Protein AF-0000000071812123 (afdb_homodimer)

Sequence (1528 aa):
AIIYAIEQINQDKQLLPNIKLGYDLRDTCDTANLASIQALHFITKSIEGDHQTSGYHRNKIVGIVGALRTKGSFAAATILSNFDLAQVSYGSSSRILDDKERFKTFFRTIPSDIYQARALVDIIKYFQWSYVGLLAIDDGYGEMLASTFTSIALQNSICIPVYRTFPLKWTKKHLREIIKQFVKLTEIKVILLFCTETDASAIFEEASRQNLKGKIFIGCDAWGYGRNIANKFPDVIEGALSVAFPFNPLLAFRRYLQRLNICEKENLNPWLFQFLLQQQNNITLGKELDCKLMQELYLQLLQQDSQDPLEYSDFAIDAVYAVAHALHQSLHCNHTACPLHNLDEFKSSDIVNALYNLTFKSVTSNYVYIDGNGPGHGEYTILNHQYDSKSNQFQFKPIGRWEYDLRHENISKLIINNSEVSWSRQQKLPFIPISQCSRDCQPGEYRQYFTDMNCCWNCLPCPINSISNITNAHMCYTCDVGLIPDPTQSQCILVNITYLTISHPLIITLIVIISIGIICVLAVWSVFIKHQQTAIVRASNNLFTNCLLAGILLTYTVPVIIILPISSLTCNLTYITFMTSFAYIMAVILAKTYLLIKIFFPQSRLDKIMRKILCSRSAPQSTIIVIIMTIVTLVQVVVLTADPLMPARYVSNNELVYAYCTANTMSGFGLTISILLALNTMCIIFAYKTRRLPQNFNEARYIYFVSITMCLVLCVIFPSYLVTRGPIQNAIAAFSIFAISTALLACLFVPKIYIIICYPELNTAIIYAIEQINQDKQLLPNIKLGYDLRDTCDTANLASIQALHFITKSIEGDHQTSGYHRNKIVGIVGALRTKGSFAAATILSNFDLAQVSYGSSSRILDDKERFKTFFRTIPSDIYQARALVDIIKYFQWSYVGLLAIDDGYGEMLASTFTSIALQNSICIPVYRTFPLKWTKKHLREIIKQFVKLTEIKVILLFCTETDASAIFEEASRQNLKGKIFIGCDAWGYGRNIANKFPDVIEGALSVAFPFNPLLAFRRYLQRLNICEKENLNPWLFQFLLQQQNNITLGKELDCKLMQELYLQLLQQDSQDPLEYSDFAIDAVYAVAHALHQSLHCNHTACPLHNLDEFKSSDIVNALYNLTFKSVTSNYVYIDGNGPGHGEYTILNHQYDSKSNQFQFKPIGRWEYDLRHENISKLIINNSEVSWSRQQKLPFIPISQCSRDCQPGEYRQYFTDMNCCWNCLPCPINSISNITNAHMCYTCDVGLIPDPTQSQCILVNITYLTISHPLIITLIVIISIGIICVLAVWSVFIKHQQTAIVRASNNLFTNCLLAGILLTYTVPVIIILPISSLTCNLTYITFMTSFAYIMAVILAKTYLLIKIFFPQSRLDKIMRKILCSRSAPQSTIIVIIMTIVTLVQVVVLTADPLMPARYVSNNELVYAYCTANTMSGFGLTISILLALNTMCIIFAYKTRRLPQNFNEARYIYFVSITMCLVLCVIFPSYLVTRGPIQNAIAAFSIFAISTALLACLFVPKIYIIICYPELNT

Secondary structure (DSSP, 8-state):
-HHHHHHHHHH-SSSSTT----------TT-HHHHHHHHHHHHHHHHHHHH--SSS-------EE--SSHHHHHHHHHHHGGGT--EEESS---GGGG-TTT-TTEEESSPPHHHHHHHHHHHHHHTT--EEEEEEESSTTHHHHHHHHHHHHHHTT-EEEEEEEE-TT--HHHHHHHHHHHHH-SS--EEEEES-HHHHHHHHHHHHHTT--S-EEEE-GGGSS-TTTTTT-HHHHTT-EEEE------HHHHHHHHH--TTSSS-S-TTHHHHHHHHSTT----S---HHHHHHHHHHHHHH--S---TTHHHHHHHHHHHHHHHHHHTT--SS---THHHHS--HHHHHHHHHEEEEE-TTSPEEEEETTS---EEEEEEEEEEETTTTEEEEEEEEEEEEETTTTTEEEEEE-GGG----TTTT--S-----SSPPPPTTEEEEEETTEEEEEEEEEPPTTEE--STTBSS-EEPPTTEEE-TTSSSEEE--EE---TTSHHHHHHHHHHHHHHHHHHHHHHHHHHTTTSHHHHHT-HHHHHHHHHHHHHHHHHHHHHHS---HHHHHHHHHHHHHHHHHHHHHHHHHHHHHHHHHSTT-HHHHHHHHHHT-SS--THHHHHHHHHHHHHHHHHHHHHS---EEEEEETTTEEEEEE----HHHHHHHHHHHHHHHHHHHHHHHHTTT--GGGTHHHHHHHHHHHHHHHHHHHHHHHHH--SHHHHHHHHHHHHHHHHHHHHHHHHHHHHHHHH-GGG--/-HHHHHHHHHH-SSSSTT----------TT-HHHHHHHHHHHHHHHHHHHH--SSS-------EE--SSHHHHHHHHHHHGGGT--EEESS---GGGG-TTT-TTEEESSPPHHHHHHHHHHHHHHTT--EEEEEEESSTTHHHHHHHHHHHHHHTT-EEEEEEEE-TT--HHHHHHHHHHHHH-SS--EEEEES-HHHHHHHHHHHHHTT--S-EEEE-GGGSS-TTTTTT-HHHHTT-EEEE------HHHHHHHHH--TTSSS---HHHHHHHHHHSTT----S---HHHHHHHHHHHHHH--S---TTHHHHHHHHHHHHHHHHHHTT--SS---THHHHS--HHHHHHHHHEEEEE-TTSSEEEEETTS---EEEEEEEEEEETTTTEEEEEEEEEEEEETTTTTEEEEEE-GGG----TTTT--S-----SSPPPPTTEEEEEETTEEEEEEEEEPPTTEE--STTBSS-EEPPTTEEE-TTSSSEEE--EE---TTSHHHHHHHHHHHHHHHHHHHHHHHHHHTTTSHHHHHT-HHHHHHHHHHHHHHHHHHHHHHS---HHHHHHHHHHHHHHHHHHHHHHHHHHHHHHHHHSTT-HHHHHHHHHHT-TT--THHHHHHHHHHHHHHHHHHHHHS---EEEEEETTTEEEEEE----HHHHHHHHHHHHHHHHHHHHHHHHTTT--GGGTHHHHHHHHHHHHHHHHHHHHHHHHH--SHHHHHHHHHHHHHHHHHHHHHHHHHHHHHHHH-GGG--

InterPro domains:
  IPR000337 GPCR, family 3 [PR00248] (10-29)
  IPR000337 GPCR, family 3 [PR00248] (64-90)
  IPR000337 GPCR, family 3 [PR00248] (97-116)
  IPR000337 GPCR, family 3 [PR00248] (116-132)
  IPR000337 GPCR, family 3 [PR00248] (132-149)
  IPR000337 GPCR, family 3 [PR00248] (534-556)
  IPR000337 GPCR, family 3 [PR00248] (579-600)
  IPR000337 GPCR, family 3 [PR00248] (621-644)
  IPR000337 GPCR, family 3 [PR00248] (675-698)
  IPR000337 GPCR, family 3 [PR00248] (698-719)
  IPR001828 Receptor, ligand binding region [PF01094] (1-386)
  IPR011500 GPCR, family 3, nine cysteines domain [PF07562] (432-482)
  IPR017978 GPCR family 3, C-terminal [PF00003] (500-752)
  IPR017978 GPCR family 3, C-terminal [PS50259] (506-764)
  IPR028082 Periplasmic binding protein-like I [SSF53822] (1-423)
  IPR038550 GPCR, family 3, nine cysteines domain superfamily [G3DSA:2.10.50.30] (431-508)
  IPR050726 Metabotropic Glutamate Receptor [PTHR24060] (1-764)

pLDDT: mean 81.43, std 11.75, range [45.0, 97.88]

Radius of gyration: 55.55 Å; Cα contacts (8 Å, |Δi|>4): 2554; chains: 2; bounding box: 75×164×115 Å

Nearest PDB structures (foldseek):
  9c1p-assembly1_B  TM=6.998E-01  e=9.544E-45  Homo sapiens
  8jd2-assembly1_3  TM=7.675E-01  e=6.238E-40  Homo sapiens
  5cnk-assembly2_B  TM=8.769E-01  e=2.624E-24  Homo sapiens
  4xaq-assembly1_A  TM=8.734E-01  e=3.428E-23  Homo sapiens
  5cnj-assembly1_B  TM=8.525E-01  e=1.323E-23  Homo sapiens

Organism: Trichoplax adhaerens (NCBI:txid10228)

Structure (mmCIF, N/CA/C/O backbone):
data_AF-0000000071812123-model_v1
#
loop_
_entity.id
_entity.type
_entity.pdbx_description
1 polymer 'G-protein coupled receptors family 3 profile domain-containing protein'
#
loop_
_atom_site.group_PDB
_atom_site.id
_atom_site.type_symbol
_atom_site.label_atom_id
_atom_site.label_alt_id
_atom_site.label_comp_id
_atom_site.label_asym_id
_atom_site.label_entity_id
_atom_site.label_seq_id
_atom_site.pdbx_PDB_ins_code
_atom_site.Cartn_x
_atom_site.Cartn_y
_atom_site.Cartn_z
_atom_site.occupancy
_atom_site.B_iso_or_equiv
_atom_site.auth_seq_id
_atom_site.auth_comp_id
_atom_site.auth_asym_id
_atom_site.auth_atom_id
_atom_site.pdbx_PDB_model_num
ATOM 1 N N . ALA A 1 1 ? -28.094 35.219 8.742 1 90.25 1 ALA A N 1
ATOM 2 C CA . ALA A 1 1 ? -28.438 34.094 9.609 1 90.25 1 ALA A CA 1
ATOM 3 C C . ALA A 1 1 ? -28.109 34.406 11.062 1 90.25 1 ALA A C 1
ATOM 5 O O . ALA A 1 1 ? -28.891 34.094 11.969 1 90.25 1 ALA A O 1
ATOM 6 N N . ILE A 1 2 ? -26.938 34.938 11.281 1 92.69 2 ILE A N 1
ATOM 7 C CA . ILE A 1 2 ? -26.5 35.281 12.633 1 92.69 2 ILE A CA 1
ATOM 8 C C . ILE A 1 2 ? -27.453 36.344 13.219 1 92.69 2 ILE A C 1
ATOM 10 O O . ILE A 1 2 ? -27.922 36.188 14.352 1 92.69 2 ILE A O 1
ATOM 14 N N . ILE A 1 3 ? -27.766 37.344 12.461 1 91.38 3 ILE A N 1
ATOM 15 C CA . ILE A 1 3 ? -28.672 38.406 12.922 1 91.38 3 ILE A CA 1
ATOM 16 C C . ILE A 1 3 ? -30.047 37.812 13.18 1 91.38 3 ILE A C 1
ATOM 18 O O . ILE A 1 3 ? -30.688 38.125 14.188 1 91.38 3 ILE A O 1
ATOM 22 N N . TYR A 1 4 ? -30.469 37 12.211 1 91.25 4 TYR A N 1
ATOM 23 C CA . TYR A 1 4 ? -31.766 36.344 12.375 1 91.25 4 TYR A CA 1
ATOM 24 C C . TYR A 1 4 ? -31.812 35.562 13.688 1 91.25 4 TYR A C 1
ATOM 26 O O . TYR A 1 4 ? -32.812 35.656 14.422 1 91.25 4 TYR A O 1
ATOM 34 N N . ALA A 1 5 ? -30.828 34.812 14.008 1 94.25 5 ALA A N 1
ATOM 35 C CA . ALA A 1 5 ? -30.781 34.031 15.227 1 94.25 5 ALA A CA 1
ATOM 36 C C . ALA A 1 5 ? -30.828 34.906 16.469 1 94.25 5 ALA A C 1
ATOM 38 O O . ALA A 1 5 ? -31.531 34.594 17.438 1 94.25 5 ALA A O 1
ATOM 39 N N . ILE A 1 6 ? -30.062 36 16.469 1 94.38 6 ILE A N 1
ATOM 40 C CA . ILE A 1 6 ? -30 36.906 17.609 1 94.38 6 ILE A CA 1
ATOM 41 C C . ILE A 1 6 ? -31.391 37.531 17.828 1 94.38 6 ILE A C 1
ATOM 43 O O . ILE A 1 6 ? -31.844 37.625 18.969 1 94.38 6 ILE A O 1
ATOM 47 N N . GLU A 1 7 ? -32.031 37.875 16.75 1 92.31 7 GLU A N 1
ATOM 48 C CA . GLU A 1 7 ? -33.375 38.469 16.859 1 92.31 7 GLU A CA 1
ATOM 49 C C . GLU A 1 7 ? -34.375 37.438 17.406 1 92.31 7 GLU A C 1
ATOM 51 O O . GLU A 1 7 ? -35.219 37.781 18.234 1 92.31 7 GLU A O 1
ATOM 56 N N . GLN A 1 8 ? -34.25 36.25 16.906 1 93 8 GLN A N 1
ATOM 57 C CA . GLN A 1 8 ? -35.125 35.188 17.406 1 93 8 GLN A CA 1
ATOM 58 C C . GLN A 1 8 ? -34.906 34.938 18.891 1 93 8 GLN A C 1
ATOM 60 O O . GLN A 1 8 ? -35.844 34.75 19.641 1 93 8 GLN A O 1
ATOM 65 N N . ILE A 1 9 ? -33.688 34.938 19.328 1 94.56 9 ILE A N 1
ATOM 66 C CA . ILE A 1 9 ? -33.344 34.719 20.719 1 94.56 9 ILE A CA 1
ATOM 67 C C . ILE A 1 9 ? -33.875 35.844 21.594 1 94.56 9 ILE A C 1
ATOM 69 O O . ILE A 1 9 ? -34.406 35.625 22.672 1 94.56 9 ILE A O 1
ATOM 73 N N . ASN A 1 10 ? -33.719 37.094 21.125 1 94.62 10 ASN A N 1
ATOM 74 C CA . ASN A 1 10 ? -34.156 38.25 21.859 1 94.62 10 ASN A CA 1
ATOM 75 C C . ASN A 1 10 ? -35.688 38.281 22.016 1 94.62 10 ASN A C 1
ATOM 77 O O . ASN A 1 10 ? -36.219 38.938 22.906 1 94.62 10 ASN A O 1
ATOM 81 N N . GLN A 1 11 ? -36.312 37.531 21.156 1 92.69 11 GLN A N 1
ATOM 82 C CA . GLN A 1 11 ? -37.781 37.438 21.219 1 92.69 11 GLN A CA 1
ATOM 83 C C . GLN A 1 11 ? -38.219 36.25 22.047 1 92.69 11 GLN A C 1
ATOM 85 O O . GLN A 1 11 ? -39.375 36.156 22.453 1 92.69 11 GLN A O 1
ATOM 90 N N . ASP A 1 12 ? -37.312 35.375 22.281 1 91 12 ASP A N 1
ATOM 91 C CA . ASP A 1 12 ? -37.625 34.188 23.047 1 91 12 ASP A CA 1
ATOM 92 C C . ASP A 1 12 ? -37.75 34.5 24.531 1 91 12 ASP A C 1
ATOM 94 O O . ASP A 1 12 ? -36.844 35.094 25.125 1 91 12 ASP A O 1
ATOM 98 N N . LYS A 1 13 ? -38.75 34.125 25.188 1 89.69 13 LYS A N 1
ATOM 99 C CA . LYS A 1 13 ? -39 34.438 26.594 1 89.69 13 LYS A CA 1
ATOM 100 C C . LYS A 1 13 ? -38.375 33.406 27.516 1 89.69 13 LYS A C 1
ATOM 102 O O . LYS A 1 13 ? -38.25 33.625 28.719 1 89.69 13 LYS A O 1
ATOM 107 N N . GLN A 1 14 ? -38.031 32.281 26.922 1 89.88 14 GLN A N 1
ATOM 108 C CA . GLN A 1 14 ? -37.5 31.203 27.734 1 89.88 14 GLN A CA 1
ATOM 109 C C . GLN A 1 14 ? -35.969 31.234 27.75 1 89.88 14 GLN A C 1
ATOM 111 O O . GLN A 1 14 ? -35.344 30.859 28.75 1 89.88 14 GLN A O 1
ATOM 116 N N . LEU A 1 15 ? -35.406 31.656 26.641 1 93.06 15 LEU A N 1
ATOM 117 C CA . LEU A 1 15 ? -33.938 31.719 26.547 1 93.06 15 LEU A CA 1
ATOM 118 C C . LEU A 1 15 ? -33.438 33.125 26.828 1 93.06 15 LEU A C 1
ATOM 120 O O . LEU A 1 15 ? -33.719 34.062 26.062 1 93.06 15 LEU A O 1
ATOM 124 N N . LEU A 1 16 ? -32.719 33.312 27.922 1 93 16 LEU A N 1
ATOM 125 C CA . LEU A 1 16 ? -32.125 34.562 28.359 1 93 16 LEU A CA 1
ATOM 126 C C . LEU A 1 16 ? -33.188 35.625 28.594 1 93 16 LEU A C 1
ATOM 128 O O . LEU A 1 16 ? -33.156 36.719 28 1 93 16 LEU A O 1
ATOM 132 N N . PRO A 1 17 ? -34.031 35.25 29.531 1 91 17 PRO A N 1
ATOM 133 C CA . PRO A 1 17 ? -35.125 36.219 29.797 1 91 17 PRO A CA 1
ATOM 134 C C . PRO A 1 17 ? -34.594 37.562 30.344 1 91 17 PRO A C 1
ATOM 136 O O . PRO A 1 17 ? -33.719 37.562 31.203 1 91 17 PRO A O 1
ATOM 139 N N . ASN A 1 18 ? -35.062 38.719 29.781 1 84.94 18 ASN A N 1
ATOM 140 C CA . ASN A 1 18 ? -34.75 40.062 30.203 1 84.94 18 ASN A CA 1
ATOM 141 C C . ASN A 1 18 ? -33.344 40.469 29.812 1 84.94 18 ASN A C 1
ATOM 143 O O . ASN A 1 18 ? -32.781 41.469 30.344 1 84.94 18 ASN A O 1
ATOM 147 N N . ILE A 1 19 ? -32.688 39.594 29.047 1 87.56 19 ILE A N 1
ATOM 148 C CA . ILE A 1 19 ? -31.359 39.938 28.531 1 87.56 19 ILE A CA 1
ATOM 149 C C . ILE A 1 19 ? -31.406 39.969 27 1 87.56 19 ILE A C 1
ATOM 151 O O . ILE A 1 19 ? -31.922 39.062 26.359 1 87.56 19 ILE A O 1
ATOM 155 N N . LYS A 1 20 ? -30.953 41.062 26.453 1 89.31 20 LYS A N 1
ATOM 156 C CA . LYS A 1 20 ? -30.891 41.219 25 1 89.31 20 LYS A CA 1
ATOM 157 C C . LYS A 1 20 ? -29.469 41.094 24.469 1 89.31 20 LYS A C 1
ATOM 159 O O . LYS A 1 20 ? -28.547 41.688 25.031 1 89.31 20 LYS A O 1
ATOM 164 N N . LEU A 1 21 ? -29.375 40.312 23.469 1 92.19 21 LEU A N 1
ATOM 165 C CA . LEU A 1 21 ? -28.062 40.125 22.844 1 92.19 21 LEU A CA 1
ATOM 166 C C . LEU A 1 21 ? -27.844 41.125 21.734 1 92.19 21 LEU A C 1
ATOM 168 O O . LEU A 1 21 ? -28.766 41.469 21 1 92.19 21 LEU A O 1
ATOM 172 N N . GLY A 1 22 ? -26.625 41.688 21.734 1 90.81 22 GLY A N 1
ATOM 173 C CA . GLY A 1 22 ? -26.172 42.531 20.625 1 90.81 22 GLY A CA 1
ATOM 174 C C . GLY A 1 22 ? -25.156 41.812 19.75 1 90.81 22 GLY A C 1
ATOM 175 O O . GLY A 1 22 ? -24.906 40.625 19.922 1 90.81 22 GLY A O 1
ATOM 176 N N . TYR A 1 23 ? -24.734 42.5 18.625 1 90.69 23 TYR A N 1
ATOM 177 C CA . TYR A 1 23 ? -23.766 41.844 17.75 1 90.69 23 TYR A CA 1
ATOM 178 C C . TYR A 1 23 ? -22.812 42.844 17.141 1 90.69 23 TYR A C 1
ATOM 180 O O . TYR A 1 23 ? -23.172 44.031 16.969 1 90.69 23 TYR A O 1
ATOM 188 N N . ASP A 1 24 ? -21.578 42.438 16.969 1 90.94 24 ASP A N 1
ATOM 189 C CA . ASP A 1 24 ? -20.547 43.094 16.141 1 90.94 24 ASP A CA 1
ATOM 190 C C . ASP A 1 24 ? -20.094 42.156 15.016 1 90.94 24 ASP A C 1
ATOM 192 O O . ASP A 1 24 ? -19.406 41.156 15.266 1 90.94 24 ASP A O 1
ATOM 196 N N . LEU A 1 25 ? -20.531 42.562 13.828 1 91.56 25 LEU A N 1
ATOM 197 C CA . LEU A 1 25 ? -20.281 41.688 12.688 1 91.56 25 LEU A CA 1
ATOM 198 C C . LEU A 1 25 ? -19.047 42.156 11.922 1 91.56 25 LEU A C 1
ATOM 200 O O . LEU A 1 25 ? -18.891 43.344 11.633 1 91.56 25 LEU A O 1
ATOM 204 N N . ARG A 1 26 ? -18.172 41.156 11.68 1 90.31 26 ARG A N 1
ATOM 205 C CA . ARG A 1 26 ? -16.953 41.438 10.93 1 90.31 26 ARG A CA 1
ATOM 206 C C . ARG A 1 26 ? -16.719 40.375 9.852 1 90.31 26 ARG A C 1
ATOM 208 O O . ARG A 1 26 ? -17.078 39.219 10.031 1 90.31 26 ARG A O 1
ATOM 215 N N . ASP A 1 27 ? -16.141 40.75 8.781 1 88.62 27 ASP A N 1
ATOM 216 C CA . ASP A 1 27 ? -15.898 39.875 7.645 1 88.62 27 ASP A CA 1
ATOM 217 C C . ASP A 1 27 ? -14.438 39.438 7.598 1 88.62 27 ASP A C 1
ATOM 219 O O . ASP A 1 27 ? -13.523 40.25 7.676 1 88.62 27 ASP A O 1
ATOM 223 N N . THR A 1 28 ? -14.242 38.125 7.5 1 88.19 28 THR A N 1
ATOM 224 C CA . THR A 1 28 ? -12.891 37.625 7.391 1 88.19 28 THR A CA 1
ATOM 225 C C . THR A 1 28 ? -12.398 37.688 5.949 1 88.19 28 THR A C 1
ATOM 227 O O . THR A 1 28 ? -11.203 37.531 5.684 1 88.19 28 THR A O 1
ATOM 230 N N . CYS A 1 29 ? -13.242 37.938 5 1 80.75 29 CYS A N 1
ATOM 231 C CA . CYS A 1 29 ? -12.945 37.969 3.574 1 80.75 29 CYS A CA 1
ATOM 232 C C . CYS A 1 29 ? -12.227 36.719 3.123 1 80.75 29 CYS A C 1
ATOM 234 O O . CYS A 1 29 ? -11.305 36.781 2.305 1 80.75 29 CYS A O 1
ATOM 236 N N . ASP A 1 30 ? -12.531 35.688 3.816 1 79.94 30 ASP A N 1
ATOM 237 C CA . ASP A 1 30 ? -12.023 34.344 3.504 1 79.94 30 ASP A CA 1
ATOM 238 C C . ASP A 1 30 ? -10.5 34.312 3.574 1 79.94 30 ASP A C 1
ATOM 240 O O . ASP A 1 30 ? -9.852 33.656 2.752 1 79.94 30 ASP A O 1
ATOM 244 N N . THR A 1 31 ? -9.938 35.094 4.449 1 78 31 THR A N 1
ATOM 245 C CA . THR A 1 31 ? -8.492 35.062 4.645 1 78 31 THR A CA 1
ATOM 246 C C . THR A 1 31 ? -8.156 34.844 6.117 1 78 31 THR A C 1
ATOM 248 O O . THR A 1 31 ? -8.859 35.344 7 1 78 31 THR A O 1
ATOM 251 N N . ALA A 1 32 ? -7.102 34.156 6.297 1 78.56 32 ALA A N 1
ATOM 252 C CA . ALA A 1 32 ? -6.625 33.906 7.656 1 78.56 32 ALA A CA 1
ATOM 253 C C . ALA A 1 32 ? -6.141 35.219 8.305 1 78.56 32 ALA A C 1
ATOM 255 O O . ALA A 1 32 ? -6.328 35.438 9.5 1 78.56 32 ALA A O 1
ATOM 256 N N . ASN A 1 33 ? -5.57 36.031 7.488 1 73.81 33 ASN A N 1
ATOM 257 C CA . ASN A 1 33 ? -5.02 37.312 7.984 1 73.81 33 ASN A CA 1
ATOM 258 C C . ASN A 1 33 ? -6.109 38.219 8.555 1 73.81 33 ASN A C 1
ATOM 260 O O . ASN A 1 33 ? -5.98 38.719 9.664 1 73.81 33 ASN A O 1
ATOM 264 N N . LEU A 1 34 ? -7.098 38.344 7.82 1 82.19 34 LEU A N 1
ATOM 265 C CA . LEU A 1 34 ? -8.164 39.219 8.281 1 82.19 34 LEU A CA 1
ATOM 266 C C . LEU A 1 34 ? -8.906 38.594 9.461 1 82.19 34 LEU A C 1
ATOM 268 O O . LEU A 1 34 ? -9.391 39.312 10.344 1 82.19 34 LEU A O 1
ATOM 272 N N . ALA A 1 35 ? -8.961 37.312 9.469 1 88.69 35 ALA A N 1
ATOM 273 C CA . ALA A 1 35 ? -9.562 36.625 10.617 1 88.69 35 ALA A CA 1
ATOM 274 C C . ALA A 1 35 ? -8.797 36.938 11.898 1 88.69 35 ALA A C 1
ATOM 276 O O . ALA A 1 35 ? -9.398 37.156 12.953 1 88.69 35 ALA A O 1
ATOM 277 N N . SER A 1 36 ? -7.523 36.938 11.859 1 82.94 36 SER A N 1
ATOM 278 C CA . SER A 1 36 ? -6.68 37.25 13.008 1 82.94 36 SER A CA 1
ATOM 279 C C . SER A 1 36 ? -6.887 38.719 13.469 1 82.94 36 SER A C 1
ATOM 281 O O . SER A 1 36 ? -6.973 38.969 14.664 1 82.94 36 SER A O 1
ATOM 283 N N . ILE A 1 37 ? -6.969 39.562 12.477 1 81.12 37 ILE A N 1
ATOM 284 C CA . ILE A 1 37 ? -7.148 41 12.789 1 81.12 37 ILE A CA 1
ATOM 285 C C . ILE A 1 37 ? -8.5 41.188 13.469 1 81.12 37 ILE A C 1
ATOM 287 O O . ILE A 1 37 ? -8.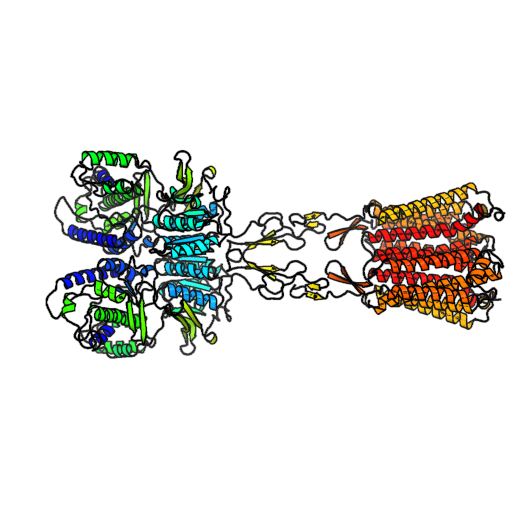594 41.938 14.453 1 81.12 37 ILE A O 1
ATOM 291 N N . GLN A 1 38 ? -9.445 40.562 12.898 1 89.56 38 GLN A N 1
ATOM 292 C CA . GLN A 1 38 ? -10.773 40.719 13.477 1 89.56 38 GLN A CA 1
ATOM 293 C C . GLN A 1 38 ? -10.828 40.125 14.883 1 89.56 38 GLN A C 1
ATOM 295 O O . GLN A 1 38 ? -11.523 40.625 15.758 1 89.56 38 GLN A O 1
ATOM 300 N N . ALA A 1 39 ? -10.125 39.031 15.102 1 90.06 39 ALA A N 1
ATOM 301 C CA . ALA A 1 39 ? -10.039 38.438 16.438 1 90.06 39 ALA A CA 1
ATOM 302 C C . ALA A 1 39 ? -9.406 39.406 17.438 1 90.06 39 ALA A C 1
ATOM 304 O O . ALA A 1 39 ? -9.859 39.5 18.578 1 90.06 39 ALA A O 1
ATOM 305 N N . LEU A 1 40 ? -8.445 40.125 17 1 82.56 40 LEU A N 1
ATOM 306 C CA . LEU A 1 40 ? -7.785 41.094 17.859 1 82.56 40 LEU A CA 1
ATOM 307 C C . LEU A 1 40 ? -8.734 42.25 18.203 1 82.56 40 LEU A C 1
ATOM 309 O O . LEU A 1 40 ? -8.703 42.75 19.328 1 82.56 40 LEU A O 1
ATOM 313 N N . HIS A 1 41 ? -9.5 42.594 17.234 1 85.44 41 HIS A N 1
ATOM 314 C CA . HIS A 1 41 ? -10.5 43.594 17.5 1 85.44 41 HIS A CA 1
ATOM 315 C C . HIS A 1 41 ? -11.484 43.156 18.578 1 85.44 41 HIS A C 1
ATOM 317 O O . HIS A 1 41 ? -11.852 43.969 19.453 1 85.44 41 HIS A O 1
ATOM 323 N N . PHE A 1 42 ? -11.906 41.969 18.5 1 91.19 42 PHE A N 1
ATOM 324 C CA . PHE A 1 42 ? -12.836 41.438 19.484 1 91.19 42 PHE A CA 1
ATOM 325 C C . PHE A 1 42 ? -12.188 41.375 20.875 1 91.19 42 PHE A C 1
ATOM 327 O O . PHE A 1 42 ? -12.852 41.625 21.875 1 91.19 42 PHE A O 1
ATOM 334 N N . ILE A 1 43 ? -10.938 41.094 20.953 1 85.94 43 ILE A N 1
ATOM 335 C CA . ILE A 1 43 ? -10.219 41.062 22.219 1 85.94 43 ILE A CA 1
ATOM 336 C C . ILE A 1 43 ? -10.164 42.438 22.828 1 85.94 43 ILE A C 1
ATOM 338 O O . ILE A 1 43 ? -10.414 42.625 24.016 1 85.94 43 ILE A O 1
ATOM 342 N N . THR A 1 44 ? -9.836 43.375 21.969 1 81.69 44 THR A N 1
ATOM 343 C CA . THR A 1 44 ? -9.758 44.75 22.438 1 81.69 44 THR A CA 1
ATOM 344 C C . THR A 1 44 ? -11.117 45.219 22.969 1 81.69 44 THR A C 1
ATOM 346 O O . THR A 1 44 ? -11.188 45.875 24.016 1 81.69 44 THR A O 1
ATOM 349 N N . LYS A 1 45 ? -12.055 44.844 22.234 1 83.31 45 LYS A N 1
ATOM 350 C CA . LYS A 1 45 ? -13.398 45.219 22.656 1 83.31 45 LYS A CA 1
ATOM 351 C C . LYS A 1 45 ? -13.766 44.531 23.969 1 83.31 45 LYS A C 1
ATOM 353 O O . LYS A 1 45 ? -14.453 45.125 24.812 1 83.31 45 LYS A O 1
ATOM 358 N N . SER A 1 46 ? -13.414 43.312 24.094 1 83.88 46 SER A N 1
ATOM 359 C CA . SER A 1 46 ? -13.695 42.562 25.328 1 83.88 46 SER A CA 1
ATOM 360 C C . SER A 1 46 ? -13 43.188 26.516 1 83.88 46 SER A C 1
ATOM 362 O O . SER A 1 46 ? -13.578 43.312 27.609 1 83.88 46 SER A O 1
ATOM 364 N N . ILE A 1 47 ? -11.844 43.656 26.344 1 77.88 47 ILE A N 1
ATOM 365 C CA . ILE A 1 47 ? -11.07 44.281 27.422 1 77.88 47 ILE A CA 1
ATOM 366 C C . ILE A 1 47 ? -11.695 45.594 27.812 1 77.88 47 ILE A C 1
ATOM 368 O O . ILE A 1 47 ? -11.797 45.938 28.984 1 77.88 47 ILE A O 1
ATOM 372 N N . GLU A 1 48 ? -12.148 46.312 26.828 1 74.44 48 GLU A N 1
ATOM 373 C CA . GLU A 1 48 ? -12.805 47.594 27.078 1 74.44 48 GLU A CA 1
ATOM 374 C C . GLU A 1 48 ? -14.133 47.406 27.797 1 74.44 48 GLU A C 1
ATOM 376 O O . GLU A 1 48 ? -14.492 48.188 28.672 1 74.44 48 GLU A O 1
ATOM 381 N N . GLY A 1 49 ? -14.812 46.375 27.344 1 71.75 49 GLY A N 1
ATOM 382 C CA . GLY A 1 49 ? -16.094 46.062 27.953 1 71.75 49 GLY A CA 1
ATOM 383 C C . GLY A 1 49 ? -15.984 45.656 29.406 1 71.75 49 GLY A C 1
ATOM 384 O O . GLY A 1 49 ? -16.891 45.938 30.203 1 71.75 49 GLY A O 1
ATOM 385 N N . ASP A 1 50 ? -14.906 45 29.781 1 67.56 50 ASP A N 1
ATOM 386 C CA . ASP A 1 50 ? -14.695 44.562 31.172 1 67.56 50 ASP A CA 1
ATOM 387 C C . ASP A 1 50 ? -14.523 45.781 32.094 1 67.56 50 ASP A C 1
ATOM 389 O O . ASP A 1 50 ? -14.828 45.688 33.281 1 67.56 50 ASP A O 1
ATOM 393 N N . HIS A 1 51 ? -14.094 46.844 31.438 1 62.47 51 HIS A N 1
ATOM 394 C CA . HIS A 1 51 ? -13.875 48.031 32.25 1 62.47 51 HIS A CA 1
ATOM 395 C C . HIS A 1 51 ? -15.148 48.844 32.375 1 62.47 51 HIS A C 1
ATOM 397 O O . HIS A 1 51 ? -15.234 49.75 33.219 1 62.47 51 HIS A O 1
ATOM 403 N N . GLN A 1 52 ? -16.078 48.531 31.5 1 57.5 52 GLN A N 1
ATOM 404 C CA . GLN A 1 52 ? -17.328 49.281 31.578 1 57.5 52 GLN A CA 1
ATOM 405 C C . GLN A 1 52 ? -18.266 48.688 32.625 1 57.5 52 GLN A C 1
ATOM 407 O O . GLN A 1 52 ? -18.859 47.625 32.406 1 57.5 52 GLN A O 1
ATOM 412 N N . THR A 1 53 ? -17.922 48.719 33.906 1 53.12 53 THR A N 1
ATOM 413 C CA . THR A 1 53 ? -18.594 48.125 35.062 1 53.12 53 THR A CA 1
ATOM 414 C C . THR A 1 53 ? -20.047 48.625 35.156 1 53.12 53 THR A C 1
ATOM 416 O O . THR A 1 53 ? -20.828 48.062 35.938 1 53.12 53 THR A O 1
ATOM 419 N N . SER A 1 54 ? -20.422 49.844 34.719 1 50.81 54 SER A N 1
ATOM 420 C CA . SER A 1 54 ? -21.656 50.438 35.188 1 50.81 54 SER A CA 1
ATOM 421 C C . SER A 1 54 ? -22.625 50.719 34.062 1 50.81 54 SER A C 1
ATOM 423 O O . SER A 1 54 ? -22.188 51 32.938 1 50.81 54 SER A O 1
ATOM 425 N N . GLY A 1 55 ? -24 50.094 33.906 1 51.47 55 GLY A N 1
ATOM 426 C CA . GLY A 1 55 ? -25.172 50.469 33.125 1 51.47 55 GLY A CA 1
ATOM 427 C C . GLY A 1 55 ? -25.828 49.281 32.438 1 51.47 55 GLY A C 1
ATOM 428 O O . GLY A 1 55 ? -25.312 48.156 32.469 1 51.47 55 GLY A O 1
ATOM 429 N N . TYR A 1 56 ? -27.109 49.438 31.922 1 51.75 56 TYR A N 1
ATOM 430 C CA . TYR A 1 56 ? -28.062 48.531 31.297 1 51.75 56 TYR A CA 1
ATOM 431 C C . TYR A 1 56 ? -27.484 48 29.984 1 51.75 56 TYR A C 1
ATOM 433 O O . TYR A 1 56 ? -27.844 46.906 29.562 1 51.75 56 TYR A O 1
ATOM 441 N N . HIS A 1 57 ? -26.469 48.781 29.406 1 53.72 57 HIS A N 1
ATOM 442 C CA . HIS A 1 57 ? -25.875 48.344 28.141 1 53.72 57 HIS A CA 1
ATOM 443 C C . HIS A 1 57 ? -24.391 48 28.328 1 53.72 57 HIS A C 1
ATOM 445 O O . HIS A 1 57 ? -23.578 48.875 28.609 1 53.72 57 HIS A O 1
ATOM 451 N N . ARG A 1 58 ? -24.094 46.625 28.609 1 60.5 58 ARG A N 1
ATOM 452 C CA . ARG A 1 58 ? -22.719 46.188 28.75 1 60.5 58 ARG A CA 1
ATOM 453 C C . ARG A 1 58 ? -22.156 45.688 27.422 1 60.5 58 ARG A C 1
ATOM 455 O O . ARG A 1 58 ? -22.797 44.938 26.703 1 60.5 58 ARG A O 1
ATOM 462 N N . ASN A 1 59 ? -21.219 46.406 26.891 1 69.31 59 ASN A N 1
ATOM 463 C CA . ASN A 1 59 ? -20.562 46.031 25.656 1 69.31 59 ASN A CA 1
ATOM 464 C C . ASN A 1 59 ? -19.531 44.938 25.859 1 69.31 59 ASN A C 1
ATOM 466 O O . ASN A 1 59 ? -18.359 45.094 25.5 1 69.31 59 ASN A O 1
ATOM 470 N N . LYS A 1 60 ? -20.047 43.844 26.531 1 79.5 60 LYS A N 1
ATOM 471 C CA . LYS A 1 60 ? -19.156 42.719 26.797 1 79.5 60 LYS A CA 1
ATOM 472 C C . LYS A 1 60 ? -19.312 41.625 25.734 1 79.5 60 LYS A C 1
ATOM 474 O O . LYS A 1 60 ? -20.438 41.281 25.328 1 79.5 60 LYS A O 1
ATOM 479 N N . ILE A 1 61 ? -18.25 41.156 25.266 1 88.94 61 ILE A N 1
ATOM 480 C CA . ILE A 1 61 ? -18.281 40.094 24.297 1 88.94 61 ILE A CA 1
ATOM 481 C C . ILE A 1 61 ? -18.469 38.75 25 1 88.94 61 ILE A C 1
ATOM 483 O O . ILE A 1 61 ? -17.656 38.375 25.844 1 88.94 61 ILE A O 1
ATOM 487 N N . VAL A 1 62 ? -19.5 38.062 24.797 1 89.75 62 VAL A N 1
ATOM 488 C CA . VAL A 1 62 ? -19.812 36.812 25.484 1 89.75 62 VAL A CA 1
ATOM 489 C C . VAL A 1 62 ? -19.375 35.625 24.641 1 89.75 62 VAL A C 1
ATOM 491 O O . VAL A 1 62 ? -19.203 34.5 25.141 1 89.75 62 VAL A O 1
ATOM 494 N N . GLY A 1 63 ? -19.328 35.844 23.391 1 93.75 63 GLY A N 1
ATOM 495 C CA . GLY A 1 63 ? -18.922 34.781 22.484 1 93.75 63 GLY A CA 1
ATOM 496 C C . GLY A 1 63 ? -18.641 35.25 21.078 1 93.75 63 GLY A C 1
ATOM 497 O O . GLY A 1 63 ? -19.156 36.281 20.656 1 93.75 63 GLY A O 1
ATOM 498 N N . ILE A 1 64 ? -17.797 34.5 20.438 1 96.5 64 ILE A N 1
ATOM 499 C CA . ILE A 1 64 ? -17.469 34.812 19.047 1 96.5 64 ILE A CA 1
ATOM 500 C C . ILE A 1 64 ? -17.938 33.688 18.141 1 96.5 64 ILE A C 1
ATOM 502 O O . ILE A 1 64 ? -17.625 32.531 18.375 1 96.5 64 ILE A O 1
ATOM 506 N N . VAL A 1 65 ? -18.719 34.062 17.172 1 96.88 65 VAL A N 1
ATOM 507 C CA . VAL A 1 65 ? -19.234 33.094 16.219 1 96.88 65 VAL A CA 1
ATOM 508 C C . VAL A 1 65 ? -18.484 33.188 14.898 1 96.88 65 VAL A C 1
ATOM 510 O O . VAL A 1 65 ? -18.344 34.281 14.336 1 96.88 65 VAL A O 1
ATOM 513 N N . GLY A 1 66 ? -17.969 32.062 14.398 1 94.06 66 GLY A N 1
ATOM 514 C CA . GLY A 1 66 ? -17.172 32 13.18 1 94.06 66 GLY A CA 1
ATOM 515 C C . GLY A 1 66 ? -15.797 31.422 13.398 1 94.06 66 GLY A C 1
ATOM 516 O O . GLY A 1 66 ? -15.492 30.922 14.477 1 94.06 66 GLY A O 1
ATOM 517 N N . ALA A 1 67 ? -15.062 31.344 12.484 1 92 67 ALA A N 1
ATOM 518 C CA . ALA A 1 67 ? -15.195 31.641 11.062 1 92 67 ALA A CA 1
ATOM 519 C C . ALA A 1 67 ? -15.781 30.469 10.297 1 92 67 ALA A C 1
ATOM 521 O O . ALA A 1 67 ? -16.156 29.453 10.898 1 92 67 ALA A O 1
ATOM 522 N N . LEU A 1 68 ? -15.969 30.656 8.992 1 90.75 68 LEU A N 1
ATOM 523 C CA . LEU A 1 68 ? -16.547 29.641 8.117 1 90.75 68 LEU A CA 1
ATOM 524 C C . LEU A 1 68 ? -15.477 28.625 7.715 1 90.75 68 LEU A C 1
ATOM 526 O O . LEU A 1 68 ? -15.703 27.406 7.809 1 90.75 68 LEU A O 1
ATOM 530 N N . ARG A 1 69 ? -14.352 29.125 7.371 1 88.19 69 ARG A N 1
ATOM 531 C CA . ARG A 1 69 ? -13.312 28.25 6.832 1 88.19 69 ARG A CA 1
ATOM 532 C C . ARG A 1 69 ? -12.266 27.922 7.891 1 88.19 69 ARG A C 1
ATOM 534 O O . ARG A 1 69 ? -12.008 28.734 8.781 1 88.19 69 ARG A O 1
ATOM 541 N N . THR A 1 70 ? -11.672 26.797 7.699 1 86.81 70 THR A N 1
ATOM 542 C CA . THR A 1 70 ? -10.688 26.297 8.648 1 86.81 70 THR A CA 1
ATOM 543 C C . THR A 1 70 ? -9.539 27.297 8.82 1 86.81 70 THR A C 1
ATOM 545 O O . THR A 1 70 ? -9.078 27.531 9.938 1 86.81 70 THR A O 1
ATOM 548 N N . LYS A 1 71 ? -9.094 27.844 7.746 1 79.62 71 LYS A N 1
ATOM 549 C CA . LYS A 1 71 ? -7.949 28.75 7.816 1 79.62 71 LYS A CA 1
ATOM 550 C C . LYS A 1 71 ? -8.25 29.953 8.703 1 79.62 71 LYS A C 1
ATOM 552 O O . LYS A 1 71 ? -7.402 30.375 9.492 1 79.62 71 LYS A O 1
ATOM 557 N N . GLY A 1 72 ? -9.438 30.484 8.594 1 85.75 72 GLY A N 1
ATOM 558 C CA . GLY A 1 72 ? -9.836 31.609 9.414 1 85.75 72 GLY A CA 1
ATOM 559 C C . GLY A 1 72 ? -10.031 31.25 10.875 1 85.75 72 GLY A C 1
ATOM 560 O O . GLY A 1 72 ? -9.602 31.984 11.766 1 85.75 72 GLY A O 1
ATOM 561 N N . SER A 1 73 ? -10.641 30.078 11.102 1 90.94 73 SER A N 1
ATOM 562 C CA . SER A 1 73 ? -10.883 29.625 12.469 1 90.94 73 SER A CA 1
ATOM 563 C C . SER A 1 73 ? -9.57 29.297 13.18 1 90.94 73 SER A C 1
ATOM 565 O O . SER A 1 73 ? -9.438 29.531 14.383 1 90.94 73 SER A O 1
ATOM 567 N N . PHE A 1 74 ? -8.75 28.766 12.438 1 82.56 74 PHE A N 1
ATOM 568 C CA . PHE A 1 74 ? -7.449 28.422 13 1 82.56 74 PHE A CA 1
ATOM 569 C C . PHE A 1 74 ? -6.703 29.672 13.461 1 82.56 74 PHE A C 1
ATOM 571 O O . PHE A 1 74 ? -6.164 29.703 14.57 1 82.56 74 PHE A O 1
ATOM 578 N N . ALA A 1 75 ? -6.672 30.641 12.633 1 81.38 75 ALA A N 1
ATOM 579 C CA . ALA A 1 75 ? -5.984 31.891 12.938 1 81.38 75 ALA A CA 1
ATOM 580 C C . ALA A 1 75 ? -6.621 32.594 14.133 1 81.38 75 ALA A C 1
ATOM 582 O O . ALA A 1 75 ? -5.918 33.062 15.031 1 81.38 75 ALA A O 1
ATOM 583 N N . ALA A 1 76 ? -7.891 32.625 14.148 1 89.69 76 ALA A N 1
ATOM 584 C CA . ALA A 1 76 ? -8.609 33.281 15.234 1 89.69 76 ALA A CA 1
ATOM 585 C C . ALA A 1 76 ? -8.453 32.5 16.547 1 89.69 76 ALA A C 1
ATOM 587 O O . ALA A 1 76 ? -8.219 33.094 17.594 1 89.69 76 ALA A O 1
ATOM 588 N N . ALA A 1 77 ? -8.586 31.219 16.469 1 89.81 77 ALA A N 1
ATOM 589 C CA . ALA A 1 77 ? -8.539 30.375 17.656 1 89.81 77 ALA A CA 1
ATOM 590 C C . ALA A 1 77 ? -7.172 30.438 18.312 1 89.81 77 ALA A C 1
ATOM 592 O O . ALA A 1 77 ? -7.066 30.375 19.547 1 89.81 77 ALA A O 1
ATOM 593 N N . THR A 1 78 ? -6.207 30.562 17.531 1 80.06 78 THR A N 1
ATOM 594 C CA . THR A 1 78 ? -4.844 30.641 18.047 1 80.06 78 THR A CA 1
ATOM 595 C C . THR A 1 78 ? -4.688 31.859 18.969 1 80.06 78 THR A C 1
ATOM 597 O O . THR A 1 78 ? -3.959 31.797 19.953 1 80.06 78 THR A O 1
ATOM 600 N N . ILE A 1 79 ? -5.41 32.906 18.641 1 81 79 ILE A N 1
ATOM 601 C CA . ILE A 1 79 ? -5.316 34.125 19.406 1 81 79 ILE A CA 1
ATOM 602 C C . ILE A 1 79 ? -6.32 34.094 20.562 1 81 79 ILE A C 1
ATOM 604 O O . ILE A 1 79 ? -5.965 34.406 21.703 1 81 79 ILE A O 1
ATOM 608 N N . LEU A 1 80 ? -7.441 33.656 20.312 1 89.06 80 LEU A N 1
ATOM 609 C CA . LEU A 1 80 ? -8.555 33.75 21.25 1 89.06 80 LEU A CA 1
ATOM 610 C C . LEU A 1 80 ? -8.359 32.812 22.438 1 89.06 80 LEU A C 1
ATOM 612 O O . LEU A 1 80 ? -8.828 33.094 23.531 1 89.06 80 LEU A O 1
ATOM 616 N N . SER A 1 81 ? -7.719 31.781 22.188 1 85.12 81 SER A N 1
ATOM 617 C CA . SER A 1 81 ? -7.496 30.781 23.234 1 85.12 81 SER A CA 1
ATOM 618 C C . SER A 1 81 ? -6.742 31.391 24.422 1 85.12 81 SER A C 1
ATOM 620 O O . SER A 1 81 ? -6.934 30.969 25.562 1 85.12 81 SER A O 1
ATOM 622 N N . ASN A 1 82 ? -6.016 32.406 24.203 1 78.62 82 ASN A N 1
ATOM 623 C CA . ASN A 1 82 ? -5.184 33 25.234 1 78.62 82 ASN A CA 1
ATOM 624 C C . ASN A 1 82 ? -5.988 33.969 26.109 1 78.62 82 ASN A C 1
ATOM 626 O O . ASN A 1 82 ? -5.547 34.344 27.188 1 78.62 82 ASN A O 1
ATOM 630 N N . PHE A 1 83 ? -7.098 34.281 25.672 1 82.94 83 PHE A N 1
ATOM 631 C CA . PHE A 1 83 ? -7.895 35.281 26.391 1 82.94 83 PHE A CA 1
ATOM 632 C C . PHE A 1 83 ? -9.188 34.656 26.922 1 82.94 83 PHE A C 1
ATOM 634 O O . PHE A 1 83 ? -10.094 35.375 27.344 1 82.94 83 PHE A O 1
ATOM 641 N N . ASP A 1 84 ? -9.289 33.312 26.766 1 88.31 84 ASP A N 1
ATOM 642 C CA . ASP A 1 84 ? -10.438 32.562 27.25 1 88.31 84 ASP A CA 1
ATOM 643 C C . ASP A 1 84 ? -11.727 33.031 26.594 1 88.31 84 ASP A C 1
ATOM 645 O O . ASP A 1 84 ? -12.758 33.156 27.25 1 88.31 84 ASP A O 1
ATOM 649 N N . LEU A 1 85 ? -11.625 33.5 25.406 1 92.44 85 LEU A N 1
ATOM 650 C CA . LEU A 1 85 ? -12.805 33.875 24.625 1 92.44 85 LEU A CA 1
ATOM 651 C C . LEU A 1 85 ? -13.289 32.719 23.781 1 92.44 85 LEU A C 1
ATOM 653 O O . LEU A 1 85 ? -12.523 32.156 23 1 92.44 85 LEU A O 1
ATOM 657 N N . ALA A 1 86 ? -14.547 32.406 23.906 1 94.81 86 ALA A N 1
ATOM 658 C CA . ALA A 1 86 ? -15.117 31.266 23.219 1 94.81 86 ALA A CA 1
ATOM 659 C C . ALA A 1 86 ? -15.344 31.578 21.734 1 94.81 86 ALA A C 1
ATOM 661 O O . ALA A 1 86 ? -15.852 32.656 21.391 1 94.81 86 ALA A O 1
ATOM 662 N N . GLN A 1 87 ? -14.891 30.688 20.938 1 96.19 87 GLN A N 1
ATOM 663 C CA . GLN A 1 87 ? -15.125 30.75 19.5 1 96.19 87 GLN A CA 1
ATOM 664 C C . GLN A 1 87 ? -15.93 29.547 19.016 1 96.19 87 GLN A C 1
ATOM 666 O O . GLN A 1 87 ? -15.555 28.391 19.266 1 96.19 87 GLN A O 1
ATOM 671 N N . VAL A 1 88 ? -17.078 29.797 18.406 1 95.56 88 VAL A N 1
ATOM 672 C CA . VAL A 1 88 ? -17.891 28.719 17.875 1 95.56 88 VAL A CA 1
ATOM 673 C C . VAL A 1 88 ? -17.984 28.844 16.344 1 95.56 88 VAL A C 1
ATOM 675 O O . VAL A 1 88 ? -18.672 29.734 15.836 1 95.56 88 VAL A O 1
ATOM 678 N N . SER A 1 89 ? -17.344 27.922 15.711 1 94.81 89 SER A N 1
ATOM 679 C CA . SER A 1 89 ? -17.359 27.938 14.25 1 94.81 89 SER A CA 1
ATOM 680 C C . SER A 1 89 ? -18.547 27.172 13.703 1 94.81 89 SER A C 1
ATOM 682 O O . SER A 1 89 ? -19.047 26.25 14.344 1 94.81 89 SER A O 1
ATOM 684 N N . TYR A 1 90 ? -19 27.578 12.5 1 92.44 90 TYR A N 1
ATOM 685 C CA . TYR A 1 90 ? -20.141 26.906 11.875 1 92.44 90 TYR A CA 1
ATOM 686 C C . TYR A 1 90 ? -19.734 26.281 10.547 1 92.44 90 TYR A C 1
ATOM 688 O O . TYR A 1 90 ? -20.578 25.797 9.797 1 92.44 90 TYR A O 1
ATOM 696 N N . GLY A 1 91 ? -18.422 26.234 10.312 1 91 91 GLY A N 1
ATOM 697 C CA . GLY A 1 91 ? -18.047 25.672 9.023 1 91 91 GLY A CA 1
ATOM 698 C C . GLY A 1 91 ? -16.672 25.062 9 1 91 91 GLY A C 1
ATOM 699 O O . GLY A 1 91 ? -16.281 24.422 8.031 1 91 91 GLY A O 1
ATOM 700 N N . SER A 1 92 ? -15.891 25.234 10.062 1 90.69 92 SER A N 1
ATOM 701 C CA . SER A 1 92 ? -14.523 24.719 10.094 1 90.69 92 SER A CA 1
ATOM 702 C C . SER A 1 92 ? -14.492 23.25 10.539 1 90.69 92 SER A C 1
ATOM 704 O O . SER A 1 92 ? -14.523 22.969 11.734 1 90.69 92 SER A O 1
ATOM 706 N N . SER A 1 93 ? -14.172 22.391 9.57 1 89.94 93 SER A N 1
ATOM 707 C CA . SER A 1 93 ? -14.352 20.969 9.844 1 89.94 93 SER A CA 1
ATOM 708 C C . SER A 1 93 ? -13.008 20.281 10.086 1 89.94 93 SER A C 1
ATOM 710 O O . SER A 1 93 ? -12.969 19.125 10.523 1 89.94 93 SER A O 1
ATOM 712 N N . SER A 1 94 ? -11.938 20.906 9.953 1 85.44 94 SER A N 1
ATOM 713 C CA . SER A 1 94 ? -10.633 20.266 9.992 1 85.44 94 SER A CA 1
ATOM 714 C C . SER A 1 94 ? -10.359 19.656 11.367 1 85.44 94 SER A C 1
ATOM 716 O O . SER A 1 94 ? -10.688 20.266 12.391 1 85.44 94 SER A O 1
ATOM 718 N N . ARG A 1 95 ? -9.664 18.562 11.359 1 82.5 95 ARG A N 1
ATOM 719 C CA . ARG A 1 95 ? -9.328 17.844 12.586 1 82.5 95 ARG A CA 1
ATOM 720 C C . ARG A 1 95 ? -8.273 18.594 13.391 1 82.5 95 ARG A C 1
ATOM 722 O O . ARG A 1 95 ? -8.148 18.375 14.602 1 82.5 95 ARG A O 1
ATOM 729 N N . ILE A 1 96 ? -7.578 19.422 12.727 1 76.62 96 ILE A N 1
ATOM 730 C CA . ILE A 1 96 ? -6.5 20.141 13.391 1 76.62 96 ILE A CA 1
ATOM 731 C C . ILE A 1 96 ? -7.062 20.953 14.547 1 76.62 96 ILE A C 1
ATOM 733 O O . ILE A 1 96 ? -6.391 21.156 15.562 1 76.62 96 ILE A O 1
ATOM 737 N N . LEU A 1 97 ? -8.305 21.375 14.469 1 83.38 97 LEU A N 1
ATOM 738 C CA . LEU A 1 97 ? -8.93 22.234 15.461 1 83.38 97 LEU A CA 1
ATOM 739 C C . LEU A 1 97 ? -9.477 21.422 16.625 1 83.38 97 LEU A C 1
ATOM 741 O O . LEU A 1 97 ? -9.953 21.984 17.625 1 83.38 97 LEU A O 1
ATOM 745 N N . ASP A 1 98 ? -9.312 20.109 16.562 1 80.62 98 ASP A N 1
ATOM 746 C CA . ASP A 1 98 ? -9.75 19.234 17.641 1 80.62 98 ASP A CA 1
ATOM 747 C C . ASP A 1 98 ? -8.758 19.234 18.797 1 80.62 98 ASP A C 1
ATOM 749 O O . ASP A 1 98 ? -9.07 18.781 19.891 1 80.62 98 ASP A O 1
ATOM 753 N N . ASP A 1 99 ? -7.637 19.812 18.578 1 76.44 99 ASP A N 1
ATOM 754 C CA . ASP A 1 99 ? -6.602 19.844 19.609 1 76.44 99 ASP A CA 1
ATOM 755 C C . ASP A 1 99 ? -6.977 20.812 20.734 1 76.44 99 ASP A C 1
ATOM 757 O O . ASP A 1 99 ? -6.754 22.016 20.625 1 76.44 99 ASP A O 1
ATOM 761 N N . LYS A 1 100 ? -7.391 20.344 21.875 1 77.94 100 LYS A N 1
ATOM 762 C CA . LYS A 1 100 ? -7.895 21.188 22.953 1 77.94 100 LYS A CA 1
ATOM 763 C C . LYS A 1 100 ? -6.754 21.719 23.812 1 77.94 100 LYS A C 1
ATOM 765 O O . LYS A 1 100 ? -6.953 22.609 24.641 1 77.94 100 LYS A O 1
ATOM 770 N N . GLU A 1 101 ? -5.684 21.203 23.609 1 69.94 101 GLU A N 1
ATOM 771 C CA . GLU A 1 101 ? -4.535 21.781 24.297 1 69.94 101 GLU A CA 1
ATOM 772 C C . GLU A 1 101 ? -4.133 23.109 23.672 1 69.94 101 GLU A C 1
ATOM 774 O O . GLU A 1 101 ? -3.746 24.047 24.391 1 69.94 101 GLU A O 1
ATOM 779 N N . ARG A 1 102 ? -4.316 23.078 22.406 1 73.12 102 ARG A N 1
ATOM 780 C CA . ARG A 1 102 ? -3.941 24.281 21.688 1 73.12 102 ARG A CA 1
ATOM 781 C C . ARG A 1 102 ? -5.125 25.234 21.547 1 73.12 102 ARG A C 1
ATOM 783 O O . ARG A 1 102 ? -4.965 26.453 21.641 1 73.12 102 ARG A O 1
ATOM 790 N N . PHE A 1 103 ? -6.223 24.594 21.266 1 83.62 103 PHE A N 1
ATOM 791 C CA . PHE A 1 103 ? -7.422 25.391 21 1 83.62 103 PHE A CA 1
ATOM 792 C C . PHE A 1 103 ? -8.508 25.094 22.016 1 83.62 103 PHE A C 1
ATOM 794 O O . PHE A 1 103 ? -9.602 24.641 21.672 1 83.62 103 PHE A O 1
ATOM 801 N N . LYS A 1 104 ? -8.289 25.5 23.219 1 83.5 104 LYS A N 1
ATOM 802 C CA . LYS A 1 104 ? -9.156 25.172 24.344 1 83.5 104 LYS A CA 1
ATOM 803 C C . LYS A 1 104 ? -10.5 25.891 24.219 1 83.5 104 LYS A C 1
ATOM 805 O O . LYS A 1 104 ? -11.516 25.406 24.734 1 83.5 104 LYS A O 1
ATOM 810 N N . THR A 1 105 ? -10.539 27.047 23.547 1 92.44 105 THR A N 1
ATOM 811 C CA . THR A 1 105 ? -11.758 27.859 23.531 1 92.44 105 THR A CA 1
ATOM 812 C C . THR A 1 105 ? -12.469 27.734 22.188 1 92.44 105 THR A C 1
ATOM 814 O O . THR A 1 105 ? -13.383 28.516 21.891 1 92.44 105 THR A O 1
ATOM 817 N N . PHE A 1 106 ? -11.992 26.797 21.375 1 93 106 PHE A N 1
ATOM 818 C CA . PHE A 1 106 ? -12.602 26.609 20.062 1 93 106 PHE A CA 1
ATOM 819 C C . PHE A 1 106 ? -13.695 25.547 20.125 1 93 106 PHE A C 1
ATOM 821 O O . PHE A 1 106 ? -13.484 24.453 20.672 1 93 106 PHE A O 1
ATOM 828 N N . PHE A 1 107 ? -14.836 25.859 19.547 1 93.19 107 PHE A N 1
ATOM 829 C CA . PHE A 1 107 ? -15.969 24.953 19.422 1 93.19 107 PHE A CA 1
ATOM 830 C C . PHE A 1 107 ? -16.578 25.047 18.031 1 93.19 107 PHE A C 1
ATOM 832 O O . PHE A 1 107 ? -16.312 25.984 17.281 1 93.19 107 PHE A O 1
ATOM 839 N N . ARG A 1 108 ? -17.328 24.031 17.688 1 91.12 108 ARG A N 1
ATOM 840 C CA . ARG A 1 108 ? -17.969 24.062 16.375 1 91.12 108 ARG A CA 1
ATOM 841 C C . ARG A 1 108 ? -19.312 23.344 16.406 1 91.12 108 ARG A C 1
ATOM 843 O O . ARG A 1 108 ? -19.562 22.516 17.281 1 91.12 108 ARG A O 1
ATOM 850 N N . THR A 1 109 ? -20.125 23.688 15.461 1 89.19 109 THR A N 1
ATOM 851 C CA . THR A 1 109 ? -21.438 23.078 15.359 1 89.19 109 THR A CA 1
ATOM 852 C C . THR A 1 109 ? -21.484 22.078 14.203 1 89.19 109 THR A C 1
ATOM 854 O O . THR A 1 109 ? -22.469 21.359 14.031 1 89.19 109 THR A O 1
ATOM 857 N N . ILE A 1 110 ? -20.406 22.016 13.422 1 87.69 110 ILE A N 1
ATOM 858 C CA . ILE A 1 110 ? -20.297 21.031 12.344 1 87.69 110 ILE A CA 1
ATOM 859 C C . ILE A 1 110 ? -19.422 19.875 12.805 1 87.69 110 ILE A C 1
ATOM 861 O O . ILE A 1 110 ? -18.609 20.016 13.727 1 87.69 110 ILE A O 1
ATOM 865 N N . PRO A 1 111 ? -19.609 18.75 12.156 1 86.69 111 PRO A N 1
ATOM 866 C CA . PRO A 1 111 ? -18.781 17.609 12.547 1 86.69 111 PRO A CA 1
ATOM 867 C C . PRO A 1 111 ? -17.312 17.781 12.148 1 86.69 111 PRO A C 1
ATOM 869 O O . PRO A 1 111 ? -17.016 18.453 11.156 1 86.69 111 PRO A O 1
ATOM 872 N N . SER A 1 112 ? -16.438 17.109 12.906 1 88.56 112 SER A N 1
ATOM 873 C CA . SER A 1 112 ? -15.016 17.062 12.594 1 88.56 112 SER A CA 1
ATOM 874 C C . SER A 1 112 ? -14.742 16.188 11.367 1 88.56 112 SER A C 1
ATOM 876 O O . SER A 1 112 ? -15.484 15.25 11.094 1 88.56 112 SER A O 1
ATOM 878 N N . ASP A 1 113 ? -13.688 16.484 10.711 1 91 113 ASP A N 1
ATOM 879 C CA . ASP A 1 113 ? -13.305 15.758 9.508 1 91 113 ASP A CA 1
ATOM 880 C C . ASP A 1 113 ? -12.945 14.305 9.836 1 91 113 ASP A C 1
ATOM 882 O O . ASP A 1 113 ? -12.844 13.469 8.93 1 91 113 ASP A O 1
ATOM 886 N N . ILE A 1 114 ? -12.789 13.992 11.055 1 88.44 114 ILE A N 1
ATOM 887 C CA . ILE A 1 114 ? -12.57 12.594 11.398 1 88.44 114 ILE A CA 1
ATOM 888 C C . ILE A 1 114 ? -13.773 11.766 10.953 1 88.44 114 ILE A C 1
ATOM 890 O O . ILE A 1 114 ? -13.617 10.625 10.5 1 88.44 114 ILE A O 1
ATOM 894 N N . TYR A 1 115 ? -14.93 12.383 11.078 1 91.25 115 TYR A N 1
ATOM 895 C CA . TYR A 1 115 ? -16.141 11.672 10.672 1 91.25 115 TYR A CA 1
ATOM 896 C C . TYR A 1 115 ? -16.281 11.68 9.156 1 91.25 115 TYR A C 1
ATOM 898 O O . TYR A 1 115 ? -16.812 10.719 8.578 1 91.25 115 TYR A O 1
ATOM 906 N N . GLN A 1 116 ? -15.852 12.75 8.625 1 94.12 116 GLN A N 1
ATOM 907 C CA . GLN A 1 116 ? -15.867 12.766 7.164 1 94.12 116 GLN A CA 1
ATOM 908 C C . GLN A 1 116 ? -15.008 11.648 6.586 1 94.12 116 GLN A C 1
ATOM 910 O O . GLN A 1 116 ? -15.406 10.969 5.641 1 94.12 116 GLN A O 1
ATOM 915 N N . ALA A 1 117 ? -13.836 11.5 7.145 1 94.06 117 ALA A N 1
ATOM 916 C CA . ALA A 1 117 ? -12.922 10.445 6.703 1 94.06 117 ALA A CA 1
ATOM 917 C C . ALA A 1 117 ? -13.555 9.07 6.883 1 94.06 117 ALA A C 1
ATOM 919 O O . ALA A 1 117 ? -13.438 8.203 6.008 1 94.06 117 ALA A O 1
ATOM 920 N N . ARG A 1 118 ? -14.211 8.859 7.965 1 93.25 118 ARG A N 1
ATOM 921 C CA . ARG A 1 118 ? -14.875 7.586 8.227 1 93.25 118 ARG A CA 1
ATOM 922 C C . ARG A 1 118 ? -16.016 7.348 7.234 1 93.25 118 ARG A C 1
ATOM 924 O O . ARG A 1 118 ? -16.219 6.219 6.781 1 93.25 118 ARG A O 1
ATOM 931 N N . ALA A 1 119 ? -16.75 8.398 6.996 1 95.81 119 ALA A N 1
ATOM 932 C CA . ALA A 1 119 ? -17.828 8.289 6.023 1 95.81 119 ALA A CA 1
ATOM 933 C C . ALA A 1 119 ? -17.297 7.895 4.648 1 95.81 119 ALA A C 1
ATOM 935 O O . ALA A 1 119 ? -17.875 7.043 3.971 1 95.81 119 ALA A O 1
ATOM 936 N N . LEU A 1 120 ? -16.234 8.508 4.266 1 97.44 120 LEU A N 1
ATOM 937 C CA . LEU A 1 120 ? -15.633 8.219 2.973 1 97.44 120 LEU A CA 1
ATOM 938 C C . LEU A 1 120 ? -15.148 6.77 2.916 1 97.44 120 LEU A C 1
ATOM 940 O O . LEU A 1 120 ? -15.336 6.09 1.902 1 97.44 120 LEU A O 1
ATOM 944 N N . VAL A 1 121 ? -14.5 6.285 3.951 1 96.44 121 VAL A N 1
ATOM 945 C CA . VAL A 1 121 ? -14.023 4.906 4.004 1 96.44 121 VAL A CA 1
ATOM 946 C C . VAL A 1 121 ? -15.203 3.943 3.904 1 96.44 121 VAL A C 1
ATOM 948 O O . VAL A 1 121 ? -15.125 2.934 3.201 1 96.44 121 VAL A O 1
ATOM 951 N N . ASP A 1 122 ? -16.312 4.266 4.59 1 95.88 122 ASP A N 1
ATOM 952 C CA . ASP A 1 122 ? -17.484 3.404 4.562 1 95.88 122 ASP A CA 1
ATOM 953 C C . ASP A 1 122 ? -18.094 3.35 3.16 1 95.88 122 ASP A C 1
ATOM 955 O O . ASP A 1 122 ? -18.594 2.309 2.736 1 95.88 122 ASP A O 1
ATOM 959 N N . ILE A 1 123 ? -18.094 4.445 2.494 1 96.5 123 ILE A N 1
ATOM 960 C CA . ILE A 1 123 ? -18.594 4.492 1.124 1 96.5 123 ILE A CA 1
ATOM 961 C C . ILE A 1 123 ? -17.734 3.604 0.228 1 96.5 123 ILE A C 1
ATOM 963 O O . ILE A 1 123 ? -18.266 2.844 -0.589 1 96.5 123 ILE A O 1
ATOM 967 N N . ILE A 1 124 ? -16.438 3.727 0.352 1 95.88 124 ILE A N 1
ATOM 968 C CA . ILE A 1 124 ? -15.5 2.951 -0.449 1 95.88 124 ILE A CA 1
ATOM 969 C C . ILE A 1 124 ? -15.688 1.462 -0.167 1 95.88 124 ILE A C 1
ATOM 971 O O . ILE A 1 124 ? -15.68 0.643 -1.089 1 95.88 124 ILE A O 1
ATOM 975 N N . LYS A 1 125 ? -15.891 1.116 1.08 1 92.69 125 LYS A N 1
ATOM 976 C CA . LYS A 1 125 ? -16.125 -0.274 1.455 1 92.69 125 LYS A CA 1
ATOM 977 C C . LYS A 1 125 ? -17.453 -0.776 0.888 1 92.69 125 LYS A C 1
ATOM 979 O O . LYS A 1 125 ? -17.547 -1.92 0.44 1 92.69 125 LYS A O 1
ATOM 984 N N . TYR A 1 126 ? -18.422 0.115 0.952 1 93.38 126 TYR A N 1
ATOM 985 C CA . TYR A 1 126 ? -19.75 -0.239 0.464 1 93.38 126 TYR A CA 1
ATOM 986 C C . TYR A 1 126 ? -19.703 -0.664 -0.998 1 93.38 126 TYR A C 1
ATOM 988 O O . TYR A 1 126 ? -20.328 -1.648 -1.388 1 93.38 126 TYR A O 1
ATOM 996 N N . PHE A 1 127 ? -18.969 0.036 -1.806 1 92.75 127 PHE A N 1
ATOM 997 C CA . PHE A 1 127 ? -18.891 -0.25 -3.232 1 92.75 127 PHE A CA 1
ATOM 998 C C . PHE A 1 127 ? -17.734 -1.211 -3.525 1 92.75 127 PHE A C 1
ATOM 1000 O O . PHE A 1 127 ? -17.438 -1.484 -4.688 1 92.75 127 PHE A O 1
ATOM 1007 N N . GLN A 1 128 ? -16.969 -1.591 -2.453 1 88.56 128 GLN A N 1
ATOM 1008 C CA . GLN A 1 128 ? -15.891 -2.578 -2.521 1 88.56 128 GLN A CA 1
ATOM 1009 C C . GLN A 1 128 ? -14.727 -2.066 -3.365 1 88.56 128 GLN A C 1
ATOM 1011 O O . GLN A 1 128 ? -14.211 -2.785 -4.227 1 88.56 128 GLN A O 1
ATOM 1016 N N . TRP A 1 129 ? -14.453 -0.794 -3.264 1 91.44 129 TRP A N 1
ATOM 1017 C CA . TRP A 1 129 ? -13.297 -0.176 -3.904 1 91.44 129 TRP A CA 1
ATOM 1018 C C . TRP A 1 129 ? -12.062 -0.269 -3.008 1 91.44 129 TRP A C 1
ATOM 1020 O O . TRP A 1 129 ? -11.789 0.641 -2.223 1 91.44 129 TRP A O 1
ATOM 1030 N N . SER A 1 130 ? -11.211 -1.255 -3.145 1 87.62 130 SER A N 1
ATOM 1031 C CA . SER A 1 130 ? -10.078 -1.475 -2.246 1 87.62 130 SER A CA 1
ATOM 1032 C C . SER A 1 130 ? -8.812 -0.821 -2.783 1 87.62 130 SER A C 1
ATOM 1034 O O . SER A 1 130 ? -7.758 -0.879 -2.145 1 87.62 130 SER A O 1
ATOM 1036 N N . TYR A 1 131 ? -8.891 -0.22 -3.951 1 89.12 131 TYR A N 1
ATOM 1037 C CA . TYR A 1 131 ? -7.754 0.399 -4.625 1 89.12 131 TYR A CA 1
ATOM 1038 C C . TYR A 1 131 ? -8.109 1.798 -5.117 1 89.12 131 TYR A C 1
ATOM 1040 O O . TYR A 1 131 ? -8.75 1.953 -6.156 1 89.12 131 TYR A O 1
ATOM 1048 N N . VAL A 1 132 ? -7.594 2.805 -4.383 1 93.12 132 VAL A N 1
ATOM 1049 C CA . VAL A 1 132 ? -8.062 4.148 -4.703 1 93.12 132 VAL A CA 1
ATOM 1050 C C . VAL A 1 132 ? -6.879 5.109 -4.762 1 93.12 132 VAL A C 1
ATOM 1052 O O . VAL A 1 132 ? -5.84 4.863 -4.145 1 93.12 132 VAL A O 1
ATOM 1055 N N . GLY A 1 133 ? -6.984 6.152 -5.613 1 93.25 133 GLY A N 1
ATOM 1056 C CA . GLY A 1 133 ? -6.027 7.246 -5.652 1 93.25 133 GLY A CA 1
ATOM 1057 C C . GLY A 1 133 ? -6.441 8.438 -4.809 1 93.25 133 GLY A C 1
ATOM 1058 O O . GLY A 1 133 ? -7.637 8.664 -4.59 1 93.25 133 GLY A O 1
ATOM 1059 N N . LEU A 1 134 ? -5.441 9.188 -4.297 1 95.25 134 LEU A N 1
ATOM 1060 C CA . LEU A 1 134 ? -5.707 10.32 -3.418 1 95.25 134 LEU A CA 1
ATOM 1061 C C . LEU A 1 134 ? -5.055 11.594 -3.957 1 95.25 134 LEU A C 1
ATOM 1063 O O . LEU A 1 134 ? -3.885 11.578 -4.34 1 95.25 134 LEU A O 1
ATOM 1067 N N . LEU A 1 135 ? -5.812 12.609 -4.113 1 95.56 135 LEU A N 1
ATOM 1068 C CA . LEU A 1 135 ? -5.371 13.938 -4.512 1 95.56 135 LEU A CA 1
ATOM 1069 C C . LEU A 1 135 ? -5.855 14.992 -3.518 1 95.56 135 LEU A C 1
ATOM 1071 O O . LEU A 1 135 ? -7.047 15.047 -3.199 1 95.56 135 LEU A O 1
ATOM 1075 N N . ALA A 1 136 ? -4.949 15.82 -2.959 1 94.06 136 ALA A N 1
ATOM 1076 C CA . ALA A 1 136 ? -5.332 16.781 -1.934 1 94.06 136 ALA A CA 1
ATOM 1077 C C . ALA A 1 136 ? -4.559 18.094 -2.096 1 94.06 136 ALA A C 1
ATOM 1079 O O . ALA A 1 136 ? -3.422 18.094 -2.576 1 94.06 136 ALA A O 1
ATOM 1080 N N . ILE A 1 137 ? -5.223 19.172 -1.738 1 89.12 137 ILE A N 1
ATOM 1081 C CA . ILE A 1 137 ? -4.551 20.469 -1.692 1 89.12 137 ILE A CA 1
ATOM 1082 C C . ILE A 1 137 ? -3.648 20.531 -0.461 1 89.12 137 ILE A C 1
ATOM 1084 O O . ILE A 1 137 ? -3.967 19.953 0.583 1 89.12 137 ILE A O 1
ATOM 1088 N N . ASP A 1 138 ? -2.551 21.219 -0.729 1 80.56 138 ASP A N 1
ATOM 1089 C CA . ASP A 1 138 ? -1.532 21.297 0.315 1 80.56 138 ASP A CA 1
ATOM 1090 C C . ASP A 1 138 ? -1.866 22.375 1.339 1 80.56 138 ASP A C 1
ATOM 1092 O O . ASP A 1 138 ? -1.194 23.406 1.4 1 80.56 138 ASP A O 1
ATOM 1096 N N . ASP A 1 139 ? -2.881 22.172 2.186 1 77.12 139 ASP A N 1
ATOM 1097 C CA . ASP A 1 139 ? -3.242 23.109 3.244 1 77.12 139 ASP A CA 1
ATOM 1098 C C . ASP A 1 139 ? -3.748 22.375 4.48 1 77.12 139 ASP A C 1
ATOM 1100 O O . ASP A 1 139 ? -3.609 21.156 4.586 1 77.12 139 ASP A O 1
ATOM 1104 N N . GLY A 1 140 ? -4.152 23.141 5.457 1 74.38 140 GLY A N 1
ATOM 1105 C CA . GLY A 1 140 ? -4.562 22.562 6.727 1 74.38 140 GLY A CA 1
ATOM 1106 C C . GLY A 1 140 ? -5.852 21.766 6.637 1 74.38 140 GLY A C 1
ATOM 1107 O O . GLY A 1 140 ? -6.176 20.984 7.531 1 74.38 140 GLY A O 1
ATOM 1108 N N . TYR A 1 141 ? -6.512 21.906 5.535 1 81.56 141 TYR A N 1
ATOM 1109 C CA . TYR A 1 141 ? -7.758 21.172 5.348 1 81.56 141 TYR A CA 1
ATOM 1110 C C . TYR A 1 141 ? -7.527 19.906 4.523 1 81.56 141 TYR A C 1
ATOM 1112 O O . TYR A 1 141 ? -7.75 18.797 5.008 1 81.56 141 TYR A O 1
ATOM 1120 N N . GLY A 1 142 ? -7.051 20.062 3.324 1 87.69 142 GLY A N 1
ATOM 1121 C CA . GLY A 1 142 ? -6.914 18.953 2.383 1 87.69 142 GLY A CA 1
ATOM 1122 C C . GLY A 1 142 ? -5.914 17.906 2.834 1 87.69 142 GLY A C 1
ATOM 1123 O O . GLY A 1 142 ? -6.223 16.719 2.842 1 87.69 142 GLY A O 1
ATOM 1124 N N . GLU A 1 143 ? -4.805 18.344 3.135 1 85 143 GLU A N 1
ATOM 1125 C CA . GLU A 1 143 ? -3.744 17.406 3.512 1 85 143 GLU A CA 1
ATOM 1126 C C . GLU A 1 143 ? -4.078 16.688 4.816 1 85 143 GLU A C 1
ATOM 1128 O O . GLU A 1 143 ? -3.723 15.531 5 1 85 143 GLU A O 1
ATOM 1133 N N . MET A 1 144 ? -4.703 17.453 5.746 1 85.12 144 MET A N 1
ATOM 1134 C CA . MET A 1 144 ? -5.082 16.828 7.008 1 85.12 144 MET A CA 1
ATOM 1135 C C . MET A 1 144 ? -6.18 15.781 6.789 1 85.12 144 MET A C 1
ATOM 1137 O O . MET A 1 144 ? -6.188 14.734 7.441 1 85.12 144 MET A O 1
ATOM 1141 N N . LEU A 1 145 ? -7.098 16.125 5.953 1 91.38 145 LEU A N 1
ATOM 1142 C CA . LEU A 1 145 ? -8.141 15.156 5.637 1 91.38 145 LEU A CA 1
ATOM 1143 C C . LEU A 1 145 ? -7.555 13.93 4.945 1 91.38 145 LEU A C 1
ATOM 1145 O O . LEU A 1 145 ? -7.961 12.797 5.227 1 91.38 145 LEU A O 1
ATOM 1149 N N . ALA A 1 146 ? -6.594 14.172 4.082 1 93.12 146 ALA A N 1
ATOM 1150 C CA . ALA A 1 146 ? -5.941 13.07 3.375 1 93.12 146 ALA A CA 1
ATOM 1151 C C . ALA A 1 146 ? -5.203 12.156 4.348 1 93.12 146 ALA A C 1
ATOM 1153 O O . ALA A 1 146 ? -5.246 10.93 4.211 1 93.12 146 ALA A O 1
ATOM 1154 N N . SER A 1 147 ? -4.531 12.75 5.258 1 88.88 147 SER A N 1
ATOM 1155 C CA . SER A 1 147 ? -3.789 11.977 6.246 1 88.88 147 SER A CA 1
ATOM 1156 C C . SER A 1 147 ? -4.73 11.148 7.117 1 88.88 147 SER A C 1
ATOM 1158 O O . SER A 1 147 ? -4.469 9.969 7.375 1 88.88 147 SER A O 1
ATOM 1160 N N . THR A 1 148 ? -5.805 11.805 7.586 1 89.06 148 THR A N 1
ATOM 1161 C CA . THR A 1 148 ? -6.785 11.109 8.414 1 89.06 148 THR A CA 1
ATOM 1162 C C . THR A 1 148 ? -7.438 9.969 7.633 1 89.06 148 THR A C 1
ATOM 1164 O O . THR A 1 148 ? -7.602 8.867 8.156 1 89.06 148 THR A O 1
ATOM 1167 N N . PHE A 1 149 ? -7.758 10.242 6.426 1 94.69 149 PHE A N 1
ATOM 1168 C CA . PHE A 1 149 ? -8.344 9.227 5.562 1 94.69 149 PHE A CA 1
ATOM 1169 C C . PHE A 1 149 ? -7.391 8.047 5.391 1 94.69 149 PHE A C 1
ATOM 1171 O O . PHE A 1 149 ? -7.801 6.891 5.477 1 94.69 149 PHE A O 1
ATOM 1178 N N . THR A 1 150 ? -6.148 8.359 5.074 1 92.88 150 THR A N 1
ATOM 1179 C CA . THR A 1 150 ? -5.152 7.324 4.824 1 92.88 150 THR A CA 1
ATOM 1180 C C . THR A 1 150 ? -5.008 6.41 6.039 1 92.88 150 THR A C 1
ATOM 1182 O O . THR A 1 150 ? -4.953 5.188 5.902 1 92.88 150 THR A O 1
ATOM 1185 N N . SER A 1 151 ? -4.93 6.961 7.168 1 88.62 151 SER A N 1
ATOM 1186 C CA . SER A 1 151 ? -4.785 6.18 8.391 1 88.62 151 SER A CA 1
ATOM 1187 C C . SER A 1 151 ? -5.961 5.227 8.586 1 88.62 151 SER A C 1
ATOM 1189 O O . SER A 1 151 ? -5.766 4.043 8.867 1 88.62 151 SER A O 1
ATOM 1191 N N . ILE A 1 152 ? -7.164 5.707 8.344 1 90.88 152 ILE A N 1
ATOM 1192 C CA . ILE A 1 152 ? -8.359 4.898 8.547 1 90.88 152 ILE A CA 1
ATOM 1193 C C . ILE A 1 152 ? -8.508 3.895 7.402 1 90.88 152 ILE A C 1
ATOM 1195 O O . ILE A 1 152 ? -8.898 2.746 7.621 1 90.88 152 ILE A O 1
ATOM 1199 N N . ALA A 1 153 ? -8.188 4.344 6.215 1 93.81 153 ALA A N 1
ATOM 1200 C CA . ALA A 1 153 ? -8.312 3.49 5.039 1 93.81 153 ALA A CA 1
ATOM 1201 C C . ALA A 1 153 ? -7.418 2.258 5.16 1 93.81 153 ALA A C 1
ATOM 1203 O O . ALA A 1 153 ? -7.855 1.138 4.887 1 93.81 153 ALA A O 1
ATOM 1204 N N . LEU A 1 154 ? -6.195 2.445 5.582 1 87.94 154 LEU A N 1
ATOM 1205 C CA . LEU A 1 154 ? -5.242 1.346 5.691 1 87.94 154 LEU A CA 1
ATOM 1206 C C . LEU A 1 154 ? -5.684 0.347 6.758 1 87.94 154 LEU A C 1
ATOM 1208 O O . LEU A 1 154 ? -5.449 -0.856 6.621 1 87.94 154 LEU A O 1
ATOM 1212 N N . GLN A 1 155 ? -6.359 0.841 7.73 1 86.56 155 GLN A N 1
ATOM 1213 C CA . GLN A 1 155 ? -6.875 -0.036 8.773 1 86.56 155 GLN A CA 1
ATOM 1214 C C . GLN A 1 155 ? -8.062 -0.852 8.273 1 86.56 155 GLN A C 1
ATOM 1216 O O . GLN A 1 155 ? -8.422 -1.869 8.867 1 86.56 155 GLN A O 1
ATOM 1221 N N . ASN A 1 156 ? -8.641 -0.394 7.191 1 89.44 156 ASN A N 1
ATOM 1222 C CA . ASN A 1 156 ? -9.805 -1.062 6.629 1 89.44 156 ASN A CA 1
ATOM 1223 C C . ASN A 1 156 ? -9.469 -1.777 5.324 1 89.44 156 ASN A C 1
ATOM 1225 O O . ASN A 1 156 ? -10.328 -1.945 4.461 1 89.44 156 ASN A O 1
ATOM 1229 N N . SER A 1 157 ? -8.227 -2.051 5.082 1 86.06 157 SER A N 1
ATOM 1230 C CA . SER A 1 157 ? -7.723 -2.85 3.971 1 86.06 157 SER A CA 1
ATOM 1231 C C . SER A 1 157 ? -7.961 -2.152 2.635 1 86.06 157 SER A C 1
ATOM 1233 O O . SER A 1 157 ? -8.383 -2.785 1.664 1 86.06 157 SER A O 1
ATOM 1235 N N . ILE A 1 158 ? -7.918 -0.899 2.637 1 90.56 158 ILE A N 1
ATOM 1236 C CA . ILE A 1 158 ? -7.941 -0.094 1.421 1 90.56 158 ILE A CA 1
ATOM 1237 C C . ILE A 1 158 ? -6.523 0.361 1.078 1 90.56 158 ILE A C 1
ATOM 1239 O O . ILE A 1 158 ? -5.812 0.891 1.934 1 90.56 158 ILE A O 1
ATOM 1243 N N . CYS A 1 159 ? -6.129 0.142 -0.099 1 87.31 159 CYS A N 1
ATOM 1244 C CA . CYS A 1 159 ? -4.785 0.509 -0.528 1 87.31 159 CYS A CA 1
ATOM 1245 C C . CYS A 1 159 ? -4.797 1.825 -1.297 1 87.31 159 CYS A C 1
ATOM 1247 O O . CYS A 1 159 ? -5.723 2.092 -2.062 1 87.31 159 CYS A O 1
ATOM 1249 N N . ILE A 1 160 ? -3.805 2.584 -1.019 1 89.94 160 ILE A N 1
ATOM 1250 C CA . ILE A 1 160 ? -3.627 3.867 -1.691 1 89.94 160 ILE A CA 1
ATOM 1251 C C . ILE A 1 160 ? -2.297 3.877 -2.439 1 89.94 160 ILE A C 1
ATOM 1253 O O . ILE A 1 160 ? -1.294 4.379 -1.927 1 89.94 160 ILE A O 1
ATOM 1257 N N . PRO A 1 161 ? -2.314 3.445 -3.629 1 86.06 161 PRO A N 1
ATOM 1258 C CA . PRO A 1 161 ? -1.059 3.324 -4.375 1 86.06 161 PRO A CA 1
ATOM 1259 C C . PRO A 1 161 ? -0.494 4.676 -4.801 1 86.06 161 PRO A C 1
ATOM 1261 O O . PRO A 1 161 ? 0.704 4.793 -5.07 1 86.06 161 PRO A O 1
ATOM 1264 N N . VAL A 1 162 ? -1.4 5.641 -4.934 1 89.25 162 VAL A N 1
ATOM 1265 C CA . VAL A 1 162 ? -0.951 6.961 -5.363 1 89.25 162 VAL A CA 1
ATOM 1266 C C . VAL A 1 162 ? -1.55 8.031 -4.453 1 89.25 162 VAL A C 1
ATOM 1268 O O . VAL A 1 162 ? -2.758 8.047 -4.211 1 89.25 162 VAL A O 1
ATOM 1271 N N . TYR A 1 163 ? -0.722 8.828 -3.914 1 92 163 TYR A N 1
ATOM 1272 C CA . TYR A 1 163 ? -1.095 10.016 -3.152 1 92 163 TYR A CA 1
ATOM 1273 C C . TYR A 1 163 ? -0.309 11.234 -3.621 1 92 163 TYR A C 1
ATOM 1275 O O . TYR A 1 163 ? 0.92 11.266 -3.525 1 92 163 TYR A O 1
ATOM 1283 N N . ARG A 1 164 ? -1.054 12.273 -4.156 1 91 164 ARG A N 1
ATOM 1284 C CA . ARG A 1 164 ? -0.422 13.492 -4.641 1 91 164 ARG A CA 1
ATOM 1285 C C . ARG A 1 164 ? -1.036 14.727 -3.986 1 91 164 ARG A C 1
ATOM 1287 O O . ARG A 1 164 ? -2.232 14.75 -3.689 1 91 164 ARG A O 1
ATOM 1294 N N . THR A 1 165 ? -0.218 15.672 -3.771 1 88.69 165 THR A N 1
ATOM 1295 C CA . THR A 1 165 ? -0.667 16.969 -3.275 1 88.69 165 THR A CA 1
ATOM 1296 C C . THR A 1 165 ? -0.332 18.078 -4.273 1 88.69 165 THR A C 1
ATOM 1298 O O . THR A 1 165 ? 0.573 17.922 -5.094 1 88.69 165 THR A O 1
ATOM 1301 N N . PHE A 1 166 ? -1.145 19.078 -4.32 1 87.12 166 PHE A N 1
ATOM 1302 C CA . PHE A 1 166 ? -0.832 20.266 -5.113 1 87.12 166 PHE A CA 1
ATOM 1303 C C . PHE A 1 166 ? -0.881 21.516 -4.25 1 87.12 166 PHE A C 1
ATOM 1305 O O . PHE A 1 166 ? -1.657 21.594 -3.295 1 87.12 166 PHE A O 1
ATOM 1312 N N . PRO A 1 167 ? -0.083 22.484 -4.586 1 79.62 167 PRO A N 1
ATOM 1313 C CA . PRO A 1 167 ? 0.061 23.656 -3.727 1 79.62 167 PRO A CA 1
ATOM 1314 C C . PRO A 1 167 ? -1.151 24.578 -3.787 1 79.62 167 PRO A C 1
ATOM 1316 O O . PRO A 1 167 ? -1.947 24.5 -4.727 1 79.62 167 PRO A O 1
ATOM 1319 N N . LEU A 1 168 ? -1.345 25.453 -2.783 1 75.62 168 LEU A N 1
ATOM 1320 C CA . LEU A 1 168 ? -2.42 26.438 -2.727 1 75.62 168 LEU A CA 1
ATOM 1321 C C . LEU A 1 168 ? -2.369 27.359 -3.934 1 75.62 168 LEU A C 1
ATOM 1323 O O . LEU A 1 168 ? -3.404 27.672 -4.527 1 75.62 168 LEU A O 1
ATOM 1327 N N . LYS A 1 169 ? -1.13 27.797 -4.164 1 75.81 169 LYS A N 1
ATOM 1328 C CA . LYS A 1 169 ? -0.924 28.578 -5.383 1 75.81 169 LYS A CA 1
ATOM 1329 C C . LYS A 1 169 ? -0.404 27.688 -6.516 1 75.81 169 LYS A C 1
ATOM 1331 O O . LYS A 1 169 ? 0.765 27.797 -6.895 1 75.81 169 LYS A O 1
ATOM 1336 N N . TRP A 1 170 ? -1.327 26.953 -7.02 1 84.25 170 TRP A N 1
ATOM 1337 C CA . TRP A 1 170 ? -0.949 26.031 -8.086 1 84.25 170 TRP A CA 1
ATOM 1338 C C . TRP A 1 170 ? -0.891 26.734 -9.43 1 84.25 170 TRP A C 1
ATOM 1340 O O . TRP A 1 170 ? -1.548 27.766 -9.625 1 84.25 170 TRP A O 1
ATOM 1350 N N . THR A 1 171 ? 0.001 26.219 -10.266 1 86.5 171 THR A N 1
ATOM 1351 C CA . THR A 1 171 ? 0.065 26.625 -11.664 1 86.5 171 THR A CA 1
ATOM 1352 C C . THR A 1 171 ? -0.549 25.562 -12.57 1 86.5 171 THR A C 1
ATOM 1354 O O . THR A 1 171 ? -0.747 24.422 -12.148 1 86.5 171 THR A O 1
ATOM 1357 N N . LYS A 1 172 ? -0.915 25.969 -13.711 1 91.06 172 LYS A N 1
ATOM 1358 C CA . LYS A 1 172 ? -1.471 25.016 -14.664 1 91.06 172 LYS A CA 1
ATOM 1359 C C . LYS A 1 172 ? -0.499 23.859 -14.93 1 91.06 172 LYS A C 1
ATOM 1361 O O . LYS A 1 172 ? -0.918 22.734 -15.172 1 91.06 172 LYS A O 1
ATOM 1366 N N . LYS A 1 173 ? 0.704 24.156 -14.828 1 90.25 173 LYS A N 1
ATOM 1367 C CA . LYS A 1 173 ? 1.722 23.125 -15.039 1 90.25 173 LYS A CA 1
ATOM 1368 C C . LYS A 1 173 ? 1.663 22.062 -13.953 1 90.25 173 LYS A C 1
ATOM 1370 O O . LYS A 1 173 ? 1.78 20.859 -14.242 1 90.25 173 LYS A O 1
ATOM 1375 N N . HIS A 1 174 ? 1.502 22.484 -12.781 1 89.5 174 HIS A N 1
ATOM 1376 C CA . HIS A 1 174 ? 1.369 21.547 -11.672 1 89.5 174 HIS A CA 1
ATOM 1377 C C . HIS A 1 174 ? 0.201 20.594 -11.898 1 89.5 174 HIS A C 1
ATOM 1379 O O . HIS A 1 174 ? 0.347 19.375 -11.734 1 89.5 174 HIS A O 1
ATOM 1385 N N . LEU A 1 175 ? -0.879 21.109 -12.297 1 95.06 175 LEU A N 1
ATOM 1386 C CA . LEU A 1 175 ? -2.098 20.312 -12.461 1 95.06 175 LEU A CA 1
ATOM 1387 C C . LEU A 1 175 ? -1.983 19.375 -13.656 1 95.06 175 LEU A C 1
ATOM 1389 O O . LEU A 1 175 ? -2.457 18.234 -13.602 1 95.06 175 LEU A O 1
ATOM 1393 N N . ARG A 1 176 ? -1.319 19.844 -14.672 1 94.5 176 ARG A N 1
ATOM 1394 C CA . ARG A 1 176 ? -1.121 19.016 -15.859 1 94.5 176 ARG A CA 1
ATOM 1395 C C . ARG A 1 176 ? -0.31 17.766 -15.531 1 94.5 176 ARG A C 1
ATOM 1397 O O . ARG A 1 176 ? -0.639 16.672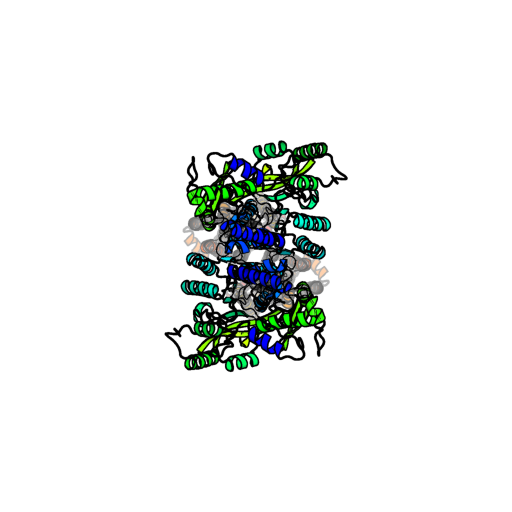 -15.984 1 94.5 176 ARG A O 1
ATOM 1404 N N . GLU A 1 177 ? 0.677 17.938 -14.781 1 92.56 177 GLU A N 1
ATOM 1405 C CA . GLU A 1 177 ? 1.545 16.812 -14.43 1 92.56 177 GLU A CA 1
ATOM 1406 C C . GLU A 1 177 ? 0.807 15.797 -13.57 1 92.56 177 GLU A C 1
ATOM 1408 O O . GLU A 1 177 ? 0.991 14.594 -13.734 1 92.56 177 GLU A O 1
ATOM 1413 N N . ILE A 1 178 ? 0.056 16.297 -12.703 1 93.12 178 ILE A N 1
ATOM 1414 C CA . ILE A 1 178 ? -0.677 15.422 -11.797 1 93.12 178 ILE A CA 1
ATOM 1415 C C . ILE A 1 178 ? -1.698 14.602 -12.586 1 93.12 178 ILE A C 1
ATOM 1417 O O . ILE A 1 178 ? -1.796 13.383 -12.406 1 93.12 178 ILE A O 1
ATOM 1421 N N . ILE A 1 179 ? -2.449 15.219 -13.477 1 95.12 179 ILE A N 1
ATOM 1422 C CA . ILE A 1 179 ? -3.5 14.531 -14.219 1 95.12 179 ILE A CA 1
ATOM 1423 C C . ILE A 1 179 ? -2.873 13.562 -15.219 1 95.12 179 ILE A C 1
ATOM 1425 O O . ILE A 1 179 ? -3.412 12.484 -15.461 1 95.12 179 ILE A O 1
ATOM 1429 N N . LYS A 1 180 ? -1.74 13.922 -15.758 1 93.5 180 LYS A N 1
ATOM 1430 C CA . LYS A 1 180 ? -1.027 13.031 -16.672 1 93.5 180 LYS A CA 1
ATOM 1431 C C . LYS A 1 180 ? -0.675 11.719 -15.977 1 93.5 180 LYS A C 1
ATOM 1433 O O . LYS A 1 180 ? -0.747 10.648 -16.594 1 93.5 180 LYS A O 1
ATOM 1438 N N . GLN A 1 181 ? -0.337 11.812 -14.789 1 89.44 181 GLN A N 1
ATOM 1439 C CA . GLN A 1 181 ? -0.008 10.617 -14.016 1 89.44 181 GLN A CA 1
ATOM 1440 C C . GLN A 1 181 ? -1.234 9.727 -13.836 1 89.44 181 GLN A C 1
ATOM 1442 O O . GLN A 1 181 ? -1.141 8.5 -13.945 1 89.44 181 GLN A O 1
ATOM 1447 N N . PHE A 1 182 ? -2.359 10.266 -13.555 1 90.62 182 PHE A N 1
ATOM 1448 C CA . PHE A 1 182 ? -3.572 9.5 -13.312 1 90.62 182 PHE A CA 1
ATOM 1449 C C . PHE A 1 182 ? -4.078 8.867 -14.609 1 90.62 182 PHE A C 1
ATOM 1451 O O . PHE A 1 182 ? -4.727 7.824 -14.586 1 90.62 182 PHE A O 1
ATOM 1458 N N . VAL A 1 183 ? -3.771 9.523 -15.727 1 89.56 183 VAL A N 1
ATOM 1459 C CA . VAL A 1 183 ? -4.152 8.969 -17.016 1 89.56 183 VAL A CA 1
ATOM 1460 C C . VAL A 1 183 ? -3.396 7.664 -17.266 1 89.56 183 VAL A C 1
ATOM 1462 O O . VAL A 1 183 ? -3.943 6.719 -17.844 1 89.56 183 VAL A O 1
ATOM 1465 N N . LYS A 1 184 ? -2.199 7.59 -16.734 1 85.62 184 LYS A N 1
ATOM 1466 C CA . LYS A 1 184 ? -1.343 6.43 -16.953 1 85.62 184 LYS A CA 1
ATOM 1467 C C . LYS A 1 184 ? -1.732 5.281 -16.031 1 85.62 184 LYS A C 1
ATOM 1469 O O . LYS A 1 184 ? -1.444 4.117 -16.312 1 85.62 184 LYS A O 1
ATOM 1474 N N . LEU A 1 185 ? -2.418 5.633 -14.984 1 84.25 185 LEU A N 1
ATOM 1475 C CA . LEU A 1 185 ? -2.812 4.629 -14.008 1 84.25 185 LEU A CA 1
ATOM 1476 C C . LEU A 1 185 ? -4.16 4.016 -14.367 1 84.25 185 LEU A C 1
ATOM 1478 O O . LEU A 1 185 ? -5.207 4.527 -13.969 1 84.25 185 LEU A O 1
ATOM 1482 N N . THR A 1 186 ? -4.199 2.914 -14.984 1 79 186 THR A N 1
ATOM 1483 C CA . THR A 1 186 ? -5.418 2.354 -15.547 1 79 186 THR A CA 1
ATOM 1484 C C . THR A 1 186 ? -6.172 1.529 -14.508 1 79 186 THR A C 1
ATOM 1486 O O . THR A 1 186 ? -7.387 1.338 -14.617 1 79 186 THR A O 1
ATOM 1489 N N . GLU A 1 187 ? -5.516 1.108 -13.469 1 79.31 187 GLU A N 1
ATOM 1490 C CA . GLU A 1 187 ? -6.176 0.237 -12.5 1 79.31 187 GLU A CA 1
ATOM 1491 C C . GLU A 1 187 ? -6.926 1.05 -11.445 1 79.31 187 GLU A C 1
ATOM 1493 O O . GLU A 1 187 ? -7.875 0.557 -10.836 1 79.31 187 GLU A O 1
ATOM 1498 N N . ILE A 1 188 ? -6.418 2.217 -11.25 1 87.38 188 ILE A N 1
ATOM 1499 C CA . ILE A 1 188 ? -7.109 3.096 -10.312 1 87.38 188 ILE A CA 1
ATOM 1500 C C . ILE A 1 188 ? -8.297 3.756 -11.008 1 87.38 188 ILE A C 1
ATOM 1502 O O . ILE A 1 188 ? -8.125 4.559 -11.922 1 87.38 188 ILE A O 1
ATOM 1506 N N . LYS A 1 189 ? -9.477 3.438 -10.602 1 90.88 189 LYS A N 1
ATOM 1507 C CA . LYS A 1 189 ? -10.672 3.994 -11.227 1 90.88 189 LYS A CA 1
ATOM 1508 C C . LYS A 1 189 ? -11.344 5.027 -10.328 1 90.88 189 LYS A C 1
ATOM 1510 O O . LYS A 1 189 ? -12.148 5.836 -10.789 1 90.88 189 LYS A O 1
ATOM 1515 N N . VAL A 1 190 ? -11.031 4.922 -9.07 1 94.31 190 VAL A N 1
ATOM 1516 C CA . VAL A 1 190 ? -11.633 5.848 -8.117 1 94.31 190 VAL A CA 1
ATOM 1517 C C . VAL A 1 190 ? -10.57 6.793 -7.566 1 94.31 190 VAL A C 1
ATOM 1519 O O . VAL A 1 190 ? -9.508 6.348 -7.109 1 94.31 190 VAL A O 1
ATOM 1522 N N . ILE A 1 191 ? -10.82 8.07 -7.672 1 96 191 ILE A N 1
ATOM 1523 C CA . ILE A 1 191 ? -9.898 9.086 -7.188 1 96 191 ILE A CA 1
ATOM 1524 C C . ILE A 1 191 ? -10.602 9.984 -6.168 1 96 191 ILE A C 1
ATOM 1526 O O . ILE A 1 191 ? -11.633 10.586 -6.469 1 96 191 ILE A O 1
ATOM 1530 N N . LEU A 1 192 ? -10.086 10.016 -4.945 1 97.88 192 LEU A N 1
ATOM 1531 C CA . LEU A 1 192 ? -10.586 10.961 -3.949 1 97.88 192 LEU A CA 1
ATOM 1532 C C . LEU A 1 192 ? -9.93 12.328 -4.121 1 97.88 192 LEU A C 1
ATOM 1534 O O . LEU A 1 192 ? -8.711 12.422 -4.285 1 97.88 192 LEU A O 1
ATOM 1538 N N . LEU A 1 193 ? -10.703 13.383 -4.137 1 97.62 193 LEU A N 1
ATOM 1539 C CA . LEU A 1 193 ? -10.227 14.75 -4.336 1 97.62 193 LEU A CA 1
ATOM 1540 C C . LEU A 1 193 ? -10.602 15.633 -3.152 1 97.62 193 LEU A C 1
ATOM 1542 O O . LEU A 1 193 ? -11.773 15.953 -2.959 1 97.62 193 LEU A O 1
ATOM 1546 N N . PHE A 1 194 ? -9.586 16.078 -2.35 1 96.12 194 PHE A N 1
ATOM 1547 C CA . PHE A 1 194 ? -9.797 16.891 -1.162 1 96.12 194 PHE A CA 1
ATOM 1548 C C . PHE A 1 194 ? -9.289 18.312 -1.388 1 96.12 194 PHE A C 1
ATOM 1550 O O . PHE A 1 194 ? -8.117 18.609 -1.166 1 96.12 194 PHE A O 1
ATOM 1557 N N . CYS A 1 195 ? -10.172 19.188 -1.759 1 93.5 195 CYS A N 1
ATOM 1558 C CA . CYS A 1 195 ? -9.875 20.578 -2.027 1 93.5 195 CYS A CA 1
ATOM 1559 C C . CYS A 1 195 ? -11.148 21.422 -2.037 1 93.5 195 CYS A C 1
ATOM 1561 O O . CYS A 1 195 ? -12.234 20.906 -1.768 1 93.5 195 CYS A O 1
ATOM 1563 N N . THR A 1 196 ? -11.016 22.719 -2.219 1 89.94 196 THR A N 1
ATOM 1564 C CA . THR A 1 196 ? -12.172 23.594 -2.312 1 89.94 196 THR A CA 1
ATOM 1565 C C . THR A 1 196 ? -12.852 23.453 -3.67 1 89.94 196 THR A C 1
ATOM 1567 O O . THR A 1 196 ? -12.297 22.844 -4.586 1 89.94 196 THR A O 1
ATOM 1570 N N . GLU A 1 197 ? -14.023 23.984 -3.783 1 91.06 197 GLU A N 1
ATOM 1571 C CA . GLU A 1 197 ? -14.781 23.906 -5.027 1 91.06 197 GLU A CA 1
ATOM 1572 C C . GLU A 1 197 ? -14.039 24.578 -6.176 1 91.06 197 GLU A C 1
ATOM 1574 O O . GLU A 1 197 ? -14.047 24.094 -7.305 1 91.06 197 GLU A O 1
ATOM 1579 N N . THR A 1 198 ? -13.422 25.703 -5.848 1 89.31 198 THR A N 1
ATOM 1580 C CA . THR A 1 198 ? -12.672 26.438 -6.863 1 89.31 198 THR A CA 1
ATOM 1581 C C . THR A 1 198 ? -11.5 25.609 -7.379 1 89.31 198 THR A C 1
ATOM 1583 O O . THR A 1 198 ? -11.25 25.547 -8.586 1 89.31 198 THR A O 1
ATOM 1586 N N . ASP A 1 199 ? -10.82 24.953 -6.492 1 92.31 199 ASP A N 1
ATOM 1587 C CA . ASP A 1 199 ? -9.68 24.125 -6.875 1 92.31 199 ASP A CA 1
ATOM 1588 C C . ASP A 1 199 ? -10.141 22.875 -7.621 1 92.31 199 ASP A C 1
ATOM 1590 O O . ASP A 1 199 ? -9.461 22.406 -8.539 1 92.31 199 ASP A O 1
ATOM 1594 N N . ALA A 1 200 ? -11.266 22.375 -7.199 1 95.5 200 ALA A N 1
ATOM 1595 C CA . ALA A 1 200 ? -11.812 21.203 -7.883 1 95.5 200 ALA A CA 1
ATOM 1596 C C . ALA A 1 200 ? -12.164 21.531 -9.336 1 95.5 200 ALA A C 1
ATOM 1598 O O . ALA A 1 200 ? -11.93 20.719 -10.234 1 95.5 200 ALA A O 1
ATOM 1599 N N . SER A 1 201 ? -12.727 22.688 -9.508 1 94.75 201 SER A N 1
ATOM 1600 C CA . SER A 1 201 ? -13.062 23.125 -10.859 1 94.75 201 SER A CA 1
ATOM 1601 C C . SER A 1 201 ? -11.836 23.141 -11.766 1 94.75 201 SER A C 1
ATOM 1603 O O . SER A 1 201 ? -11.898 22.719 -12.914 1 94.75 201 SER A O 1
ATOM 1605 N N . ALA A 1 202 ? -10.734 23.594 -11.227 1 95.06 202 ALA A N 1
ATOM 1606 C CA . ALA A 1 202 ? -9.492 23.656 -11.992 1 95.06 202 ALA A CA 1
ATOM 1607 C C . ALA A 1 202 ? -8.992 22.25 -12.32 1 95.06 202 ALA A C 1
ATOM 1609 O O . ALA A 1 202 ? -8.484 22.016 -13.422 1 95.06 202 ALA A O 1
ATOM 1610 N N . ILE A 1 203 ? -9.125 21.375 -11.414 1 96.25 203 ILE A N 1
ATOM 1611 C CA . ILE A 1 203 ? -8.695 19.984 -11.609 1 96.25 203 ILE A CA 1
ATOM 1612 C C . ILE A 1 203 ? -9.547 19.328 -12.695 1 96.25 203 ILE A C 1
ATOM 1614 O O . ILE A 1 203 ? -9.023 18.656 -13.578 1 96.25 203 ILE A O 1
ATOM 1618 N N . PHE A 1 204 ? -10.859 19.547 -12.656 1 96 204 PHE A N 1
ATOM 1619 C CA . PHE A 1 204 ? -11.773 18.953 -13.625 1 96 204 PHE A CA 1
ATOM 1620 C C . PHE A 1 204 ? -11.539 19.531 -15.016 1 96 204 PHE A C 1
ATOM 1622 O O . PHE A 1 204 ? -11.648 18.828 -16.016 1 96 204 PHE A O 1
ATOM 1629 N N . GLU A 1 205 ? -11.266 20.812 -14.984 1 95.5 205 GLU A N 1
ATOM 1630 C CA . GLU A 1 205 ? -10.945 21.438 -16.266 1 95.5 205 GLU A CA 1
ATOM 1631 C C . GLU A 1 205 ? -9.734 20.781 -16.922 1 95.5 205 GLU A C 1
ATOM 1633 O O . GLU A 1 205 ? -9.766 20.453 -18.109 1 95.5 205 GLU A O 1
ATOM 1638 N N . GLU A 1 206 ? -8.703 20.609 -16.141 1 96.19 206 GLU A N 1
ATOM 1639 C CA . GLU A 1 206 ? -7.492 19.969 -16.656 1 96.19 206 GLU A CA 1
ATOM 1640 C C . GLU A 1 206 ? -7.746 18.516 -17.016 1 96.19 206 GLU A C 1
ATOM 1642 O O . GLU A 1 206 ? -7.203 18.016 -18.016 1 96.19 206 GLU A O 1
ATOM 1647 N N . ALA A 1 207 ? -8.508 17.828 -16.25 1 95.69 207 ALA A N 1
ATOM 1648 C CA . ALA A 1 207 ? -8.859 16.438 -16.531 1 95.69 207 ALA A CA 1
ATOM 1649 C C . ALA A 1 207 ? -9.625 16.312 -17.844 1 95.69 207 ALA A C 1
ATOM 1651 O O . ALA A 1 207 ? -9.414 15.367 -18.609 1 95.69 207 ALA A O 1
ATOM 1652 N N . SER A 1 208 ? -10.57 17.219 -18.031 1 94.12 208 SER A N 1
ATOM 1653 C CA . SER A 1 208 ? -11.328 17.234 -19.281 1 94.12 208 SER A CA 1
ATOM 1654 C C . SER A 1 208 ? -10.422 17.5 -20.469 1 94.12 208 SER A C 1
ATOM 1656 O O . SER A 1 208 ? -10.562 16.859 -21.516 1 94.12 208 SER A O 1
ATOM 1658 N N . ARG A 1 209 ? -9.523 18.391 -20.266 1 95 209 ARG A N 1
ATOM 1659 C CA . ARG A 1 209 ? -8.594 18.766 -21.328 1 95 209 ARG A CA 1
ATOM 1660 C C . ARG A 1 209 ? -7.734 17.562 -21.734 1 95 209 ARG A C 1
ATOM 1662 O O . ARG A 1 209 ? -7.449 17.375 -22.922 1 95 209 ARG A O 1
ATOM 1669 N N . GLN A 1 210 ? -7.363 16.75 -20.781 1 94.88 210 GLN A N 1
ATOM 1670 C CA . GLN A 1 210 ? -6.512 15.602 -21.047 1 94.88 210 GLN A CA 1
ATOM 1671 C C . GLN A 1 210 ? -7.34 14.344 -21.297 1 94.88 210 GLN A C 1
ATOM 1673 O O . GLN A 1 210 ? -6.793 13.25 -21.422 1 94.88 210 GLN A O 1
ATOM 1678 N N . ASN A 1 211 ? -8.578 14.445 -21.312 1 90.31 211 ASN A N 1
ATOM 1679 C CA . ASN A 1 211 ? -9.516 13.375 -21.625 1 90.31 211 ASN A CA 1
ATOM 1680 C C . ASN A 1 211 ? -9.391 12.219 -20.641 1 90.31 211 ASN A C 1
ATOM 1682 O O . ASN A 1 211 ? -9.227 11.062 -21.047 1 90.31 211 ASN A O 1
ATOM 1686 N N . LEU A 1 212 ? -9.336 12.586 -19.375 1 90.56 212 LEU A N 1
ATOM 1687 C CA . LEU A 1 212 ? -9.328 11.555 -18.344 1 90.56 212 LEU A CA 1
ATOM 1688 C C . LEU A 1 212 ? -10.648 10.781 -18.328 1 90.56 212 LEU A C 1
ATOM 1690 O O . LEU A 1 212 ? -11.695 11.344 -18 1 90.56 212 LEU A O 1
ATOM 1694 N N . LYS A 1 213 ? -10.578 9.531 -18.781 1 82.31 213 LYS A N 1
ATOM 1695 C CA . LYS A 1 213 ? -11.781 8.719 -18.891 1 82.31 213 LYS A CA 1
ATOM 1696 C C . LYS A 1 213 ? -11.711 7.508 -17.953 1 82.31 213 LYS A C 1
ATOM 1698 O O . LYS A 1 213 ? -10.625 7.098 -17.547 1 82.31 213 LYS A O 1
ATOM 1703 N N . GLY A 1 214 ? -12.844 7.098 -17.562 1 83.25 214 GLY A N 1
ATOM 1704 C CA . GLY A 1 214 ? -12.938 5.855 -16.812 1 83.25 214 GLY A CA 1
ATOM 1705 C C . GLY A 1 214 ? -12.648 6.031 -15.336 1 83.25 214 GLY A C 1
ATOM 1706 O O . GLY A 1 214 ? -12.25 5.078 -14.664 1 83.25 214 GLY A O 1
ATOM 1707 N N . LYS A 1 215 ? -12.672 7.211 -14.922 1 90.88 215 LYS A N 1
ATOM 1708 C CA . LYS A 1 215 ? -12.406 7.457 -13.508 1 90.88 215 LYS A CA 1
ATOM 1709 C C . LYS A 1 215 ? -13.625 8.047 -12.812 1 90.88 215 LYS A C 1
ATOM 1711 O O . LYS A 1 215 ? -14.422 8.75 -13.43 1 90.88 215 LYS A O 1
ATOM 1716 N N . ILE A 1 216 ? -13.812 7.699 -11.602 1 93 216 ILE A N 1
ATOM 1717 C CA . ILE A 1 216 ? -14.852 8.266 -10.75 1 93 216 ILE A CA 1
ATOM 1718 C C . ILE A 1 216 ? -14.211 9.07 -9.617 1 93 216 ILE A C 1
ATOM 1720 O O . ILE A 1 216 ? -13.328 8.57 -8.914 1 93 216 ILE A O 1
ATOM 1724 N N . PHE A 1 217 ? -14.695 10.273 -9.477 1 95.38 217 PHE A N 1
ATOM 1725 C CA . PHE A 1 217 ? -14.188 11.117 -8.406 1 95.38 217 PHE A CA 1
ATOM 1726 C C . PHE A 1 217 ? -15.094 11.039 -7.18 1 95.38 217 PHE A C 1
ATOM 1728 O O . PHE A 1 217 ? -16.312 10.93 -7.316 1 95.38 217 PHE A O 1
ATOM 1735 N N . ILE A 1 218 ? -14.477 11.016 -6.016 1 97 218 ILE A N 1
ATOM 1736 C CA . ILE A 1 218 ? -15.203 11.164 -4.762 1 97 218 ILE A CA 1
ATOM 1737 C C . ILE A 1 218 ? -14.797 12.469 -4.078 1 97 218 ILE A C 1
ATOM 1739 O O . ILE A 1 218 ? -13.609 12.703 -3.83 1 97 218 ILE A O 1
ATOM 1743 N N . GLY A 1 219 ? -15.711 13.25 -3.797 1 95.88 219 GLY A N 1
ATOM 1744 C CA . GLY A 1 219 ? -15.453 14.578 -3.268 1 95.88 219 GLY A CA 1
ATOM 1745 C C . GLY A 1 219 ? -15.688 14.68 -1.771 1 95.88 219 GLY A C 1
ATOM 1746 O O . GLY A 1 219 ? -16.25 13.766 -1.162 1 95.88 219 GLY A O 1
ATOM 1747 N N . CYS A 1 220 ? -15.227 15.766 -1.185 1 95 220 CYS A N 1
ATOM 1748 C CA . CYS A 1 220 ? -15.375 16.109 0.227 1 95 220 CYS A CA 1
ATOM 1749 C C . CYS A 1 220 ? -16.469 17.156 0.425 1 95 220 CYS A C 1
ATOM 1751 O O . CYS A 1 220 ? -17.141 17.547 -0.53 1 95 220 CYS A O 1
ATOM 1753 N N . ASP A 1 221 ? -16.672 17.547 1.611 1 92.25 221 ASP A N 1
ATOM 1754 C CA . ASP A 1 221 ? -17.766 18.469 1.951 1 92.25 221 ASP A CA 1
ATOM 1755 C C . ASP A 1 221 ? -17.531 19.844 1.312 1 92.25 221 ASP A C 1
ATOM 1757 O O . ASP A 1 221 ? -18.5 20.562 1.043 1 92.25 221 ASP A O 1
ATOM 1761 N N . ALA A 1 222 ? -16.297 20.188 0.969 1 89.75 222 ALA A N 1
ATOM 1762 C CA . ALA A 1 222 ? -15.961 21.516 0.451 1 89.75 222 ALA A CA 1
ATOM 1763 C C . ALA A 1 222 ? -16.562 21.734 -0.932 1 89.75 222 ALA A C 1
ATOM 1765 O O . ALA A 1 222 ? -16.797 22.875 -1.348 1 89.75 222 ALA A O 1
ATOM 1766 N N . TRP A 1 223 ? -16.812 20.688 -1.626 1 89 223 TRP A N 1
ATOM 1767 C CA . TRP A 1 223 ? -17.5 20.828 -2.906 1 89 223 TRP A CA 1
ATOM 1768 C C . TRP A 1 223 ? -18.578 19.781 -3.059 1 89 223 TRP A C 1
ATOM 1770 O O . TRP A 1 223 ? -18.859 19.312 -4.172 1 89 223 TRP A O 1
ATOM 1780 N N . GLY A 1 224 ? -19.141 19.406 -1.987 1 84.5 224 GLY A N 1
ATOM 1781 C CA . GLY A 1 224 ? -20.125 18.344 -1.956 1 84.5 224 GLY A CA 1
ATOM 1782 C C . GLY A 1 224 ? -21.344 18.641 -2.801 1 84.5 224 GLY A C 1
ATOM 1783 O O . GLY A 1 224 ? -21.766 17.797 -3.6 1 84.5 224 GLY A O 1
ATOM 1784 N N . TYR A 1 225 ? -21.812 19.812 -2.68 1 83.19 225 TYR A N 1
ATOM 1785 C CA . TYR A 1 225 ? -22.984 20.172 -3.451 1 83.19 225 TYR A CA 1
ATOM 1786 C C . TYR A 1 225 ? -22.609 20.719 -4.82 1 83.19 225 TYR A C 1
ATOM 1788 O O . TYR A 1 225 ? -23.438 20.766 -5.734 1 83.19 225 TYR A O 1
ATOM 1796 N N . GLY A 1 226 ? -21.344 21.016 -4.988 1 79.75 226 GLY A N 1
ATOM 1797 C CA . GLY A 1 226 ? -20.734 21.391 -6.246 1 79.75 226 GLY A CA 1
ATOM 1798 C C . GLY A 1 226 ? -21.625 22.266 -7.117 1 79.75 226 GLY A C 1
ATOM 1799 O O . GLY A 1 226 ? -21.797 21.984 -8.312 1 79.75 226 GLY A O 1
ATOM 1800 N N . ARG A 1 227 ? -22.219 23.25 -6.656 1 75.81 227 ARG A N 1
ATOM 1801 C CA . ARG A 1 227 ? -23.203 24.016 -7.395 1 75.81 227 ARG A CA 1
ATOM 1802 C C . ARG A 1 227 ? -22.562 24.781 -8.547 1 75.81 227 ARG A C 1
ATOM 1804 O O . ARG A 1 227 ? -23.156 24.953 -9.609 1 75.81 227 ARG A O 1
ATOM 1811 N N . ASN A 1 228 ? -21.344 25.141 -8.328 1 80.06 228 ASN A N 1
ATOM 1812 C CA . ASN A 1 228 ? -20.656 25.953 -9.336 1 80.06 228 ASN A CA 1
ATOM 1813 C C . ASN A 1 228 ? -19.891 25.094 -10.328 1 80.06 228 ASN A C 1
ATOM 1815 O O . ASN A 1 228 ? -19.406 25.578 -11.344 1 80.06 228 ASN A O 1
ATOM 1819 N N . ILE A 1 229 ? -19.859 23.797 -10.047 1 88.31 229 ILE A N 1
ATOM 1820 C CA . ILE A 1 229 ? -19.016 22.969 -10.898 1 88.31 229 ILE A CA 1
ATOM 1821 C C . ILE A 1 229 ? -19.844 21.891 -11.578 1 88.31 229 ILE A C 1
ATOM 1823 O O . ILE A 1 229 ? -19.406 21.281 -12.555 1 88.31 229 ILE A O 1
ATOM 1827 N N . ALA A 1 230 ? -21.031 21.703 -11.203 1 86.06 230 ALA A N 1
ATOM 1828 C CA . ALA A 1 230 ? -21.828 20.547 -11.617 1 86.06 230 ALA A CA 1
ATOM 1829 C C . ALA A 1 230 ? -22.047 20.547 -13.133 1 86.06 230 ALA A C 1
ATOM 1831 O O . ALA A 1 230 ? -22.016 19.5 -13.766 1 86.06 230 ALA A O 1
ATOM 1832 N N . ASN A 1 231 ? -22.125 21.75 -13.711 1 88.5 231 ASN A N 1
ATOM 1833 C CA . ASN A 1 231 ? -22.469 21.812 -15.125 1 88.5 231 ASN A CA 1
ATOM 1834 C C . ASN A 1 231 ? -21.25 22.141 -15.992 1 88.5 231 ASN A C 1
ATOM 1836 O O . ASN A 1 231 ? -21.359 22.172 -17.219 1 88.5 231 ASN A O 1
ATOM 1840 N N . LYS A 1 232 ? -20.25 22.359 -15.461 1 89 232 LYS A N 1
ATOM 1841 C CA . LYS A 1 232 ? -19.109 22.859 -16.219 1 89 232 LYS A CA 1
ATOM 1842 C C . LYS A 1 232 ? -18.375 21.719 -16.922 1 89 232 LYS A C 1
ATOM 1844 O O . LYS A 1 232 ? -18.016 21.844 -18.094 1 89 232 LYS A O 1
ATOM 1849 N N . PHE A 1 233 ? -18.188 20.609 -16.281 1 89.69 233 PHE A N 1
ATOM 1850 C CA . PHE A 1 233 ? -17.406 19.516 -16.875 1 89.69 233 PHE A CA 1
ATOM 1851 C C . PHE A 1 233 ? -18.078 18.172 -16.625 1 89.69 233 PHE A C 1
ATOM 1853 O O . PHE A 1 233 ? -17.484 17.266 -16.062 1 89.69 233 PHE A O 1
ATOM 1860 N N . PRO A 1 234 ? -19.172 17.984 -17.203 1 89.19 234 PRO A N 1
ATOM 1861 C CA . PRO A 1 234 ? -19.906 16.734 -16.938 1 89.19 234 PRO A CA 1
ATOM 1862 C C . PRO A 1 234 ? -19.203 15.508 -17.484 1 89.19 234 PRO A C 1
ATOM 1864 O O . PRO A 1 234 ? -19.406 14.398 -16.969 1 89.19 234 PRO A O 1
ATOM 1867 N N . ASP A 1 235 ? -18.359 15.633 -18.406 1 88.38 235 ASP A N 1
ATOM 1868 C CA . ASP A 1 235 ? -17.641 14.508 -18.984 1 88.38 235 ASP A CA 1
ATOM 1869 C C . ASP A 1 235 ? -16.703 13.859 -17.969 1 88.38 235 ASP A C 1
ATOM 1871 O O . ASP A 1 235 ? -16.406 12.664 -18.047 1 88.38 235 ASP A O 1
ATOM 1875 N N . VAL A 1 236 ? -16.281 14.672 -17.047 1 91.62 236 VAL A N 1
ATOM 1876 C CA . VAL A 1 236 ? -15.32 14.172 -16.062 1 91.62 236 VAL A CA 1
ATOM 1877 C C . VAL A 1 236 ? -16.031 13.922 -14.734 1 91.62 236 VAL A C 1
ATOM 1879 O O . VAL A 1 236 ? -15.711 12.969 -14.023 1 91.62 236 VAL A O 1
ATOM 1882 N N . ILE A 1 237 ? -17.078 14.711 -14.422 1 93.31 237 ILE A N 1
ATOM 1883 C CA . ILE A 1 237 ? -17.656 14.742 -13.078 1 93.31 237 ILE A CA 1
ATOM 1884 C C . ILE A 1 237 ? -18.797 13.734 -12.984 1 93.31 237 ILE A C 1
ATOM 1886 O O . ILE A 1 237 ? -19.141 13.281 -11.891 1 93.31 237 ILE A O 1
ATOM 1890 N N . GLU A 1 238 ? -19.375 13.422 -14.094 1 91.69 238 GLU A N 1
ATOM 1891 C CA . GLU A 1 238 ? -20.547 12.547 -14.062 1 91.69 238 GLU A CA 1
ATOM 1892 C C . GLU A 1 238 ? -20.234 11.25 -13.328 1 91.69 238 GLU A C 1
ATOM 1894 O O . GLU A 1 238 ? -19.219 10.602 -13.594 1 91.69 238 GLU A O 1
ATOM 1899 N N . GLY A 1 239 ? -21.109 10.891 -12.391 1 92.19 239 GLY A N 1
ATOM 1900 C CA . GLY A 1 239 ? -20.953 9.672 -11.617 1 92.19 239 GLY A CA 1
ATOM 1901 C C . GLY A 1 239 ? -20.188 9.891 -10.32 1 92.19 239 GLY A C 1
ATOM 1902 O O . GLY A 1 239 ? -20.125 9 -9.477 1 92.19 239 GLY A O 1
ATOM 1903 N N . ALA A 1 240 ? -19.656 11.094 -10.164 1 94.44 240 ALA A N 1
ATOM 1904 C CA . ALA A 1 240 ? -18.891 11.414 -8.961 1 94.44 240 ALA A CA 1
ATOM 1905 C C . ALA A 1 240 ? -19.766 11.328 -7.715 1 94.44 240 ALA A C 1
ATOM 1907 O O . ALA A 1 240 ? -20.984 11.539 -7.781 1 94.44 240 ALA A O 1
ATOM 1908 N N . LEU A 1 241 ? -19.188 10.891 -6.68 1 96.06 241 LEU A N 1
ATOM 1909 C CA . LEU A 1 241 ? -19.828 10.891 -5.367 1 96.06 241 LEU A CA 1
ATOM 1910 C C . LEU A 1 241 ? -19.25 11.984 -4.48 1 96.06 241 LEU A C 1
ATOM 1912 O O . LEU A 1 241 ? -18.109 12.43 -4.695 1 96.06 241 LEU A O 1
ATOM 1916 N N . SER A 1 242 ? -19.984 12.492 -3.59 1 96.44 242 SER A N 1
ATOM 1917 C CA . SER A 1 242 ? -19.5 13.477 -2.629 1 96.44 242 SER A CA 1
ATOM 1918 C C . SER A 1 242 ? -20.266 13.391 -1.315 1 96.44 242 SER A C 1
ATOM 1920 O O . SER A 1 242 ? -21.312 12.742 -1.242 1 96.44 242 SER A O 1
ATOM 1922 N N . VAL A 1 243 ? -19.641 13.906 -0.332 1 95.88 243 VAL A N 1
ATOM 1923 C CA . VAL A 1 243 ? -20.297 14 0.966 1 95.88 243 VAL A CA 1
ATOM 1924 C C . VAL A 1 243 ? -20.547 15.461 1.318 1 95.88 243 VAL A C 1
ATOM 1926 O O . VAL A 1 243 ? -19.75 16.344 0.965 1 95.88 243 VAL A O 1
ATOM 1929 N N . ALA A 1 244 ? -21.656 15.719 1.896 1 92.75 244 ALA A N 1
ATOM 1930 C CA . ALA A 1 244 ? -22.016 17.062 2.322 1 92.75 244 ALA A CA 1
ATOM 1931 C C . ALA A 1 244 ? -22.812 17.031 3.623 1 92.75 244 ALA A C 1
ATOM 1933 O O . ALA A 1 244 ? -23.344 15.992 4.004 1 92.75 244 ALA A O 1
ATOM 1934 N N . PHE A 1 245 ? -22.812 18.141 4.246 1 88.75 245 PHE A N 1
ATOM 1935 C CA . PHE A 1 245 ? -23.641 18.266 5.438 1 88.75 245 PHE A CA 1
ATOM 1936 C C . PHE A 1 245 ? -25.125 18.25 5.066 1 88.75 245 PHE A C 1
ATOM 1938 O O . PHE A 1 245 ? -25.5 18.75 4.008 1 88.75 245 PHE A O 1
ATOM 1945 N N . PRO A 1 246 ? -25.906 17.578 5.934 1 83.38 246 PRO A N 1
ATOM 1946 C CA . PRO A 1 246 ? -27.328 17.562 5.629 1 83.38 246 PRO A CA 1
ATOM 1947 C C . PRO A 1 246 ? -27.922 18.969 5.523 1 83.38 246 PRO A C 1
ATOM 1949 O O . PRO A 1 246 ? -27.562 19.859 6.301 1 83.38 246 PRO A O 1
ATOM 1952 N N . PHE A 1 247 ? -28.703 19.078 4.48 1 74.19 247 PHE A N 1
ATOM 1953 C CA . PHE A 1 247 ? -29.359 20.359 4.246 1 74.19 247 PHE A CA 1
ATOM 1954 C C . PHE A 1 247 ? -30.812 20.312 4.695 1 74.19 247 PHE A C 1
ATOM 1956 O O . PHE A 1 247 ? -31.578 19.469 4.234 1 74.19 247 PHE A O 1
ATOM 1963 N N . ASN A 1 248 ? -31.094 21.047 5.672 1 71.25 248 ASN A N 1
ATOM 1964 C CA . ASN A 1 248 ? -32.5 21.203 6.09 1 71.25 248 ASN A CA 1
ATOM 1965 C C . ASN A 1 248 ? -33.031 22.578 5.715 1 71.25 248 ASN A C 1
ATOM 1967 O O . ASN A 1 248 ? -32.406 23.594 5.996 1 71.25 248 ASN A O 1
ATOM 1971 N N . PRO A 1 249 ? -34.156 22.547 4.957 1 74.31 249 PRO A N 1
ATOM 1972 C CA . PRO A 1 249 ? -34.75 23.844 4.609 1 74.31 249 PRO A CA 1
ATOM 1973 C C . PRO A 1 249 ? -35.156 24.656 5.836 1 74.31 249 PRO A C 1
ATOM 1975 O O . PRO A 1 249 ? -35.75 24.125 6.766 1 74.31 249 PRO A O 1
ATOM 1978 N N . LEU A 1 250 ? -34.688 25.844 5.836 1 82.31 250 LEU A N 1
ATOM 1979 C CA . LEU A 1 250 ? -35.031 26.766 6.906 1 82.31 250 LEU A CA 1
ATOM 1980 C C . LEU A 1 250 ? -36.156 27.719 6.477 1 82.31 250 LEU A C 1
ATOM 1982 O O . LEU A 1 250 ? -35.906 28.875 6.133 1 82.31 250 LEU A O 1
ATOM 1986 N N . LEU A 1 251 ? -37.375 27.25 6.617 1 81.19 251 LEU A N 1
ATOM 1987 C CA . LEU A 1 251 ? -38.531 28 6.121 1 81.19 251 LEU A CA 1
ATOM 1988 C C . LEU A 1 251 ? -38.688 29.312 6.863 1 81.19 251 LEU A C 1
ATOM 1990 O O . LEU A 1 251 ? -38.969 30.344 6.246 1 81.19 251 LEU A O 1
ATOM 1994 N N . ALA A 1 252 ? -38.531 29.234 8.18 1 84.81 252 ALA A N 1
ATOM 1995 C CA . ALA A 1 252 ? -38.688 30.438 8.977 1 84.81 252 ALA A CA 1
ATOM 1996 C C . ALA A 1 252 ? -37.625 31.484 8.594 1 84.81 252 ALA A C 1
ATOM 1998 O O . ALA A 1 252 ? -37.906 32.688 8.57 1 84.81 252 ALA A O 1
ATOM 1999 N N . PHE A 1 253 ? -36.469 31.062 8.305 1 88.75 253 PHE A N 1
ATOM 2000 C CA . PHE A 1 253 ? -35.406 31.953 7.906 1 88.75 253 PHE A CA 1
ATOM 2001 C C . PHE A 1 253 ? -35.688 32.562 6.535 1 88.75 253 PHE A C 1
ATOM 2003 O O . PHE A 1 253 ? -35.469 33.75 6.312 1 88.75 253 PHE A O 1
ATOM 2010 N N . ARG A 1 254 ? -36.219 31.75 5.676 1 84.25 254 ARG A N 1
ATOM 2011 C CA . ARG A 1 254 ? -36.562 32.25 4.348 1 84.25 254 ARG A CA 1
ATOM 2012 C C . ARG A 1 254 ? -37.625 33.312 4.422 1 84.25 254 ARG A C 1
ATOM 2014 O O . ARG A 1 254 ? -37.594 34.281 3.688 1 84.25 254 ARG A O 1
ATOM 2021 N N . ARG A 1 255 ? -38.562 33.062 5.25 1 86 255 ARG A N 1
ATOM 2022 C CA . ARG A 1 255 ? -39.656 34.031 5.43 1 86 255 ARG A CA 1
ATOM 2023 C C . ARG A 1 255 ? -39.094 35.344 6.004 1 86 255 ARG A C 1
ATOM 2025 O O . ARG A 1 255 ? -39.531 36.406 5.625 1 86 255 ARG A O 1
ATOM 2032 N N . TYR A 1 256 ? -38.219 35.094 6.867 1 88.31 256 TYR A N 1
ATOM 2033 C CA . TYR A 1 256 ? -37.594 36.281 7.445 1 88.31 256 TYR A CA 1
ATOM 2034 C C . TYR A 1 256 ? -36.875 37.094 6.371 1 88.31 256 TYR A C 1
ATOM 2036 O O . TYR A 1 256 ? -36.969 38.312 6.344 1 88.31 256 TYR A O 1
ATOM 2044 N N . LEU A 1 257 ? -36.188 36.438 5.492 1 85.69 257 LEU A N 1
ATOM 2045 C CA . LEU A 1 257 ? -35.438 37.125 4.426 1 85.69 257 LEU A CA 1
ATOM 2046 C C . LEU A 1 257 ? -36.406 37.812 3.465 1 85.69 257 LEU A C 1
ATOM 2048 O O . LEU A 1 257 ? -36.125 38.875 2.934 1 85.69 257 LEU A O 1
ATOM 2052 N N . GLN A 1 258 ? -37.562 37.188 3.303 1 84.31 258 GLN A N 1
ATOM 2053 C CA . GLN A 1 258 ? -38.562 37.719 2.381 1 84.31 258 GLN A CA 1
ATOM 2054 C C . GLN A 1 258 ? -39.188 39 2.957 1 84.31 258 GLN A C 1
ATOM 2056 O O . GLN A 1 258 ? -39.625 39.875 2.211 1 84.31 258 GLN A O 1
ATOM 2061 N N . ARG A 1 259 ? -39.156 39.094 4.223 1 84.38 259 ARG A N 1
ATOM 2062 C CA . ARG A 1 259 ? -39.844 40.219 4.883 1 84.38 259 ARG A CA 1
ATOM 2063 C C . ARG A 1 259 ? -38.875 41.375 5.133 1 84.38 259 ARG A C 1
ATOM 2065 O O . ARG A 1 259 ? -39.281 42.469 5.457 1 84.38 259 ARG A O 1
ATOM 2072 N N . LEU A 1 260 ? -37.625 41.094 4.941 1 84.06 260 LEU A N 1
ATOM 2073 C CA . LEU A 1 260 ? -36.625 42.094 5.219 1 84.06 260 LEU A CA 1
ATOM 2074 C C . LEU A 1 260 ? -36.688 43.219 4.191 1 84.06 260 LEU A C 1
ATOM 2076 O O . LEU A 1 260 ? -36.812 42.969 2.992 1 84.06 260 LEU A O 1
ATOM 2080 N N . ASN A 1 261 ? -36.781 44.438 4.707 1 79.25 261 ASN A N 1
ATOM 2081 C CA . ASN A 1 261 ? -36.656 45.594 3.852 1 79.25 261 ASN A CA 1
ATOM 2082 C C . ASN A 1 261 ? -35.219 46.094 3.732 1 79.25 261 ASN A C 1
ATOM 2084 O O . ASN A 1 261 ? -34.656 46.656 4.68 1 79.25 261 ASN A O 1
ATOM 2088 N N . ILE A 1 262 ? -34.656 45.938 2.635 1 76.38 262 ILE A N 1
ATOM 2089 C CA . ILE A 1 262 ? -33.219 46.188 2.473 1 76.38 262 ILE A CA 1
ATOM 2090 C C . ILE A 1 262 ? -32.969 47.688 2.34 1 76.38 262 ILE A C 1
ATOM 2092 O O . ILE A 1 262 ? -31.828 48.156 2.463 1 76.38 262 ILE A O 1
ATOM 2096 N N . CYS A 1 263 ? -33.969 48.438 1.973 1 69.06 263 CYS A N 1
ATOM 2097 C CA . CYS A 1 263 ? -33.812 49.875 1.799 1 69.06 263 CYS A CA 1
ATOM 2098 C C . CYS A 1 263 ? -33.875 50.594 3.141 1 69.06 263 CYS A C 1
ATOM 2100 O O . CYS A 1 263 ? -33.5 51.75 3.24 1 69.06 263 CYS A O 1
ATOM 2102 N N . GLU A 1 264 ? -34.438 50.031 4.09 1 64.75 264 GLU A N 1
ATOM 2103 C CA . GLU A 1 264 ? -34.531 50.719 5.375 1 64.75 264 GLU A CA 1
ATOM 2104 C C . GLU A 1 264 ? -33.156 50.875 6.02 1 64.75 264 GLU A C 1
ATOM 2106 O O . GLU A 1 264 ? -32.312 49.969 5.91 1 64.75 264 GLU A O 1
ATOM 2111 N N . LYS A 1 265 ? -32.625 52.156 6.16 1 56.34 265 LYS A N 1
ATOM 2112 C CA . LYS A 1 265 ? -31.359 52.656 6.672 1 56.34 265 LYS A CA 1
ATOM 2113 C C . LYS A 1 265 ? -30.812 51.75 7.773 1 56.34 265 LYS A C 1
ATOM 2115 O O . LYS A 1 265 ? -29.594 51.594 7.898 1 56.34 265 LYS A O 1
ATOM 2120 N N . GLU A 1 266 ? -31.672 51.469 8.625 1 53.31 266 GLU A N 1
ATOM 2121 C CA . GLU A 1 266 ? -31.125 50.719 9.758 1 53.31 266 GLU A CA 1
ATOM 2122 C C . GLU A 1 266 ? -30.641 49.344 9.328 1 53.31 266 GLU A C 1
ATOM 2124 O O . GLU A 1 266 ? -31.188 48.312 9.766 1 53.31 266 GLU A O 1
ATOM 2129 N N . ASN A 1 267 ? -30.453 49.281 8.047 1 54.81 267 ASN A N 1
ATOM 2130 C CA . ASN A 1 267 ? -30.219 48.031 7.316 1 54.81 267 ASN A CA 1
ATOM 2131 C C . ASN A 1 267 ? -29.062 47.25 7.906 1 54.81 267 ASN A C 1
ATOM 2133 O O . ASN A 1 267 ? -27.922 47.75 7.945 1 54.81 267 ASN A O 1
ATOM 2137 N N . LEU A 1 268 ? -29.359 46.156 8.5 1 60.03 268 LEU A N 1
ATOM 2138 C CA . LEU A 1 268 ? -28.75 45.219 9.438 1 60.03 268 LEU A CA 1
ATOM 2139 C C . LEU A 1 268 ? -27.609 44.438 8.781 1 60.03 268 LEU A C 1
ATOM 2141 O O . LEU A 1 268 ? -26.547 44.25 9.398 1 60.03 268 LEU A O 1
ATOM 2145 N N . ASN A 1 269 ? -27.828 44.031 7.469 1 70.38 269 ASN A N 1
ATOM 2146 C CA . ASN A 1 269 ? -26.719 43.281 6.891 1 70.38 269 ASN A CA 1
ATOM 2147 C C . ASN A 1 269 ? -26.266 43.875 5.562 1 70.38 269 ASN A C 1
ATOM 2149 O O . ASN A 1 269 ? -26.922 43.688 4.535 1 70.38 269 ASN A O 1
ATOM 2153 N N . PRO A 1 270 ? -25.188 44.781 5.531 1 70.62 270 PRO A N 1
ATOM 2154 C CA . PRO A 1 270 ? -24.734 45.438 4.309 1 70.62 270 PRO A CA 1
ATOM 2155 C C . PRO A 1 270 ? -24.25 44.469 3.246 1 70.62 270 PRO A C 1
ATOM 2157 O O . PRO A 1 270 ? -24.125 44.812 2.074 1 70.62 270 PRO A O 1
ATOM 2160 N N . TRP A 1 271 ? -24.109 43.25 3.553 1 78.12 271 TRP A N 1
ATOM 2161 C CA . TRP A 1 271 ? -23.469 42.312 2.643 1 78.12 271 TRP A CA 1
ATOM 2162 C C . TRP A 1 271 ? -24.516 41.469 1.926 1 78.12 271 TRP A C 1
ATOM 2164 O O . TRP A 1 271 ? -24.219 40.844 0.894 1 78.12 271 TRP A O 1
ATOM 2174 N N . LEU A 1 272 ? -25.688 41.438 2.387 1 76.75 272 LEU A N 1
ATOM 2175 C CA . LEU A 1 272 ? -26.688 40.5 1.896 1 76.75 272 LEU A CA 1
ATOM 2176 C C . LEU A 1 272 ? -27.016 40.75 0.431 1 76.75 272 LEU A C 1
ATOM 2178 O O . LEU A 1 272 ? -27.047 39.812 -0.377 1 76.75 272 LEU A O 1
ATOM 2182 N N . PHE A 1 273 ? -27.219 42.031 0.173 1 73.94 273 PHE A N 1
ATOM 2183 C CA . PHE A 1 273 ? -27.594 42.375 -1.196 1 73.94 273 PHE A CA 1
ATOM 2184 C C . PHE A 1 273 ? -26.438 42.062 -2.152 1 73.94 273 PHE A C 1
ATOM 2186 O O . PHE A 1 273 ? -26.656 41.531 -3.244 1 73.94 273 PHE A O 1
ATOM 2193 N N . GLN A 1 274 ? -25.312 42.438 -1.721 1 73.5 274 GLN A N 1
ATOM 2194 C CA . GLN A 1 274 ? -24.125 42.188 -2.543 1 73.5 274 GLN A CA 1
ATOM 2195 C C . GLN A 1 274 ? -23.922 40.688 -2.764 1 73.5 274 GLN A C 1
ATOM 2197 O O . GLN A 1 274 ? -23.5 40.281 -3.848 1 73.5 274 GLN A O 1
ATOM 2202 N N . PHE A 1 275 ? -24.156 39.969 -1.818 1 75.81 275 PHE A N 1
ATOM 2203 C CA . PHE A 1 275 ? -24.016 38.531 -1.904 1 75.81 275 PHE A CA 1
ATOM 2204 C C . PHE A 1 275 ? -24.984 37.938 -2.934 1 75.81 275 PHE A C 1
ATOM 2206 O O . PHE A 1 275 ? -24.578 37.125 -3.762 1 75.81 275 PHE A O 1
ATOM 2213 N N . LEU A 1 276 ? -26.156 38.344 -2.93 1 73.06 276 LEU A N 1
ATOM 2214 C CA . LEU A 1 276 ? -27.172 37.844 -3.846 1 73.06 276 LEU A CA 1
ATOM 2215 C C . LEU A 1 276 ? -26.859 38.25 -5.281 1 73.06 276 LEU A C 1
ATOM 2217 O O . LEU A 1 276 ? -27.109 37.5 -6.219 1 73.06 276 LEU A O 1
ATOM 2221 N N . LEU A 1 277 ? -26.25 39.375 -5.324 1 71.75 277 LEU A N 1
ATOM 2222 C CA . LEU A 1 277 ? -25.859 39.844 -6.648 1 71.75 277 LEU A CA 1
ATOM 2223 C C . LEU A 1 277 ? -24.734 39 -7.223 1 71.75 277 LEU A C 1
ATOM 2225 O O . LEU A 1 277 ? -24.719 38.719 -8.422 1 71.75 277 LEU A O 1
ATOM 2229 N N . GLN A 1 278 ? -23.844 38.656 -6.359 1 69.88 278 GLN A N 1
ATOM 2230 C CA . GLN A 1 278 ? -22.672 37.906 -6.805 1 69.88 278 GLN A CA 1
ATOM 2231 C C . GLN A 1 278 ? -23.062 36.5 -7.223 1 69.88 278 GLN A C 1
ATOM 2233 O O . GLN A 1 278 ? -22.406 35.906 -8.086 1 69.88 278 GLN A O 1
ATOM 2238 N N . GLN A 1 279 ? -24 36 -6.629 1 64.25 279 GLN A N 1
ATOM 2239 C CA . GLN A 1 279 ? -24.422 34.656 -6.973 1 64.25 279 GLN A CA 1
ATOM 2240 C C . GLN A 1 279 ? -25.031 34.625 -8.375 1 64.25 279 GLN A C 1
ATOM 2242 O O . GLN A 1 279 ? -24.969 33.594 -9.047 1 64.25 279 GLN A O 1
ATOM 2247 N N . GLN A 1 280 ? -25.516 35.812 -8.734 1 60.16 280 GLN A N 1
ATOM 2248 C CA . GLN A 1 280 ? -26.094 35.875 -10.078 1 60.16 280 GLN A CA 1
ATOM 2249 C C . GLN A 1 280 ? -25.141 36.562 -11.062 1 60.16 280 GLN A C 1
ATOM 2251 O O . GLN A 1 280 ? -24.734 37.688 -10.852 1 60.16 280 GLN A O 1
ATOM 2256 N N . ASN A 1 281 ? -24.094 35.844 -11.648 1 57 281 ASN A N 1
ATOM 2257 C CA . ASN A 1 281 ? -23.016 36.281 -12.523 1 57 281 ASN A CA 1
ATOM 2258 C C . ASN A 1 281 ? -23.453 37.469 -13.391 1 57 281 ASN A C 1
ATOM 2260 O O . ASN A 1 281 ? -22.625 38.219 -13.875 1 57 281 ASN A O 1
ATOM 2264 N N . ASN A 1 282 ? -24.688 37.656 -13.633 1 54.34 282 ASN A N 1
ATOM 2265 C CA . ASN A 1 282 ? -25.031 38.469 -14.789 1 54.34 282 ASN A CA 1
ATOM 2266 C C . ASN A 1 282 ? -25.547 39.844 -14.375 1 54.34 282 ASN A C 1
ATOM 2268 O O . ASN A 1 282 ? -26.047 40.594 -15.211 1 54.34 282 ASN A O 1
ATOM 2272 N N . ILE A 1 283 ? -25.547 40.062 -13.148 1 54 283 ILE A N 1
ATOM 2273 C CA . ILE A 1 283 ? -26.25 41.312 -12.93 1 54 283 ILE A CA 1
ATOM 2274 C C . ILE A 1 283 ? -25.25 42.406 -12.523 1 54 283 ILE A C 1
ATOM 2276 O O . ILE A 1 283 ? -24.578 42.281 -11.492 1 54 283 ILE A O 1
ATOM 2280 N N . THR A 1 284 ? -24.641 43.094 -13.414 1 52.78 284 THR A N 1
ATOM 2281 C CA . THR A 1 284 ? -23.859 44.281 -13.141 1 52.78 284 THR A CA 1
ATOM 2282 C C . THR A 1 284 ? -24.781 45.438 -12.672 1 52.78 284 THR A C 1
ATOM 2284 O O . THR A 1 284 ? -25.734 45.781 -13.359 1 52.78 284 THR A O 1
ATOM 2287 N N . LEU A 1 285 ? -24.781 45.656 -11.414 1 54 285 LEU A N 1
ATOM 2288 C CA . LEU A 1 285 ? -25.594 46.75 -10.914 1 54 285 LEU A CA 1
ATOM 2289 C C . LEU A 1 285 ? -25.078 48.094 -11.445 1 54 285 LEU A C 1
ATOM 2291 O O . LEU A 1 285 ? -23.906 48.406 -11.273 1 54 285 LEU A O 1
ATOM 2295 N N . GLY A 1 286 ? -25.469 48.531 -12.461 1 45.5 286 GLY A N 1
ATOM 2296 C CA . GLY A 1 286 ? -25.156 49.906 -12.828 1 45.5 286 GLY A CA 1
ATOM 2297 C C . GLY A 1 286 ? -25.344 50.875 -11.68 1 45.5 286 GLY A C 1
ATOM 2298 O O . GLY A 1 286 ? -25.625 50.469 -10.555 1 45.5 286 GLY A O 1
ATOM 2299 N N . LYS A 1 287 ? -25.703 52.25 -12.016 1 51.59 287 LYS A N 1
ATOM 2300 C CA . LYS A 1 287 ? -25.859 53.469 -11.266 1 51.59 287 LYS A CA 1
ATOM 2301 C C . LYS A 1 287 ? -26.797 53.281 -10.062 1 51.59 287 LYS A C 1
ATOM 2303 O O . LYS A 1 287 ? -27.453 52.25 -9.953 1 51.59 287 LYS A O 1
ATOM 2308 N N . GLU A 1 288 ? -27.266 54.312 -9.438 1 53.59 288 GLU A N 1
ATOM 2309 C CA . GLU A 1 288 ? -28.109 54.688 -8.305 1 53.59 288 GLU A CA 1
ATOM 2310 C C . GLU A 1 288 ? -29.438 53.938 -8.352 1 53.59 288 GLU A C 1
ATOM 2312 O O . GLU A 1 288 ? -30.312 54.25 -9.172 1 53.59 288 GLU A O 1
ATOM 2317 N N . LEU A 1 289 ? -29.422 52.719 -8.047 1 59 289 LEU A N 1
ATOM 2318 C CA . LEU A 1 289 ? -30.703 52.031 -8.062 1 59 289 LEU A CA 1
ATOM 2319 C C . LEU A 1 289 ? -31.625 52.562 -6.973 1 59 289 LEU A C 1
ATOM 2321 O O . LEU A 1 289 ? -31.203 52.75 -5.828 1 59 289 LEU A O 1
ATOM 2325 N N . ASP A 1 290 ? -32.719 53.156 -7.297 1 69.31 290 ASP A N 1
ATOM 2326 C CA . ASP A 1 290 ? -33.781 53.562 -6.383 1 69.31 290 ASP A CA 1
ATOM 2327 C C . ASP A 1 290 ? -34.156 52.438 -5.438 1 69.31 290 ASP A C 1
ATOM 2329 O O . ASP A 1 290 ? -34 51.25 -5.777 1 69.31 290 ASP A O 1
ATOM 2333 N N . CYS A 1 291 ? -34.344 52.625 -4.176 1 74 291 CYS A N 1
ATOM 2334 C CA . CYS A 1 291 ? -34.656 51.688 -3.104 1 74 291 CYS A CA 1
ATOM 2335 C C . CYS A 1 291 ? -35.75 50.688 -3.521 1 74 291 CYS A C 1
ATOM 2337 O O . CYS A 1 291 ? -35.656 49.5 -3.197 1 74 291 CYS A O 1
ATOM 2339 N N . LYS A 1 292 ? -36.656 51.188 -4.203 1 77.44 292 LYS A N 1
ATOM 2340 C CA . LYS A 1 292 ? -37.781 50.344 -4.602 1 77.44 292 LYS A CA 1
ATOM 2341 C C . LYS A 1 292 ? -37.312 49.25 -5.582 1 77.44 292 LYS A C 1
ATOM 2343 O O . LYS A 1 292 ? -37.719 48.094 -5.469 1 77.44 292 LYS A O 1
ATOM 2348 N N . LEU A 1 293 ? -36.562 49.625 -6.43 1 76.69 293 LEU A N 1
ATOM 2349 C CA . LEU A 1 293 ? -36.062 48.688 -7.434 1 76.69 293 LEU A CA 1
ATOM 2350 C C . LEU A 1 293 ? -35.125 47.688 -6.805 1 76.69 293 LEU A C 1
ATOM 2352 O O . LEU A 1 293 ? -35.125 46.5 -7.191 1 76.69 293 LEU A O 1
ATOM 2356 N N . MET A 1 294 ? -34.438 48.188 -5.895 1 76.88 294 MET A N 1
ATOM 2357 C CA . MET A 1 294 ? -33.531 47.281 -5.199 1 76.88 294 MET A CA 1
ATOM 2358 C C . MET A 1 294 ? -34.281 46.219 -4.449 1 76.88 294 MET A C 1
ATOM 2360 O O . MET A 1 294 ? -33.875 45.062 -4.426 1 76.88 294 MET A O 1
ATOM 2364 N N . GLN A 1 295 ? -35.344 46.625 -3.865 1 82.06 295 GLN A N 1
ATOM 2365 C CA . GLN A 1 295 ? -36.156 45.688 -3.113 1 82.06 295 GLN A CA 1
ATOM 2366 C C . GLN A 1 295 ? -36.781 44.625 -4.039 1 82.06 295 GLN A C 1
ATOM 2368 O O . GLN A 1 295 ? -36.875 43.469 -3.691 1 82.06 295 GLN A O 1
ATOM 2373 N N . GLU A 1 296 ? -37.219 45.094 -5.121 1 80.81 296 GLU A N 1
ATOM 2374 C CA . GLU A 1 296 ? -37.812 44.156 -6.082 1 80.81 296 GLU A CA 1
ATOM 2375 C C . GLU A 1 296 ? -36.781 43.156 -6.602 1 80.81 296 GLU A C 1
ATOM 2377 O O . GLU A 1 296 ? -37.062 41.969 -6.762 1 80.81 296 GLU A O 1
ATOM 2382 N N . LEU A 1 297 ? -35.656 43.688 -6.852 1 77.38 297 LEU A N 1
ATOM 2383 C CA . LEU A 1 297 ? -34.594 42.844 -7.32 1 77.38 297 LEU A CA 1
ATOM 2384 C C . LEU A 1 297 ? -34.188 41.812 -6.246 1 77.38 297 LEU A C 1
ATOM 2386 O O . LEU A 1 297 ? -33.938 40.656 -6.551 1 77.38 297 LEU A O 1
ATOM 2390 N N . TYR A 1 298 ? -34.125 42.312 -5.07 1 79.12 298 TYR A N 1
ATOM 2391 C CA . TYR A 1 298 ? -33.812 41.438 -3.934 1 79.12 298 TYR A CA 1
ATOM 2392 C C . TYR A 1 298 ? -34.812 40.281 -3.84 1 79.12 298 TYR A C 1
ATOM 2394 O O . TYR A 1 298 ? -34.406 39.125 -3.711 1 79.12 298 TYR A O 1
ATOM 2402 N N . LEU A 1 299 ? -36 40.594 -3.963 1 80.81 299 LEU A N 1
ATOM 2403 C CA . LEU A 1 299 ? -37.031 39.562 -3.848 1 80.81 299 LEU A CA 1
ATOM 2404 C C . LEU A 1 299 ? -37 38.625 -5.035 1 80.81 299 LEU A C 1
ATOM 2406 O O . LEU A 1 299 ? -37.25 37.406 -4.887 1 80.81 299 LEU A O 1
ATOM 2410 N N . GLN A 1 300 ? -36.625 39.094 -6.129 1 78.25 300 GLN A N 1
ATOM 2411 C CA . GLN A 1 300 ? -36.469 38.25 -7.312 1 78.25 300 GLN A CA 1
ATOM 2412 C C . GLN A 1 300 ? -35.312 37.25 -7.16 1 78.25 300 GLN A C 1
ATOM 2414 O O . GLN A 1 300 ? -35.438 36.094 -7.531 1 78.25 300 GLN A O 1
ATOM 2419 N N . LEU A 1 301 ? -34.281 37.812 -6.633 1 75.06 301 LEU A N 1
ATOM 2420 C CA . LEU A 1 301 ? -33.094 36.969 -6.445 1 75.06 301 LEU A CA 1
ATOM 2421 C C . LEU A 1 301 ? -33.375 35.875 -5.418 1 75.06 301 LEU A C 1
ATOM 2423 O O . LEU A 1 301 ? -32.875 34.75 -5.555 1 75.06 301 LEU A O 1
ATOM 2427 N N . LEU A 1 302 ? -34.125 36.219 -4.438 1 76.5 302 LEU A N 1
ATOM 2428 C CA . LEU A 1 302 ? -34.469 35.281 -3.395 1 76.5 302 LEU A CA 1
ATOM 2429 C C . LEU A 1 302 ? -35.375 34.156 -3.939 1 76.5 302 LEU A C 1
ATOM 2431 O O . LEU A 1 302 ? -35.281 33.031 -3.484 1 76.5 302 LEU A O 1
ATOM 2435 N N . GLN A 1 303 ? -36.156 34.562 -4.836 1 72.44 303 GLN A N 1
ATOM 2436 C CA . GLN A 1 303 ? -37.094 33.594 -5.406 1 72.44 303 GLN A CA 1
ATOM 2437 C C . GLN A 1 303 ? -36.406 32.625 -6.371 1 72.44 303 GLN A C 1
ATOM 2439 O O . GLN A 1 303 ? -36.781 31.469 -6.488 1 72.44 303 GLN A O 1
ATOM 2444 N N . GLN A 1 304 ? -35.531 33.156 -7.125 1 62.41 304 GLN A N 1
ATOM 2445 C CA . GLN A 1 304 ? -34.812 32.312 -8.094 1 62.41 304 GLN A CA 1
ATOM 2446 C C . GLN A 1 304 ? -33.938 31.297 -7.398 1 62.41 304 GLN A C 1
ATOM 2448 O O . GLN A 1 304 ? -33.656 30.219 -7.949 1 62.41 304 GLN A O 1
ATOM 2453 N N . ASP A 1 305 ? -33.438 31.766 -6.426 1 55.31 305 ASP A N 1
ATOM 2454 C CA . ASP A 1 305 ? -32.531 30.859 -5.723 1 55.31 305 ASP A CA 1
ATOM 2455 C C . ASP A 1 305 ? -33.312 29.719 -5.051 1 55.31 305 ASP A C 1
ATOM 2457 O O . ASP A 1 305 ? -33.656 29.828 -3.879 1 55.31 305 ASP A O 1
ATOM 2461 N N . SER A 1 306 ? -34.188 29.156 -5.777 1 52 306 SER A N 1
ATOM 2462 C CA . SER A 1 306 ? -34.938 28.016 -5.293 1 52 306 SER A CA 1
ATOM 2463 C C . SER A 1 306 ? -34.094 27.141 -4.367 1 52 306 SER A C 1
ATOM 2465 O O . SER A 1 306 ? -34.625 26.453 -3.496 1 52 306 SER A O 1
ATOM 2467 N N . GLN A 1 307 ? -32.969 26.828 -4.809 1 49.56 307 GLN A N 1
ATOM 2468 C CA . GLN A 1 307 ? -32.125 25.906 -4.031 1 49.56 307 GLN A CA 1
ATOM 2469 C C . GLN A 1 307 ? -31.453 26.641 -2.879 1 49.56 307 GLN A C 1
ATOM 2471 O O . GLN A 1 307 ? -31.078 27.812 -3.012 1 49.56 307 GLN A O 1
ATOM 2476 N N . ASP A 1 308 ? -32 26.438 -1.766 1 50.84 308 ASP A N 1
ATOM 2477 C CA . ASP A 1 308 ? -31.625 27.016 -0.479 1 50.84 308 ASP A CA 1
ATOM 2478 C C . ASP A 1 308 ? -30.172 27.469 -0.48 1 50.84 308 ASP A C 1
ATOM 2480 O O . ASP A 1 308 ? -29.266 26.641 -0.44 1 50.84 308 ASP A O 1
ATOM 2484 N N . PRO A 1 309 ? -29.859 28.625 -1.17 1 52.06 309 PRO A N 1
ATOM 2485 C CA . PRO A 1 309 ? -28.578 29.312 -1.286 1 52.06 309 PRO A CA 1
ATOM 2486 C C . PRO A 1 309 ? -27.797 29.328 0.025 1 52.06 309 PRO A C 1
ATOM 2488 O O . PRO A 1 309 ? -26.641 29.766 0.056 1 52.06 309 PRO A O 1
ATOM 2491 N N . LEU A 1 310 ? -28.297 28.922 1.05 1 66.19 310 LEU A N 1
ATOM 2492 C CA . LEU A 1 310 ? -27.547 29.438 2.189 1 66.19 310 LEU A CA 1
ATOM 2493 C C . LEU A 1 310 ? -26.828 28.297 2.922 1 66.19 310 LEU A C 1
ATOM 2495 O O . LEU A 1 310 ? -27.266 27.891 4.008 1 66.19 310 LEU A O 1
ATOM 2499 N N . GLU A 1 311 ? -25.938 27.859 2.09 1 73.62 311 GLU A N 1
ATOM 2500 C CA . GLU A 1 311 ? -25.078 26.828 2.668 1 73.62 311 GLU A CA 1
ATOM 2501 C C . GLU A 1 311 ? -24.562 27.234 4.035 1 73.62 311 GLU A C 1
ATOM 2503 O O . GLU A 1 311 ? -24.266 28.422 4.262 1 73.62 311 GLU A O 1
ATOM 2508 N N . TYR A 1 312 ? -24.766 26.547 5.086 1 84.44 312 TYR A N 1
ATOM 2509 C CA . TYR A 1 312 ? -24.188 26.656 6.422 1 84.44 312 TYR A CA 1
ATOM 2510 C C . TYR A 1 312 ? -25.031 27.531 7.324 1 84.44 312 TYR A C 1
ATOM 2512 O O . TYR A 1 312 ? -24.703 27.75 8.492 1 84.44 312 TYR A O 1
ATOM 2520 N N . SER A 1 313 ? -26.172 28.125 6.746 1 87.44 313 SER A N 1
ATOM 2521 C CA . SER A 1 313 ? -27 29.031 7.547 1 87.44 313 SER A CA 1
ATOM 2522 C C . SER A 1 313 ? -27.547 28.328 8.781 1 87.44 313 SER A C 1
ATOM 2524 O O . SER A 1 313 ? -27.656 28.938 9.852 1 87.44 313 SER A O 1
ATOM 2526 N N . ASP A 1 314 ? -27.891 27.109 8.617 1 87.81 314 ASP A N 1
ATOM 2527 C CA . ASP A 1 314 ? -28.406 26.359 9.766 1 87.81 314 ASP A CA 1
ATOM 2528 C C . ASP A 1 314 ? -27.344 26.219 10.852 1 87.81 314 ASP A C 1
ATOM 2530 O O . ASP A 1 314 ? -27.641 26.391 12.039 1 87.81 314 ASP A O 1
ATOM 2534 N N . PHE A 1 315 ? -26.156 26 10.414 1 89.69 315 PHE A N 1
ATOM 2535 C CA . PHE A 1 315 ? -25.062 25.828 11.375 1 89.69 315 PHE A CA 1
ATOM 2536 C C . PHE A 1 315 ? -24.703 27.156 12.016 1 89.69 315 PHE A C 1
ATOM 2538 O O . PHE A 1 315 ? -24.312 27.203 13.18 1 89.69 315 PHE A O 1
ATOM 2545 N N . ALA A 1 316 ? -24.828 28.203 11.219 1 92.31 316 ALA A N 1
ATOM 2546 C CA . ALA A 1 316 ? -24.562 29.531 11.766 1 92.31 316 ALA A CA 1
ATOM 2547 C C . ALA A 1 316 ? -25.594 29.891 12.836 1 92.31 316 ALA A C 1
ATOM 2549 O O . ALA A 1 316 ? -25.25 30.453 13.883 1 92.31 316 ALA A O 1
ATOM 2550 N N . ILE A 1 317 ? -26.812 29.594 12.531 1 92.69 317 ILE A N 1
ATOM 2551 C CA . ILE A 1 317 ? -27.891 29.828 13.5 1 92.69 317 ILE A CA 1
ATOM 2552 C C . ILE A 1 317 ? -27.625 29.016 14.758 1 92.69 317 ILE A C 1
ATOM 2554 O O . ILE A 1 317 ? -27.734 29.531 15.875 1 92.69 317 ILE A O 1
ATOM 2558 N N . ASP A 1 318 ? -27.266 27.797 14.57 1 92.44 318 ASP A N 1
ATOM 2559 C CA . ASP A 1 318 ? -26.984 26.922 15.695 1 92.44 318 ASP A CA 1
ATOM 2560 C C . ASP A 1 318 ? -25.812 27.438 16.531 1 92.44 318 ASP A C 1
ATOM 2562 O O . ASP A 1 318 ? -25.781 27.281 17.75 1 92.44 318 ASP A O 1
ATOM 2566 N N . ALA A 1 319 ? -24.859 27.984 15.844 1 94.69 319 ALA A N 1
ATOM 2567 C CA . ALA A 1 319 ? -23.688 28.516 16.547 1 94.69 319 ALA A CA 1
ATOM 2568 C C . ALA A 1 319 ? -24.094 29.656 17.484 1 94.69 319 ALA A C 1
ATOM 2570 O O . ALA A 1 319 ? -23.578 29.766 18.609 1 94.69 319 ALA A O 1
ATOM 2571 N N . VAL A 1 320 ? -24.969 30.531 17.078 1 96.19 320 VAL A N 1
ATOM 2572 C CA . VAL A 1 320 ? -25.438 31.625 17.922 1 96.19 320 VAL A CA 1
ATOM 2573 C C . VAL A 1 320 ? -26.234 31.062 19.094 1 96.19 320 VAL A C 1
ATOM 2575 O O . VAL A 1 320 ? -26.062 31.516 20.234 1 96.19 320 VAL A O 1
ATOM 2578 N N . TYR A 1 321 ? -27.047 30.125 18.781 1 95.31 321 TYR A N 1
ATOM 2579 C CA . TYR A 1 321 ? -27.828 29.484 19.844 1 95.31 321 TYR A CA 1
ATOM 2580 C C . TYR A 1 321 ? -26.922 28.797 20.844 1 95.31 321 TYR A C 1
ATOM 2582 O O . TYR A 1 321 ? -27.234 28.75 22.047 1 95.31 321 TYR A O 1
ATOM 2590 N N . ALA A 1 322 ? -25.844 28.203 20.359 1 94.75 322 ALA A N 1
ATOM 2591 C CA . ALA A 1 322 ? -24.891 27.578 21.281 1 94.75 322 ALA A CA 1
ATOM 2592 C C . ALA A 1 322 ? -24.359 28.578 22.281 1 94.75 322 ALA A C 1
ATOM 2594 O O . ALA A 1 322 ? -24.281 28.297 23.484 1 94.75 322 ALA A O 1
ATOM 2595 N N . VAL A 1 323 ? -24 29.719 21.812 1 96 323 VAL A N 1
ATOM 2596 C CA . VAL A 1 323 ? -23.484 30.766 22.688 1 96 323 VAL A CA 1
ATOM 2597 C C . VAL A 1 323 ? -24.578 31.219 23.656 1 96 323 VAL A C 1
ATOM 2599 O O . VAL A 1 323 ? -24.328 31.422 24.844 1 96 323 VAL A O 1
ATOM 2602 N N . ALA A 1 324 ? -25.781 31.359 23.172 1 95.44 324 ALA A N 1
ATOM 2603 C CA . ALA A 1 324 ? -26.906 31.812 24 1 95.44 324 ALA A CA 1
ATOM 2604 C C . ALA A 1 324 ? -27.219 30.797 25.094 1 95.44 324 ALA A C 1
ATOM 2606 O O . ALA A 1 324 ? -27.453 31.188 26.25 1 95.44 324 ALA A O 1
ATOM 2607 N N . HIS A 1 325 ? -27.297 29.547 24.734 1 94.81 325 HIS A N 1
ATOM 2608 C CA . HIS A 1 325 ? -27.562 28.516 25.734 1 94.81 325 HIS A CA 1
ATOM 2609 C C . HIS A 1 325 ? -26.438 28.438 26.75 1 94.81 325 HIS A C 1
ATOM 2611 O O . HIS A 1 325 ? -26.703 28.188 27.938 1 94.81 325 HIS A O 1
ATOM 2617 N N . ALA A 1 326 ? -25.203 28.562 26.297 1 94.75 326 ALA A N 1
ATOM 2618 C CA . ALA A 1 326 ? -24.062 28.578 27.219 1 94.75 326 ALA A CA 1
ATOM 2619 C C . ALA A 1 326 ? -24.156 29.75 28.188 1 94.75 326 ALA A C 1
ATOM 2621 O O . ALA A 1 326 ? -23.859 29.609 29.375 1 94.75 326 ALA A O 1
ATOM 2622 N N . LEU A 1 327 ? -24.547 30.906 27.656 1 93.75 327 LEU A N 1
ATOM 2623 C CA . LEU A 1 327 ? -24.719 32.094 28.5 1 93.75 327 LEU A CA 1
ATOM 2624 C C . LEU A 1 327 ? -25.859 31.875 29.5 1 93.75 327 LEU A C 1
ATOM 2626 O O . LEU A 1 327 ? -25.734 32.25 30.672 1 93.75 327 LEU A O 1
ATOM 2630 N N . HIS A 1 328 ? -26.891 31.312 29 1 93.94 328 HIS A N 1
ATOM 2631 C CA . HIS A 1 328 ? -28.031 31 29.859 1 93.94 328 HIS A CA 1
ATOM 2632 C C . HIS A 1 328 ? -27.625 30.109 31.031 1 93.94 328 HIS A C 1
ATOM 2634 O O . HIS A 1 328 ? -28.047 30.344 32.156 1 93.94 328 HIS A O 1
ATOM 2640 N N . GLN A 1 329 ? -26.828 29.172 30.734 1 92.44 329 GLN A N 1
ATOM 2641 C CA . GLN A 1 329 ? -26.344 28.25 31.75 1 92.44 329 GLN A CA 1
ATOM 2642 C C . GLN A 1 329 ? -25.344 28.922 32.688 1 92.44 329 GLN A C 1
ATOM 2644 O O . GLN A 1 329 ? -25.375 28.719 33.906 1 92.44 329 GLN A O 1
ATOM 2649 N N . SER A 1 330 ? -24.438 29.703 32.125 1 91.62 330 SER A N 1
ATOM 2650 C CA . SER A 1 330 ? -23.391 30.344 32.906 1 91.62 330 SER A CA 1
ATOM 2651 C C . SER A 1 330 ? -23.953 31.375 33.875 1 91.62 330 SER A C 1
ATOM 2653 O O . SER A 1 330 ? -23.406 31.594 34.969 1 91.62 330 SER A O 1
ATOM 2655 N N . LEU A 1 331 ? -25.078 31.969 33.531 1 90.94 331 LEU A N 1
ATOM 2656 C CA . LEU A 1 331 ? -25.703 32.969 34.375 1 90.94 331 LEU A CA 1
ATOM 2657 C C . LEU A 1 331 ? -26.719 32.344 35.312 1 90.94 331 LEU A C 1
ATOM 2659 O O . LEU A 1 331 ? -27.344 33.031 36.125 1 90.94 331 LEU A O 1
ATOM 2663 N N . HIS A 1 332 ? -26.906 31.031 35.25 1 90.25 332 HIS A N 1
ATOM 2664 C CA . HIS A 1 332 ? -27.859 30.281 36.062 1 90.25 332 HIS A CA 1
ATOM 2665 C C . HIS A 1 332 ? -29.266 30.859 35.906 1 90.25 332 HIS A C 1
ATOM 2667 O O . HIS A 1 332 ? -29.938 31.141 36.875 1 90.25 332 HIS A O 1
ATOM 2673 N N . CYS A 1 333 ? -29.531 31.031 34.625 1 91.19 333 CYS A N 1
ATOM 2674 C CA . CYS A 1 333 ? -30.859 31.547 34.312 1 91.19 333 CYS A CA 1
ATOM 2675 C C . CYS A 1 333 ? -31.922 30.469 34.5 1 91.19 333 CYS A C 1
ATOM 2677 O O . CYS A 1 333 ? -31.625 29.281 34.344 1 91.19 333 CYS A O 1
ATOM 2679 N N . ASN A 1 334 ? -33.094 30.875 34.938 1 86.44 334 ASN A N 1
ATOM 2680 C CA . ASN A 1 334 ? -34.25 30.016 34.906 1 86.44 334 ASN A CA 1
ATOM 2681 C C . ASN A 1 334 ? -35.188 30.375 33.75 1 86.44 334 ASN A C 1
ATOM 2683 O O . ASN A 1 334 ? -34.844 31.203 32.906 1 86.44 334 ASN A O 1
ATOM 2687 N N . HIS A 1 335 ? -36.312 29.781 33.625 1 83.06 335 HIS A N 1
ATOM 2688 C CA . HIS A 1 335 ? -37.188 29.984 32.469 1 83.06 335 HIS A CA 1
ATOM 2689 C C . HIS A 1 335 ? -37.906 31.328 32.594 1 83.06 335 HIS A C 1
ATOM 2691 O O . HIS A 1 335 ? -38.5 31.812 31.594 1 83.06 335 HIS A O 1
ATOM 2697 N N . THR A 1 336 ? -37.625 32.062 33.75 1 81.81 336 THR A N 1
ATOM 2698 C CA . THR A 1 336 ? -38.406 33.281 33.906 1 81.81 336 THR A CA 1
ATOM 2699 C C . THR A 1 336 ? -37.469 34.469 34.062 1 81.81 336 THR A C 1
ATOM 2701 O O . THR A 1 336 ? -37.844 35.594 33.688 1 81.81 336 THR A O 1
ATOM 2704 N N . ALA A 1 337 ? -36.312 34.25 34.688 1 85.25 337 ALA A N 1
ATOM 2705 C CA . ALA A 1 337 ? -35.438 35.406 34.906 1 85.25 337 ALA A CA 1
ATOM 2706 C C . ALA A 1 337 ? -33.969 34.969 34.969 1 85.25 337 ALA A C 1
ATOM 2708 O O . ALA A 1 337 ? -33.688 33.812 35.344 1 85.25 337 ALA A O 1
ATOM 2709 N N . CYS A 1 338 ? -33.125 35.875 34.469 1 87.25 338 CYS A N 1
ATOM 2710 C CA . CYS A 1 338 ? -31.703 35.719 34.656 1 87.25 338 CYS A CA 1
ATOM 2711 C C . CYS A 1 338 ? -31.203 36.656 35.75 1 87.25 338 CYS A C 1
ATOM 2713 O O . CYS A 1 338 ? -31.484 37.844 35.75 1 87.25 338 CYS A O 1
ATOM 2715 N N . PRO A 1 339 ? -30.656 36.062 36.781 1 82.25 339 PRO A N 1
ATOM 2716 C CA . PRO A 1 339 ? -30.141 36.969 37.844 1 82.25 339 PRO A CA 1
ATOM 2717 C C . PRO A 1 339 ? -29.109 37.938 37.312 1 82.25 339 PRO A C 1
ATOM 2719 O O . PRO A 1 339 ? -28.016 37.562 36.906 1 82.25 339 PRO A O 1
ATOM 2722 N N . LEU A 1 340 ? -29.422 39.188 37.344 1 74 340 LEU A N 1
ATOM 2723 C CA . LEU A 1 340 ? -28.609 40.25 36.75 1 74 340 LEU A CA 1
ATOM 2724 C C . LEU A 1 340 ? -27.297 40.406 37.5 1 74 340 LEU A C 1
ATOM 2726 O O . LEU A 1 340 ? -26.297 40.875 36.906 1 74 340 LEU A O 1
ATOM 2730 N N . HIS A 1 341 ? -27.312 40.031 38.781 1 72.44 341 HIS A N 1
ATOM 2731 C CA . HIS A 1 341 ? -26.094 40.156 39.562 1 72.44 341 HIS A CA 1
ATOM 2732 C C . HIS A 1 341 ? -25 39.25 39 1 72.44 341 HIS A C 1
ATOM 2734 O O . HIS A 1 341 ? -23.812 39.531 39.125 1 72.44 341 HIS A O 1
ATOM 2740 N N . ASN A 1 342 ? -25.422 38.281 38.281 1 74.06 342 ASN A N 1
ATOM 2741 C CA . ASN A 1 342 ? -24.453 37.344 37.75 1 74.06 342 ASN A CA 1
ATOM 2742 C C . ASN A 1 342 ? -23.766 37.906 36.5 1 74.06 342 ASN A C 1
ATOM 2744 O O . ASN A 1 342 ? -22.672 37.438 36.125 1 74.06 342 ASN A O 1
ATOM 2748 N N . LEU A 1 343 ? -24.328 38.875 35.969 1 76.25 343 LEU A N 1
ATOM 2749 C CA . LEU A 1 343 ? -23.734 39.5 34.781 1 76.25 343 LEU A CA 1
ATOM 2750 C C . LEU A 1 343 ? -22.484 40.312 35.156 1 76.25 343 LEU A C 1
ATOM 2752 O O . LEU A 1 343 ? -21.547 40.406 34.375 1 76.25 343 LEU A O 1
ATOM 2756 N N . ASP A 1 344 ? -22.516 40.781 36.438 1 73.12 344 ASP A N 1
ATOM 2757 C CA . ASP A 1 344 ? -21.375 41.562 36.906 1 73.12 344 ASP A CA 1
ATOM 2758 C C . ASP A 1 344 ? -20.188 40.656 37.219 1 73.12 344 ASP A C 1
ATOM 2760 O O . ASP A 1 344 ? -19.031 41.062 37 1 73.12 344 ASP A O 1
ATOM 2764 N N . GLU A 1 345 ? -20.453 39.469 37.562 1 76.94 345 GLU A N 1
ATOM 2765 C CA . GLU A 1 345 ? -19.391 38.562 37.938 1 76.94 345 GLU A CA 1
ATOM 2766 C C . GLU A 1 345 ? -19.031 37.656 36.781 1 76.94 345 GLU A C 1
ATOM 2768 O O . GLU A 1 345 ? -18.125 36.812 36.875 1 76.94 345 GLU A O 1
ATOM 2773 N N . PHE A 1 346 ? -19.641 37.938 35.719 1 83 346 PHE A N 1
ATOM 2774 C CA . PHE A 1 346 ? -19.516 37.062 34.531 1 83 346 PHE A CA 1
ATOM 2775 C C . PHE A 1 346 ? -18.109 37.156 33.938 1 83 346 PHE A C 1
ATOM 2777 O O . PHE A 1 346 ? -17.609 38.281 33.75 1 83 346 PHE A O 1
ATOM 2784 N N . LYS A 1 347 ? -17.484 35.938 33.844 1 86.06 347 LYS A N 1
ATOM 2785 C CA . LYS A 1 347 ? -16.188 35.875 33.156 1 86.06 347 LYS A CA 1
ATOM 2786 C C . LYS A 1 347 ? -16.297 35.062 31.859 1 86.06 347 LYS A C 1
ATOM 2788 O O . LYS A 1 347 ? -17.156 34.188 31.719 1 86.06 347 LYS A O 1
ATOM 2793 N N . SER A 1 348 ? -15.461 35.438 30.938 1 87.19 348 SER A N 1
ATOM 2794 C CA . SER A 1 348 ? -15.445 34.781 29.641 1 87.19 348 SER A CA 1
ATOM 2795 C C . SER A 1 348 ? -15.18 33.281 29.797 1 87.19 348 SER A C 1
ATOM 2797 O O . SER A 1 348 ? -15.664 32.469 29 1 87.19 348 SER A O 1
ATOM 2799 N N . SER A 1 349 ? -14.484 32.875 30.828 1 89.88 349 SER A N 1
ATOM 2800 C CA . SER A 1 349 ? -14.156 31.484 31.062 1 89.88 349 SER A CA 1
ATOM 2801 C C . SER A 1 349 ? -15.398 30.672 31.422 1 89.88 349 SER A C 1
ATOM 2803 O O . SER A 1 349 ? -15.445 29.453 31.188 1 89.88 349 SER A O 1
ATOM 2805 N N . ASP A 1 350 ? -16.391 31.375 31.891 1 91.56 350 ASP A N 1
ATOM 2806 C CA . ASP A 1 350 ? -17.609 30.688 32.281 1 91.56 350 ASP A CA 1
ATOM 2807 C C . ASP A 1 350 ? -18.344 30.156 31.047 1 91.56 350 ASP A C 1
ATOM 2809 O O . ASP A 1 350 ? -18.922 29.062 31.078 1 91.56 350 ASP A O 1
ATOM 2813 N N . ILE A 1 351 ? -18.312 30.922 30.047 1 92.81 351 ILE A N 1
ATOM 2814 C CA . ILE A 1 351 ? -18.953 30.516 28.812 1 92.81 351 ILE A CA 1
ATOM 2815 C C . ILE A 1 351 ? -18.203 29.328 28.203 1 92.81 351 ILE A C 1
ATOM 2817 O O . ILE A 1 351 ? -18.812 28.406 27.672 1 92.81 351 ILE A O 1
ATOM 2821 N N . VAL A 1 352 ? -16.875 29.391 28.25 1 93.5 352 VAL A N 1
ATOM 2822 C CA . VAL A 1 352 ? -16.031 28.312 27.719 1 93.5 352 VAL A CA 1
ATOM 2823 C C . VAL A 1 352 ? -16.359 27 28.438 1 93.5 352 VAL A C 1
ATOM 2825 O O . VAL A 1 352 ? -16.547 25.969 27.797 1 93.5 352 VAL A O 1
ATOM 2828 N N . ASN A 1 353 ? -16.5 27.047 29.719 1 91.94 353 ASN A N 1
ATOM 2829 C CA . ASN A 1 353 ? -16.812 25.859 30.516 1 91.94 353 ASN A CA 1
ATOM 2830 C C . ASN A 1 353 ? -18.188 25.312 30.188 1 91.94 353 ASN A C 1
ATOM 2832 O O . ASN A 1 353 ? -18.391 24.094 30.141 1 91.94 353 ASN A O 1
ATOM 2836 N N . ALA A 1 354 ? -19.094 26.219 29.984 1 93.06 354 ALA A N 1
ATOM 2837 C CA . ALA A 1 354 ? -20.438 25.797 29.656 1 93.06 354 ALA A CA 1
ATOM 2838 C C . ALA A 1 354 ? -20.5 25.141 28.281 1 93.06 354 ALA A C 1
ATOM 2840 O O . ALA A 1 354 ? -21.281 24.219 28.062 1 93.06 354 ALA A O 1
ATOM 2841 N N . LEU A 1 355 ? -19.672 25.547 27.359 1 93.5 355 LEU A N 1
ATOM 2842 C CA . LEU A 1 355 ? -19.672 25.047 26 1 93.5 355 LEU A CA 1
ATOM 2843 C C . LEU A 1 355 ? -19.062 23.641 25.922 1 93.5 355 LEU A C 1
ATOM 2845 O O . LEU A 1 355 ? -19.312 22.891 24.984 1 93.5 355 LEU A O 1
ATOM 2849 N N . TYR A 1 356 ? -18.25 23.25 26.859 1 90.25 356 TYR A N 1
ATOM 2850 C CA . TYR A 1 356 ? -17.609 21.938 26.859 1 90.25 356 TYR A CA 1
ATOM 2851 C C . TYR A 1 356 ? -18.641 20.828 27 1 90.25 356 TYR A C 1
ATOM 2853 O O . TYR A 1 356 ? -18.422 19.703 26.531 1 90.25 356 TYR A O 1
ATOM 2861 N N . ASN A 1 357 ? -19.734 21.172 27.609 1 86.5 357 ASN A N 1
ATOM 2862 C CA . ASN A 1 357 ? -20.828 20.203 27.766 1 86.5 357 ASN A CA 1
ATOM 2863 C C . ASN A 1 357 ? -22.188 20.844 27.484 1 86.5 357 ASN A C 1
ATOM 2865 O O . ASN A 1 357 ? -22.938 21.141 28.406 1 86.5 357 ASN A O 1
ATOM 2869 N N . LEU A 1 358 ? -22.422 21 26.219 1 90.44 358 LEU A N 1
ATOM 2870 C CA . LEU A 1 358 ? -23.656 21.672 25.859 1 90.44 358 LEU A CA 1
ATOM 2871 C C . LEU A 1 358 ? -24.453 20.859 24.859 1 90.44 358 LEU A C 1
ATOM 2873 O O . LEU A 1 358 ? -23.891 20.328 23.906 1 90.44 358 LEU A O 1
ATOM 2877 N N . THR A 1 359 ? -25.672 20.609 25.172 1 88.5 359 THR A N 1
ATOM 2878 C CA . THR A 1 359 ? -26.625 19.984 24.25 1 88.5 359 THR A CA 1
ATOM 2879 C C . THR A 1 359 ? -27.906 20.797 24.156 1 88.5 359 THR A C 1
ATOM 2881 O O . THR A 1 359 ? -28.438 21.25 25.172 1 88.5 359 THR A O 1
ATOM 2884 N N . PHE A 1 360 ? -28.266 21.078 22.984 1 89.5 360 PHE A N 1
ATOM 2885 C CA . PHE A 1 360 ? -29.516 21.812 22.797 1 89.5 360 PHE A CA 1
ATOM 2886 C C . PHE A 1 360 ? -30.203 21.406 21.5 1 89.5 360 PHE A C 1
ATOM 2888 O O . PHE A 1 360 ? -29.625 20.703 20.672 1 89.5 360 PHE A O 1
ATOM 2895 N N . LYS A 1 361 ? -31.391 21.734 21.359 1 85.56 361 LYS A N 1
ATOM 2896 C CA . LYS A 1 361 ? -32.156 21.422 20.172 1 85.56 361 LYS A CA 1
ATOM 2897 C C . LYS A 1 361 ? -32 22.5 19.094 1 85.56 361 LYS A C 1
ATOM 2899 O O . LYS A 1 361 ? -32.188 23.672 19.359 1 85.56 361 LYS A O 1
ATOM 2904 N N . SER A 1 362 ? -31.594 22.094 17.969 1 80.62 362 SER A N 1
ATOM 2905 C CA . SER A 1 362 ? -31.375 23 16.844 1 80.62 362 SER A CA 1
ATOM 2906 C C . SER A 1 362 ? -32.688 23.516 16.281 1 80.62 362 SER A C 1
ATOM 2908 O O . SER A 1 362 ? -33.75 22.984 16.594 1 80.62 362 SER A O 1
ATOM 2910 N N . VAL A 1 363 ? -32.562 24.531 15.547 1 72.94 363 VAL A N 1
ATOM 2911 C CA . VAL A 1 363 ? -33.719 25.094 14.867 1 72.94 363 VAL A CA 1
ATOM 2912 C C . VAL A 1 363 ? -34.219 24.094 13.82 1 72.94 363 VAL A C 1
ATOM 2914 O O . VAL A 1 363 ? -35.406 24.125 13.445 1 72.94 363 VAL A O 1
ATOM 2917 N N . THR A 1 364 ? -33.312 23.203 13.367 1 66.62 364 THR A N 1
ATOM 2918 C CA . THR A 1 364 ? -33.719 22.203 12.383 1 66.62 364 THR A CA 1
ATOM 2919 C C . THR A 1 364 ? -34.219 20.938 13.078 1 66.62 364 THR A C 1
ATOM 2921 O O . THR A 1 364 ? -34.406 19.906 12.43 1 66.62 364 THR A O 1
ATOM 2924 N N . SER A 1 365 ? -34.406 21 14.305 1 60.81 365 SER A N 1
ATOM 2925 C CA . SER A 1 365 ? -35 19.953 15.133 1 60.81 365 SER A CA 1
ATOM 2926 C C . SER A 1 365 ? -33.969 18.891 15.5 1 60.81 365 SER A C 1
ATOM 2928 O O . SER A 1 365 ? -34.25 17.984 16.297 1 60.81 365 SER A O 1
ATOM 2930 N N . ASN A 1 366 ? -32.875 19 14.984 1 72.5 366 ASN A N 1
ATOM 2931 C CA . ASN A 1 366 ? -31.859 18.047 15.406 1 72.5 366 ASN A CA 1
ATOM 2932 C C . ASN A 1 366 ? -31.094 18.547 16.641 1 72.5 366 ASN A C 1
ATOM 2934 O O . ASN A 1 366 ? -31.109 19.75 16.938 1 72.5 366 ASN A O 1
ATOM 2938 N N . TYR A 1 367 ? -30.672 17.609 17.375 1 79.12 367 TYR A N 1
ATOM 2939 C CA . TYR A 1 367 ? -29.891 18 18.562 1 79.12 367 TYR A CA 1
ATOM 2940 C C . TYR A 1 367 ? -28.453 18.312 18.188 1 79.12 367 TYR A C 1
ATOM 2942 O O . TYR A 1 367 ? -27.859 17.625 17.344 1 79.12 367 TYR A O 1
ATOM 2950 N N . VAL A 1 368 ? -28.047 19.438 18.719 1 84.56 368 VAL A N 1
ATOM 2951 C CA . VAL A 1 368 ? -26.641 19.812 18.562 1 84.56 368 VAL A CA 1
ATOM 2952 C C . VAL A 1 368 ? -25.859 19.453 19.828 1 84.56 368 VAL A C 1
ATOM 2954 O O . VAL A 1 368 ? -26.281 19.797 20.938 1 84.56 368 VAL A O 1
ATOM 2957 N N . TYR A 1 369 ? -24.922 18.609 19.672 1 80.44 369 TYR A N 1
ATOM 2958 C CA . TYR A 1 369 ? -24.078 18.188 20.781 1 80.44 369 TYR A CA 1
ATOM 2959 C C . TYR A 1 369 ? -22.672 18.766 20.656 1 80.44 369 TYR A C 1
ATOM 2961 O O . TYR A 1 369 ? -21.938 18.422 19.734 1 80.44 369 TYR A O 1
ATOM 2969 N N . ILE A 1 370 ? -22.297 19.641 21.562 1 82.38 370 ILE A N 1
ATOM 2970 C CA . ILE A 1 370 ? -20.922 20.141 21.594 1 82.38 370 ILE A CA 1
ATOM 2971 C C . ILE A 1 370 ? -20.125 19.375 22.641 1 82.38 370 ILE A C 1
ATOM 2973 O O . ILE A 1 370 ? -20.5 19.312 23.812 1 82.38 370 ILE A O 1
ATOM 2977 N N . ASP A 1 371 ? -19.25 18.5 22.188 1 68.88 371 ASP A N 1
ATOM 2978 C CA . ASP A 1 371 ? -18.359 17.781 23.078 1 68.88 371 ASP A CA 1
ATOM 2979 C C . ASP A 1 371 ? -16.953 18.391 23.062 1 68.88 371 ASP A C 1
ATOM 2981 O O . ASP A 1 371 ? -16.266 18.328 22.047 1 68.88 371 ASP A O 1
ATOM 2985 N N . GLY A 1 372 ? -16.672 19.094 24.156 1 62.84 372 GLY A N 1
ATOM 2986 C CA . GLY A 1 372 ? -15.383 19.766 24.234 1 62.84 372 GLY A CA 1
ATOM 2987 C C . GLY A 1 372 ? -14.203 18.812 24.125 1 62.84 372 GLY A C 1
ATOM 2988 O O . GLY A 1 372 ? -13.086 19.234 23.797 1 62.84 372 GLY A O 1
ATOM 2989 N N . ASN A 1 373 ? -14.367 17.484 24.406 1 58.06 373 ASN A N 1
ATOM 2990 C CA . ASN A 1 373 ? -13.211 16.594 24.422 1 58.06 373 ASN A CA 1
ATOM 2991 C C . ASN A 1 373 ? -13.109 15.773 23.141 1 58.06 373 ASN A C 1
ATOM 2993 O O . ASN A 1 373 ? -12.133 15.062 22.922 1 58.06 373 ASN A O 1
ATOM 2997 N N . GLY A 1 374 ? -14.289 15.922 22.391 1 60.47 374 GLY A N 1
ATOM 2998 C CA . GLY A 1 374 ? -14.281 15.047 21.219 1 60.47 374 GLY A CA 1
ATOM 2999 C C . GLY A 1 374 ? -15.023 15.633 20.031 1 60.47 374 GLY A C 1
ATOM 3000 O O . GLY A 1 374 ? -15.445 16.797 20.062 1 60.47 374 GLY A O 1
ATOM 3001 N N . PRO A 1 375 ? -14.938 14.859 18.922 1 59.28 375 PRO A N 1
ATOM 3002 C CA . PRO A 1 375 ? -15.516 15.359 17.672 1 59.28 375 PRO A CA 1
ATOM 3003 C C . PRO A 1 375 ? -17.047 15.367 17.703 1 59.28 375 PRO A C 1
ATOM 3005 O O . PRO A 1 375 ? -17.672 16.047 16.875 1 59.28 375 PRO A O 1
ATOM 3008 N N . GLY A 1 376 ? -17.734 14.891 18.672 1 64.06 376 GLY A N 1
ATOM 3009 C CA . GLY A 1 376 ? -19.188 14.938 18.75 1 64.06 376 GLY A CA 1
ATOM 3010 C C . GLY A 1 376 ? -19.859 13.984 17.781 1 64.06 376 GLY A C 1
ATOM 3011 O O . GLY A 1 376 ? -19.438 12.836 17.641 1 64.06 376 GLY A O 1
ATOM 3012 N N . HIS A 1 377 ? -21.062 14.367 17.266 1 73.38 377 HIS A N 1
ATOM 3013 C CA . HIS A 1 377 ? -21.891 13.633 16.312 1 73.38 377 HIS A CA 1
ATOM 3014 C C . HIS A 1 377 ? -21.594 14.039 14.883 1 73.38 377 HIS A C 1
ATOM 3016 O O . HIS A 1 377 ? -21.234 15.188 14.617 1 73.38 377 HIS A O 1
ATOM 3022 N N . GLY A 1 378 ? -21.438 12.961 14.086 1 83.69 378 GLY A N 1
ATOM 3023 C CA . GLY A 1 378 ? -21.203 13.266 12.68 1 83.69 378 GLY A CA 1
ATOM 3024 C C . GLY A 1 378 ? -22.281 12.719 11.766 1 83.69 378 GLY A C 1
ATOM 3025 O O . GLY A 1 378 ? -22.688 11.562 11.906 1 83.69 378 GLY A O 1
ATOM 3026 N N . GLU A 1 379 ? -22.875 13.641 10.938 1 87.81 379 GLU A N 1
ATOM 3027 C CA . GLU A 1 379 ? -23.828 13.25 9.914 1 87.81 379 GLU A CA 1
ATOM 3028 C C . GLU A 1 379 ? -23.484 13.852 8.562 1 87.81 379 GLU A C 1
ATOM 3030 O O . GLU A 1 379 ? -23.078 15.016 8.477 1 87.81 379 GLU A O 1
ATOM 3035 N N . TYR A 1 380 ? -23.609 12.969 7.562 1 93.06 380 TYR A N 1
ATOM 3036 C CA . TYR A 1 380 ? -23.344 13.438 6.207 1 93.06 380 TYR A CA 1
ATOM 3037 C C . TYR A 1 380 ? -24.375 12.922 5.227 1 93.06 380 TYR A C 1
ATOM 3039 O O . TYR A 1 380 ? -24.953 11.844 5.418 1 93.06 380 TYR A O 1
ATOM 3047 N N . THR A 1 381 ? -24.641 13.742 4.266 1 93.69 381 THR A N 1
ATOM 3048 C CA . THR A 1 381 ? -25.422 13.328 3.104 1 93.69 381 THR A CA 1
ATOM 3049 C C . THR A 1 381 ? -24.516 12.891 1.962 1 93.69 381 THR A C 1
ATOM 3051 O O . THR A 1 381 ? -23.484 13.523 1.71 1 93.69 381 THR A O 1
ATOM 3054 N N . ILE A 1 382 ? -24.875 11.781 1.401 1 96.81 382 ILE A N 1
ATOM 3055 C CA . ILE A 1 382 ? -24.109 11.289 0.262 1 96.81 382 ILE A CA 1
ATOM 3056 C C . ILE A 1 382 ? -24.766 11.742 -1.038 1 96.81 382 ILE A C 1
ATOM 3058 O O . ILE A 1 382 ? -25.969 11.523 -1.241 1 96.81 382 ILE A O 1
ATOM 3062 N N . LEU A 1 383 ? -23.969 12.375 -1.909 1 96.19 383 LEU A N 1
ATOM 3063 C CA . LEU A 1 383 ? -24.5 12.914 -3.156 1 96.19 383 LEU A CA 1
ATOM 3064 C C . LEU A 1 383 ? -23.859 12.234 -4.359 1 96.19 383 LEU A C 1
ATOM 3066 O O . LEU A 1 383 ? -22.75 11.703 -4.262 1 96.19 383 LEU A O 1
ATOM 3070 N N . ASN A 1 384 ? -24.594 12.188 -5.445 1 95.56 384 ASN A N 1
ATOM 3071 C CA . ASN A 1 384 ? -24.141 11.648 -6.719 1 95.56 384 ASN A CA 1
ATOM 3072 C C . ASN A 1 384 ? -24.375 12.625 -7.863 1 95.56 384 ASN A C 1
ATOM 3074 O O . ASN A 1 384 ? -25.453 13.211 -7.973 1 95.56 384 ASN A O 1
ATOM 3078 N N . HIS A 1 385 ? -23.328 12.875 -8.578 1 94.75 385 HIS A N 1
ATOM 3079 C CA . HIS A 1 385 ? -23.469 13.758 -9.734 1 94.75 385 HIS A CA 1
ATOM 3080 C C . HIS A 1 385 ? -24.156 13.055 -10.898 1 94.75 385 HIS A C 1
ATOM 3082 O O . HIS A 1 385 ? -23.641 12.055 -11.414 1 94.75 385 HIS A O 1
ATOM 3088 N N . GLN A 1 386 ? -25.312 13.57 -11.273 1 92.25 386 GLN A N 1
ATOM 3089 C CA . GLN A 1 386 ? -26.094 12.922 -12.32 1 92.25 386 GLN A CA 1
ATOM 3090 C C . GLN A 1 386 ? -26.953 13.938 -13.07 1 92.25 386 GLN A C 1
ATOM 3092 O O . GLN A 1 386 ? -27.141 15.07 -12.609 1 92.25 386 GLN A O 1
ATOM 3097 N N . TYR A 1 387 ? -27.328 13.477 -14.203 1 89.69 387 TYR A N 1
ATOM 3098 C CA . TYR A 1 387 ? -28.188 14.312 -15.031 1 89.69 387 TYR A CA 1
ATOM 3099 C C . TYR A 1 387 ? -29.625 14.25 -14.547 1 89.69 387 TYR A C 1
ATOM 3101 O O . TYR A 1 387 ? -30.172 13.172 -14.312 1 89.69 387 TYR A O 1
ATOM 3109 N N . ASP A 1 388 ? -30.141 15.406 -14.25 1 86.88 388 ASP A N 1
ATOM 3110 C CA . ASP A 1 388 ? -31.547 15.5 -13.859 1 86.88 388 ASP A CA 1
ATOM 3111 C C . ASP A 1 388 ? -32.438 15.859 -15.047 1 86.88 388 ASP A C 1
ATOM 3113 O O . ASP A 1 388 ? -32.344 16.953 -15.594 1 86.88 388 ASP A O 1
ATOM 3117 N N . SER A 1 389 ? -33.312 14.977 -15.375 1 83.38 389 SER A N 1
ATOM 3118 C CA . SER A 1 389 ? -34.188 15.164 -16.531 1 83.38 389 SER A CA 1
ATOM 3119 C C . SER A 1 389 ? -35.188 16.281 -16.297 1 83.38 389 SER A C 1
ATOM 3121 O O . SER A 1 389 ? -35.625 16.938 -17.25 1 83.38 389 SER A O 1
ATOM 3123 N N . LYS A 1 390 ? -35.562 16.547 -15.188 1 83.19 390 LYS A N 1
ATOM 3124 C CA . LYS A 1 390 ? -36.562 17.578 -14.875 1 83.19 390 LYS A CA 1
ATOM 3125 C C . LYS A 1 390 ? -35.969 18.969 -15.07 1 83.19 390 LYS A C 1
ATOM 3127 O O . LYS A 1 390 ? -36.594 19.844 -15.672 1 83.19 390 LYS A O 1
ATOM 3132 N N . SER A 1 391 ? -34.719 19.156 -14.602 1 80.44 391 SER A N 1
ATOM 3133 C CA . SER A 1 391 ? -34.094 20.469 -14.695 1 80.44 391 SER A CA 1
ATOM 3134 C C . SER A 1 391 ? -33.188 20.562 -15.922 1 80.44 391 SER A C 1
ATOM 3136 O O . SER A 1 391 ? -32.75 21.656 -16.297 1 80.44 391 SER A O 1
ATOM 3138 N N . ASN A 1 392 ? -33 19.547 -16.641 1 84.94 392 ASN A N 1
ATOM 3139 C CA . ASN A 1 392 ? -32.125 19.453 -17.797 1 84.94 392 ASN A CA 1
ATOM 3140 C C . ASN A 1 392 ? -30.719 19.938 -17.484 1 84.94 392 ASN A C 1
ATOM 3142 O O . ASN A 1 392 ? -30.109 20.656 -18.281 1 84.94 392 ASN A O 1
ATOM 3146 N N . GLN A 1 393 ? -30.344 19.75 -16.219 1 88.94 393 GLN A N 1
ATOM 3147 C CA . GLN A 1 393 ? -29 20.125 -15.781 1 88.94 393 GLN A CA 1
ATOM 3148 C C . GLN A 1 393 ? -28.375 19.016 -14.945 1 88.94 393 GLN A C 1
ATOM 3150 O O . GLN A 1 393 ? -29.062 18.141 -14.43 1 88.94 393 GLN A O 1
ATOM 3155 N N . PHE A 1 394 ? -27.094 19.031 -14.992 1 90.69 394 PHE A N 1
ATOM 3156 C CA . PHE A 1 394 ? -26.375 18.141 -14.094 1 90.69 394 PHE A CA 1
ATOM 3157 C C . PHE A 1 394 ? -26.375 18.688 -12.672 1 90.69 394 PHE A C 1
ATOM 3159 O O . PHE A 1 394 ? -26.25 19.891 -12.469 1 90.69 394 PHE A O 1
ATOM 3166 N N . GLN A 1 395 ? -26.625 17.828 -11.703 1 90.38 395 GLN A N 1
ATOM 3167 C CA . GLN A 1 395 ? -26.609 18.25 -10.305 1 90.38 395 GLN A CA 1
ATOM 3168 C C . GLN A 1 395 ? -26.156 17.109 -9.398 1 90.38 395 GLN A C 1
ATOM 3170 O O . GLN A 1 395 ? -26.109 15.953 -9.82 1 90.38 395 GLN A O 1
ATOM 3175 N N . PHE A 1 396 ? -25.75 17.484 -8.25 1 92.25 396 PHE A N 1
ATOM 3176 C CA . PHE A 1 396 ? -25.484 16.5 -7.211 1 92.25 396 PHE A CA 1
ATOM 3177 C C . PHE A 1 396 ? -26.766 16.156 -6.449 1 92.25 396 PHE A C 1
ATOM 3179 O O . PHE A 1 396 ? -27.297 16.984 -5.719 1 92.25 396 PHE A O 1
ATOM 3186 N N . LYS A 1 397 ? -27.188 14.984 -6.594 1 91.94 397 LYS A N 1
ATOM 3187 C CA . LYS A 1 397 ? -28.438 14.539 -5.984 1 91.94 397 LYS A CA 1
ATOM 3188 C C . LYS A 1 397 ? -28.172 13.68 -4.75 1 91.94 397 LYS A C 1
ATOM 3190 O O . LYS A 1 397 ? -27.281 12.82 -4.766 1 91.94 397 LYS A O 1
ATOM 3195 N N . PRO A 1 398 ? -28.938 13.945 -3.652 1 93.06 398 PRO A N 1
ATOM 3196 C CA . PRO A 1 398 ? -28.781 13.086 -2.475 1 93.06 398 PRO A CA 1
ATOM 3197 C C . PRO A 1 398 ? -29.219 11.648 -2.727 1 93.06 398 PRO A C 1
ATOM 3199 O O . PRO A 1 398 ? -30.328 11.414 -3.236 1 93.06 398 PRO A O 1
ATOM 3202 N N . ILE A 1 399 ? -28.375 10.672 -2.453 1 95.31 399 ILE A N 1
ATOM 3203 C CA . ILE A 1 399 ? -28.688 9.273 -2.717 1 95.31 399 ILE A CA 1
ATOM 3204 C C . ILE A 1 399 ? -28.578 8.469 -1.424 1 95.31 399 ILE A C 1
ATOM 3206 O O . ILE A 1 399 ? -28.891 7.273 -1.402 1 95.31 399 ILE A O 1
ATOM 3210 N N . GLY A 1 400 ? -28.078 9.07 -0.388 1 95.31 400 GLY A N 1
ATOM 3211 C CA . GLY A 1 400 ? -27.906 8.336 0.854 1 95.31 400 GLY A CA 1
ATOM 3212 C C . GLY A 1 400 ? -27.547 9.227 2.029 1 95.31 400 GLY A C 1
ATOM 3213 O O . GLY A 1 400 ? -27.531 10.453 1.903 1 95.31 400 GLY A O 1
ATOM 3214 N N . ARG A 1 401 ? -27.312 8.539 3.223 1 94.56 401 ARG A N 1
ATOM 3215 C CA . ARG A 1 401 ? -26.984 9.234 4.461 1 94.56 401 ARG A CA 1
ATOM 3216 C C . ARG A 1 401 ? -26.016 8.414 5.309 1 94.56 401 ARG A C 1
ATOM 3218 O O . ARG A 1 401 ? -26 7.18 5.23 1 94.56 401 ARG A O 1
ATOM 3225 N N . TRP A 1 402 ? -25.125 9.102 5.93 1 94.5 402 TRP A N 1
ATOM 3226 C CA . TRP A 1 402 ? -24.172 8.508 6.867 1 94.5 402 TRP A CA 1
ATOM 3227 C C . TRP A 1 402 ? -24.297 9.141 8.25 1 94.5 402 TRP A C 1
ATOM 3229 O O . TRP A 1 402 ? -24.422 10.359 8.375 1 94.5 402 TRP A O 1
ATOM 3239 N N . GLU A 1 403 ? -24.359 8.273 9.32 1 89.62 403 GLU A N 1
ATOM 3240 C CA . GLU A 1 403 ? -24.484 8.773 10.688 1 89.62 403 GLU A CA 1
ATOM 3241 C C . GLU A 1 403 ? -23.562 8.016 11.641 1 89.62 403 GLU A C 1
ATOM 3243 O O . GLU A 1 403 ? -23.391 6.805 11.516 1 89.62 403 GLU A O 1
ATOM 3248 N N . TYR A 1 404 ? -22.781 8.836 12.359 1 84.38 404 TYR A N 1
ATOM 3249 C CA . TYR A 1 404 ? -21.969 8.273 13.43 1 84.38 404 TYR A CA 1
ATOM 3250 C C . TYR A 1 404 ? -22.453 8.734 14.797 1 84.38 404 TYR A C 1
ATOM 3252 O O . TYR A 1 404 ? -22.531 9.938 15.062 1 84.38 404 TYR A O 1
ATOM 3260 N N . ASP A 1 405 ? -22.906 7.742 15.641 1 66.69 405 ASP A N 1
ATOM 3261 C CA . ASP A 1 405 ? -23.359 8.117 16.969 1 66.69 405 ASP A CA 1
ATOM 3262 C C . ASP A 1 405 ? -22.422 7.582 18.047 1 66.69 405 ASP A C 1
ATOM 3264 O O . ASP A 1 405 ? -22.297 6.367 18.234 1 66.69 405 ASP A O 1
ATOM 3268 N N . LEU A 1 406 ? -21.578 8.477 18.547 1 59.75 406 LEU A N 1
ATOM 3269 C CA . LEU A 1 406 ? -20.641 8.094 19.609 1 59.75 406 LEU A CA 1
ATOM 3270 C C . LEU A 1 406 ? -21.391 7.5 20.797 1 59.75 406 LEU A C 1
ATOM 3272 O O . LEU A 1 406 ? -20.812 6.738 21.578 1 59.75 406 LEU A O 1
ATOM 3276 N N . ARG A 1 407 ? -22.547 8.133 21.188 1 55.66 407 ARG A N 1
ATOM 3277 C CA . ARG A 1 407 ? -23.297 7.699 22.359 1 55.66 407 ARG A CA 1
ATOM 3278 C C . ARG A 1 407 ? -23.75 6.25 22.219 1 55.66 407 ARG A C 1
ATOM 3280 O O . ARG A 1 407 ? -23.875 5.535 23.219 1 55.66 407 ARG A O 1
ATOM 3287 N N . HIS A 1 408 ? -24.031 5.969 20.906 1 51.25 408 HIS A N 1
ATOM 3288 C CA . HIS A 1 408 ? -24.547 4.617 20.703 1 51.25 408 HIS A CA 1
ATOM 3289 C C . HIS A 1 408 ? -23.5 3.736 20 1 51.25 408 HIS A C 1
ATOM 3291 O O . HIS A 1 408 ? -23.453 3.674 18.781 1 51.25 408 HIS A O 1
ATOM 3297 N N . GLU A 1 409 ? -22.688 3.025 20.625 1 55.53 409 GLU A N 1
ATOM 3298 C CA . GLU A 1 409 ? -21.812 1.872 20.438 1 55.53 409 GLU A CA 1
ATOM 3299 C C . GLU A 1 409 ? -20.781 2.139 19.359 1 55.53 409 GLU A C 1
ATOM 3301 O O . GLU A 1 409 ? -20.266 1.205 18.734 1 55.53 409 GLU A O 1
ATOM 3306 N N . ASN A 1 410 ? -20.359 3.422 18.984 1 63.47 410 ASN A N 1
ATOM 3307 C CA . ASN A 1 410 ? -19.266 3.645 18.031 1 63.47 410 ASN A CA 1
ATOM 3308 C C . ASN A 1 410 ? -19.516 2.932 16.703 1 63.47 410 ASN A C 1
ATOM 3310 O O . ASN A 1 410 ? -18.625 2.268 16.188 1 63.47 410 ASN A O 1
ATOM 3314 N N . ILE A 1 411 ? -20.891 2.893 16.375 1 72.25 411 ILE A N 1
ATOM 3315 C CA . ILE A 1 411 ? -21.203 2.199 15.133 1 72.25 411 ILE A CA 1
ATOM 3316 C C . ILE A 1 411 ? -21.625 3.213 14.07 1 72.25 411 ILE A C 1
ATOM 3318 O O . ILE A 1 411 ? -22.406 4.129 14.359 1 72.25 411 ILE A O 1
ATOM 3322 N N . SER A 1 412 ? -20.984 3.146 12.961 1 85.69 412 SER A N 1
ATOM 3323 C CA . SER A 1 412 ? -21.375 3.961 11.812 1 85.69 412 SER A CA 1
ATOM 3324 C C . SER A 1 412 ? -22.438 3.27 10.977 1 85.69 412 SER A C 1
ATOM 3326 O O . SER A 1 412 ? -22.453 2.041 10.867 1 85.69 412 SER A O 1
ATOM 3328 N N . LYS A 1 413 ? -23.5 4.051 10.609 1 88.75 413 LYS A N 1
ATOM 3329 C CA . LYS A 1 413 ? -24.562 3.549 9.742 1 88.75 413 LYS A CA 1
ATOM 3330 C C . LYS A 1 413 ? -24.547 4.258 8.391 1 88.75 413 LYS A C 1
ATOM 3332 O O . LYS A 1 413 ? -24.609 5.488 8.328 1 88.75 413 LYS A O 1
ATOM 3337 N N . LEU A 1 414 ? -24.359 3.557 7.379 1 94.38 414 LEU A N 1
ATOM 3338 C CA . LEU A 1 414 ? -24.406 4.062 6.012 1 94.38 414 LEU A CA 1
ATOM 3339 C C . LEU A 1 414 ? -25.594 3.49 5.254 1 94.38 414 LEU A C 1
ATOM 3341 O O . LEU A 1 414 ? -25.781 2.273 5.203 1 94.38 414 LEU A O 1
ATOM 3345 N N . ILE A 1 415 ? -26.453 4.359 4.738 1 94.69 415 ILE A N 1
ATOM 3346 C CA . ILE A 1 415 ? -27.594 3.959 3.918 1 94.69 415 ILE A CA 1
ATOM 3347 C C . ILE A 1 415 ? -27.469 4.59 2.533 1 94.69 415 ILE A C 1
ATOM 3349 O O . ILE A 1 415 ? -27.406 5.816 2.406 1 94.69 415 ILE A O 1
ATOM 3353 N N . ILE A 1 416 ? -27.375 3.793 1.555 1 94.88 416 ILE A N 1
ATOM 3354 C CA . ILE A 1 416 ? -27.328 4.273 0.177 1 94.88 416 ILE A CA 1
ATOM 3355 C C . ILE A 1 416 ? -28.453 3.623 -0.633 1 94.88 416 ILE A C 1
ATOM 3357 O O . ILE A 1 416 ? -28.688 2.42 -0.516 1 94.88 416 ILE A O 1
ATOM 3361 N N . ASN A 1 417 ? -29.141 4.422 -1.355 1 94.06 417 ASN A N 1
ATOM 3362 C CA . ASN A 1 417 ? -30.125 3.914 -2.305 1 94.06 417 ASN A CA 1
ATOM 3363 C C . ASN A 1 417 ? -29.484 3.582 -3.65 1 94.06 417 ASN A C 1
ATOM 3365 O O . ASN A 1 417 ? -29.391 4.445 -4.527 1 94.06 417 ASN A O 1
ATOM 3369 N N . ASN A 1 418 ? -29.281 2.357 -3.934 1 89.94 418 ASN A N 1
ATOM 3370 C CA . ASN A 1 418 ? -28.531 1.911 -5.102 1 89.94 418 ASN A CA 1
ATOM 3371 C C . ASN A 1 418 ? -29.266 2.219 -6.398 1 89.94 418 ASN A C 1
ATOM 3373 O O . ASN A 1 418 ? -28.656 2.441 -7.438 1 89.94 418 ASN A O 1
ATOM 3377 N N . SER A 1 419 ? -30.562 2.281 -6.336 1 88.25 419 SER A N 1
ATOM 3378 C CA . SER A 1 419 ? -31.359 2.51 -7.543 1 88.25 419 SER A CA 1
ATOM 3379 C C . SER A 1 419 ? -31.219 3.949 -8.031 1 88.25 419 SER A C 1
ATOM 3381 O O . SER A 1 419 ? -31.438 4.234 -9.211 1 88.25 419 SER A O 1
ATOM 3383 N N . GLU A 1 420 ? -30.797 4.777 -7.117 1 91.06 420 GLU A N 1
ATOM 3384 C CA . GLU A 1 420 ? -30.703 6.188 -7.477 1 91.06 420 GLU A CA 1
ATOM 3385 C C . GLU A 1 420 ? -29.297 6.555 -7.91 1 91.06 420 GLU A C 1
ATOM 3387 O O . GLU A 1 420 ? -29.047 7.664 -8.391 1 91.06 420 GLU A O 1
ATOM 3392 N N . VAL A 1 421 ? -28.406 5.621 -7.758 1 91.75 421 VAL A N 1
ATOM 3393 C CA . VAL A 1 421 ? -27.031 5.906 -8.125 1 91.75 421 VAL A CA 1
ATOM 3394 C C . VAL A 1 421 ? -26.875 5.836 -9.641 1 91.75 421 VAL A C 1
ATOM 3396 O O . VAL A 1 421 ? -27.406 4.926 -10.289 1 91.75 421 VAL A O 1
ATOM 3399 N N . SER A 1 422 ? -26.281 6.863 -10.219 1 89.44 422 SER A N 1
ATOM 3400 C CA . SER A 1 422 ? -26 6.891 -11.648 1 89.44 422 SER A CA 1
ATOM 3401 C C . SER A 1 422 ? -24.5 7 -11.906 1 89.44 422 SER A C 1
ATOM 3403 O O . SER A 1 422 ? -23.812 7.848 -11.312 1 89.44 422 SER A O 1
ATOM 3405 N N . TRP A 1 423 ? -24.109 6.105 -12.695 1 88.31 423 TRP A N 1
ATOM 3406 C CA . TRP A 1 423 ? -22.688 6.137 -13.055 1 88.31 423 TRP A CA 1
ATOM 3407 C C . TRP A 1 423 ? -22.5 6.746 -14.438 1 88.31 423 TRP A C 1
ATOM 3409 O O . TRP A 1 423 ? -23.453 6.914 -15.195 1 88.31 423 TRP A O 1
ATOM 3419 N N . SER A 1 424 ? -21.344 7.176 -14.75 1 77.75 424 SER A N 1
ATOM 3420 C CA . SER A 1 424 ? -21.047 7.949 -15.953 1 77.75 424 SER A CA 1
ATOM 3421 C C . SER A 1 424 ? -21.312 7.133 -17.219 1 77.75 424 SER A C 1
ATOM 3423 O O . SER A 1 424 ? -20.719 6.066 -17.406 1 77.75 424 SER A O 1
ATOM 3425 N N . ARG A 1 425 ? -22.422 7.445 -17.984 1 65.81 425 ARG A N 1
ATOM 3426 C CA . ARG A 1 425 ? -22.719 6.836 -19.281 1 65.81 425 ARG A CA 1
ATOM 3427 C C . ARG A 1 425 ? -21.641 7.16 -20.312 1 65.81 425 ARG A C 1
ATOM 3429 O O . ARG A 1 425 ? -21.297 6.324 -21.141 1 65.81 425 ARG A O 1
ATOM 3436 N N . GLN A 1 426 ? -21.188 8.375 -20.078 1 62.16 426 GLN A N 1
ATOM 3437 C CA . GLN A 1 426 ? -20.188 8.844 -21.031 1 62.16 426 GLN A CA 1
ATOM 3438 C C . GLN A 1 426 ? -18.859 8.125 -20.844 1 62.16 426 GLN A C 1
ATOM 3440 O O . GLN A 1 426 ? -18.141 7.887 -21.797 1 62.16 426 GLN A O 1
ATOM 3445 N N . GLN A 1 427 ? -18.672 7.852 -19.578 1 58.81 427 GLN A N 1
ATOM 3446 C CA . GLN A 1 427 ? -17.391 7.238 -19.297 1 58.81 427 GLN A CA 1
ATOM 3447 C C . GLN A 1 427 ? -17.453 5.723 -19.438 1 58.81 427 GLN A C 1
ATOM 3449 O O . GLN A 1 427 ? -16.484 5.02 -19.125 1 58.81 427 GLN A O 1
ATOM 3454 N N . LYS A 1 428 ? -18.531 5.242 -20 1 55.91 428 LYS A N 1
ATOM 3455 C CA . LYS A 1 428 ? -18.703 3.824 -20.297 1 55.91 428 LYS A CA 1
ATOM 3456 C C . LYS A 1 428 ? -18.672 2.984 -19.016 1 55.91 428 LYS A C 1
ATOM 3458 O O . LYS A 1 428 ? -18.078 1.908 -18.984 1 55.91 428 LYS A O 1
ATOM 3463 N N . LEU A 1 429 ? -19.094 3.68 -18 1 59.5 429 LEU A N 1
ATOM 3464 C CA . LEU A 1 429 ? -19.156 2.941 -16.734 1 59.5 429 LEU A CA 1
ATOM 3465 C C . LEU A 1 429 ? -20.609 2.641 -16.359 1 59.5 429 LEU A C 1
ATOM 3467 O O . LEU A 1 429 ? -21.125 3.229 -15.406 1 59.5 429 LEU A O 1
ATOM 3471 N N . PRO A 1 430 ? -21.312 1.799 -17.062 1 57.28 430 PRO A N 1
ATOM 3472 C CA . PRO A 1 430 ? -22.719 1.595 -16.734 1 57.28 430 PRO A CA 1
ATOM 3473 C C . PRO A 1 430 ? -22.906 0.781 -15.453 1 57.28 430 PRO A C 1
ATOM 3475 O O . PRO A 1 430 ? -23.984 0.791 -14.859 1 57.28 430 PRO A O 1
ATOM 3478 N N . PHE A 1 431 ? -21.812 0.193 -15.039 1 72.06 431 PHE A N 1
ATOM 3479 C CA . PHE A 1 431 ? -21.844 -0.625 -13.836 1 72.06 431 PHE A CA 1
ATOM 3480 C C . PHE A 1 431 ? -20.875 -0.084 -12.789 1 72.06 431 PHE A C 1
ATOM 3482 O O . PHE A 1 431 ? -20.109 0.839 -13.062 1 72.06 431 PHE A O 1
ATOM 3489 N N . ILE A 1 432 ? -21.109 -0.48 -11.633 1 78.69 432 ILE A N 1
ATOM 3490 C CA . ILE A 1 432 ? -20.188 -0.114 -10.555 1 78.69 432 ILE A CA 1
ATOM 3491 C C . ILE A 1 432 ? -18.75 -0.346 -11 1 78.69 432 ILE A C 1
ATOM 3493 O O . ILE A 1 432 ? -18.375 -1.461 -11.383 1 78.69 432 ILE A O 1
ATOM 3497 N N . PRO A 1 433 ? -18.062 0.754 -11.164 1 80.81 433 PRO A N 1
ATOM 3498 C CA . PRO A 1 433 ? -16.656 0.566 -11.539 1 80.81 433 PRO A CA 1
ATOM 3499 C C . PRO A 1 433 ? -15.898 -0.323 -10.562 1 80.81 433 PRO A C 1
ATOM 3501 O O . PRO A 1 433 ? -16.141 -0.264 -9.352 1 80.81 433 PRO A O 1
ATOM 3504 N N . ILE A 1 434 ? -15.078 -1.123 -11.094 1 79.69 434 ILE A N 1
ATOM 3505 C CA . ILE A 1 434 ? -14.266 -2.006 -10.266 1 79.69 434 ILE A CA 1
ATOM 3506 C C . ILE A 1 434 ? -12.898 -1.37 -10.016 1 79.69 434 ILE A C 1
ATOM 3508 O O . ILE A 1 434 ? -12.133 -1.15 -10.961 1 79.69 434 ILE A O 1
ATOM 3512 N N . SER A 1 435 ? -12.695 -0.938 -8.852 1 82.75 435 SER A N 1
ATOM 3513 C CA . SER A 1 435 ? -11.406 -0.4 -8.438 1 82.75 435 SER A CA 1
ATOM 3514 C C . SER A 1 435 ? -10.789 -1.241 -7.328 1 82.75 435 SER A C 1
ATOM 3516 O O . SER A 1 435 ? -10.828 -0.858 -6.156 1 82.75 435 SER A O 1
ATOM 3518 N N . GLN A 1 436 ? -10.312 -2.32 -7.703 1 80.62 436 GLN A N 1
ATOM 3519 C CA . GLN A 1 436 ? -9.734 -3.293 -6.785 1 80.62 436 GLN A CA 1
ATOM 3520 C C . GLN A 1 436 ? -8.312 -3.656 -7.191 1 80.62 436 GLN A C 1
ATOM 3522 O O . GLN A 1 436 ? -7.965 -3.6 -8.375 1 80.62 436 GLN A O 1
ATOM 3527 N N . CYS A 1 437 ? -7.609 -3.922 -6.195 1 73.94 437 CYS A N 1
ATOM 3528 C CA . CYS A 1 437 ? -6.211 -4.254 -6.445 1 73.94 437 CYS A CA 1
ATOM 3529 C C . CYS A 1 437 ? -6.086 -5.625 -7.098 1 73.94 437 CYS A C 1
ATOM 3531 O O . CYS A 1 437 ? -5.168 -5.859 -7.883 1 73.94 437 CYS A O 1
ATOM 3533 N N . SER A 1 438 ? -6.949 -6.469 -6.586 1 76.12 438 SER A N 1
ATOM 3534 C CA . SER A 1 438 ? -6.879 -7.844 -7.066 1 76.12 438 SER A CA 1
ATOM 3535 C C . SER A 1 438 ? -8.242 -8.336 -7.539 1 76.12 438 SER A C 1
ATOM 3537 O O . SER A 1 438 ? -9.273 -7.887 -7.043 1 76.12 438 SER A O 1
ATOM 3539 N N . ARG A 1 439 ? -8.203 -9.164 -8.57 1 76.75 439 ARG A N 1
ATOM 3540 C CA . ARG A 1 439 ? -9.438 -9.789 -9.039 1 76.75 439 ARG A CA 1
ATOM 3541 C C . ARG A 1 439 ? -9.859 -10.93 -8.117 1 76.75 439 ARG A C 1
ATOM 3543 O O . ARG A 1 439 ? -9.047 -11.438 -7.34 1 76.75 439 ARG A O 1
ATOM 3550 N N . ASP A 1 440 ? -11.18 -11.234 -8.18 1 80.88 440 ASP A N 1
ATOM 3551 C CA . ASP A 1 440 ? -11.641 -12.422 -7.469 1 80.88 440 ASP A CA 1
ATOM 3552 C C . ASP A 1 440 ? -11.047 -13.688 -8.086 1 80.88 440 ASP A C 1
ATOM 3554 O O . ASP A 1 440 ? -11.008 -13.836 -9.312 1 80.88 440 ASP A O 1
ATOM 3558 N N . CYS A 1 441 ? -10.492 -14.438 -7.227 1 86.31 441 CYS A N 1
ATOM 3559 C CA . CYS A 1 441 ? -9.945 -15.703 -7.715 1 86.31 441 CYS A CA 1
ATOM 3560 C C . CYS A 1 441 ? -11.055 -16.672 -8.102 1 86.31 441 CYS A C 1
ATOM 3562 O O . CYS A 1 441 ? -12.008 -16.859 -7.348 1 86.31 441 CYS A O 1
ATOM 3564 N N . GLN A 1 442 ? -11.023 -17.234 -9.312 1 87.62 442 GLN A N 1
ATOM 3565 C CA . GLN A 1 442 ? -12.008 -18.188 -9.812 1 87.62 442 GLN A CA 1
ATOM 3566 C C . GLN A 1 442 ? -11.719 -19.594 -9.305 1 87.62 442 GLN A C 1
ATOM 3568 O O . GLN A 1 442 ? -10.617 -19.875 -8.82 1 87.62 442 GLN A O 1
ATOM 3573 N N . PRO A 1 443 ? -12.781 -20.375 -9.422 1 88.62 443 PRO A N 1
ATOM 3574 C CA . PRO A 1 443 ? -12.5 -21.766 -9.062 1 88.62 443 PRO A CA 1
ATOM 3575 C C . PRO A 1 443 ? -11.32 -22.344 -9.836 1 88.62 443 PRO A C 1
ATOM 3577 O O . PRO A 1 443 ? -11.18 -22.094 -11.039 1 88.62 443 PRO A O 1
ATOM 3580 N N . GLY A 1 444 ? -10.5 -23.062 -9.188 1 89.5 444 GLY A N 1
ATOM 3581 C CA . GLY A 1 444 ? -9.258 -23.562 -9.75 1 89.5 444 GLY A CA 1
ATOM 3582 C C . GLY A 1 444 ? -8.039 -22.781 -9.32 1 89.5 444 GLY A C 1
ATOM 3583 O O . GLY A 1 444 ? -6.902 -23.203 -9.539 1 89.5 444 GLY A O 1
ATOM 3584 N N . GLU A 1 445 ? -8.367 -21.625 -8.828 1 87.31 445 GLU A N 1
ATOM 3585 C CA . GLU A 1 445 ? -7.32 -20.75 -8.305 1 87.31 445 GLU A CA 1
ATOM 3586 C C . GLU A 1 445 ? -7.465 -20.547 -6.805 1 87.31 445 GLU A C 1
ATOM 3588 O O . GLU A 1 445 ? -8.531 -20.797 -6.234 1 87.31 445 GLU A O 1
ATOM 3593 N N . TYR A 1 446 ? -6.398 -20.188 -6.145 1 85.75 446 TYR A N 1
ATOM 3594 C CA . TYR A 1 446 ? -6.473 -19.828 -4.73 1 85.75 446 TYR A CA 1
ATOM 3595 C C . TYR A 1 446 ? -5.781 -18.5 -4.469 1 85.75 446 TYR A C 1
ATOM 3597 O O . TYR A 1 446 ? -4.855 -18.109 -5.188 1 85.75 446 TYR A O 1
ATOM 3605 N N . ARG A 1 447 ? -6.344 -17.859 -3.377 1 79.88 447 ARG A N 1
ATOM 3606 C CA . ARG A 1 447 ? -5.871 -16.516 -3.021 1 79.88 447 ARG A CA 1
ATOM 3607 C C . ARG A 1 447 ? -4.59 -16.594 -2.197 1 79.88 447 ARG A C 1
ATOM 3609 O O . ARG A 1 447 ? -4.531 -17.312 -1.192 1 79.88 447 ARG A O 1
ATOM 3616 N N . GLN A 1 448 ? -3.596 -15.883 -2.701 1 75 448 GLN A N 1
ATOM 3617 C CA . GLN A 1 448 ? -2.379 -15.703 -1.916 1 75 448 GLN A CA 1
ATOM 3618 C C . GLN A 1 448 ? -2.166 -14.234 -1.556 1 75 448 GLN A C 1
ATOM 3620 O O . GLN A 1 448 ? -1.993 -13.398 -2.439 1 75 448 GLN A O 1
ATOM 3625 N N . TYR A 1 449 ? -2.307 -13.938 -0.236 1 69.56 449 TYR A N 1
ATOM 3626 C CA . TYR A 1 449 ? -2.152 -12.562 0.233 1 69.56 449 TYR A CA 1
ATOM 3627 C C . TYR A 1 449 ? -0.681 -12.219 0.421 1 69.56 449 TYR A C 1
ATOM 3629 O O . TYR A 1 449 ? 0.151 -13.102 0.643 1 69.56 449 TYR A O 1
ATOM 3637 N N . PHE A 1 450 ? -0.465 -10.906 0.204 1 64.81 450 PHE A N 1
ATOM 3638 C CA . PHE A 1 450 ? 0.82 -10.398 0.665 1 64.81 450 PHE A CA 1
ATOM 3639 C C . PHE A 1 450 ? 0.819 -10.211 2.178 1 64.81 450 PHE A C 1
ATOM 3641 O O . PHE A 1 450 ? -0.217 -9.906 2.77 1 64.81 450 PHE A O 1
ATOM 3648 N N . THR A 1 451 ? 1.81 -10.609 2.744 1 61.06 451 THR A N 1
ATOM 3649 C CA . THR A 1 451 ? 1.868 -10.523 4.199 1 61.06 451 THR A CA 1
ATOM 3650 C C . THR A 1 451 ? 1.622 -9.086 4.664 1 61.06 451 THR A C 1
ATOM 3652 O O . THR A 1 451 ? 2.234 -8.148 4.152 1 61.06 451 THR A O 1
ATOM 3655 N N . ASP A 1 452 ? 0.774 -8.797 5.492 1 62.31 452 ASP A N 1
ATOM 3656 C CA . ASP A 1 452 ? 0.452 -7.594 6.258 1 62.31 452 ASP A CA 1
ATOM 3657 C C . ASP A 1 452 ? -0.338 -6.598 5.414 1 62.31 452 ASP A C 1
ATOM 3659 O O . ASP A 1 452 ? -0.777 -5.562 5.914 1 62.31 452 ASP A O 1
ATOM 3663 N N . MET A 1 453 ? -0.31 -6.781 4.039 1 66.69 453 MET A N 1
ATOM 3664 C CA . MET A 1 453 ? -1.188 -5.965 3.205 1 66.69 453 MET A CA 1
ATOM 3665 C C . MET A 1 453 ? -2.43 -6.746 2.793 1 66.69 453 MET A C 1
ATOM 3667 O O . MET A 1 453 ? -2.338 -7.699 2.014 1 66.69 453 MET A O 1
ATOM 3671 N N . ASN A 1 454 ? -3.506 -6.488 3.359 1 67.69 454 ASN A N 1
ATOM 3672 C CA . ASN A 1 454 ? -4.711 -7.266 3.088 1 67.69 454 ASN A CA 1
ATOM 3673 C C . ASN A 1 454 ? -5.551 -6.629 1.985 1 67.69 454 ASN A C 1
ATOM 3675 O O . ASN A 1 454 ? -6.688 -7.047 1.742 1 67.69 454 ASN A O 1
ATOM 3679 N N . CYS A 1 455 ? -4.973 -5.703 1.394 1 75.38 455 CYS A N 1
ATOM 3680 C CA . CYS A 1 455 ? -5.781 -5.043 0.379 1 75.38 455 CYS A CA 1
ATOM 3681 C C . CYS A 1 455 ? -5.594 -5.699 -0.984 1 75.38 455 CYS A C 1
ATOM 3683 O O . CYS A 1 455 ? -6.434 -5.543 -1.874 1 75.38 455 CYS A O 1
ATOM 3685 N N . CYS A 1 456 ? -4.473 -6.391 -1.166 1 75.44 456 CYS A N 1
ATOM 3686 C CA . CYS A 1 456 ? -4.191 -6.988 -2.467 1 75.44 456 CYS A CA 1
ATOM 3687 C C . CYS A 1 456 ? -3.789 -8.453 -2.318 1 75.44 456 CYS A C 1
ATOM 3689 O O . CYS A 1 456 ? -3.215 -8.844 -1.301 1 75.44 456 CYS A O 1
ATOM 3691 N N . TRP A 1 457 ? -4.223 -9.297 -3.238 1 76.69 457 TRP A N 1
ATOM 3692 C CA . TRP A 1 457 ? -3.863 -10.711 -3.268 1 76.69 457 TRP A CA 1
ATOM 3693 C C . TRP A 1 457 ? -3.617 -11.18 -4.695 1 76.69 457 TRP A C 1
ATOM 3695 O O . TRP A 1 457 ? -3.922 -10.469 -5.652 1 76.69 457 TRP A O 1
ATOM 3705 N N . ASN A 1 458 ? -2.916 -12.305 -4.871 1 74.94 458 ASN A N 1
ATOM 3706 C CA . ASN A 1 458 ? -2.727 -12.961 -6.16 1 74.94 458 ASN A CA 1
ATOM 3707 C C . ASN A 1 458 ? -3.553 -14.242 -6.262 1 74.94 458 ASN A C 1
ATOM 3709 O O . ASN A 1 458 ? -3.742 -14.945 -5.27 1 74.94 458 ASN A O 1
ATOM 3713 N N . CYS A 1 459 ? -4.109 -14.359 -7.5 1 79.56 459 CYS A N 1
ATOM 3714 C CA . CYS A 1 459 ? -4.793 -15.617 -7.785 1 79.56 459 CYS A CA 1
ATOM 3715 C C . CYS A 1 459 ? -3.857 -16.609 -8.461 1 79.56 459 CYS A C 1
ATOM 3717 O O . CYS A 1 459 ? -3.479 -16.422 -9.617 1 79.56 459 CYS A O 1
ATOM 3719 N N . LEU A 1 460 ? -3.416 -17.594 -7.738 1 78.06 460 LEU A N 1
ATOM 3720 C CA . LEU A 1 460 ? -2.525 -18.625 -8.273 1 78.06 460 LEU A CA 1
ATOM 3721 C C . LEU A 1 460 ? -3.301 -19.891 -8.633 1 78.06 460 LEU A C 1
ATOM 3723 O O . LEU A 1 460 ? -4.234 -20.266 -7.922 1 78.06 460 LEU A O 1
ATOM 3727 N N . PRO A 1 461 ? -2.902 -20.438 -9.805 1 83.31 461 PRO A N 1
ATOM 3728 C CA . PRO A 1 461 ? -3.539 -21.719 -10.117 1 83.31 461 PRO A CA 1
ATOM 3729 C C . PRO A 1 461 ? -3.182 -22.812 -9.109 1 83.31 461 PRO A C 1
ATOM 3731 O O . PRO A 1 461 ? -2.055 -22.859 -8.609 1 83.31 461 PRO A O 1
ATOM 3734 N N . CYS A 1 462 ? -4.184 -23.594 -8.93 1 84.25 462 CYS A N 1
ATOM 3735 C CA . CYS A 1 462 ? -3.938 -24.703 -8.016 1 84.25 462 CYS A CA 1
ATOM 3736 C C . CYS A 1 462 ? -2.814 -25.594 -8.531 1 84.25 462 CYS A C 1
ATOM 3738 O O . CYS A 1 462 ? -2.639 -25.734 -9.75 1 84.25 462 CYS A O 1
ATOM 3740 N N . PRO A 1 463 ? -1.988 -26.078 -7.52 1 75.44 463 PRO A N 1
ATOM 3741 C CA . PRO A 1 463 ? -0.958 -27.031 -7.934 1 75.44 463 PRO A CA 1
ATOM 3742 C C . PRO A 1 463 ? -1.529 -28.219 -8.703 1 75.44 463 PRO A C 1
ATOM 3744 O O . PRO A 1 463 ? -2.748 -28.422 -8.727 1 75.44 463 PRO A O 1
ATOM 3747 N N . ILE A 1 464 ? -0.585 -28.859 -9.289 1 74.12 464 ILE A N 1
ATOM 3748 C CA . ILE A 1 464 ? -0.981 -30.016 -10.094 1 74.12 464 ILE A CA 1
ATOM 3749 C C . ILE A 1 464 ? -1.768 -31 -9.234 1 74.12 464 ILE A C 1
ATOM 3751 O O . ILE A 1 464 ? -1.407 -31.25 -8.086 1 74.12 464 ILE A O 1
ATOM 3755 N N . ASN A 1 465 ? -2.926 -31.484 -9.711 1 76.69 465 ASN A N 1
ATOM 3756 C CA . ASN A 1 465 ? -3.793 -32.469 -9.102 1 76.69 465 ASN A CA 1
ATOM 3757 C C . ASN A 1 465 ? -4.629 -31.891 -7.973 1 76.69 465 ASN A C 1
ATOM 3759 O O . ASN A 1 465 ? -5.121 -32.625 -7.109 1 76.69 465 ASN A O 1
ATOM 3763 N N . SER A 1 466 ? -4.613 -30.656 -7.938 1 85.5 466 SER A N 1
ATOM 3764 C CA . SER A 1 466 ? -5.414 -30 -6.91 1 85.5 466 SER A CA 1
ATOM 3765 C C . SER A 1 466 ? -6.461 -29.078 -7.531 1 85.5 466 SER A C 1
ATOM 3767 O O . SER A 1 466 ? -6.355 -28.719 -8.703 1 85.5 466 SER A O 1
ATOM 3769 N N . ILE A 1 467 ? -7.586 -28.984 -6.773 1 89.56 467 ILE A N 1
ATOM 3770 C CA . ILE A 1 467 ? -8.672 -28.141 -7.273 1 89.56 467 ILE A CA 1
ATOM 3771 C C . ILE A 1 467 ? -9.102 -27.156 -6.191 1 89.56 467 ILE A C 1
ATOM 3773 O O . ILE A 1 467 ? -8.766 -27.328 -5.02 1 89.56 467 ILE A O 1
ATOM 3777 N N . SER A 1 468 ? -9.734 -26.047 -6.543 1 91.06 468 SER A N 1
ATOM 3778 C CA . SER A 1 468 ? -10.508 -25.125 -5.703 1 91.06 468 SER A CA 1
ATOM 3779 C C . SER A 1 468 ? -11.891 -24.875 -6.293 1 91.06 468 SER A C 1
ATOM 3781 O O . SER A 1 468 ? -12.016 -24.516 -7.465 1 91.06 468 SER A O 1
ATOM 3783 N N . ASN A 1 469 ? -12.984 -25.109 -5.449 1 86.69 469 ASN A N 1
ATOM 3784 C CA . ASN A 1 469 ? -14.328 -25.062 -6 1 86.69 469 ASN A CA 1
ATOM 3785 C C . ASN A 1 469 ? -15.055 -23.781 -5.629 1 86.69 469 ASN A C 1
ATOM 3787 O O . ASN A 1 469 ? -16.203 -23.562 -6.031 1 86.69 469 ASN A O 1
ATOM 3791 N N . ILE A 1 470 ? -14.414 -23 -4.855 1 86.69 470 ILE A N 1
ATOM 3792 C CA . ILE A 1 470 ? -15.094 -21.797 -4.418 1 86.69 470 ILE A CA 1
ATOM 3793 C C . ILE A 1 470 ? -14.336 -20.562 -4.938 1 86.69 470 ILE A C 1
ATOM 3795 O O . ILE A 1 470 ? -13.133 -20.625 -5.195 1 86.69 470 ILE A O 1
ATOM 3799 N N . THR A 1 471 ? -15.203 -19.531 -5.184 1 86.94 471 THR A N 1
ATOM 3800 C CA . THR A 1 471 ? -14.594 -18.25 -5.539 1 86.94 471 THR A CA 1
ATOM 3801 C C . THR A 1 471 ? -13.82 -17.688 -4.355 1 86.94 471 THR A C 1
ATOM 3803 O O . THR A 1 471 ? -14.305 -17.688 -3.223 1 86.94 471 THR A O 1
ATOM 3806 N N . ASN A 1 472 ? -12.586 -17.25 -4.59 1 82.88 472 ASN A N 1
ATOM 3807 C CA . ASN A 1 472 ? -11.703 -16.672 -3.588 1 82.88 472 ASN A CA 1
ATOM 3808 C C . ASN A 1 472 ? -11.305 -17.703 -2.531 1 82.88 472 ASN A C 1
ATOM 3810 O O . ASN A 1 472 ? -11.312 -17.391 -1.336 1 82.88 472 ASN A O 1
ATOM 3814 N N . ALA A 1 473 ? -10.977 -18.906 -3.082 1 86.06 473 ALA A N 1
ATOM 3815 C CA . ALA A 1 473 ? -10.516 -19.953 -2.182 1 86.06 473 ALA A CA 1
ATOM 3816 C C . ALA A 1 473 ? -9.164 -19.594 -1.565 1 86.06 473 ALA A C 1
ATOM 3818 O O . ALA A 1 473 ? -8.336 -18.953 -2.209 1 86.06 473 ALA A O 1
ATOM 3819 N N . HIS A 1 474 ? -8.914 -20 -0.352 1 83.06 474 HIS A N 1
ATOM 3820 C CA . HIS A 1 474 ? -7.66 -19.703 0.333 1 83.06 474 HIS A CA 1
ATOM 3821 C C . HIS A 1 474 ? -6.656 -20.828 0.166 1 83.06 474 HIS A C 1
ATOM 3823 O O . HIS A 1 474 ? -5.457 -20.641 0.378 1 83.06 474 HIS A O 1
ATOM 3829 N N . MET A 1 475 ? -7.168 -22.016 -0.193 1 82.81 475 MET A N 1
ATOM 3830 C CA . MET A 1 475 ? -6.316 -23.172 -0.4 1 82.81 475 MET A CA 1
ATOM 3831 C C . MET A 1 475 ? -6.93 -24.125 -1.425 1 82.81 475 MET A C 1
ATOM 3833 O O . MET A 1 475 ? -8.125 -24.047 -1.704 1 82.81 475 MET A O 1
ATOM 3837 N N . CYS A 1 476 ? -6.012 -24.875 -2.023 1 87.81 476 CYS A N 1
ATOM 3838 C CA . CYS A 1 476 ? -6.457 -25.922 -2.945 1 87.81 476 CYS A CA 1
ATOM 3839 C C . CYS A 1 476 ? -6.461 -27.281 -2.266 1 87.81 476 CYS A C 1
ATOM 3841 O O . CYS A 1 476 ? -5.734 -27.5 -1.296 1 87.81 476 CYS A O 1
ATOM 3843 N N . TYR A 1 477 ? -7.371 -28.109 -2.752 1 86.81 477 TYR A N 1
ATOM 3844 C CA . TYR A 1 477 ? -7.434 -29.469 -2.227 1 86.81 477 TYR A CA 1
ATOM 3845 C C . TYR A 1 477 ? -7.094 -30.484 -3.311 1 86.81 477 TYR A C 1
ATOM 3847 O O . TYR A 1 477 ? -7.469 -30.312 -4.473 1 86.81 477 TYR A O 1
ATOM 3855 N N . THR A 1 478 ? -6.316 -31.469 -2.955 1 85.75 478 THR A N 1
ATOM 3856 C CA . THR A 1 478 ? -5.902 -32.5 -3.885 1 85.75 478 THR A CA 1
ATOM 3857 C C . THR A 1 478 ? -7.051 -33.469 -4.152 1 85.75 478 THR A C 1
ATOM 3859 O O . THR A 1 478 ? -7.789 -33.844 -3.232 1 85.75 478 THR A O 1
ATOM 3862 N N . CYS A 1 479 ? -7.156 -33.812 -5.445 1 82.94 479 CYS A N 1
ATOM 3863 C CA . CYS A 1 479 ? -8.188 -34.781 -5.816 1 82.94 479 CYS A CA 1
ATOM 3864 C C . CYS A 1 479 ? -7.852 -36.156 -5.281 1 82.94 479 CYS A C 1
ATOM 3866 O O . CYS A 1 479 ? -6.68 -36.531 -5.203 1 82.94 479 CYS A O 1
ATOM 3868 N N . ASP A 1 480 ? -8.93 -36.844 -4.871 1 76.38 480 ASP A N 1
ATOM 3869 C CA . ASP A 1 480 ? -8.758 -38.219 -4.398 1 76.38 480 ASP A CA 1
ATOM 3870 C C . ASP A 1 480 ? -8.234 -39.125 -5.512 1 76.38 480 ASP A C 1
ATOM 3872 O O . ASP A 1 480 ? -8.289 -38.75 -6.688 1 76.38 480 ASP A O 1
ATOM 3876 N N . VAL A 1 481 ? -7.727 -40.188 -5.078 1 66.81 481 VAL A N 1
ATOM 3877 C CA . VAL A 1 481 ? -7.188 -41.156 -6.023 1 66.81 481 VAL A CA 1
ATOM 3878 C C . VAL A 1 481 ? -8.266 -41.531 -7.023 1 66.81 481 VAL A C 1
ATOM 3880 O O . VAL A 1 481 ? -9.391 -41.875 -6.637 1 66.81 481 VAL A O 1
ATOM 3883 N N . GLY A 1 482 ? -8.047 -41.469 -8.242 1 62.78 482 GLY A N 1
ATOM 3884 C CA . GLY A 1 482 ? -9.008 -41.812 -9.281 1 62.78 482 GLY A CA 1
ATOM 3885 C C . GLY A 1 482 ? -9.672 -40.594 -9.898 1 62.78 482 GLY A C 1
ATOM 3886 O O . GLY A 1 482 ? -10.375 -40.719 -10.906 1 62.78 482 GLY A O 1
ATOM 3887 N N . LEU A 1 483 ? -9.492 -39.625 -9.164 1 77.56 483 LEU A N 1
ATOM 3888 C CA . LEU A 1 483 ? -10.07 -38.375 -9.672 1 77.56 483 LEU A CA 1
ATOM 3889 C C . LEU A 1 483 ? -8.984 -37.438 -10.164 1 77.56 483 LEU A C 1
ATOM 3891 O O . LEU A 1 483 ? -7.875 -37.406 -9.625 1 77.56 483 LEU A O 1
ATOM 3895 N N . ILE A 1 484 ? -9.281 -36.906 -11.289 1 77.19 484 ILE A N 1
ATOM 3896 C CA . ILE A 1 484 ? -8.375 -35.875 -11.797 1 77.19 484 ILE A CA 1
ATOM 3897 C C . ILE A 1 484 ? -9.109 -34.531 -11.891 1 77.19 484 ILE A C 1
ATOM 3899 O O . ILE A 1 484 ? -10.328 -34.5 -12.078 1 77.19 484 ILE A O 1
ATOM 3903 N N . PRO A 1 485 ? -8.328 -33.469 -11.766 1 83.56 485 PRO A N 1
ATOM 3904 C CA . PRO A 1 485 ? -8.977 -32.156 -11.898 1 83.56 485 PRO A CA 1
ATOM 3905 C C . PRO A 1 485 ? -9.422 -31.859 -13.328 1 83.56 485 PRO A C 1
ATOM 3907 O O . PRO A 1 485 ? -8.781 -32.281 -14.281 1 83.56 485 PRO A O 1
ATOM 3910 N N . ASP A 1 486 ? -10.531 -31.25 -13.422 1 82.38 486 ASP A N 1
ATOM 3911 C CA . ASP A 1 486 ? -10.945 -30.766 -14.727 1 82.38 486 ASP A CA 1
ATOM 3912 C C . ASP A 1 486 ? -9.953 -29.75 -15.281 1 82.38 486 ASP A C 1
ATOM 3914 O O . ASP A 1 486 ? -9.109 -29.234 -14.539 1 82.38 486 ASP A O 1
ATOM 3918 N N . PRO A 1 487 ? -9.969 -29.609 -16.547 1 80.12 487 PRO A N 1
ATOM 3919 C CA . PRO A 1 487 ? -9.008 -28.672 -17.141 1 80.12 487 PRO A CA 1
ATOM 3920 C C . PRO A 1 487 ? -9.008 -27.312 -16.438 1 80.12 487 PRO A C 1
ATOM 3922 O O . PRO A 1 487 ? -7.977 -26.641 -16.391 1 80.12 487 PRO A O 1
ATOM 3925 N N . THR A 1 488 ? -10.086 -26.922 -15.797 1 85.31 488 THR A N 1
ATOM 3926 C CA . THR A 1 488 ? -10.164 -25.656 -15.094 1 85.31 488 THR A CA 1
ATOM 3927 C C . THR A 1 488 ? -9.812 -25.812 -13.617 1 85.31 488 THR A C 1
ATOM 3929 O O . THR A 1 488 ? -9.688 -24.828 -12.891 1 85.31 488 THR A O 1
ATOM 3932 N N . GLN A 1 489 ? -9.586 -27.062 -13.25 1 87.81 489 GLN A N 1
ATOM 3933 C CA . GLN A 1 489 ? -9.25 -27.406 -11.875 1 87.81 489 GLN A CA 1
ATOM 3934 C C . GLN A 1 489 ? -10.328 -26.938 -10.906 1 87.81 489 GLN A C 1
ATOM 3936 O O . GLN A 1 489 ? -10.023 -26.484 -9.797 1 87.81 489 GLN A O 1
ATOM 3941 N N . SER A 1 490 ? -11.578 -26.891 -11.297 1 88.44 490 SER A N 1
ATOM 3942 C CA . SER A 1 490 ? -12.695 -26.469 -10.461 1 88.44 490 SER A CA 1
ATOM 3943 C C . SER A 1 490 ? -13.359 -27.656 -9.781 1 88.44 490 SER A C 1
ATOM 3945 O O . SER A 1 490 ? -13.984 -27.516 -8.734 1 88.44 490 SER A O 1
ATOM 3947 N N . GLN A 1 491 ? -13.312 -28.781 -10.445 1 88.12 491 GLN A N 1
ATOM 3948 C CA . GLN A 1 491 ? -13.922 -29.984 -9.898 1 88.12 491 GLN A CA 1
ATOM 3949 C C . GLN A 1 491 ? -13.094 -31.219 -10.234 1 88.12 491 GLN A C 1
ATOM 3951 O O . GLN A 1 491 ? -12.359 -31.234 -11.219 1 88.12 491 GLN A O 1
ATOM 3956 N N . CYS A 1 492 ? -13.102 -32.094 -9.32 1 86 492 CYS A N 1
ATOM 3957 C CA . CYS A 1 492 ? -12.508 -33.375 -9.594 1 86 492 CYS A CA 1
ATOM 3958 C C . CYS A 1 492 ? -13.445 -34.25 -10.43 1 86 492 CYS A C 1
ATOM 3960 O O . CYS A 1 492 ? -14.617 -34.406 -10.094 1 86 492 CYS A O 1
ATOM 3962 N N . ILE A 1 493 ? -12.992 -34.625 -11.57 1 83.25 493 ILE A N 1
ATOM 3963 C CA . ILE A 1 493 ? -13.812 -35.438 -12.438 1 83.25 493 ILE A CA 1
ATOM 3964 C C . ILE A 1 493 ? -13.227 -36.844 -12.492 1 83.25 493 ILE A C 1
ATOM 3966 O O . ILE A 1 493 ? -12.023 -37.031 -12.273 1 83.25 493 ILE A O 1
ATOM 3970 N N . LEU A 1 494 ? -14.141 -37.719 -12.734 1 72.56 494 LEU A N 1
ATOM 3971 C CA . LEU A 1 494 ? -13.727 -39.094 -12.883 1 72.56 494 LEU A CA 1
ATOM 3972 C C . LEU A 1 494 ? -12.953 -39.312 -14.18 1 72.56 494 LEU A C 1
ATOM 3974 O O . LEU A 1 494 ? -13.344 -38.781 -15.227 1 72.56 494 LEU A O 1
ATOM 3978 N N . VAL A 1 495 ? -11.742 -39.625 -14.055 1 64.5 495 VAL A N 1
ATOM 3979 C CA . VAL A 1 495 ? -10.922 -39.906 -15.234 1 64.5 495 VAL A CA 1
ATOM 3980 C C . VAL A 1 495 ? -11.641 -40.906 -16.141 1 64.5 495 VAL A C 1
ATOM 3982 O O . VAL A 1 495 ? -12.211 -41.875 -15.664 1 64.5 495 VAL A O 1
ATOM 3985 N N . ASN A 1 496 ? -11.914 -40.375 -17.453 1 59.22 496 ASN A N 1
ATOM 3986 C CA . ASN A 1 496 ? -12.492 -41.312 -18.422 1 59.22 496 ASN A CA 1
ATOM 3987 C C . ASN A 1 496 ? -11.578 -42.5 -18.656 1 59.22 496 ASN A C 1
ATOM 3989 O O . ASN A 1 496 ? -10.391 -42.344 -18.938 1 59.22 496 ASN A O 1
ATOM 3993 N N . ILE A 1 497 ? -11.938 -43.531 -18.266 1 58.34 497 ILE A N 1
ATOM 3994 C CA . ILE A 1 497 ? -11.25 -44.781 -18.516 1 58.34 497 ILE A CA 1
ATOM 3995 C C . ILE A 1 497 ? -11.148 -45.031 -20.016 1 58.34 497 ILE A C 1
ATOM 3997 O O . ILE A 1 497 ? -12.156 -45 -20.719 1 58.34 497 ILE A O 1
ATOM 4001 N N . THR A 1 498 ? -10.039 -44.625 -20.516 1 56 498 THR A N 1
ATOM 4002 C CA . THR A 1 498 ? -9.898 -44.906 -21.938 1 56 498 THR A CA 1
ATOM 4003 C C . THR A 1 498 ? -9.898 -46.438 -22.188 1 56 498 THR A C 1
ATOM 4005 O O . THR A 1 498 ? -9.141 -47.156 -21.562 1 56 498 THR A O 1
ATOM 4008 N N . TYR A 1 499 ? -11.102 -46.875 -22.656 1 52.97 499 TYR A N 1
ATOM 4009 C CA . TYR A 1 499 ? -11.211 -48.25 -23.156 1 52.97 499 TYR A CA 1
ATOM 4010 C C . TYR A 1 499 ? -10.789 -48.312 -24.625 1 52.97 499 TYR A C 1
ATOM 4012 O O . TYR A 1 499 ? -10.82 -47.312 -25.344 1 52.97 499 TYR A O 1
ATOM 4020 N N . LEU A 1 500 ? -9.969 -49.125 -24.922 1 52.31 500 LEU A N 1
ATOM 4021 C CA . LEU A 1 500 ? -9.844 -49.344 -26.359 1 52.31 500 LEU A CA 1
ATOM 4022 C C . LEU A 1 500 ? -11.211 -49.469 -27 1 52.31 500 LEU A C 1
ATOM 4024 O O . LEU A 1 500 ? -11.969 -50.406 -26.703 1 52.31 500 LEU A O 1
ATOM 4028 N N . THR A 1 501 ? -11.688 -48.344 -27.453 1 59 501 THR A N 1
ATOM 4029 C CA . THR A 1 501 ? -13 -48.344 -28.094 1 59 501 THR A CA 1
ATOM 4030 C C . THR A 1 501 ? -12.984 -49.219 -29.344 1 59 501 THR A C 1
ATOM 4032 O O . THR A 1 501 ? -11.922 -49.5 -29.906 1 59 501 THR A O 1
ATOM 4035 N N . ILE A 1 502 ? -14.125 -49.938 -29.703 1 62.03 502 ILE A N 1
ATOM 4036 C CA . ILE A 1 502 ? -14.359 -50.781 -30.859 1 62.03 502 ILE A CA 1
ATOM 4037 C C . ILE A 1 502 ? -13.953 -50.062 -32.156 1 62.03 502 ILE A C 1
ATOM 4039 O O . ILE A 1 502 ? -13.562 -50.688 -33.125 1 62.03 502 ILE A O 1
ATOM 4043 N N . SER A 1 503 ? -13.734 -48.719 -31.953 1 65 503 SER A N 1
ATOM 4044 C CA . SER A 1 503 ? -13.445 -47.969 -33.156 1 65 503 SER A CA 1
ATOM 4045 C C . SER A 1 503 ? -11.938 -47.844 -33.406 1 65 503 SER A C 1
ATOM 4047 O O . SER A 1 503 ? -11.5 -47.375 -34.438 1 65 503 SER A O 1
ATOM 4049 N N . HIS A 1 504 ? -11.281 -48.375 -32.5 1 67.81 504 HIS A N 1
ATOM 4050 C CA . HIS A 1 504 ? -9.836 -48.344 -32.719 1 67.81 504 HIS A CA 1
ATOM 4051 C C . HIS A 1 504 ? -9.398 -49.281 -33.812 1 67.81 504 HIS A C 1
ATOM 4053 O O . HIS A 1 504 ? -9.867 -50.406 -33.906 1 67.81 504 HIS A O 1
ATOM 4059 N N . PRO A 1 505 ? -8.703 -48.75 -34.719 1 64.94 505 PRO A N 1
ATOM 4060 C CA . PRO A 1 505 ? -8.305 -49.562 -35.875 1 64.94 505 PRO A CA 1
ATOM 4061 C C . PRO A 1 505 ? -7.688 -50.906 -35.469 1 64.94 505 PRO A C 1
ATOM 4063 O O . PRO A 1 505 ? -7.887 -51.906 -36.156 1 64.94 505 PRO A O 1
ATOM 4066 N N . LEU A 1 506 ? -7.113 -50.906 -34.375 1 67.12 506 LEU A N 1
ATOM 4067 C CA . LEU A 1 506 ? -6.527 -52.188 -33.906 1 67.12 506 LEU A CA 1
ATOM 4068 C C . LEU A 1 506 ? -7.613 -53.188 -33.531 1 67.12 506 LEU A C 1
ATOM 4070 O O . LEU A 1 506 ? -7.484 -54.375 -33.781 1 67.12 506 LEU A O 1
ATOM 4074 N N . ILE A 1 507 ? -8.609 -52.688 -33 1 70.69 507 ILE A N 1
ATOM 4075 C CA . ILE A 1 507 ? -9.703 -53.562 -32.562 1 70.69 507 ILE A CA 1
ATOM 4076 C C . ILE A 1 507 ? -10.508 -54.031 -33.781 1 70.69 507 ILE A C 1
ATOM 4078 O O . ILE A 1 507 ? -10.906 -55.188 -33.875 1 70.69 507 ILE A O 1
ATOM 4082 N N . ILE A 1 508 ? -10.578 -53.188 -34.75 1 75.06 508 ILE A N 1
ATOM 4083 C CA . ILE A 1 508 ? -11.305 -53.531 -35.969 1 75.06 508 ILE A CA 1
ATOM 4084 C C . ILE A 1 508 ? -10.539 -54.594 -36.75 1 75.06 508 ILE A C 1
ATOM 4086 O O . ILE A 1 508 ? -11.125 -55.562 -37.219 1 75.06 508 ILE A O 1
ATOM 4090 N N . THR A 1 509 ? -9.289 -54.438 -36.844 1 74.25 509 THR A N 1
ATOM 4091 C CA . THR A 1 509 ? -8.477 -55.406 -37.531 1 74.25 509 THR A CA 1
ATOM 4092 C C . THR A 1 509 ? -8.531 -56.781 -36.844 1 74.25 509 THR A C 1
ATOM 4094 O O . THR A 1 509 ? -8.609 -57.812 -37.469 1 74.25 509 THR A O 1
ATOM 4097 N N . LEU A 1 510 ? -8.633 -56.688 -35.562 1 75 510 LEU A N 1
ATOM 4098 C CA . LEU A 1 510 ? -8.68 -57.906 -34.812 1 75 510 LEU A CA 1
ATOM 4099 C C . LEU A 1 510 ? -10.031 -58.625 -34.969 1 75 510 LEU A C 1
ATOM 4101 O O . LEU A 1 510 ? -10.094 -59.844 -35.094 1 75 510 LEU A O 1
ATOM 4105 N N . ILE A 1 511 ? -11.016 -57.875 -35.094 1 81.06 511 ILE A N 1
ATOM 4106 C CA . ILE A 1 511 ? -12.359 -58.438 -35.25 1 81.06 511 ILE A CA 1
ATOM 4107 C C . ILE A 1 511 ? -12.484 -59.062 -36.625 1 81.06 511 ILE A C 1
ATOM 4109 O O . ILE A 1 511 ? -13.039 -60.156 -36.781 1 81.06 511 ILE A O 1
ATOM 4113 N N . VAL A 1 512 ? -11.867 -58.531 -37.594 1 82.62 512 VAL A N 1
ATOM 4114 C CA . VAL A 1 512 ? -11.953 -59.031 -38.969 1 82.62 512 VAL A CA 1
ATOM 4115 C C . VAL A 1 512 ? -11.148 -60.312 -39.094 1 82.62 512 VAL A C 1
ATOM 4117 O O . VAL A 1 512 ? -11.633 -61.312 -39.625 1 82.62 512 VAL A O 1
ATOM 4120 N N . ILE A 1 513 ? -10.023 -60.312 -38.5 1 82 513 ILE A N 1
ATOM 4121 C CA . ILE A 1 513 ? -9.156 -61.5 -38.656 1 82 513 ILE A CA 1
ATOM 4122 C C . ILE A 1 513 ? -9.734 -62.656 -37.844 1 82 513 ILE A C 1
ATOM 4124 O O . ILE A 1 513 ? -9.711 -63.812 -38.312 1 82 513 ILE A O 1
ATOM 4128 N N . ILE A 1 514 ? -10.375 -62.375 -36.75 1 86.06 514 ILE A N 1
ATOM 4129 C CA . ILE A 1 514 ? -10.953 -63.438 -35.938 1 86.06 514 ILE A CA 1
ATOM 4130 C C . ILE A 1 514 ? -12.203 -64 -36.625 1 86.06 514 ILE A C 1
ATOM 4132 O O . ILE A 1 514 ? -12.422 -65.188 -36.625 1 86.06 514 ILE A O 1
ATOM 4136 N N . SER A 1 515 ? -12.898 -63.156 -37.312 1 89.19 515 SER A N 1
ATOM 4137 C CA . SER A 1 515 ? -14.078 -63.594 -38 1 89.19 515 SER A CA 1
ATOM 4138 C C . SER A 1 515 ? -13.703 -64.5 -39.188 1 89.19 515 SER A C 1
ATOM 4140 O O . SER A 1 515 ? -14.359 -65.5 -39.469 1 89.19 515 SER A O 1
ATOM 4142 N N . ILE A 1 516 ? -12.664 -64.188 -39.812 1 87.56 516 ILE A N 1
ATOM 4143 C CA . ILE A 1 516 ? -12.188 -65 -40.906 1 87.56 516 ILE A CA 1
ATOM 4144 C C . ILE A 1 516 ? -11.719 -66.312 -40.375 1 87.56 516 ILE A C 1
ATOM 4146 O O . ILE A 1 516 ? -11.977 -67.375 -41 1 87.56 516 ILE A O 1
ATOM 4150 N N . GLY A 1 517 ? -11.156 -66.25 -39.219 1 88.38 517 GLY A N 1
ATOM 4151 C CA . GLY A 1 517 ? -10.727 -67.5 -38.594 1 88.38 517 GLY A CA 1
ATOM 4152 C C . GLY A 1 517 ? -11.883 -68.375 -38.219 1 88.38 517 GLY A C 1
ATOM 4153 O O . GLY A 1 517 ? -11.844 -69.625 -38.469 1 88.38 517 GLY A O 1
ATOM 4154 N N . ILE A 1 518 ? -12.883 -67.875 -37.75 1 91.44 518 ILE A N 1
ATOM 4155 C CA . ILE A 1 518 ? -14.055 -68.625 -37.344 1 91.44 518 ILE A CA 1
ATOM 4156 C C . ILE A 1 518 ? -14.742 -69.188 -38.562 1 91.44 518 ILE A C 1
ATOM 4158 O O . ILE A 1 518 ? -15.133 -70.375 -38.594 1 91.44 518 ILE A O 1
ATOM 4162 N N . ILE A 1 519 ? -14.695 -68.562 -39.688 1 92.75 519 ILE A N 1
ATOM 4163 C CA . ILE A 1 519 ? -15.312 -69 -40.906 1 92.75 519 ILE A CA 1
ATOM 4164 C C . ILE A 1 519 ? -14.484 -70.125 -41.5 1 92.75 519 ILE A C 1
ATOM 4166 O O . ILE A 1 519 ? -15.031 -71.125 -42 1 92.75 519 ILE A O 1
ATOM 4170 N N . CYS A 1 520 ? -13.258 -70.062 -41.344 1 91.56 520 CYS A N 1
ATOM 4171 C CA . CYS A 1 520 ? -12.383 -71.062 -41.844 1 91.56 520 CYS A CA 1
ATOM 4172 C C . CYS A 1 520 ? -12.57 -72.375 -41.094 1 91.56 520 CYS A C 1
ATOM 4174 O O . CYS A 1 520 ? -12.602 -73.438 -41.688 1 91.56 520 CYS A O 1
ATOM 4176 N N . VAL A 1 521 ? -12.812 -72.25 -39.812 1 93.56 521 VAL A N 1
ATOM 4177 C CA . VAL A 1 521 ? -13 -73.5 -39.031 1 93.56 521 VAL A CA 1
ATOM 4178 C C . VAL A 1 521 ? -14.344 -74.125 -39.344 1 93.56 521 VAL A C 1
ATOM 4180 O O . VAL A 1 521 ? -14.438 -75.312 -39.5 1 93.56 521 VAL A O 1
ATOM 4183 N N . LEU A 1 522 ? -15.25 -73.312 -39.594 1 93.94 522 LEU A N 1
ATOM 4184 C CA . LEU A 1 522 ? -16.578 -73.812 -39.938 1 93.94 522 LEU A CA 1
ATOM 4185 C C . LEU A 1 522 ? -16.578 -74.438 -41.344 1 93.94 522 LEU A C 1
ATOM 4187 O O . LEU A 1 522 ? -17.234 -75.438 -41.562 1 93.94 522 LEU A O 1
ATOM 4191 N N . ALA A 1 523 ? -15.789 -73.938 -42.188 1 93.31 523 ALA A N 1
ATOM 4192 C CA . ALA A 1 523 ? -15.664 -74.5 -43.531 1 93.31 523 ALA A CA 1
ATOM 4193 C C . ALA A 1 523 ? -14.969 -75.812 -43.5 1 93.31 523 ALA A C 1
ATOM 4195 O O . ALA A 1 523 ? -15.414 -76.812 -44.156 1 93.31 523 ALA A O 1
ATOM 4196 N N . VAL A 1 524 ? -14 -75.875 -42.688 1 92.56 524 VAL A N 1
ATOM 4197 C CA . VAL A 1 524 ? -13.281 -77.125 -42.562 1 92.56 524 VAL A CA 1
ATOM 4198 C C . VAL A 1 524 ? -14.18 -78.188 -41.906 1 92.56 524 VAL A C 1
ATOM 4200 O O . VAL A 1 524 ? -14.219 -79.312 -42.344 1 92.56 524 VAL A O 1
ATOM 4203 N N . TRP A 1 525 ? -14.906 -77.75 -40.969 1 92.44 525 TRP A N 1
ATOM 4204 C CA . TRP A 1 525 ? -15.812 -78.688 -40.25 1 92.44 525 TRP A CA 1
ATOM 4205 C C . TRP A 1 525 ? -16.891 -79.188 -41.188 1 92.44 525 TRP A C 1
ATOM 4207 O O . TRP A 1 525 ? -17.203 -80.375 -41.188 1 92.44 525 TRP A O 1
ATOM 4217 N N . SER A 1 526 ? -17.297 -78.438 -42.156 1 93.12 526 SER A N 1
ATOM 4218 C CA . SER A 1 526 ? -18.328 -78.812 -43.125 1 93.12 526 SER A CA 1
ATOM 4219 C C . SER A 1 526 ? -17.766 -79.812 -44.125 1 93.12 526 SER A C 1
ATOM 4221 O O . SER A 1 526 ? -18.453 -80.75 -44.5 1 93.12 526 SER A O 1
ATOM 4223 N N . VAL A 1 527 ? -16.594 -79.688 -44.469 1 91.38 527 VAL A N 1
ATOM 4224 C CA . VAL A 1 527 ? -15.953 -80.562 -45.438 1 91.38 527 VAL A CA 1
ATOM 4225 C C . VAL A 1 527 ? -15.773 -81.938 -44.781 1 91.38 527 VAL A C 1
ATOM 4227 O O . VAL A 1 527 ? -16.016 -83 -45.406 1 91.38 527 VAL A O 1
ATOM 4230 N N . PHE A 1 528 ? -15.461 -81.938 -43.531 1 90.19 528 PHE A N 1
ATOM 4231 C CA . PHE A 1 528 ? -15.234 -83.25 -42.844 1 90.19 528 PHE A CA 1
ATOM 4232 C C . PHE A 1 528 ? -16.547 -83.938 -42.594 1 90.19 528 PHE A C 1
ATOM 4234 O O . PHE A 1 528 ? -16.594 -85.188 -42.594 1 90.19 528 PHE A O 1
ATOM 4241 N N . ILE A 1 529 ? -17.625 -83.188 -42.406 1 88.75 529 ILE A N 1
ATOM 4242 C CA . ILE A 1 529 ? -18.938 -83.812 -42.219 1 88.75 529 ILE A CA 1
ATOM 4243 C C . ILE A 1 529 ? -19.469 -84.375 -43.531 1 88.75 529 ILE A C 1
ATOM 4245 O O . ILE A 1 529 ? -20.031 -85.438 -43.562 1 88.75 529 ILE A O 1
ATOM 4249 N N . LYS A 1 530 ? -19.172 -83.75 -44.656 1 88.94 530 LYS A N 1
ATOM 4250 C CA . LYS A 1 530 ? -19.656 -84.125 -45.938 1 88.94 530 LYS A CA 1
ATOM 4251 C C . LYS A 1 530 ? -18.891 -85.375 -46.469 1 88.94 530 LYS A C 1
ATOM 4253 O O . LYS A 1 530 ? -19.469 -86.25 -47.125 1 88.94 530 LYS A O 1
ATOM 4258 N N . HIS A 1 531 ? -17.672 -85.562 -46.094 1 87.62 531 HIS A N 1
ATOM 4259 C CA . HIS A 1 531 ? -16.844 -86.625 -46.594 1 87.62 531 HIS A CA 1
ATOM 4260 C C . HIS A 1 531 ? -16.516 -87.625 -45.469 1 87.62 531 HIS A C 1
ATOM 4262 O O . HIS A 1 531 ? -15.398 -88.125 -45.438 1 87.62 531 HIS A O 1
ATOM 4268 N N . GLN A 1 532 ? -17.406 -87.875 -44.594 1 83.44 532 GLN A N 1
ATOM 4269 C CA . GLN A 1 532 ? -17.188 -88.688 -43.438 1 83.44 532 GLN A CA 1
ATOM 4270 C C . GLN A 1 532 ? -16.938 -90.125 -43.844 1 83.44 532 GLN A C 1
ATOM 4272 O O . GLN A 1 532 ? -16.25 -90.875 -43.125 1 83.44 532 GLN A O 1
ATOM 4277 N N . GLN A 1 533 ? -17.281 -90.5 -45 1 79.62 533 GLN A N 1
ATOM 4278 C CA . GLN A 1 533 ? -17.188 -91.938 -45.406 1 79.62 533 GLN A CA 1
ATOM 4279 C C . GLN A 1 533 ? -15.875 -92.188 -46.125 1 79.62 533 GLN A C 1
ATOM 4281 O O . GLN A 1 533 ? -15.57 -93.375 -46.438 1 79.62 533 GLN A O 1
ATOM 4286 N N . THR A 1 534 ? -15.039 -91.25 -46.25 1 81.12 534 THR A N 1
ATOM 4287 C CA . THR A 1 534 ? -13.758 -91.438 -46.938 1 81.12 534 THR A CA 1
ATOM 4288 C C . THR A 1 534 ? -12.734 -92.062 -45.969 1 81.12 534 THR A C 1
ATOM 4290 O O . THR A 1 534 ? -12.844 -91.875 -44.75 1 81.12 534 THR A O 1
ATOM 4293 N N . ALA A 1 535 ? -11.805 -92.812 -46.438 1 79.69 535 ALA A N 1
ATOM 4294 C CA . ALA A 1 535 ? -10.836 -93.625 -45.656 1 79.69 535 ALA A CA 1
ATOM 4295 C C . ALA A 1 535 ? -9.984 -92.688 -44.781 1 79.69 535 ALA A C 1
ATOM 4297 O O . ALA A 1 535 ? -9.703 -93 -43.625 1 79.69 535 ALA A O 1
ATOM 4298 N N . ILE A 1 536 ? -9.734 -91.562 -45.188 1 78.81 536 ILE A N 1
ATOM 4299 C CA . ILE A 1 536 ? -8.844 -90.625 -44.469 1 78.81 536 ILE A CA 1
ATOM 4300 C C . ILE A 1 536 ? -9.57 -90.062 -43.25 1 78.81 536 ILE A C 1
ATOM 4302 O O . ILE A 1 536 ? -8.977 -89.938 -42.156 1 78.81 536 ILE A O 1
ATOM 4306 N N . VAL A 1 537 ? -10.828 -89.812 -43.375 1 80.38 537 VAL A N 1
ATOM 4307 C CA . VAL A 1 537 ? -11.609 -89.25 -42.281 1 80.38 537 VAL A CA 1
ATOM 4308 C C . VAL A 1 537 ? -11.914 -90.312 -41.25 1 80.38 537 VAL A C 1
ATOM 4310 O O . VAL A 1 537 ? -11.875 -90.125 -40.062 1 80.38 537 VAL A O 1
ATOM 4313 N N . ARG A 1 538 ? -12.078 -91.5 -41.75 1 78.56 538 ARG A N 1
ATOM 4314 C CA . ARG A 1 538 ? -12.359 -92.625 -40.875 1 78.56 538 ARG A CA 1
ATOM 4315 C C . ARG A 1 538 ? -11.117 -93.062 -40.094 1 78.56 538 ARG A C 1
ATOM 4317 O O . ARG A 1 538 ? -11.203 -93.5 -38.938 1 78.56 538 ARG A O 1
ATOM 4324 N N . ALA A 1 539 ? -9.992 -92.938 -40.844 1 76.06 539 ALA A N 1
ATOM 4325 C CA . ALA A 1 539 ? -8.734 -93.312 -40.188 1 76.06 539 ALA A CA 1
ATOM 4326 C C . ALA A 1 539 ? -8.422 -92.312 -39.031 1 76.06 539 ALA A C 1
ATOM 4328 O O . ALA A 1 539 ? -7.73 -92.688 -38.094 1 76.06 539 ALA A O 1
ATOM 4329 N N . SER A 1 540 ? -8.93 -91.125 -39.094 1 78.31 540 SER A N 1
ATOM 4330 C CA . SER A 1 540 ? -8.672 -90.125 -38.062 1 78.31 540 SER A CA 1
ATOM 4331 C C . SER A 1 540 ? -9.711 -90.188 -36.938 1 78.31 540 SER A C 1
ATOM 4333 O O . SER A 1 540 ? -9.633 -89.438 -35.969 1 78.31 540 SER A O 1
ATOM 4335 N N . ASN A 1 541 ? -10.383 -91.125 -36.75 1 80.88 541 ASN A N 1
ATOM 4336 C CA . ASN A 1 541 ? -11.43 -91.25 -35.75 1 80.88 541 ASN A CA 1
ATOM 4337 C C . ASN A 1 541 ? -12.352 -90.062 -35.719 1 80.88 541 ASN A C 1
ATOM 4339 O O . ASN A 1 541 ? -11.938 -88.938 -35.344 1 80.88 541 ASN A O 1
ATOM 4343 N N . ASN A 1 542 ? -13.578 -90.125 -36.125 1 83.81 542 ASN A N 1
ATOM 4344 C CA . ASN A 1 542 ? -14.555 -89.062 -36.25 1 83.81 542 ASN A CA 1
ATOM 4345 C C . ASN A 1 542 ? -14.805 -88.375 -34.938 1 83.81 542 ASN A C 1
ATOM 4347 O O . ASN A 1 542 ? -14.977 -87.125 -34.906 1 83.81 542 ASN A O 1
ATOM 4351 N N . LEU A 1 543 ? -14.734 -89.062 -33.875 1 84.19 543 LEU A N 1
ATOM 4352 C CA . LEU A 1 543 ? -15 -88.5 -32.562 1 84.19 543 LEU A CA 1
ATOM 4353 C C . LEU A 1 543 ? -13.906 -87.5 -32.188 1 84.19 543 LEU A C 1
ATOM 4355 O O . LEU A 1 543 ? -14.203 -86.375 -31.797 1 84.19 543 LEU A O 1
ATOM 4359 N N . PHE A 1 544 ? -12.664 -87.812 -32.375 1 88 544 PHE A N 1
ATOM 4360 C CA . PHE A 1 544 ? -11.555 -87 -31.969 1 88 544 PHE A CA 1
ATOM 4361 C C . PHE A 1 544 ? -11.422 -85.812 -32.938 1 88 544 PHE A C 1
ATOM 4363 O O . PHE A 1 544 ? -11.047 -84.688 -32.5 1 88 544 PHE A O 1
ATOM 4370 N N . THR A 1 545 ? -11.773 -85.938 -34.188 1 88.56 545 THR A N 1
ATOM 4371 C CA . THR A 1 545 ? -11.711 -84.875 -35.125 1 88.56 545 THR A CA 1
ATOM 4372 C C . THR A 1 545 ? -12.766 -83.812 -34.812 1 88.56 545 THR A C 1
ATOM 4374 O O . THR A 1 545 ? -12.484 -82.625 -34.875 1 88.56 545 THR A O 1
ATOM 4377 N N . ASN A 1 546 ? -13.914 -84.25 -34.438 1 90.06 546 ASN A N 1
ATOM 4378 C CA . ASN A 1 546 ? -14.953 -83.312 -34.062 1 90.06 546 ASN A CA 1
ATOM 4379 C C . ASN A 1 546 ? -14.617 -82.562 -32.75 1 90.06 546 ASN A C 1
ATOM 4381 O O . ASN A 1 546 ? -14.875 -81.375 -32.625 1 90.06 546 ASN A O 1
ATOM 4385 N N . CYS A 1 547 ? -13.977 -83.312 -31.859 1 91.12 547 CYS A N 1
ATOM 4386 C CA . CYS A 1 547 ? -13.586 -82.688 -30.594 1 91.12 547 CYS A CA 1
ATOM 4387 C C . CYS A 1 547 ? -12.484 -81.625 -30.812 1 91.12 547 CYS A C 1
ATOM 4389 O O . CYS A 1 547 ? -12.484 -80.562 -30.188 1 91.12 547 CYS A O 1
ATOM 4391 N N . LEU A 1 548 ? -11.617 -81.938 -31.688 1 91.62 548 LEU A N 1
ATOM 4392 C CA . LEU A 1 548 ? -10.523 -81 -31.969 1 91.62 548 LEU A CA 1
ATOM 4393 C C . LEU A 1 548 ? -11.031 -79.75 -32.656 1 91.62 548 LEU A C 1
ATOM 4395 O O . LEU A 1 548 ? -10.602 -78.625 -32.344 1 91.62 548 LEU A O 1
ATOM 4399 N N . LEU A 1 549 ? -11.922 -79.938 -33.625 1 93.31 549 LEU A N 1
ATOM 4400 C CA . LEU A 1 549 ? -12.469 -78.75 -34.344 1 93.31 549 LEU A CA 1
ATOM 4401 C C . LEU A 1 549 ? -13.32 -77.938 -33.406 1 93.31 549 LEU A C 1
ATOM 4403 O O . LEU A 1 549 ? -13.312 -76.688 -33.5 1 93.31 549 LEU A O 1
ATOM 4407 N N . ALA A 1 550 ? -13.984 -78.562 -32.469 1 92.81 550 ALA A N 1
ATOM 4408 C CA . ALA A 1 550 ? -14.734 -77.812 -31.469 1 92.81 550 ALA A CA 1
ATOM 4409 C C . ALA A 1 550 ? -13.805 -77.062 -30.547 1 92.81 550 ALA A C 1
ATOM 4411 O O . ALA A 1 550 ? -14.102 -75.938 -30.172 1 92.81 550 ALA A O 1
ATOM 4412 N N . GLY A 1 551 ? -12.703 -77.625 -30.188 1 92.5 551 GLY A N 1
ATOM 4413 C CA . GLY A 1 551 ? -11.711 -76.938 -29.375 1 92.5 551 GLY A CA 1
ATOM 4414 C C . GLY A 1 551 ? -11.086 -75.75 -30.078 1 92.5 551 GLY A C 1
ATOM 4415 O O . GLY A 1 551 ? -10.914 -74.688 -29.469 1 92.5 551 GLY A O 1
ATOM 4416 N N . ILE A 1 552 ? -10.75 -75.938 -31.328 1 92.81 552 ILE A N 1
ATOM 4417 C CA . ILE A 1 552 ? -10.164 -74.812 -32.094 1 92.81 552 ILE A CA 1
ATOM 4418 C C . ILE A 1 552 ? -11.172 -73.688 -32.25 1 92.81 552 ILE A C 1
ATOM 4420 O O . ILE A 1 552 ? -10.805 -72.5 -32.156 1 92.81 552 ILE A O 1
ATOM 4424 N N . LEU A 1 553 ? -12.438 -74.062 -32.406 1 93.69 553 LEU A N 1
ATOM 4425 C CA . LEU A 1 553 ? -13.477 -73 -32.469 1 93.69 553 LEU A CA 1
ATOM 4426 C C . LEU A 1 553 ? -13.562 -72.25 -31.172 1 93.69 553 LEU A C 1
ATOM 4428 O O . LEU A 1 553 ? -13.711 -71 -31.172 1 93.69 553 LEU A O 1
ATOM 4432 N N . LEU A 1 554 ? -13.344 -72.938 -30.094 1 92.12 554 LEU A N 1
ATOM 4433 C CA . LEU A 1 554 ? -13.391 -72.312 -28.781 1 92.12 554 LEU A CA 1
ATOM 4434 C C . LEU A 1 554 ? -12.203 -71.312 -28.594 1 92.12 554 LEU A C 1
ATOM 4436 O O . LEU A 1 554 ? -12.336 -70.312 -27.969 1 92.12 554 LEU A O 1
ATOM 4440 N N . THR A 1 555 ? -11.078 -71.625 -29.078 1 91.38 555 THR A N 1
ATOM 4441 C CA . THR A 1 555 ? -9.906 -70.75 -28.938 1 91.38 555 THR A CA 1
ATOM 4442 C C . THR A 1 555 ? -10.078 -69.5 -29.75 1 91.38 555 THR A C 1
ATOM 4444 O O . THR A 1 555 ? -9.539 -68.438 -29.375 1 91.38 555 THR A O 1
ATOM 4447 N N . TYR A 1 556 ? -10.852 -69.625 -30.875 1 91.12 556 TYR A N 1
ATOM 4448 C CA . TYR A 1 556 ? -11.086 -68.375 -31.672 1 91.12 556 TYR A CA 1
ATOM 4449 C C . TYR A 1 556 ? -12.07 -67.438 -30.984 1 91.12 556 TYR A C 1
ATOM 4451 O O . TYR A 1 556 ? -12.133 -66.25 -31.297 1 91.12 556 TYR A O 1
ATOM 4459 N N . THR A 1 557 ? -12.742 -67.875 -29.938 1 88.69 557 THR A N 1
ATOM 4460 C CA . THR A 1 557 ? -13.711 -67.062 -29.234 1 88.69 557 THR A CA 1
ATOM 4461 C C . THR A 1 557 ? -13.039 -66.312 -28.094 1 88.69 557 THR A C 1
ATOM 4463 O O . THR A 1 557 ? -13.555 -65.25 -27.641 1 88.69 557 THR A O 1
ATOM 4466 N N . VAL A 1 558 ? -11.906 -66.75 -27.703 1 89.94 558 VAL A N 1
ATOM 4467 C CA . VAL A 1 558 ? -11.234 -66.125 -26.562 1 89.94 558 VAL A CA 1
ATOM 4468 C C . VAL A 1 558 ? -10.852 -64.688 -26.906 1 89.94 558 VAL A C 1
ATOM 4470 O O . VAL A 1 558 ? -11.148 -63.75 -26.156 1 89.94 558 VAL A O 1
ATOM 4473 N N . PRO A 1 559 ? -10.266 -64.438 -28.125 1 87.12 559 PRO A N 1
ATOM 4474 C CA . PRO A 1 559 ? -9.898 -63.062 -28.453 1 87.12 559 PRO A CA 1
ATOM 4475 C C . PRO A 1 559 ? -11.117 -62.156 -28.562 1 87.12 559 PRO A C 1
ATOM 4477 O O . PRO A 1 559 ? -11.008 -60.938 -28.328 1 87.12 559 PRO A O 1
ATOM 4480 N N . VAL A 1 560 ? -12.289 -62.656 -28.828 1 86 560 VAL A N 1
ATOM 4481 C CA . VAL A 1 560 ? -13.5 -61.875 -28.922 1 86 560 VAL A CA 1
ATOM 4482 C C . VAL A 1 560 ? -13.891 -61.344 -27.547 1 86 560 VAL A C 1
ATOM 4484 O O . VAL A 1 560 ? -14.32 -60.219 -27.391 1 86 560 VAL A O 1
ATOM 4487 N N . ILE A 1 561 ? -13.594 -62.156 -26.594 1 86.38 561 ILE A N 1
ATOM 4488 C CA . ILE A 1 561 ? -13.945 -61.781 -25.219 1 86.38 561 ILE A CA 1
ATOM 4489 C C . ILE A 1 561 ? -12.938 -60.781 -24.703 1 86.38 561 ILE A C 1
ATOM 4491 O O . ILE A 1 561 ? -13.305 -59.844 -23.953 1 86.38 561 ILE A O 1
ATOM 4495 N N . ILE A 1 562 ? -11.734 -60.844 -25.094 1 81.5 562 ILE A N 1
ATOM 4496 C CA . ILE A 1 562 ? -10.672 -59.969 -24.625 1 81.5 562 ILE A CA 1
ATOM 4497 C C . ILE A 1 562 ? -10.898 -58.531 -25.141 1 81.5 562 ILE A C 1
ATOM 4499 O O . ILE A 1 562 ? -10.586 -57.562 -24.453 1 81.5 562 ILE A O 1
ATOM 4503 N N . ILE A 1 563 ? -11.461 -58.438 -26.312 1 78.12 563 ILE A N 1
ATOM 4504 C CA . ILE A 1 563 ? -11.617 -57.125 -26.953 1 78.12 563 ILE A CA 1
ATOM 4505 C C . ILE A 1 563 ? -12.852 -56.438 -26.391 1 78.12 563 ILE A C 1
ATOM 4507 O O . ILE A 1 563 ? -12.977 -55.188 -26.484 1 78.12 563 ILE A O 1
ATOM 4511 N N . LEU A 1 564 ? -13.625 -57.125 -25.672 1 78.94 564 LEU A N 1
ATOM 4512 C CA . LEU A 1 564 ? -14.82 -56.531 -25.094 1 78.94 564 LEU A CA 1
ATOM 4513 C C . LEU A 1 564 ? -14.453 -55.562 -23.969 1 78.94 564 LEU A C 1
ATOM 4515 O O . LEU A 1 564 ? -13.359 -55.656 -23.406 1 78.94 564 LEU A O 1
ATOM 4519 N N . PRO A 1 565 ? -15.305 -54.562 -23.703 1 77.62 565 PRO A N 1
ATOM 4520 C CA . PRO A 1 565 ? -15.031 -53.594 -22.641 1 77.62 565 PRO A CA 1
ATOM 4521 C C . PRO A 1 565 ? -14.812 -54.281 -21.281 1 77.62 565 PRO A C 1
ATOM 4523 O O . PRO A 1 565 ? -15.477 -55.281 -20.969 1 77.62 565 PRO A O 1
ATOM 4526 N N . ILE A 1 566 ? -13.891 -53.781 -20.625 1 77.56 566 ILE A N 1
ATOM 4527 C CA . ILE A 1 566 ? -13.438 -54.375 -19.375 1 77.56 566 ILE A CA 1
ATOM 4528 C C . ILE A 1 566 ? -14.523 -54.25 -18.312 1 77.56 566 ILE A C 1
ATOM 4530 O O . ILE A 1 566 ? -15.039 -53.156 -18.078 1 77.56 566 ILE A O 1
ATOM 4534 N N . SER A 1 567 ? -15.164 -55.25 -17.891 1 81.94 567 SER A N 1
ATOM 4535 C CA . SER A 1 567 ? -16.109 -55.375 -16.781 1 81.94 567 SER A CA 1
ATOM 4536 C C . SER A 1 567 ? -15.742 -56.562 -15.883 1 81.94 567 SER A C 1
ATOM 4538 O O . SER A 1 567 ? -14.828 -57.344 -16.188 1 81.94 567 SER A O 1
ATOM 4540 N N . SER A 1 568 ? -16.312 -56.656 -14.695 1 85.19 568 SER A N 1
ATOM 4541 C CA . SER A 1 568 ? -16.062 -57.812 -13.82 1 85.19 568 SER A CA 1
ATOM 4542 C C . SER A 1 568 ? -16.375 -59.125 -14.531 1 85.19 568 SER A C 1
ATOM 4544 O O . SER A 1 568 ? -15.641 -60.094 -14.383 1 85.19 568 SER A O 1
ATOM 4546 N N . LEU A 1 569 ? -17.359 -59.125 -15.367 1 86.69 569 LEU A N 1
ATOM 4547 C CA . LEU A 1 569 ? -17.75 -60.312 -16.109 1 86.69 569 LEU A CA 1
ATOM 4548 C C . LEU A 1 569 ? -16.734 -60.656 -17.203 1 86.69 569 LEU A C 1
ATOM 4550 O O . LEU A 1 569 ? -16.344 -61.812 -17.359 1 86.69 569 LEU A O 1
ATOM 4554 N N . THR A 1 570 ? -16.297 -59.656 -17.891 1 86.06 570 THR A N 1
ATOM 4555 C CA . THR A 1 570 ? -15.375 -59.906 -19 1 86.06 570 THR A CA 1
ATOM 4556 C C . THR A 1 570 ? -14.008 -60.344 -18.5 1 86.06 570 THR A C 1
ATOM 4558 O O . THR A 1 570 ? -13.336 -61.156 -19.109 1 86.06 570 THR A O 1
ATOM 4561 N N . CYS A 1 571 ? -13.641 -59.844 -17.375 1 82.38 571 CYS A N 1
ATOM 4562 C CA . CYS A 1 571 ? -12.352 -60.25 -16.812 1 82.38 571 CYS A CA 1
ATOM 4563 C C . CYS A 1 571 ? -12.359 -61.719 -16.391 1 82.38 571 CYS A C 1
ATOM 4565 O O . CYS A 1 571 ? -11.414 -62.438 -16.672 1 82.38 571 CYS A O 1
ATOM 4567 N N . ASN A 1 572 ? -13.398 -62.156 -15.773 1 87.38 572 ASN A N 1
ATOM 4568 C CA . ASN A 1 572 ? -13.492 -63.531 -15.328 1 87.38 572 ASN A CA 1
ATOM 4569 C C . ASN A 1 572 ? -13.719 -64.5 -16.5 1 87.38 572 ASN A C 1
ATOM 4571 O O . ASN A 1 572 ? -13.172 -65.562 -16.531 1 87.38 572 ASN A O 1
ATOM 4575 N N . LEU A 1 573 ? -14.516 -64 -17.469 1 87.44 573 LEU A N 1
ATOM 4576 C CA . LEU A 1 573 ? -14.773 -64.875 -18.625 1 87.44 573 LEU A CA 1
ATOM 4577 C C . LEU A 1 573 ? -13.5 -65.062 -19.453 1 87.44 573 LEU A C 1
ATOM 4579 O O . LEU A 1 573 ? -13.289 -66.125 -20.047 1 87.44 573 LEU A O 1
ATOM 4583 N N . THR A 1 574 ? -12.727 -64 -19.531 1 84.94 574 THR A N 1
ATOM 4584 C CA . THR A 1 574 ? -11.469 -64.125 -20.25 1 84.94 574 THR A CA 1
ATOM 4585 C C . THR A 1 574 ? -10.57 -65.188 -19.625 1 84.94 574 THR A C 1
ATOM 4587 O O . THR A 1 574 ? -9.977 -66 -20.328 1 84.94 574 THR A O 1
ATOM 4590 N N . TYR A 1 575 ? -10.555 -65.188 -18.344 1 84.56 575 TYR A N 1
ATOM 4591 C CA . TYR A 1 575 ? -9.758 -66.188 -17.625 1 84.56 575 TYR A CA 1
ATOM 4592 C C . TYR A 1 575 ? -10.312 -67.562 -17.828 1 84.56 575 TYR A C 1
ATOM 4594 O O . TYR A 1 575 ? -9.562 -68.5 -18.141 1 84.56 575 TYR A O 1
ATOM 4602 N N . ILE A 1 576 ? -11.594 -67.75 -17.797 1 88.19 576 ILE A N 1
ATOM 4603 C CA . ILE A 1 576 ? -12.242 -69.062 -17.891 1 88.19 576 ILE A CA 1
ATOM 4604 C C . ILE A 1 576 ? -12.109 -69.625 -19.312 1 88.19 576 ILE A C 1
ATOM 4606 O O . ILE A 1 576 ? -11.727 -70.75 -19.516 1 88.19 576 ILE A O 1
ATOM 4610 N N . THR A 1 577 ? -12.352 -68.812 -20.234 1 89.38 577 THR A N 1
ATOM 4611 C CA . THR A 1 577 ? -12.352 -69.25 -21.609 1 89.38 577 THR A CA 1
ATOM 4612 C C . THR A 1 577 ? -10.922 -69.562 -22.078 1 89.38 577 THR A C 1
ATOM 4614 O O . THR A 1 577 ? -10.695 -70.5 -22.828 1 89.38 577 THR A O 1
ATOM 4617 N N . PHE A 1 578 ? -10.008 -68.812 -21.656 1 86 578 PHE A N 1
ATOM 4618 C CA . PHE A 1 578 ? -8.617 -69 -22.031 1 86 578 PHE A CA 1
ATOM 4619 C C . PHE A 1 578 ? -8.133 -70.375 -21.484 1 86 578 PHE A C 1
ATOM 4621 O O . PHE A 1 578 ? -7.605 -71.188 -22.25 1 86 578 PHE A O 1
ATOM 4628 N N . MET A 1 579 ? -8.375 -70.625 -20.266 1 87.75 579 MET A N 1
ATOM 4629 C CA . MET A 1 579 ? -7.91 -71.875 -19.641 1 87.75 579 MET A CA 1
ATOM 4630 C C . MET A 1 579 ? -8.672 -73.062 -20.188 1 87.75 579 MET A C 1
ATOM 4632 O O . MET A 1 579 ? -8.07 -74.125 -20.5 1 87.75 579 MET A O 1
ATOM 4636 N N . THR A 1 580 ? -9.898 -72.938 -20.344 1 91.81 580 THR A N 1
ATOM 4637 C CA . THR A 1 580 ? -10.719 -74.062 -20.797 1 91.81 580 THR A CA 1
ATOM 4638 C C . THR A 1 580 ? -10.414 -74.375 -22.25 1 91.81 580 THR A C 1
ATOM 4640 O O . THR A 1 580 ? -10.32 -75.562 -22.609 1 91.81 580 THR A O 1
ATOM 4643 N N . SER A 1 581 ? -10.25 -73.438 -23.047 1 91.5 581 SER A N 1
ATOM 4644 C CA . SER A 1 581 ? -10.039 -73.688 -24.469 1 91.5 581 SER A CA 1
ATOM 4645 C C . SER A 1 581 ? -8.703 -74.375 -24.703 1 91.5 581 SER A C 1
ATOM 4647 O O . SER A 1 581 ? -8.648 -75.375 -25.375 1 91.5 581 SER A O 1
ATOM 4649 N N . PHE A 1 582 ? -7.68 -73.938 -24.109 1 88.81 582 PHE A N 1
ATOM 4650 C CA . PHE A 1 582 ? -6.363 -74.562 -24.328 1 88.81 582 PHE A CA 1
ATOM 4651 C C . PHE A 1 582 ? -6.25 -75.875 -23.625 1 88.81 582 PHE A C 1
ATOM 4653 O O . PHE A 1 582 ? -5.68 -76.812 -24.172 1 88.81 582 PHE A O 1
ATOM 4660 N N . ALA A 1 583 ? -6.832 -75.938 -22.484 1 92.25 583 ALA A N 1
ATOM 4661 C CA . ALA A 1 583 ? -6.82 -77.25 -21.781 1 92.25 583 ALA A CA 1
ATOM 4662 C C . ALA A 1 583 ? -7.613 -78.312 -22.562 1 92.25 583 ALA A C 1
ATOM 4664 O O . ALA A 1 583 ? -7.215 -79.438 -22.625 1 92.25 583 ALA A O 1
ATOM 4665 N N . TYR A 1 584 ? -8.703 -77.812 -23.109 1 93.56 584 TYR A N 1
ATOM 4666 C CA . TYR A 1 584 ? -9.531 -78.75 -23.891 1 93.56 584 TYR A CA 1
ATOM 4667 C C . TYR A 1 584 ? -8.781 -79.25 -25.094 1 93.56 584 TYR A C 1
ATOM 4669 O O . TYR A 1 584 ? -8.781 -80.5 -25.359 1 93.56 584 TYR A O 1
ATOM 4677 N N . ILE A 1 585 ? -8.133 -78.5 -25.797 1 91.94 585 ILE A N 1
ATOM 4678 C CA . ILE A 1 585 ? -7.391 -78.875 -26.984 1 91.94 585 ILE A CA 1
ATOM 4679 C C . ILE A 1 585 ? -6.25 -79.812 -26.562 1 91.94 585 ILE A C 1
ATOM 4681 O O . ILE A 1 585 ? -6.035 -80.875 -27.188 1 91.94 585 ILE A O 1
ATOM 4685 N N . MET A 1 586 ? -5.617 -79.562 -25.531 1 91.88 586 MET A N 1
ATOM 4686 C CA . MET A 1 586 ? -4.512 -80.375 -25.062 1 91.88 586 MET A CA 1
ATOM 4687 C C . MET A 1 586 ? -5.012 -81.75 -24.547 1 91.88 586 MET A C 1
ATOM 4689 O O . MET A 1 586 ? -4.355 -82.75 -24.75 1 91.88 586 MET A O 1
ATOM 4693 N N . ALA A 1 587 ? -6.164 -81.688 -23.953 1 92.94 587 ALA A N 1
ATOM 4694 C CA . ALA A 1 587 ? -6.758 -82.938 -23.484 1 92.94 587 ALA A CA 1
ATOM 4695 C C . ALA A 1 587 ? -7.137 -83.812 -24.656 1 92.94 587 ALA A C 1
ATOM 4697 O O . ALA A 1 587 ? -6.91 -85.062 -24.609 1 92.94 587 ALA A O 1
ATOM 4698 N N . VAL A 1 588 ? -7.656 -83.188 -25.688 1 92.5 588 VAL A N 1
ATOM 4699 C CA . VAL A 1 588 ? -8.055 -84 -26.859 1 92.5 588 VAL A CA 1
ATOM 4700 C C . VAL A 1 588 ? -6.812 -84.562 -27.562 1 92.5 588 VAL A C 1
ATOM 4702 O O . VAL A 1 588 ? -6.781 -85.688 -27.969 1 92.5 588 VAL A O 1
ATOM 4705 N N . ILE A 1 589 ? -5.844 -83.75 -27.625 1 89.75 589 ILE A N 1
ATOM 4706 C CA . ILE A 1 589 ? -4.598 -84.188 -28.25 1 89.75 589 ILE A CA 1
ATOM 4707 C C . ILE A 1 589 ? -3.984 -85.312 -27.422 1 89.75 589 ILE A C 1
ATOM 4709 O O . ILE A 1 589 ? -3.516 -86.312 -27.984 1 89.75 589 ILE A O 1
ATOM 4713 N N . LEU A 1 590 ? -4.051 -85.25 -26.172 1 89.69 590 LEU A N 1
ATOM 4714 C CA . LEU A 1 590 ? -3.514 -86.25 -25.297 1 89.69 590 LEU A CA 1
ATOM 4715 C C . LEU A 1 590 ? -4.297 -87.562 -25.438 1 89.69 590 LEU A C 1
ATOM 4717 O O . LEU A 1 590 ? -3.707 -88.625 -25.5 1 89.69 590 LEU A O 1
ATOM 4721 N N . ALA A 1 591 ? -5.574 -87.438 -25.547 1 89.56 591 ALA A N 1
ATOM 4722 C CA . ALA A 1 591 ? -6.418 -88.625 -25.703 1 89.56 591 ALA A CA 1
ATOM 4723 C C . ALA A 1 591 ? -6.172 -89.312 -27.047 1 89.56 591 ALA A C 1
ATOM 4725 O O . ALA A 1 591 ? -6.074 -90.562 -27.125 1 89.56 591 ALA A O 1
ATOM 4726 N N . LYS A 1 592 ? -6.043 -88.5 -28 1 87.62 592 LYS A N 1
ATOM 4727 C CA . LYS A 1 592 ? -5.816 -89.062 -29.328 1 87.62 592 LYS A CA 1
ATOM 4728 C C . LYS A 1 592 ? -4.449 -89.688 -29.422 1 87.62 592 LYS A C 1
ATOM 4730 O O . LYS A 1 592 ? -4.32 -90.812 -30 1 87.62 592 LYS A O 1
ATOM 4735 N N . THR A 1 593 ? -3.477 -89.125 -28.906 1 87.06 593 THR A N 1
ATOM 4736 C CA . THR A 1 593 ? -2.137 -89.688 -28.969 1 87.06 593 THR A CA 1
ATOM 4737 C C . THR A 1 593 ? -2.045 -90.938 -28.062 1 87.06 593 THR A C 1
ATOM 4739 O O . THR A 1 593 ? -1.337 -91.875 -28.391 1 87.06 593 THR A O 1
ATOM 4742 N N . TYR A 1 594 ? -2.801 -90.938 -27.047 1 87.75 594 TYR A N 1
ATOM 4743 C CA . TYR A 1 594 ? -2.83 -92.125 -26.203 1 87.75 594 TYR A CA 1
ATOM 4744 C C . TYR A 1 594 ? -3.496 -93.25 -26.922 1 87.75 594 TYR A C 1
ATOM 4746 O O . TYR A 1 594 ? -3.068 -94.438 -26.781 1 87.75 594 TYR A O 1
ATOM 4754 N N . LEU A 1 595 ? -4.539 -92.938 -27.641 1 85.38 595 LEU A N 1
ATOM 4755 C CA . LEU A 1 595 ? -5.172 -94 -28.438 1 85.38 595 LEU A CA 1
ATOM 4756 C C . LEU A 1 595 ? -4.172 -94.625 -29.406 1 85.38 595 LEU A C 1
ATOM 4758 O O . LEU A 1 595 ? -4.141 -95.812 -29.578 1 85.38 595 LEU A O 1
ATOM 4762 N N . LEU A 1 596 ? -3.35 -93.812 -29.953 1 83.38 596 LEU A N 1
ATOM 4763 C CA . LEU A 1 596 ? -2.346 -94.312 -30.891 1 83.38 596 LEU A CA 1
ATOM 4764 C C . LEU A 1 596 ? -1.291 -95.125 -30.156 1 83.38 596 LEU A C 1
ATOM 4766 O O . LEU A 1 596 ? -0.822 -96.188 -30.688 1 83.38 596 LEU A O 1
ATOM 4770 N N . ILE A 1 597 ? -1.038 -94.812 -28.984 1 84.75 597 ILE A N 1
ATOM 4771 C CA . ILE A 1 597 ? -0.062 -95.562 -28.203 1 84.75 597 ILE A CA 1
ATOM 4772 C C . ILE A 1 597 ? -0.653 -96.938 -27.781 1 84.75 597 ILE A C 1
ATOM 4774 O O . ILE A 1 597 ? 0.034 -97.938 -27.812 1 84.75 597 ILE A O 1
ATOM 4778 N N . LYS A 1 598 ? -1.887 -96.938 -27.531 1 83 598 LYS A N 1
ATOM 4779 C CA . LYS A 1 598 ? -2.564 -98.188 -27.109 1 83 598 LYS A CA 1
ATOM 4780 C C . LYS A 1 598 ? -2.66 -99.125 -28.266 1 83 598 LYS A C 1
ATOM 4782 O O . LYS A 1 598 ? -2.523 -100.375 -28.078 1 83 598 LYS A O 1
ATOM 4787 N N . ILE A 1 599 ? -2.781 -98.562 -29.484 1 81.81 599 ILE A N 1
ATOM 4788 C CA . ILE A 1 599 ? -2.965 -99.438 -30.656 1 81.81 599 ILE A CA 1
ATOM 4789 C C . ILE A 1 599 ? -1.606 -99.938 -31.172 1 81.81 599 ILE A C 1
ATOM 4791 O O . ILE A 1 599 ? -1.423 -101.125 -31.438 1 81.81 599 ILE A O 1
ATOM 4795 N N . PHE A 1 600 ? -0.655 -99.125 -31.25 1 81.94 600 PHE A N 1
ATOM 4796 C CA . PHE A 1 600 ? 0.575 -99.438 -31.953 1 81.94 600 PHE A CA 1
ATOM 4797 C C . PHE A 1 600 ? 1.668 -99.812 -30.969 1 81.94 600 PHE A C 1
ATOM 4799 O O . PHE A 1 600 ? 2.596 -100.562 -31.328 1 81.94 600 PHE A O 1
ATOM 4806 N N . PHE A 1 601 ? 1.509 -99.375 -29.75 1 82.94 601 PHE A N 1
ATOM 4807 C CA . PHE A 1 601 ? 2.51 -99.75 -28.75 1 82.94 601 PHE A CA 1
ATOM 4808 C C . PHE A 1 601 ? 1.846 -100.25 -27.484 1 82.94 601 PHE A C 1
ATOM 4810 O O . PHE A 1 601 ? 1.993 -99.688 -26.422 1 82.94 601 PHE A O 1
ATOM 4817 N N . PRO A 1 602 ? 1.271 -101.5 -27.75 1 77.62 602 PRO A N 1
ATOM 4818 C CA . PRO A 1 602 ? 0.584 -102 -26.578 1 77.62 602 PRO A CA 1
ATOM 4819 C C . PRO A 1 602 ? 1.55 -102.5 -25.5 1 77.62 602 PRO A C 1
ATOM 4821 O O . PRO A 1 602 ? 2.617 -103 -25.797 1 77.62 602 PRO A O 1
ATOM 4824 N N . GLN A 1 603 ? 1.457 -102.125 -24.203 1 79.06 603 GLN A N 1
ATOM 4825 C CA . GLN A 1 603 ? 2.209 -102.562 -23.031 1 79.06 603 GLN A CA 1
ATOM 4826 C C . GLN A 1 603 ? 3.486 -101.75 -22.859 1 79.06 603 GLN A C 1
ATOM 4828 O O . GLN A 1 603 ? 4.422 -102.188 -22.188 1 79.06 603 GLN A O 1
ATOM 4833 N N . SER A 1 604 ? 3.588 -100.625 -23.547 1 81.44 604 SER A N 1
ATOM 4834 C CA . SER A 1 604 ? 4.703 -99.688 -23.312 1 81.44 604 SER A CA 1
ATOM 4835 C C . SER A 1 604 ? 4.648 -99.062 -21.922 1 81.44 604 SER A C 1
ATOM 4837 O O . SER A 1 604 ? 3.631 -99.188 -21.234 1 81.44 604 SER A O 1
ATOM 4839 N N . ARG A 1 605 ? 5.773 -98.5 -21.359 1 81.69 605 ARG A N 1
ATOM 4840 C CA . ARG A 1 605 ? 5.82 -97.875 -20.031 1 81.69 605 ARG A CA 1
ATOM 4841 C C . ARG A 1 605 ? 4.73 -96.812 -19.891 1 81.69 605 ARG A C 1
ATOM 4843 O O . ARG A 1 605 ? 4.078 -96.75 -18.844 1 81.69 605 ARG A O 1
ATOM 4850 N N . LEU A 1 606 ? 4.391 -96.125 -20.953 1 80.25 606 LEU A N 1
ATOM 4851 C CA . LEU A 1 606 ? 3.387 -95.062 -20.906 1 80.25 606 LEU A CA 1
ATOM 4852 C C . LEU A 1 606 ? 1.98 -95.625 -20.844 1 80.25 606 LEU A C 1
ATOM 4854 O O . LEU A 1 606 ? 1.107 -95.062 -20.156 1 80.25 606 LEU A O 1
ATOM 4858 N N . ASP A 1 607 ? 1.816 -96.625 -21.578 1 83.62 607 ASP A N 1
ATOM 4859 C CA . ASP A 1 607 ? 0.522 -97.312 -21.562 1 83.62 607 ASP A CA 1
ATOM 4860 C C . ASP A 1 607 ? 0.241 -97.875 -20.172 1 83.62 607 ASP A C 1
ATOM 4862 O O . ASP A 1 607 ? -0.885 -97.812 -19.672 1 83.62 607 ASP A O 1
ATOM 4866 N N . LYS A 1 608 ? 1.37 -98.438 -19.531 1 82.94 608 LYS A N 1
ATOM 4867 C CA . LYS A 1 608 ? 1.209 -99 -18.188 1 82.94 608 LYS A CA 1
ATOM 4868 C C . LYS A 1 608 ? 0.835 -97.938 -17.188 1 82.94 608 LYS A C 1
ATOM 4870 O O . LYS A 1 608 ? -0.05 -98.125 -16.344 1 82.94 608 LYS A O 1
ATOM 4875 N N . ILE A 1 609 ? 1.447 -96.812 -17.312 1 82.5 609 ILE A N 1
ATOM 4876 C CA . ILE A 1 609 ? 1.197 -95.688 -16.406 1 82.5 609 ILE A CA 1
ATOM 4877 C C . ILE A 1 609 ? -0.219 -95.125 -16.609 1 82.5 609 ILE A C 1
ATOM 4879 O O . ILE A 1 609 ? -0.942 -94.875 -15.648 1 82.5 609 ILE A O 1
ATOM 4883 N N . MET A 1 610 ? -0.647 -95 -17.875 1 82.19 610 MET A N 1
ATOM 4884 C CA . MET A 1 610 ? -1.964 -94.438 -18.172 1 82.19 610 MET A CA 1
ATOM 4885 C C . MET A 1 610 ? -3.068 -95.438 -17.781 1 82.19 610 MET A C 1
ATOM 4887 O O . MET A 1 610 ? -4.141 -95 -17.344 1 82.19 610 MET A O 1
ATOM 4891 N N . ARG A 1 611 ? -2.748 -96.75 -17.844 1 81.5 611 ARG A N 1
ATOM 4892 C CA . ARG A 1 611 ? -3.717 -97.75 -17.422 1 81.5 611 ARG A CA 1
ATOM 4893 C C . ARG A 1 611 ? -3.922 -97.688 -15.906 1 81.5 611 ARG A C 1
ATOM 4895 O O . ARG A 1 611 ? -5.039 -97.875 -15.422 1 81.5 611 ARG A O 1
ATOM 4902 N N . LYS A 1 612 ? -2.779 -97.438 -15.227 1 79.06 612 LYS A N 1
ATOM 4903 C CA . LYS A 1 612 ? -2.885 -97.312 -13.781 1 79.06 612 LYS A CA 1
ATOM 4904 C C . LYS A 1 612 ? -3.693 -96.062 -13.375 1 79.06 612 LYS A C 1
ATOM 4906 O O . LYS A 1 612 ? -4.492 -96.125 -12.438 1 79.06 612 LYS A O 1
ATOM 4911 N N . ILE A 1 613 ? -3.574 -94.938 -14.188 1 77.31 613 ILE A N 1
ATOM 4912 C CA . ILE A 1 613 ? -4.258 -93.688 -13.898 1 77.31 613 ILE A CA 1
ATOM 4913 C C . ILE A 1 613 ? -5.738 -93.812 -14.242 1 77.31 613 ILE A C 1
ATOM 4915 O O . ILE A 1 613 ? -6.598 -93.312 -13.508 1 77.31 613 ILE A O 1
ATOM 4919 N N . LEU A 1 614 ? -6.062 -94.562 -15.367 1 78.5 614 LEU A N 1
ATOM 4920 C CA . LEU A 1 614 ? -7.441 -94.688 -15.836 1 78.5 614 LEU A CA 1
ATOM 4921 C C . LEU A 1 614 ? -8.125 -95.875 -15.164 1 78.5 614 LEU A C 1
ATOM 4923 O O . LEU A 1 614 ? -9.328 -96.062 -15.328 1 78.5 614 LEU A O 1
ATOM 4927 N N . CYS A 1 615 ? -7.516 -96.625 -14.133 1 64.94 615 CYS A N 1
ATOM 4928 C CA . CYS A 1 615 ? -7.969 -97.75 -13.32 1 64.94 615 CYS A CA 1
ATOM 4929 C C . CYS A 1 615 ? -8.734 -98.75 -14.172 1 64.94 615 CYS A C 1
ATOM 4931 O O . CYS A 1 615 ? -9.641 -99.438 -13.672 1 64.94 615 CYS A O 1
ATOM 4933 N N . SER A 1 616 ? -8.883 -98.688 -15.508 1 65.44 616 SER A N 1
ATOM 4934 C CA . SER A 1 616 ? -9.609 -99.688 -16.281 1 65.44 616 SER A CA 1
ATOM 4935 C C . SER A 1 616 ? -8.898 -100 -17.594 1 65.44 616 SER A C 1
ATOM 4937 O O . SER A 1 616 ? -8.352 -99.125 -18.234 1 65.44 616 SER A O 1
ATOM 4939 N N . ARG A 1 617 ? -8.656 -101.25 -17.938 1 61.78 617 ARG A N 1
ATOM 4940 C CA . ARG A 1 617 ? -8.055 -101.75 -19.172 1 61.78 617 ARG A CA 1
ATOM 4941 C C . ARG A 1 617 ? -8.922 -101.438 -20.391 1 61.78 617 ARG A C 1
ATOM 4943 O O . ARG A 1 617 ? -8.414 -101.25 -21.5 1 61.78 617 ARG A O 1
ATOM 4950 N N . SER A 1 618 ? -10.258 -101.25 -20.172 1 62.16 618 SER A N 1
ATOM 4951 C CA . SER A 1 618 ? -11.195 -101.062 -21.281 1 62.16 618 SER A CA 1
ATOM 4952 C C . SER A 1 618 ? -11.734 -99.688 -21.344 1 62.16 618 SER A C 1
ATOM 4954 O O . SER A 1 618 ? -12.68 -99.375 -22.094 1 62.16 618 SER A O 1
ATOM 4956 N N . ALA A 1 619 ? -11.18 -98.75 -20.672 1 68.06 619 ALA A N 1
ATOM 4957 C CA . ALA A 1 619 ? -11.766 -97.438 -20.641 1 68.06 619 ALA A CA 1
ATOM 4958 C C . ALA A 1 619 ? -11.57 -96.688 -21.969 1 68.06 619 ALA A C 1
ATOM 4960 O O . ALA A 1 619 ? -10.484 -96.75 -22.547 1 68.06 619 ALA A O 1
ATOM 4961 N N . PRO A 1 620 ? -12.766 -96.062 -22.391 1 74.5 620 PRO A N 1
ATOM 4962 C CA . PRO A 1 620 ? -12.625 -95.312 -23.641 1 74.5 620 PRO A CA 1
ATOM 4963 C C . PRO A 1 620 ? -11.688 -94.125 -23.531 1 74.5 620 PRO A C 1
ATOM 4965 O O . PRO A 1 620 ? -11.578 -93.562 -22.453 1 74.5 620 PRO A O 1
ATOM 4968 N N . GLN A 1 621 ? -10.797 -93.875 -24.359 1 79.19 621 GLN A N 1
ATOM 4969 C CA . GLN A 1 621 ? -9.797 -92.812 -24.406 1 79.19 621 GLN A CA 1
ATOM 4970 C C . GLN A 1 621 ? -10.438 -91.5 -24.203 1 79.19 621 GLN A C 1
ATOM 4972 O O . GLN A 1 621 ? -9.766 -90.5 -23.781 1 79.19 621 GLN A O 1
ATOM 4977 N N . SER A 1 622 ? -11.75 -91.438 -24.312 1 83.5 622 SER A N 1
ATOM 4978 C CA . SER A 1 622 ? -12.484 -90.188 -24.094 1 83.5 622 SER A CA 1
ATOM 4979 C C . SER A 1 622 ? -12.578 -89.875 -22.609 1 83.5 622 SER A C 1
ATOM 4981 O O . SER A 1 622 ? -12.844 -88.75 -22.25 1 83.5 622 SER A O 1
ATOM 4983 N N . THR A 1 623 ? -12.211 -90.812 -21.75 1 86.94 623 THR A N 1
ATOM 4984 C CA . THR A 1 623 ? -12.242 -90.625 -20.312 1 86.94 623 THR A CA 1
ATOM 4985 C C . THR A 1 623 ? -11.117 -89.625 -19.891 1 86.94 623 THR A C 1
ATOM 4987 O O . THR A 1 623 ? -11.25 -88.938 -18.906 1 86.94 623 THR A O 1
ATOM 4990 N N . ILE A 1 624 ? -10.062 -89.562 -20.672 1 89.19 624 ILE A N 1
ATOM 4991 C CA . ILE A 1 624 ? -8.945 -88.688 -20.391 1 89.19 624 ILE A CA 1
ATOM 4992 C C . ILE A 1 624 ? -9.398 -87.25 -20.531 1 89.19 624 ILE A C 1
ATOM 4994 O O . ILE A 1 624 ? -9.039 -86.375 -19.703 1 89.19 624 ILE A O 1
ATOM 4998 N N . ILE A 1 625 ? -10.234 -86.938 -21.453 1 91.56 625 ILE A N 1
ATOM 4999 C CA . ILE A 1 625 ? -10.734 -85.562 -21.703 1 91.56 625 ILE A CA 1
ATOM 5000 C C . ILE A 1 625 ? -11.602 -85.125 -20.516 1 91.56 625 ILE A C 1
ATOM 5002 O O . ILE A 1 625 ? -11.445 -84 -20.016 1 91.56 625 ILE A O 1
ATOM 5006 N N . VAL A 1 626 ? -12.383 -86.062 -20.062 1 90.19 626 VAL A N 1
ATOM 5007 C CA . VAL A 1 626 ? -13.305 -85.75 -18.984 1 90.19 626 VAL A CA 1
ATOM 5008 C C . VAL A 1 626 ? -12.531 -85.5 -17.688 1 90.19 626 VAL A C 1
ATOM 5010 O O . VAL A 1 626 ? -12.82 -84.562 -16.938 1 90.19 626 VAL A O 1
ATOM 5013 N N . ILE A 1 627 ? -11.5 -86.312 -17.453 1 90 627 ILE A N 1
ATOM 5014 C CA . ILE A 1 627 ? -10.719 -86.188 -16.234 1 90 627 ILE A CA 1
ATOM 5015 C C . ILE A 1 627 ? -9.953 -84.875 -16.234 1 90 627 ILE A C 1
ATOM 5017 O O . ILE A 1 627 ? -9.984 -84.125 -15.25 1 90 627 ILE A O 1
ATOM 5021 N N . ILE A 1 628 ? -9.336 -84.5 -17.328 1 92.56 628 ILE A N 1
ATOM 5022 C CA . ILE A 1 628 ? -8.531 -83.312 -17.406 1 92.56 628 ILE A CA 1
ATOM 5023 C C . ILE A 1 628 ? -9.445 -82.062 -17.312 1 92.56 628 ILE A C 1
ATOM 5025 O O . ILE A 1 628 ? -9.133 -81.125 -16.594 1 92.56 628 ILE A O 1
ATOM 5029 N N . MET A 1 629 ? -10.555 -82.062 -17.984 1 93.31 629 MET A N 1
ATOM 5030 C CA . MET A 1 629 ? -11.453 -80.938 -17.969 1 93.31 629 MET A CA 1
ATOM 5031 C C . MET A 1 629 ? -12.078 -80.75 -16.578 1 93.31 629 MET A C 1
ATOM 5033 O O . MET A 1 629 ? -12.336 -79.625 -16.156 1 93.31 629 MET A O 1
ATOM 5037 N N . THR A 1 630 ? -12.258 -81.938 -15.891 1 92.44 630 THR A N 1
ATOM 5038 C CA . THR A 1 630 ? -12.773 -81.812 -14.531 1 92.44 630 THR A CA 1
ATOM 5039 C C . THR A 1 630 ? -11.742 -81.188 -13.594 1 92.44 630 THR A C 1
ATOM 5041 O O . THR A 1 630 ? -12.07 -80.375 -12.766 1 92.44 630 THR A O 1
ATOM 5044 N N . ILE A 1 631 ? -10.5 -81.562 -13.773 1 90.38 631 ILE A N 1
ATOM 5045 C CA . ILE A 1 631 ? -9.43 -81 -12.961 1 90.38 631 ILE A CA 1
ATOM 5046 C C . ILE A 1 631 ? -9.289 -79.5 -13.25 1 90.38 631 ILE A C 1
ATOM 5048 O O . ILE A 1 631 ? -9.164 -78.688 -12.328 1 90.38 631 ILE A O 1
ATOM 5052 N N . VAL A 1 632 ? -9.352 -79.125 -14.516 1 92.12 632 VAL A N 1
ATOM 5053 C CA . VAL A 1 632 ? -9.195 -77.688 -14.906 1 92.12 632 VAL A CA 1
ATOM 5054 C C . VAL A 1 632 ? -10.367 -76.875 -14.383 1 92.12 632 VAL A C 1
ATOM 5056 O O . VAL A 1 632 ? -10.18 -75.75 -13.898 1 92.12 632 VAL A O 1
ATOM 5059 N N . THR A 1 633 ? -11.562 -77.438 -14.461 1 91.75 633 THR A N 1
ATOM 5060 C CA . THR A 1 633 ? -12.734 -76.688 -13.953 1 91.75 633 THR A CA 1
ATOM 5061 C C . THR A 1 633 ? -12.648 -76.5 -12.438 1 91.75 633 THR A C 1
ATOM 5063 O O . THR A 1 633 ? -13.008 -75.5 -11.906 1 91.75 633 THR A O 1
ATOM 5066 N N . LEU A 1 634 ? -12.141 -77.562 -11.742 1 90.44 634 LEU A N 1
ATOM 5067 C CA . LEU A 1 634 ? -11.977 -77.438 -10.297 1 90.44 634 LEU A CA 1
ATOM 5068 C C . LEU A 1 634 ? -10.953 -76.375 -9.93 1 90.44 634 LEU A C 1
ATOM 5070 O O . LEU A 1 634 ? -11.164 -75.625 -8.984 1 90.44 634 LEU A O 1
ATOM 5074 N N . VAL A 1 635 ? -9.922 -76.375 -10.672 1 88.25 635 VAL A N 1
ATOM 5075 C CA . VAL A 1 635 ? -8.891 -75.375 -10.422 1 88.25 635 VAL A CA 1
ATOM 5076 C C . VAL A 1 635 ? -9.438 -73.938 -10.688 1 88.25 635 VAL A C 1
ATOM 5078 O O . VAL A 1 635 ? -9.164 -73 -9.93 1 88.25 635 VAL A O 1
ATOM 5081 N N . GLN A 1 636 ? -10.172 -73.75 -11.742 1 88.69 636 GLN A N 1
ATOM 5082 C CA . GLN A 1 636 ? -10.75 -72.5 -12.07 1 88.69 636 GLN A CA 1
ATOM 5083 C C . GLN A 1 636 ? -11.719 -72 -10.984 1 88.69 636 GLN A C 1
ATOM 5085 O O . GLN A 1 636 ? -11.727 -70.812 -10.617 1 88.69 636 GLN A O 1
ATOM 5090 N N . VAL A 1 637 ? -12.461 -72.938 -10.484 1 88 637 VAL A N 1
ATOM 5091 C CA . VAL A 1 637 ? -13.422 -72.562 -9.445 1 88 637 VAL A CA 1
ATOM 5092 C C . VAL A 1 637 ? -12.688 -72.125 -8.18 1 88 637 VAL A C 1
ATOM 5094 O O . VAL A 1 637 ? -13.062 -71.188 -7.531 1 88 637 VAL A O 1
ATOM 5097 N N . VAL A 1 638 ? -11.609 -72.812 -7.875 1 86.5 638 VAL A N 1
ATOM 5098 C CA . VAL A 1 638 ? -10.836 -72.5 -6.676 1 86.5 638 VAL A CA 1
ATOM 5099 C C . VAL A 1 638 ? -10.172 -71.125 -6.836 1 86.5 638 VAL A C 1
ATOM 5101 O O . VAL A 1 638 ? -10.195 -70.312 -5.918 1 86.5 638 VAL A O 1
ATOM 5104 N N . VAL A 1 639 ? -9.648 -70.875 -7.996 1 83.31 639 VAL A N 1
ATOM 5105 C CA . VAL A 1 639 ? -8.914 -69.625 -8.227 1 83.31 639 VAL A CA 1
ATOM 5106 C C . VAL A 1 639 ? -9.891 -68.438 -8.258 1 83.31 639 VAL A C 1
ATOM 5108 O O . VAL A 1 639 ? -9.617 -67.375 -7.68 1 83.31 639 VAL A O 1
ATOM 5111 N N . LEU A 1 640 ? -11.023 -68.562 -8.891 1 85.12 640 LEU A N 1
ATOM 5112 C CA . LEU A 1 640 ? -11.961 -67.438 -9.055 1 85.12 640 LEU A CA 1
ATOM 5113 C C . LEU A 1 640 ? -12.711 -67.188 -7.754 1 85.12 640 LEU A C 1
ATOM 5115 O O . LEU A 1 640 ? -13.148 -66.062 -7.508 1 85.12 640 LEU A O 1
ATOM 5119 N N . THR A 1 641 ? -12.883 -68.188 -6.938 1 85 641 THR A N 1
ATOM 5120 C CA . THR A 1 641 ? -13.531 -68 -5.648 1 85 641 THR A CA 1
ATOM 5121 C C . THR A 1 641 ? -12.555 -67.375 -4.66 1 85 641 THR A C 1
ATOM 5123 O O . THR A 1 641 ? -12.961 -66.562 -3.814 1 85 641 THR A O 1
ATOM 5126 N N . ALA A 1 642 ? -11.328 -67.688 -4.738 1 80.81 642 ALA A N 1
ATOM 5127 C CA . ALA A 1 642 ? -10.328 -67.125 -3.844 1 80.81 642 ALA A CA 1
ATOM 5128 C C . ALA A 1 642 ? -10.039 -65.688 -4.207 1 80.81 642 ALA A C 1
ATOM 5130 O O . ALA A 1 642 ? -9.938 -64.812 -3.324 1 80.81 642 ALA A O 1
ATOM 5131 N N . ASP A 1 643 ? -9.883 -65.438 -5.457 1 77.25 643 ASP A N 1
ATOM 5132 C CA . ASP A 1 643 ? -9.516 -64.062 -5.883 1 77.25 643 ASP A CA 1
ATOM 5133 C C . ASP A 1 643 ? -10.164 -63.719 -7.219 1 77.25 643 ASP A C 1
ATOM 5135 O O . ASP A 1 643 ? -9.547 -63.875 -8.273 1 77.25 643 ASP A O 1
ATOM 5139 N N . PRO A 1 644 ? -11.359 -63.188 -7.137 1 78.62 644 PRO A N 1
ATOM 5140 C CA . PRO A 1 644 ? -11.984 -62.812 -8.406 1 78.62 644 PRO A CA 1
ATOM 5141 C C . PRO A 1 644 ? -11.297 -61.594 -9.055 1 78.62 644 PRO A C 1
ATOM 5143 O O . PRO A 1 644 ? -10.789 -60.719 -8.352 1 78.62 644 PRO A O 1
ATOM 5146 N N . LEU A 1 645 ? -11.172 -61.75 -10.422 1 77.69 645 LEU A N 1
ATOM 5147 C CA . LEU A 1 645 ? -10.555 -60.656 -11.164 1 77.69 645 LEU A CA 1
ATOM 5148 C C . LEU A 1 645 ? -11.484 -59.438 -11.25 1 77.69 645 LEU A C 1
ATOM 5150 O O . LEU A 1 645 ? -12.672 -59.594 -11.57 1 77.69 645 LEU A O 1
ATOM 5154 N N . MET A 1 646 ? -11.016 -58.312 -10.703 1 79.5 646 MET A N 1
ATOM 5155 C CA . MET A 1 646 ? -11.789 -57.094 -10.727 1 79.5 646 MET A CA 1
ATOM 5156 C C . MET A 1 646 ? -11.117 -56.031 -11.633 1 79.5 646 MET A C 1
ATOM 5158 O O . MET A 1 646 ? -9.898 -56.062 -11.812 1 79.5 646 MET A O 1
ATOM 5162 N N . PRO A 1 647 ? -12.016 -55.344 -12.312 1 76.75 647 PRO A N 1
ATOM 5163 C CA . PRO A 1 647 ? -11.438 -54.281 -13.102 1 76.75 647 PRO A CA 1
ATOM 5164 C C . PRO A 1 647 ? -10.773 -53.188 -12.242 1 76.75 647 PRO A C 1
ATOM 5166 O O . PRO A 1 647 ? -11.266 -52.875 -11.156 1 76.75 647 PRO A O 1
ATOM 5169 N N . ALA A 1 648 ? -9.562 -52.875 -12.562 1 71.94 648 ALA A N 1
ATOM 5170 C CA . ALA A 1 648 ? -8.828 -51.812 -11.883 1 71.94 648 ALA A CA 1
ATOM 5171 C C . ALA A 1 648 ? -8.43 -50.719 -12.859 1 71.94 648 ALA A C 1
ATOM 5173 O O . ALA A 1 648 ? -8.531 -50.906 -14.078 1 71.94 648 ALA A O 1
ATOM 5174 N N . ARG A 1 649 ? -8.312 -49.562 -12.258 1 68.06 649 ARG A N 1
ATOM 5175 C CA . ARG A 1 649 ? -7.953 -48.406 -13.07 1 68.06 649 ARG A CA 1
ATOM 5176 C C . ARG A 1 649 ? -6.504 -48 -12.828 1 68.06 649 ARG A C 1
ATOM 5178 O O . ARG A 1 649 ? -6.008 -48.094 -11.703 1 68.06 649 ARG A O 1
ATOM 5185 N N . TYR A 1 650 ? -5.75 -48.094 -13.922 1 59.97 650 TYR A N 1
ATOM 5186 C CA . TYR A 1 650 ? -4.379 -47.594 -13.852 1 59.97 650 TYR A CA 1
ATOM 5187 C C . TYR A 1 650 ? -4.262 -46.219 -14.469 1 59.97 650 TYR A C 1
ATOM 5189 O O . TYR A 1 650 ? -4.793 -45.969 -15.555 1 59.97 650 TYR A O 1
ATOM 5197 N N . VAL A 1 651 ? -3.936 -45.312 -13.625 1 54.84 651 VAL A N 1
ATOM 5198 C CA . VAL A 1 651 ? -3.76 -43.938 -14.086 1 54.84 651 VAL A CA 1
ATOM 5199 C C . VAL A 1 651 ? -2.352 -43.75 -14.648 1 54.84 651 VAL A C 1
ATOM 5201 O O . VAL A 1 651 ? -1.362 -43.938 -13.945 1 54.84 651 VAL A O 1
ATOM 5204 N N . SER A 1 652 ? -2.283 -44 -15.93 1 49.44 652 SER A N 1
ATOM 5205 C CA . SER A 1 652 ? -1.019 -43.594 -16.547 1 49.44 652 SER A CA 1
ATOM 5206 C C . SER A 1 652 ? -0.935 -42.094 -16.719 1 49.44 652 SER A C 1
ATOM 5208 O O . SER A 1 652 ? -1.881 -41.469 -17.203 1 49.44 652 SER A O 1
ATOM 5210 N N . ASN A 1 653 ? 0.321 -41.5 -16.5 1 48.84 653 ASN A N 1
ATOM 5211 C CA . ASN A 1 653 ? 0.758 -40.125 -16.625 1 48.84 653 ASN A CA 1
ATOM 5212 C C . ASN A 1 653 ? -0.426 -39.156 -16.609 1 48.84 653 ASN A C 1
ATOM 5214 O O . ASN A 1 653 ? -0.723 -38.531 -17.625 1 48.84 653 ASN A O 1
ATOM 5218 N N . ASN A 1 654 ? -1.28 -39.156 -15.555 1 51.41 654 ASN A N 1
ATOM 5219 C CA . ASN A 1 654 ? -2.26 -38.219 -15.055 1 51.41 654 ASN A CA 1
ATOM 5220 C C . ASN A 1 654 ? -3.385 -37.969 -16.062 1 51.41 654 ASN A C 1
ATOM 5222 O O . ASN A 1 654 ? -4.336 -37.25 -15.773 1 51.41 654 ASN A O 1
ATOM 5226 N N . GLU A 1 655 ? -3.18 -38.5 -17.359 1 55.59 655 GLU A N 1
ATOM 5227 C CA . GLU A 1 655 ? -4.277 -38.125 -18.234 1 55.59 655 GLU A CA 1
ATOM 5228 C C . GLU A 1 655 ? -5.105 -39.312 -18.656 1 55.59 655 GLU A C 1
ATOM 5230 O O . GLU A 1 655 ? -6.309 -39.219 -18.906 1 55.59 655 GLU A O 1
ATOM 5235 N N . LEU A 1 656 ? -4.336 -40.406 -18.797 1 54.78 656 LEU A N 1
ATOM 5236 C CA . LEU A 1 656 ? -5.105 -41.5 -19.344 1 54.78 656 LEU A CA 1
ATOM 5237 C C . LEU A 1 656 ? -5.27 -42.625 -18.312 1 54.78 656 LEU A C 1
ATOM 5239 O O . LEU A 1 656 ? -4.312 -42.969 -17.609 1 54.78 656 LEU A O 1
ATOM 5243 N N . VAL A 1 657 ? -6.543 -42.844 -17.969 1 62.06 657 VAL A N 1
ATOM 5244 C CA . VAL A 1 657 ? -6.852 -43.938 -17.062 1 62.06 657 VAL A CA 1
ATOM 5245 C C . VAL A 1 657 ? -7.199 -45.188 -17.875 1 62.06 657 VAL A C 1
ATOM 5247 O O . VAL A 1 657 ? -8.047 -45.156 -18.766 1 62.06 657 VAL A O 1
ATOM 5250 N N . TYR A 1 658 ? -6.324 -46.094 -17.781 1 62.66 658 TYR A N 1
ATOM 5251 C CA . TYR A 1 658 ? -6.59 -47.375 -18.453 1 62.66 658 TYR A CA 1
ATOM 5252 C C . TYR A 1 658 ? -7.18 -48.375 -17.484 1 62.66 658 TYR A C 1
ATOM 5254 O O . TYR A 1 658 ? -6.766 -48.438 -16.328 1 62.66 658 TYR A O 1
ATOM 5262 N N . ALA A 1 659 ? -8.359 -48.906 -18.016 1 67.62 659 ALA A N 1
ATOM 5263 C CA . ALA A 1 659 ? -8.93 -49.969 -17.219 1 67.62 659 ALA A CA 1
ATOM 5264 C C . ALA A 1 659 ? -8.203 -51.281 -17.484 1 67.62 659 ALA A C 1
ATOM 5266 O O . ALA A 1 659 ? -7.816 -51.562 -18.625 1 67.62 659 ALA A O 1
ATOM 5267 N N . TYR A 1 660 ? -7.727 -51.969 -16.578 1 68.81 660 TYR A N 1
ATOM 5268 C CA . TYR A 1 660 ? -7.105 -53.281 -16.734 1 68.81 660 TYR A CA 1
ATOM 5269 C C . TYR A 1 660 ? -7.648 -54.25 -15.711 1 68.81 660 TYR A C 1
ATOM 5271 O O . TYR A 1 660 ? -8.258 -53.844 -14.719 1 68.81 660 TYR A O 1
ATOM 5279 N N . CYS A 1 661 ? -7.648 -55.438 -16.078 1 67.56 661 CYS A N 1
ATOM 5280 C CA . CYS A 1 661 ? -8.07 -56.469 -15.148 1 67.56 661 CYS A CA 1
ATOM 5281 C C . CYS A 1 661 ? -6.98 -56.781 -14.125 1 67.56 661 CYS A C 1
ATOM 5283 O O . CYS A 1 661 ? -5.805 -56.906 -14.484 1 67.56 661 CYS A O 1
ATOM 5285 N N . THR A 1 662 ? -7.227 -56.344 -12.812 1 63.5 662 THR A N 1
ATOM 5286 C CA . THR A 1 662 ? -6.258 -56.562 -11.742 1 63.5 662 THR A CA 1
ATOM 5287 C C . THR A 1 662 ? -5.793 -58.031 -11.703 1 63.5 662 THR A C 1
ATOM 5289 O O . THR A 1 662 ? -6.566 -58.938 -12 1 63.5 662 THR A O 1
ATOM 5292 N N . ALA A 1 663 ? -4.621 -58.219 -12.234 1 54.44 663 ALA A N 1
ATOM 5293 C CA . ALA A 1 663 ? -4.109 -59.562 -11.945 1 54.44 663 ALA A CA 1
ATOM 5294 C C . ALA A 1 663 ? -3.736 -59.688 -10.469 1 54.44 663 ALA A C 1
ATOM 5296 O O . ALA A 1 663 ? -2.637 -59.312 -10.062 1 54.44 663 ALA A O 1
ATOM 5297 N N . ASN A 1 664 ? -4.562 -59.219 -9.531 1 48.41 664 ASN A N 1
ATOM 5298 C CA . ASN A 1 664 ? -4.027 -59.219 -8.172 1 48.41 664 ASN A CA 1
ATOM 5299 C C . ASN A 1 664 ? -2.945 -60.281 -8 1 48.41 664 ASN A C 1
ATOM 5301 O O . ASN A 1 664 ? -1.881 -60 -7.445 1 48.41 664 ASN A O 1
ATOM 5305 N N . THR A 1 665 ? -3.307 -61.656 -7.695 1 47.34 665 THR A N 1
ATOM 5306 C CA . THR A 1 665 ? -2.301 -62.594 -7.191 1 47.34 665 THR A CA 1
ATOM 5307 C C . THR A 1 665 ? -1.585 -63.312 -8.344 1 47.34 665 THR A C 1
ATOM 5309 O O . THR A 1 665 ? -2.229 -63.875 -9.211 1 47.34 665 THR A O 1
ATOM 5312 N N . MET A 1 666 ? -0.462 -62.781 -8.844 1 52.19 666 MET A N 1
ATOM 5313 C CA . MET A 1 666 ? 0.562 -63.562 -9.562 1 52.19 666 MET A CA 1
ATOM 5314 C C . MET A 1 666 ? 0.324 -65.062 -9.43 1 52.19 666 MET A C 1
ATOM 5316 O O . MET A 1 666 ? 0.637 -65.812 -10.344 1 52.19 666 MET A O 1
ATOM 5320 N N . SER A 1 667 ? -0.325 -65.375 -8.352 1 58.38 667 SER A N 1
ATOM 5321 C CA . SER A 1 667 ? -0.344 -66.75 -8.008 1 58.38 667 SER A CA 1
ATOM 5322 C C . SER A 1 667 ? -1.34 -67.562 -8.867 1 58.38 667 SER A C 1
ATOM 5324 O O . SER A 1 667 ? -1.037 -68.625 -9.359 1 58.38 667 SER A O 1
ATOM 5326 N N . GLY A 1 668 ? -2.582 -66.938 -9.086 1 61.66 668 GLY A N 1
ATOM 5327 C CA . GLY A 1 668 ? -3.539 -67.688 -9.852 1 61.66 668 GLY A CA 1
ATOM 5328 C C . GLY A 1 668 ? -3.182 -67.812 -11.32 1 61.66 668 GLY A C 1
ATOM 5329 O O . GLY A 1 668 ? -3.262 -68.875 -11.914 1 61.66 668 GLY A O 1
ATOM 5330 N N . PHE A 1 669 ? -2.711 -66.75 -11.898 1 66.75 669 PHE A N 1
ATOM 5331 C CA . PHE A 1 669 ? -2.326 -66.75 -13.305 1 66.75 669 PHE A CA 1
ATOM 5332 C C . PHE A 1 669 ? -1.073 -67.562 -13.516 1 66.75 669 PHE A C 1
ATOM 5334 O O . PHE A 1 669 ? -0.969 -68.312 -14.5 1 66.75 669 PHE A O 1
ATOM 5341 N N . GLY A 1 670 ? -0.36 -67.438 -12.523 1 70.44 670 GLY A N 1
ATOM 5342 C CA . GLY A 1 670 ? 0.825 -68.25 -12.594 1 70.44 670 GLY A CA 1
ATOM 5343 C C . GLY A 1 670 ? 0.512 -69.75 -12.516 1 70.44 670 GLY A C 1
ATOM 5344 O O . GLY A 1 670 ? 1.099 -70.562 -13.242 1 70.44 670 GLY A O 1
ATOM 5345 N N . LEU A 1 671 ? -0.412 -70.125 -11.711 1 75.56 671 LEU A N 1
ATOM 5346 C CA . LEU A 1 671 ? -0.809 -71.5 -11.586 1 75.56 671 LEU A CA 1
ATOM 5347 C C . LEU A 1 671 ? -1.472 -72 -12.867 1 75.56 671 LEU A C 1
ATOM 5349 O O . LEU A 1 671 ? -1.226 -73.125 -13.305 1 75.56 671 LEU A O 1
ATOM 5353 N N . THR A 1 672 ? -2.254 -71.25 -13.453 1 76.25 672 THR A N 1
ATOM 5354 C CA . THR A 1 672 ? -2.938 -71.625 -14.688 1 76.25 672 THR A CA 1
ATOM 5355 C C . THR A 1 672 ? -1.936 -71.812 -15.812 1 76.25 672 THR A C 1
ATOM 5357 O O . THR A 1 672 ? -2.016 -72.812 -16.547 1 76.25 672 THR A O 1
ATOM 5360 N N . ILE A 1 673 ? -1.049 -71 -15.859 1 75.19 673 ILE A N 1
ATOM 5361 C CA . ILE A 1 673 ? -0.057 -71.125 -16.922 1 75.19 673 ILE A CA 1
ATOM 5362 C C . ILE A 1 673 ? 0.822 -72.312 -16.672 1 75.19 673 ILE A C 1
ATOM 5364 O O . ILE A 1 673 ? 1.193 -73.062 -17.609 1 75.19 673 ILE A O 1
ATOM 5368 N N . SER A 1 674 ? 1.037 -72.562 -15.414 1 79.19 674 SER A N 1
ATOM 5369 C CA . SER A 1 674 ? 1.849 -73.75 -15.078 1 79.19 674 SER A CA 1
ATOM 5370 C C . SER A 1 674 ? 1.132 -75 -15.438 1 79.19 674 SER A C 1
ATOM 5372 O O . SER A 1 674 ? 1.753 -75.938 -15.93 1 79.19 674 SER A O 1
ATOM 5374 N N . ILE A 1 675 ? -0.098 -75.125 -15.227 1 85.12 675 ILE A N 1
ATOM 5375 C CA . ILE A 1 675 ? -0.875 -76.312 -15.562 1 85.12 675 ILE A CA 1
ATOM 5376 C C . ILE A 1 675 ? -0.937 -76.438 -17.078 1 85.12 675 ILE A C 1
ATOM 5378 O O . ILE A 1 675 ? -0.778 -77.562 -17.594 1 85.12 675 ILE A O 1
ATOM 5382 N N . LEU A 1 676 ? -1.095 -75.375 -17.766 1 85.69 676 LEU A N 1
ATOM 5383 C CA . LEU A 1 676 ? -1.144 -75.438 -19.219 1 85.69 676 LEU A CA 1
ATOM 5384 C C . LEU A 1 676 ? 0.206 -75.875 -19.797 1 85.69 676 LEU A C 1
ATOM 5386 O O . LEU A 1 676 ? 0.266 -76.625 -20.734 1 85.69 676 LEU A O 1
ATOM 5390 N N . LEU A 1 677 ? 1.234 -75.438 -19.156 1 82.44 677 LEU A N 1
ATOM 5391 C CA . LEU A 1 677 ? 2.57 -75.812 -19.609 1 82.44 677 LEU A CA 1
ATOM 5392 C C . LEU A 1 677 ? 2.852 -77.25 -19.297 1 82.44 677 LEU A C 1
ATOM 5394 O O . LEU A 1 677 ? 3.48 -77.938 -20.094 1 82.44 677 LEU A O 1
ATOM 5398 N N . ALA A 1 678 ? 2.385 -77.688 -18.219 1 86.31 678 ALA A N 1
ATOM 5399 C CA . ALA A 1 678 ? 2.553 -79.125 -17.859 1 86.31 678 ALA A CA 1
ATOM 5400 C C . ALA A 1 678 ? 1.777 -80 -18.812 1 86.31 678 ALA A C 1
ATOM 5402 O O . ALA A 1 678 ? 2.297 -81.062 -19.266 1 86.31 678 ALA A O 1
ATOM 5403 N N . LEU A 1 679 ? 0.559 -79.625 -19.047 1 88.81 679 LEU A N 1
ATOM 5404 C CA . LEU A 1 679 ? -0.249 -80.375 -19.984 1 88.81 679 LEU A CA 1
ATOM 5405 C C . LEU A 1 679 ? 0.379 -80.375 -21.375 1 88.81 679 LEU A C 1
ATOM 5407 O O . LEU A 1 679 ? 0.408 -81.438 -22.047 1 88.81 679 LEU A O 1
ATOM 5411 N N . ASN A 1 680 ? 0.884 -79.25 -21.75 1 88.5 680 ASN A N 1
ATOM 5412 C CA . ASN A 1 680 ? 1.515 -79.188 -23.062 1 88.5 680 ASN A CA 1
ATOM 5413 C C . ASN A 1 680 ? 2.789 -80 -23.141 1 88.5 680 ASN A C 1
ATOM 5415 O O . ASN A 1 680 ? 3.086 -80.625 -24.172 1 88.5 680 ASN A O 1
ATOM 5419 N N . THR A 1 681 ? 3.494 -80.062 -22.094 1 85.62 681 THR A N 1
ATOM 5420 C CA . THR A 1 681 ? 4.695 -80.875 -22.047 1 85.62 681 THR A CA 1
ATOM 5421 C C . THR A 1 681 ? 4.34 -82.375 -22.156 1 85.62 681 THR A C 1
ATOM 5423 O O . THR A 1 681 ? 5.035 -83.125 -22.844 1 85.62 681 THR A O 1
ATOM 5426 N N . MET A 1 682 ? 3.297 -82.75 -21.578 1 86.81 682 MET A N 1
ATOM 5427 C CA . MET A 1 682 ? 2.832 -84.125 -21.703 1 86.81 682 MET A CA 1
ATOM 5428 C C . MET A 1 682 ? 2.412 -84.438 -23.125 1 86.81 682 MET A C 1
ATOM 5430 O O . MET A 1 682 ? 2.682 -85.562 -23.641 1 86.81 682 MET A O 1
ATOM 5434 N N . CYS A 1 683 ? 1.76 -83.438 -23.719 1 87.5 683 CYS A N 1
ATOM 5435 C CA . CYS A 1 683 ? 1.369 -83.625 -25.125 1 87.5 683 CYS A CA 1
ATOM 5436 C C . CYS A 1 683 ? 2.594 -83.812 -26 1 87.5 683 CYS A C 1
ATOM 5438 O O . CYS A 1 683 ? 2.59 -84.625 -26.922 1 87.5 683 CYS A O 1
ATOM 5440 N N . ILE A 1 684 ? 3.621 -83.125 -25.688 1 82.81 684 ILE A N 1
ATOM 5441 C CA . ILE A 1 684 ? 4.848 -83.188 -26.469 1 82.81 684 ILE A CA 1
ATOM 5442 C C . ILE A 1 684 ? 5.473 -84.562 -26.266 1 82.81 684 ILE A C 1
ATOM 5444 O O . ILE A 1 684 ? 5.898 -85.25 -27.234 1 82.81 684 ILE A O 1
ATOM 5448 N N . ILE A 1 685 ? 5.414 -85.125 -25.156 1 84.38 685 ILE A N 1
ATOM 5449 C CA . ILE A 1 685 ? 6.016 -86.438 -24.844 1 84.38 685 ILE A CA 1
ATOM 5450 C C . ILE A 1 685 ? 5.238 -87.5 -25.531 1 84.38 685 ILE A C 1
ATOM 5452 O O . ILE A 1 685 ? 5.832 -88.438 -26.156 1 84.38 685 ILE A O 1
ATOM 5456 N N . PHE A 1 686 ? 3.918 -87.5 -25.453 1 85.75 686 PHE A N 1
ATOM 5457 C CA . PHE A 1 686 ? 3.096 -88.5 -26.078 1 85.75 686 PHE A CA 1
ATOM 5458 C C . PHE A 1 686 ? 3.229 -88.438 -27.594 1 85.75 686 PHE A C 1
ATOM 5460 O O . PHE A 1 686 ? 3.34 -89.5 -28.234 1 85.75 686 PHE A O 1
ATOM 5467 N N . ALA A 1 687 ? 3.234 -87.188 -28.062 1 82.5 687 ALA A N 1
ATOM 5468 C CA . ALA A 1 687 ? 3.33 -87.062 -29.5 1 82.5 687 ALA A CA 1
ATOM 5469 C C . ALA A 1 687 ? 4.699 -87.5 -30.016 1 82.5 687 ALA A C 1
ATOM 5471 O O . ALA A 1 687 ? 4.816 -88.062 -31.109 1 82.5 687 ALA A O 1
ATOM 5472 N N . TYR A 1 688 ? 5.684 -87.312 -29.203 1 76.88 688 TYR A N 1
ATOM 5473 C CA . TYR A 1 688 ? 7.027 -87.75 -29.578 1 76.88 688 TYR A CA 1
ATOM 5474 C C . TYR A 1 688 ? 7.129 -89.25 -29.656 1 76.88 688 TYR A C 1
ATOM 5476 O O . TYR A 1 688 ? 7.766 -89.812 -30.562 1 76.88 688 TYR A O 1
ATOM 5484 N N . LYS A 1 689 ? 6.457 -89.938 -28.859 1 77.81 689 LYS A N 1
ATOM 5485 C CA . LYS A 1 689 ? 6.5 -91.438 -28.812 1 77.81 689 LYS A CA 1
ATOM 5486 C C . LYS A 1 689 ? 5.754 -92.062 -30 1 77.81 689 LYS A C 1
ATOM 5488 O O . LYS A 1 689 ? 6.109 -93.125 -30.469 1 77.81 689 LYS A O 1
ATOM 5493 N N . THR A 1 690 ? 4.785 -91.312 -30.5 1 77.31 690 THR A N 1
ATOM 5494 C CA . THR A 1 690 ? 3.977 -91.875 -31.594 1 77.31 690 THR A CA 1
ATOM 5495 C C . THR A 1 690 ? 4.477 -91.375 -32.938 1 77.31 690 THR A C 1
ATOM 5497 O O . THR A 1 690 ? 3.877 -91.625 -33.969 1 77.31 690 THR A O 1
ATOM 5500 N N . ARG A 1 691 ? 5.48 -90.688 -33.094 1 70.5 691 ARG A N 1
ATOM 5501 C CA . ARG A 1 691 ? 5.926 -90 -34.344 1 70.5 691 ARG A CA 1
ATOM 5502 C C . ARG A 1 691 ? 6.41 -91.062 -35.344 1 70.5 691 ARG A C 1
ATOM 5504 O O . ARG A 1 691 ? 6.41 -90.75 -36.562 1 70.5 691 ARG A O 1
ATOM 5511 N N . ARG A 1 692 ? 6.836 -92.312 -34.969 1 63.91 692 ARG A N 1
ATOM 5512 C CA . ARG A 1 692 ? 7.418 -93.312 -35.875 1 63.91 692 ARG A CA 1
ATOM 5513 C C . ARG A 1 692 ? 6.363 -94.25 -36.375 1 63.91 692 ARG A C 1
ATOM 5515 O O . ARG A 1 692 ? 6.691 -95.375 -36.781 1 63.91 692 ARG A O 1
ATOM 5522 N N . LEU A 1 693 ? 5.152 -93.875 -36.344 1 66.06 693 LEU A N 1
ATOM 5523 C CA . LEU A 1 693 ? 4.121 -94.812 -36.812 1 66.06 693 LEU A CA 1
ATOM 5524 C C . LEU A 1 693 ? 4.141 -94.938 -38.312 1 66.06 693 LEU A C 1
ATOM 5526 O O . LEU A 1 693 ? 4.59 -94.062 -39.031 1 66.06 693 LEU A O 1
ATOM 5530 N N . PRO A 1 694 ? 3.869 -96.188 -38.844 1 58.5 694 PRO A N 1
ATOM 5531 C CA . PRO A 1 694 ? 3.941 -96.438 -40.281 1 58.5 694 PRO A CA 1
ATOM 5532 C C . PRO A 1 694 ? 3.215 -95.375 -41.125 1 58.5 694 PRO A C 1
ATOM 5534 O O . PRO A 1 694 ? 2.387 -94.625 -40.594 1 58.5 694 PRO A O 1
ATOM 5537 N N . GLN A 1 695 ? 3.578 -95.188 -42.438 1 53.38 695 GLN A N 1
ATOM 5538 C CA . GLN A 1 695 ? 3.305 -94.125 -43.375 1 53.38 695 GLN A CA 1
ATOM 5539 C C . GLN A 1 695 ? 1.821 -93.75 -43.406 1 53.38 695 GLN A C 1
ATOM 5541 O O . GLN A 1 695 ? 1.456 -92.562 -43.625 1 53.38 695 GLN A O 1
ATOM 5546 N N . ASN A 1 696 ? 0.961 -94.625 -43.125 1 53.44 696 ASN A N 1
ATOM 5547 C CA . ASN A 1 696 ? -0.466 -94.375 -43.281 1 53.44 696 ASN A CA 1
ATOM 5548 C C . ASN A 1 696 ? -1.023 -93.562 -42.125 1 53.44 696 ASN A C 1
ATOM 5550 O O . ASN A 1 696 ? -2.145 -93.062 -42.188 1 53.44 696 ASN A O 1
ATOM 5554 N N . PHE A 1 697 ? -0.235 -93.438 -41.031 1 57.44 697 PHE A N 1
ATOM 5555 C CA . PHE A 1 697 ? -0.743 -92.688 -39.875 1 57.44 697 PHE A CA 1
ATOM 5556 C C . PHE A 1 697 ? 0.128 -91.5 -39.562 1 57.44 697 PHE A C 1
ATOM 5558 O O . PHE A 1 697 ? 0.67 -91.375 -38.469 1 57.44 697 PHE A O 1
ATOM 5565 N N . ASN A 1 698 ? 0.382 -90.688 -40.594 1 62.28 698 ASN A N 1
ATOM 5566 C CA . ASN A 1 698 ? 1.233 -89.5 -40.562 1 62.28 698 ASN A CA 1
ATOM 5567 C C . ASN A 1 698 ? 0.646 -88.438 -39.688 1 62.28 698 ASN A C 1
ATOM 5569 O O . ASN A 1 698 ? 1.285 -87.375 -39.438 1 62.28 698 ASN A O 1
ATOM 5573 N N . GLU A 1 699 ? -0.449 -88.625 -39.094 1 72.12 699 GLU A N 1
ATOM 5574 C CA . GLU A 1 699 ? -1.107 -87.625 -38.281 1 72.12 699 GLU A CA 1
ATOM 5575 C C . GLU A 1 699 ? -0.344 -87.312 -37 1 72.12 699 GLU A C 1
ATOM 5577 O O . GLU A 1 699 ? -0.305 -86.188 -36.531 1 72.12 699 GLU A O 1
ATOM 5582 N N . ALA A 1 700 ? 0.337 -88.312 -36.469 1 74.81 700 ALA A N 1
ATOM 5583 C CA . ALA A 1 700 ? 1.04 -88.125 -35.219 1 74.81 700 ALA A CA 1
ATOM 5584 C C . ALA A 1 700 ? 2.207 -87.188 -35.344 1 74.81 700 ALA A C 1
ATOM 5586 O O . ALA A 1 700 ? 2.541 -86.438 -34.375 1 74.81 700 ALA A O 1
ATOM 5587 N N . ARG A 1 701 ? 2.746 -87.062 -36.438 1 73.06 701 ARG A N 1
ATOM 5588 C CA . ARG A 1 701 ? 3.852 -86.188 -36.656 1 73.06 701 ARG A CA 1
ATOM 5589 C C . ARG A 1 701 ? 3.367 -84.688 -36.594 1 73.06 701 ARG A C 1
ATOM 5591 O O . ARG A 1 701 ? 4.035 -83.875 -36.031 1 73.06 701 ARG A O 1
ATOM 5598 N N . TYR A 1 702 ? 2.219 -84.5 -37.188 1 74.75 702 TYR A N 1
ATOM 5599 C CA . TYR A 1 702 ? 1.66 -83.188 -37.188 1 74.75 702 TYR A CA 1
ATOM 5600 C C . TYR A 1 702 ? 1.224 -82.75 -35.781 1 74.75 702 TYR A C 1
ATOM 5602 O O . TYR A 1 702 ? 1.353 -81.562 -35.375 1 74.75 702 TYR A O 1
ATOM 5610 N N . ILE A 1 703 ? 0.789 -83.688 -34.969 1 79.44 703 ILE A N 1
ATOM 5611 C CA . ILE A 1 703 ? 0.394 -83.375 -33.594 1 79.44 703 ILE A CA 1
ATOM 5612 C C . ILE A 1 703 ? 1.62 -83 -32.781 1 79.44 703 ILE A C 1
ATOM 5614 O O . ILE A 1 703 ? 1.545 -82.125 -31.938 1 79.44 703 ILE A O 1
ATOM 5618 N N . TYR A 1 704 ? 2.709 -83.625 -33.062 1 76.69 704 TYR A N 1
ATOM 5619 C CA . TYR A 1 704 ? 3.953 -83.25 -32.375 1 76.69 704 TYR A CA 1
ATOM 5620 C C . TYR A 1 704 ? 4.379 -81.875 -32.719 1 76.69 704 TYR A C 1
ATOM 5622 O O . TYR A 1 704 ? 4.73 -81.062 -31.797 1 76.69 704 TYR A O 1
ATOM 5630 N N . PHE A 1 705 ? 4.176 -81.5 -33.906 1 72.31 705 PHE A N 1
ATOM 5631 C CA . PHE A 1 705 ? 4.586 -80.188 -34.312 1 72.31 705 PHE A CA 1
ATOM 5632 C C . PHE A 1 705 ? 3.68 -79.125 -33.719 1 72.31 705 PHE A C 1
ATOM 5634 O O . PHE A 1 705 ? 4.152 -78.062 -33.281 1 72.31 705 PHE A O 1
ATOM 5641 N N . VAL A 1 706 ? 2.49 -79.312 -33.625 1 77.12 706 VAL A N 1
ATOM 5642 C CA . VAL A 1 706 ? 1.541 -78.375 -33.094 1 77.12 706 VAL A CA 1
ATOM 5643 C C . VAL A 1 706 ? 1.754 -78.188 -31.594 1 77.12 706 VAL A C 1
ATOM 5645 O O . VAL A 1 706 ? 1.652 -77.062 -31.078 1 77.12 706 VAL A O 1
ATOM 5648 N N . SER A 1 707 ? 2.111 -79.25 -30.938 1 79.75 707 SER A N 1
ATOM 5649 C CA . SER A 1 707 ? 2.34 -79.188 -29.5 1 79.75 707 SER A CA 1
ATOM 5650 C C . SER A 1 707 ? 3.596 -78.375 -29.188 1 79.75 707 SER A C 1
ATOM 5652 O O . SER A 1 707 ? 3.627 -77.625 -28.219 1 79.75 707 SER A O 1
ATOM 5654 N N . ILE A 1 708 ? 4.523 -78.438 -30.078 1 74.31 708 ILE A N 1
ATOM 5655 C CA . ILE A 1 708 ? 5.738 -77.625 -29.891 1 74.31 708 ILE A CA 1
ATOM 5656 C C . ILE A 1 708 ? 5.461 -76.188 -30.172 1 74.31 708 ILE A C 1
ATOM 5658 O O . ILE A 1 708 ? 5.941 -75.312 -29.453 1 74.31 708 ILE A O 1
ATOM 5662 N N . THR A 1 709 ? 4.711 -75.938 -31.141 1 71.31 709 THR A N 1
ATOM 5663 C CA . THR A 1 709 ? 4.379 -74.562 -31.5 1 71.31 709 THR A CA 1
ATOM 5664 C C . THR A 1 709 ? 3.547 -73.875 -30.406 1 71.31 709 THR A C 1
ATOM 5666 O O . THR A 1 709 ? 3.746 -72.75 -30.078 1 71.31 709 THR A O 1
ATOM 5669 N N . MET A 1 710 ? 2.676 -74.625 -29.859 1 75.06 710 MET A N 1
ATOM 5670 C CA . MET A 1 710 ? 1.853 -74.062 -28.781 1 75.06 710 MET A CA 1
ATOM 5671 C C . MET A 1 710 ? 2.705 -73.688 -27.562 1 75.06 710 MET A C 1
ATOM 5673 O O . MET A 1 710 ? 2.477 -72.688 -26.906 1 75.06 710 MET A O 1
ATOM 5677 N N . CYS A 1 711 ? 3.686 -74.5 -27.344 1 74.56 711 CYS A N 1
ATOM 5678 C CA . CYS A 1 711 ? 4.582 -74.188 -26.234 1 74.56 711 CYS A CA 1
ATOM 5679 C C . CYS A 1 711 ? 5.406 -72.938 -26.484 1 74.56 711 CYS A C 1
ATOM 5681 O O . CYS A 1 711 ? 5.574 -72.125 -25.578 1 74.56 711 CYS A O 1
ATOM 5683 N N . LEU A 1 712 ? 5.777 -72.75 -27.656 1 69.94 712 LEU A N 1
ATOM 5684 C CA . LEU A 1 712 ? 6.594 -71.625 -28 1 69.94 712 LEU A CA 1
ATOM 5685 C C . LEU A 1 712 ? 5.777 -70.312 -27.906 1 69.94 712 LEU A C 1
ATOM 5687 O O . LEU A 1 712 ? 6.262 -69.312 -27.406 1 69.94 712 LEU A O 1
ATOM 5691 N N . VAL A 1 713 ? 4.66 -70.375 -28.344 1 68.62 713 VAL A N 1
ATOM 5692 C CA . VAL A 1 713 ? 3.834 -69.188 -28.344 1 68.62 713 VAL A CA 1
ATOM 5693 C C . VAL A 1 713 ? 3.434 -68.812 -26.922 1 68.62 713 VAL A C 1
ATOM 5695 O O . VAL A 1 713 ? 3.42 -67.625 -26.547 1 68.62 713 VAL A O 1
ATOM 5698 N N . LEU A 1 714 ? 3.188 -69.875 -26.125 1 69.25 714 LEU A N 1
ATOM 5699 C CA . LEU A 1 714 ? 2.84 -69.625 -24.734 1 69.25 714 LEU A CA 1
ATOM 5700 C C . LEU A 1 714 ? 4.016 -69 -23.969 1 69.25 714 LEU A C 1
ATOM 5702 O O . LEU A 1 714 ? 3.824 -68.125 -23.109 1 69.25 714 LEU A O 1
ATOM 5706 N N . CYS A 1 715 ? 5.195 -69.188 -24.391 1 66.88 715 CYS A N 1
ATOM 5707 C CA . CYS A 1 715 ? 6.387 -68.688 -23.719 1 66.88 715 CYS A CA 1
ATOM 5708 C C . CYS A 1 715 ? 6.652 -67.25 -24.125 1 66.88 715 CYS A C 1
ATOM 5710 O O . CYS A 1 715 ? 7.273 -66.5 -23.375 1 66.88 715 CYS A O 1
ATOM 5712 N N . VAL A 1 716 ? 6.125 -66.875 -25.25 1 64.56 716 VAL A N 1
ATOM 5713 C CA . VAL A 1 716 ? 6.34 -65.5 -25.688 1 64.56 716 VAL A CA 1
ATOM 5714 C C . VAL A 1 716 ? 5.238 -64.625 -25.141 1 64.56 716 VAL A C 1
ATOM 5716 O O . VAL A 1 716 ? 5.496 -63.5 -24.734 1 64.56 716 VAL A O 1
ATOM 5719 N N . ILE A 1 717 ? 4.066 -65.125 -25.047 1 63.69 717 ILE A N 1
ATOM 5720 C CA . ILE A 1 717 ? 2.914 -64.312 -24.641 1 63.69 717 ILE A CA 1
ATOM 5721 C C . ILE A 1 717 ? 3.008 -63.938 -23.156 1 63.69 717 ILE A C 1
ATOM 5723 O O . ILE A 1 717 ? 2.691 -62.844 -22.766 1 63.69 717 ILE A O 1
ATOM 5727 N N . PHE A 1 718 ? 3.561 -64.812 -22.438 1 63.56 718 PHE A N 1
ATOM 5728 C CA . PHE A 1 718 ? 3.496 -64.625 -21 1 63.56 718 PHE A CA 1
ATOM 5729 C C . PHE A 1 718 ? 4.375 -63.438 -20.562 1 63.56 718 PHE A C 1
ATOM 5731 O O . PHE A 1 718 ? 3.912 -62.531 -19.875 1 63.56 718 PHE A O 1
ATOM 5738 N N . PRO A 1 719 ? 5.516 -63.375 -20.922 1 59.84 719 PRO A N 1
ATOM 5739 C CA . PRO A 1 719 ? 6.324 -62.219 -20.484 1 59.84 719 PRO A CA 1
ATOM 5740 C C . PRO A 1 719 ? 5.859 -60.906 -21.109 1 59.84 719 PRO A C 1
ATOM 5742 O O . PRO A 1 719 ? 5.945 -59.844 -20.469 1 59.84 719 PRO A O 1
ATOM 5745 N N . SER A 1 720 ? 5.379 -60.938 -22.25 1 61.25 720 SER A N 1
ATOM 5746 C CA . SER A 1 720 ? 4.898 -59.719 -22.891 1 61.25 720 SER A CA 1
ATOM 5747 C C . SER A 1 720 ? 3.682 -59.156 -22.172 1 61.25 720 SER A C 1
ATOM 5749 O O . SER A 1 720 ? 3.527 -57.938 -22.047 1 61.25 720 SER A O 1
ATOM 5751 N N . TYR A 1 721 ? 2.902 -60.031 -21.719 1 61.81 721 TYR A N 1
ATOM 5752 C CA . TYR A 1 721 ? 1.698 -59.625 -21 1 61.81 721 TYR A CA 1
ATOM 5753 C C . TYR A 1 721 ? 2.047 -59 -19.672 1 61.81 721 TYR A C 1
ATOM 5755 O O . TYR A 1 721 ? 1.366 -58.062 -19.219 1 61.81 721 TYR A O 1
ATOM 5763 N N . LEU A 1 722 ? 3.105 -59.375 -19.109 1 59.19 722 LEU A N 1
ATOM 5764 C CA . LEU A 1 722 ? 3.457 -58.875 -17.797 1 59.19 722 LEU A CA 1
ATOM 5765 C C . LEU A 1 722 ? 4.098 -57.5 -17.891 1 59.19 722 LEU A C 1
ATOM 5767 O O . LEU A 1 722 ? 3.988 -56.688 -16.953 1 59.19 722 LEU A O 1
ATOM 5771 N N . VAL A 1 723 ? 4.652 -57.344 -19.016 1 57.84 723 VAL A N 1
ATOM 5772 C CA . VAL A 1 723 ? 5.426 -56.094 -19.094 1 57.84 723 VAL A CA 1
ATOM 5773 C C . VAL A 1 723 ? 4.562 -55 -19.672 1 57.84 723 VAL A C 1
ATOM 5775 O O . VAL A 1 723 ? 4.777 -53.812 -19.375 1 57.84 723 VAL A O 1
ATOM 5778 N N . THR A 1 724 ? 3.645 -55.375 -20.406 1 57.31 724 THR A N 1
ATOM 5779 C CA . THR A 1 724 ? 2.828 -54.375 -21.062 1 57.31 724 THR A CA 1
ATOM 5780 C C . THR A 1 724 ? 1.608 -54.031 -20.219 1 57.31 724 THR A C 1
ATOM 5782 O O . THR A 1 724 ? 1.105 -54.875 -19.469 1 57.31 724 THR A O 1
ATOM 5785 N N . ARG A 1 725 ? 1.409 -52.844 -20.141 1 58.31 725 ARG A N 1
ATOM 5786 C CA . ARG A 1 725 ? 0.235 -52.375 -19.406 1 58.31 725 ARG A CA 1
ATOM 5787 C C . ARG A 1 725 ? -0.73 -51.625 -20.328 1 58.31 725 ARG A C 1
ATOM 5789 O O . ARG A 1 725 ? -0.334 -51.125 -21.375 1 58.31 725 ARG A O 1
ATOM 5796 N N . GLY A 1 726 ? -2.09 -51.844 -20.062 1 60.28 726 GLY A N 1
ATOM 5797 C CA . GLY A 1 726 ? -3.088 -51.062 -20.766 1 60.28 726 GLY A CA 1
ATOM 5798 C C . GLY A 1 726 ? -3.729 -51.781 -21.938 1 60.28 726 GLY A C 1
ATOM 5799 O O . GLY A 1 726 ? -3.729 -53.031 -21.969 1 60.28 726 GLY A O 1
ATOM 5800 N N . PRO A 1 727 ? -4.258 -51.062 -22.828 1 61.91 727 PRO A N 1
ATOM 5801 C CA . PRO A 1 727 ? -4.953 -51.688 -23.969 1 61.91 727 PRO A CA 1
ATOM 5802 C C . PRO A 1 727 ? -4.012 -52.438 -24.906 1 61.91 727 PRO A C 1
ATOM 5804 O O . PRO A 1 727 ? -4.441 -53.375 -25.594 1 61.91 727 PRO A O 1
ATOM 5807 N N . ILE A 1 728 ? -2.867 -52.094 -24.812 1 62.69 728 ILE A N 1
ATOM 5808 C CA . ILE A 1 728 ? -1.903 -52.781 -25.672 1 62.69 728 ILE A CA 1
ATOM 5809 C C . ILE A 1 728 ? -1.664 -54.188 -25.172 1 62.69 728 ILE A C 1
ATOM 5811 O O . ILE A 1 728 ? -1.444 -55.125 -25.953 1 62.69 728 ILE A O 1
ATOM 5815 N N . GLN A 1 729 ? -1.87 -54.281 -23.922 1 69.69 729 GLN A N 1
ATOM 5816 C CA . GLN A 1 729 ? -1.737 -55.625 -23.344 1 69.69 729 GLN A CA 1
ATOM 5817 C C . GLN A 1 729 ? -2.809 -56.562 -23.875 1 69.69 729 GLN A C 1
ATOM 5819 O O . GLN A 1 729 ? -2.516 -57.719 -24.234 1 69.69 729 GLN A O 1
ATOM 5824 N N . ASN A 1 730 ? -3.955 -56.094 -23.984 1 71.56 730 ASN A N 1
ATOM 5825 C CA . ASN A 1 730 ? -5.062 -56.906 -24.469 1 71.56 730 ASN A CA 1
ATOM 5826 C C . ASN A 1 730 ? -4.93 -57.188 -25.969 1 71.56 730 ASN A C 1
ATOM 5828 O O . ASN A 1 730 ? -5.262 -58.312 -26.422 1 71.56 730 ASN A O 1
ATOM 5832 N N . ALA A 1 731 ? -4.438 -56.312 -26.656 1 70.06 731 ALA A N 1
ATOM 5833 C CA . ALA A 1 731 ? -4.281 -56.531 -28.094 1 70.06 731 ALA A CA 1
ATOM 5834 C C . ALA A 1 731 ? -3.207 -57.562 -28.375 1 70.06 731 ALA A C 1
ATOM 5836 O O . ALA A 1 731 ? -3.389 -58.438 -29.234 1 70.06 731 ALA A O 1
ATOM 5837 N N . ILE A 1 732 ? -2.221 -57.531 -27.641 1 69.06 732 ILE A N 1
ATOM 5838 C CA . ILE A 1 732 ? -1.137 -58.5 -27.844 1 69.06 732 ILE A CA 1
ATOM 5839 C C . ILE A 1 732 ? -1.612 -59.906 -27.469 1 69.06 732 ILE A C 1
ATOM 5841 O O . ILE A 1 732 ? -1.317 -60.875 -28.172 1 69.06 732 ILE A O 1
ATOM 5845 N N . ALA A 1 733 ? -2.318 -59.875 -26.422 1 75.81 733 ALA A N 1
ATOM 5846 C CA . ALA A 1 733 ? -2.85 -61.188 -26 1 75.81 733 ALA A CA 1
ATOM 5847 C C . ALA A 1 733 ? -3.826 -61.719 -27.031 1 75.81 733 ALA A C 1
ATOM 5849 O O . ALA A 1 733 ? -3.779 -62.906 -27.375 1 75.81 733 ALA A O 1
ATOM 5850 N N . ALA A 1 734 ? -4.664 -60.969 -27.609 1 78.62 734 ALA A N 1
ATOM 5851 C CA . ALA A 1 734 ? -5.652 -61.406 -28.594 1 78.62 734 ALA A CA 1
ATOM 5852 C C . ALA A 1 734 ? -4.977 -61.844 -29.891 1 78.62 734 ALA A C 1
ATOM 5854 O O . ALA A 1 734 ? -5.348 -62.875 -30.453 1 78.62 734 ALA A O 1
ATOM 5855 N N . PHE A 1 735 ? -3.973 -61.25 -30.25 1 75.5 735 PHE A N 1
ATOM 5856 C CA . PHE A 1 735 ? -3.264 -61.594 -31.469 1 75.5 735 PHE A CA 1
ATOM 5857 C C . PHE A 1 735 ? -2.5 -62.906 -31.297 1 75.5 735 PHE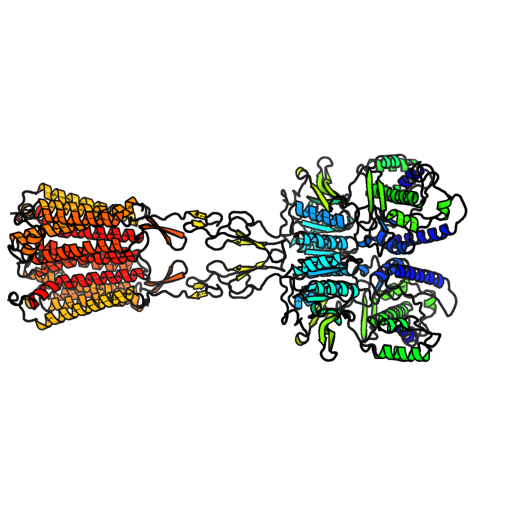 A C 1
ATOM 5859 O O . PHE A 1 735 ? -2.436 -63.719 -32.219 1 75.5 735 PHE A O 1
ATOM 5866 N N . SER A 1 736 ? -1.985 -63.031 -30.156 1 74 736 SER A N 1
ATOM 5867 C CA . SER A 1 736 ? -1.232 -64.25 -29.906 1 74 736 SER A CA 1
ATOM 5868 C C . SER A 1 736 ? -2.148 -65.5 -29.891 1 74 736 SER A C 1
ATOM 5870 O O . SER A 1 736 ? -1.806 -66.562 -30.453 1 74 736 SER A O 1
ATOM 5872 N N . ILE A 1 737 ? -3.24 -65.375 -29.312 1 81.5 737 ILE A N 1
ATOM 5873 C CA . ILE A 1 737 ? -4.184 -66.5 -29.25 1 81.5 737 ILE A CA 1
ATOM 5874 C C . ILE A 1 737 ? -4.719 -66.812 -30.656 1 81.5 737 ILE A C 1
ATOM 5876 O O . ILE A 1 737 ? -4.879 -67.938 -31.031 1 81.5 737 ILE A O 1
ATOM 5880 N N . PHE A 1 738 ? -4.922 -65.812 -31.422 1 82.88 738 PHE A N 1
ATOM 5881 C CA . PHE A 1 738 ? -5.355 -66 -32.812 1 82.88 738 PHE A CA 1
ATOM 5882 C C . PHE A 1 738 ? -4.293 -66.688 -33.625 1 82.88 738 PHE A C 1
ATOM 5884 O O . PHE A 1 738 ? -4.613 -67.625 -34.375 1 82.88 738 PHE A O 1
ATOM 5891 N N . ALA A 1 739 ? -3.131 -66.375 -33.406 1 75.06 739 ALA A N 1
ATOM 5892 C CA . ALA A 1 739 ? -2.041 -67 -34.156 1 75.06 739 ALA A CA 1
ATOM 5893 C C . ALA A 1 739 ? -1.914 -68.5 -33.812 1 75.06 739 ALA A C 1
ATOM 5895 O O . ALA A 1 739 ? -1.714 -69.312 -34.688 1 75.06 739 ALA A O 1
ATOM 5896 N N . ILE A 1 740 ? -2.086 -68.75 -32.562 1 78.25 740 ILE A N 1
ATOM 5897 C CA . ILE A 1 740 ? -1.989 -70.125 -32.125 1 78.25 740 ILE A CA 1
ATOM 5898 C C . ILE A 1 740 ? -3.158 -70.938 -32.688 1 78.25 740 ILE A C 1
ATOM 5900 O O . ILE A 1 740 ? -2.979 -72.062 -33.156 1 78.25 740 ILE A O 1
ATOM 5904 N N . SER A 1 741 ? -4.301 -70.375 -32.719 1 84.69 741 SER A N 1
ATOM 5905 C CA . SER A 1 741 ? -5.484 -71 -33.219 1 84.69 741 SER A CA 1
ATOM 5906 C C . SER A 1 741 ? -5.371 -71.25 -34.719 1 84.69 741 SER A C 1
ATOM 5908 O O . SER A 1 741 ? -5.75 -72.375 -35.219 1 84.69 741 SER A O 1
ATOM 5910 N N . THR A 1 742 ? -4.781 -70.438 -35.375 1 81.88 742 THR A N 1
ATOM 5911 C CA . THR A 1 742 ? -4.617 -70.562 -36.812 1 81.88 742 THR A CA 1
ATOM 5912 C C . THR A 1 742 ? -3.549 -71.625 -37.125 1 81.88 742 THR A C 1
ATOM 5914 O O . THR A 1 742 ? -3.682 -72.375 -38.094 1 81.88 742 THR A O 1
ATOM 5917 N N . ALA A 1 743 ? -2.611 -71.625 -36.344 1 75.12 743 ALA A N 1
ATOM 5918 C CA . ALA A 1 743 ? -1.571 -72.625 -36.5 1 75.12 743 ALA A CA 1
ATOM 5919 C C . ALA A 1 743 ? -2.119 -74.062 -36.25 1 75.12 743 ALA A C 1
ATOM 5921 O O . ALA A 1 743 ? -1.782 -75 -36.969 1 75.12 743 ALA A O 1
ATOM 5922 N N . LEU A 1 744 ? -2.941 -74.125 -35.312 1 82.75 744 LEU A N 1
ATOM 5923 C CA . LEU A 1 744 ? -3.568 -75.438 -35 1 82.75 744 LEU A CA 1
ATOM 5924 C C . LEU A 1 744 ? -4.449 -75.875 -36.156 1 82.75 744 LEU A C 1
ATOM 5926 O O . LEU A 1 744 ? -4.379 -77.062 -36.594 1 82.75 744 LEU A O 1
ATOM 5930 N N . LEU A 1 745 ? -5.164 -75 -36.719 1 85 745 LEU A N 1
ATOM 5931 C CA . LEU A 1 745 ? -6.059 -75.312 -37.812 1 85 745 LEU A CA 1
ATOM 5932 C C . LEU A 1 745 ? -5.27 -75.688 -39.062 1 85 745 LEU A C 1
ATOM 5934 O O . LEU A 1 745 ? -5.586 -76.688 -39.75 1 85 745 LEU A O 1
ATOM 5938 N N . ALA A 1 746 ? -4.238 -75 -39.312 1 77.44 746 ALA A N 1
ATOM 5939 C CA . ALA A 1 746 ? -3.469 -75.188 -40.531 1 77.44 746 ALA A CA 1
ATOM 5940 C C . ALA A 1 746 ? -2.652 -76.5 -40.5 1 77.44 746 ALA A C 1
ATOM 5942 O O . ALA A 1 746 ? -2.635 -77.25 -41.469 1 77.44 746 ALA A O 1
ATOM 5943 N N . CYS A 1 747 ? -2.117 -76.812 -39.406 1 74.62 747 CYS A N 1
ATOM 5944 C CA . CYS A 1 747 ? -1.211 -77.938 -39.312 1 74.62 747 CYS A CA 1
ATOM 5945 C C . CYS A 1 747 ? -1.987 -79.25 -39.188 1 74.62 747 CYS A C 1
ATOM 5947 O O . CYS A 1 747 ? -1.597 -80.25 -39.75 1 74.62 747 CYS A O 1
ATOM 5949 N N . LEU A 1 748 ? -3.049 -79.188 -38.562 1 81.69 748 LEU A N 1
ATOM 5950 C CA . LEU A 1 748 ? -3.736 -80.5 -38.281 1 81.69 748 LEU A CA 1
ATOM 5951 C C . LEU A 1 748 ? -4.73 -80.812 -39.406 1 81.69 748 LEU A C 1
ATOM 5953 O O . LEU A 1 748 ? -4.973 -82 -39.688 1 81.69 748 LEU A O 1
ATOM 5957 N N . PHE A 1 749 ? -5.293 -79.812 -40.125 1 86 749 PHE A N 1
ATOM 5958 C CA . PHE A 1 749 ? -6.43 -80.125 -40.969 1 86 749 PHE A CA 1
ATOM 5959 C C . PHE A 1 749 ? -6.148 -79.75 -42.406 1 86 749 PHE A C 1
ATOM 5961 O O . PHE A 1 749 ? -6.758 -80.312 -43.344 1 86 749 PHE A O 1
ATOM 5968 N N . VAL A 1 750 ? -5.27 -78.875 -42.688 1 78 750 VAL A N 1
ATOM 5969 C CA . VAL A 1 750 ? -5.035 -78.438 -44.062 1 78 750 VAL A CA 1
ATOM 5970 C C . VAL A 1 750 ? -4.523 -79.625 -44.906 1 78 750 VAL A C 1
ATOM 5972 O O . VAL A 1 750 ? -4.996 -79.875 -46.031 1 78 750 VAL A O 1
ATOM 5975 N N . PRO A 1 751 ? -3.59 -80.438 -44.375 1 74.75 751 PRO A N 1
ATOM 5976 C CA . PRO A 1 751 ? -3.143 -81.562 -45.188 1 74.75 751 PRO A CA 1
ATOM 5977 C C . PRO A 1 751 ? -4.258 -82.562 -45.469 1 74.75 751 PRO A C 1
ATOM 5979 O O . PRO A 1 751 ? -4.301 -83.125 -46.562 1 74.75 751 PRO A O 1
ATOM 5982 N N . LYS A 1 752 ? -5.102 -82.688 -44.625 1 81.06 752 LYS A N 1
ATOM 5983 C CA . LYS A 1 752 ? -6.207 -83.625 -44.844 1 81.06 752 LYS A CA 1
ATOM 5984 C C . LYS A 1 752 ? -7.227 -83.062 -45.812 1 81.06 752 LYS A C 1
ATOM 5986 O O . LYS A 1 752 ? -7.723 -83.812 -46.688 1 81.06 752 LYS A O 1
ATOM 5991 N N . ILE A 1 753 ? -7.473 -81.812 -45.688 1 84.69 753 ILE A N 1
ATOM 5992 C CA . ILE A 1 753 ? -8.422 -81.125 -46.594 1 84.69 753 ILE A CA 1
ATOM 5993 C C . ILE A 1 753 ? -7.863 -81.125 -48.031 1 84.69 753 ILE A C 1
ATOM 5995 O O . ILE A 1 753 ? -8.602 -81.312 -49 1 84.69 753 ILE A O 1
ATOM 5999 N N . TYR A 1 754 ? -6.617 -81 -48.094 1 78.81 754 TYR A N 1
ATOM 6000 C CA . TYR A 1 754 ? -5.961 -81 -49.406 1 78.81 754 TYR A CA 1
ATOM 6001 C C . TYR A 1 754 ? -6.148 -82.375 -50.094 1 78.81 754 TYR A C 1
ATOM 6003 O O . TYR A 1 754 ? -6.434 -82.438 -51.312 1 78.81 754 TYR A O 1
ATOM 6011 N N . ILE A 1 755 ? -6.102 -83.438 -49.344 1 79.81 755 ILE A N 1
ATOM 6012 C CA . ILE A 1 755 ? -6.27 -84.75 -49.906 1 79.81 755 ILE A CA 1
ATOM 6013 C C . ILE A 1 755 ? -7.738 -85 -50.25 1 79.81 755 ILE A C 1
ATOM 6015 O O . ILE A 1 755 ? -8.055 -85.562 -51.312 1 79.81 755 ILE A O 1
ATOM 6019 N N . ILE A 1 756 ? -8.594 -84.5 -49.5 1 84.56 756 ILE A N 1
ATOM 6020 C CA . ILE A 1 756 ? -10.023 -84.75 -49.656 1 84.56 756 ILE A CA 1
ATOM 6021 C C . ILE A 1 756 ? -10.539 -84 -50.875 1 84.56 756 ILE A C 1
ATOM 6023 O O . ILE A 1 756 ? -11.305 -84.5 -51.688 1 84.56 756 ILE A O 1
ATOM 6027 N N . ILE A 1 757 ? -10.016 -82.812 -51.062 1 82.19 757 ILE A N 1
ATOM 6028 C CA . ILE A 1 757 ? -10.578 -82 -52.094 1 82.19 757 ILE A CA 1
ATOM 6029 C C . ILE A 1 757 ? -9.758 -82.062 -53.375 1 82.19 757 ILE A C 1
ATOM 6031 O O . ILE A 1 757 ? -10.305 -82.188 -54.469 1 82.19 757 ILE A O 1
ATOM 6035 N N . CYS A 1 758 ? -8.445 -82.188 -53.312 1 77.75 758 CYS A N 1
ATOM 6036 C CA . CYS A 1 758 ? -7.609 -82.062 -54.5 1 77.75 758 CYS A CA 1
ATOM 6037 C C . CYS A 1 758 ? -7.211 -83.5 -55 1 77.75 758 CYS A C 1
ATOM 6039 O O . CYS A 1 758 ? -6.996 -83.688 -56.188 1 77.75 758 CYS A O 1
ATOM 6041 N N . TYR A 1 759 ? -7.055 -84.438 -54.062 1 78.19 759 TYR A N 1
ATOM 6042 C CA . TYR A 1 759 ? -6.621 -85.75 -54.5 1 78.19 759 TYR A CA 1
ATOM 6043 C C . TYR A 1 759 ? -7.523 -86.875 -53.906 1 78.19 759 TYR A C 1
ATOM 6045 O O . TYR A 1 759 ? -7.082 -87.688 -53.094 1 78.19 759 TYR A O 1
ATOM 6053 N N . PRO A 1 760 ? -8.711 -87 -54.312 1 76.69 760 PRO A N 1
ATOM 6054 C CA . PRO A 1 760 ? -9.641 -88 -53.781 1 76.69 760 PRO A CA 1
ATOM 6055 C C . PRO A 1 760 ? -9.203 -89.438 -54.094 1 76.69 760 PRO A C 1
ATOM 6057 O O . PRO A 1 760 ? -9.625 -90.375 -53.406 1 76.69 760 PRO A O 1
ATOM 6060 N N . GLU A 1 761 ? -8.266 -89.625 -55.062 1 75.25 761 GLU A N 1
ATOM 6061 C CA . GLU A 1 761 ? -7.812 -90.938 -55.406 1 75.25 761 GLU A CA 1
ATOM 6062 C C . GLU A 1 761 ? -6.941 -91.562 -54.312 1 75.25 761 GLU A C 1
ATOM 6064 O O . GLU A 1 761 ? -6.863 -92.75 -54.156 1 75.25 761 GLU A O 1
ATOM 6069 N N . LEU A 1 762 ? -6.332 -90.75 -53.594 1 66.56 762 LEU A N 1
ATOM 6070 C CA . LEU A 1 762 ? -5.453 -91.25 -52.531 1 66.56 762 LEU A CA 1
ATOM 6071 C C . LEU A 1 762 ? -6.246 -91.5 -51.25 1 66.56 762 LEU A C 1
ATOM 6073 O O . LEU A 1 762 ? -5.703 -92.062 -50.281 1 66.56 762 LEU A O 1
ATOM 6077 N N . ASN A 1 763 ? -7.527 -91.375 -51.281 1 66.5 763 ASN A N 1
ATOM 6078 C CA . ASN A 1 763 ? -8.43 -91.5 -50.156 1 66.5 763 ASN A CA 1
ATOM 6079 C C . ASN A 1 763 ? -9.008 -92.875 -50.062 1 66.5 763 ASN A C 1
ATOM 6081 O O . ASN A 1 763 ? -10.227 -93.062 -50.031 1 66.5 763 ASN A O 1
ATOM 6085 N N . THR A 1 764 ? -8.195 -94 -50.594 1 58.41 764 THR A N 1
ATOM 6086 C CA . THR A 1 764 ? -8.625 -95.375 -50.531 1 58.41 764 THR A CA 1
ATOM 6087 C C . THR A 1 764 ? -7.926 -96.125 -49.375 1 58.41 764 THR A C 1
ATOM 6089 O O . THR A 1 764 ? -6.797 -95.75 -49.031 1 58.41 764 THR A O 1
ATOM 6092 N N . ALA B 1 1 ? 22.656 32.844 22.609 1 90.31 1 ALA B N 1
ATOM 6093 C CA . ALA B 1 1 ? 23.094 32.844 21.219 1 90.31 1 ALA B CA 1
ATOM 6094 C C . ALA B 1 1 ? 22.641 34.125 20.5 1 90.31 1 ALA B C 1
ATOM 6096 O O . ALA B 1 1 ? 23.391 34.719 19.75 1 90.31 1 ALA B O 1
ATOM 6097 N N . ILE B 1 2 ? 21.391 34.438 20.688 1 92.69 2 ILE B N 1
ATOM 6098 C CA . ILE B 1 2 ? 20.844 35.656 20.062 1 92.69 2 ILE B CA 1
ATOM 6099 C C . ILE B 1 2 ? 21.594 36.875 20.547 1 92.69 2 ILE B C 1
ATOM 6101 O O . ILE B 1 2 ? 22 37.719 19.75 1 92.69 2 ILE B O 1
ATOM 6105 N N . ILE B 1 3 ? 21.812 36.969 21.828 1 91.38 3 ILE B N 1
ATOM 6106 C CA . ILE B 1 3 ? 22.531 38.125 22.406 1 91.38 3 ILE B CA 1
ATOM 6107 C C . ILE B 1 3 ? 23.969 38.125 21.875 1 91.38 3 ILE B C 1
ATOM 6109 O O . ILE B 1 3 ? 24.484 39.188 21.5 1 91.38 3 ILE B O 1
ATOM 6113 N N . TYR B 1 4 ? 24.578 36.969 21.906 1 91.19 4 TYR B N 1
ATOM 6114 C CA . TYR B 1 4 ? 25.922 36.844 21.359 1 91.19 4 TYR B CA 1
ATOM 6115 C C . TYR B 1 4 ? 26 37.375 19.938 1 91.19 4 TYR B C 1
ATOM 6117 O O . TYR B 1 4 ? 26.906 38.125 19.594 1 91.19 4 TYR B O 1
ATOM 6125 N N . ALA B 1 5 ? 25.078 37 19.094 1 94.31 5 ALA B N 1
ATOM 6126 C CA . ALA B 1 5 ? 25.062 37.406 17.703 1 94.31 5 ALA B CA 1
ATOM 6127 C C . ALA B 1 5 ? 24.922 38.938 17.578 1 94.31 5 ALA B C 1
ATOM 6129 O O . ALA B 1 5 ? 25.578 39.562 16.75 1 94.31 5 ALA B O 1
ATOM 6130 N N . ILE B 1 6 ? 24 39.5 18.359 1 94.31 6 ILE B N 1
ATOM 6131 C CA . ILE B 1 6 ? 23.766 40.938 18.328 1 94.31 6 ILE B CA 1
ATOM 6132 C C . ILE B 1 6 ? 25.031 41.688 18.734 1 94.31 6 ILE B C 1
ATOM 6134 O O . ILE B 1 6 ? 25.391 42.688 18.125 1 94.31 6 ILE B O 1
ATOM 6138 N N . GLU B 1 7 ? 25.703 41.188 19.75 1 92.19 7 GLU B N 1
ATOM 6139 C CA . GLU B 1 7 ? 26.938 41.812 20.203 1 92.19 7 GLU B CA 1
ATOM 6140 C C . GLU B 1 7 ? 28.016 41.719 19.141 1 92.19 7 GLU B C 1
ATOM 6142 O O . GLU B 1 7 ? 28.766 42.688 18.922 1 92.19 7 GLU B O 1
ATOM 6147 N N . GLN B 1 8 ? 28.078 40.562 18.531 1 92.94 8 GLN B N 1
ATOM 6148 C CA . GLN B 1 8 ? 29.062 40.406 17.469 1 92.94 8 GLN B CA 1
ATOM 6149 C C . GLN B 1 8 ? 28.781 41.344 16.297 1 92.94 8 GLN B C 1
ATOM 6151 O O . GLN B 1 8 ? 29.703 41.938 15.727 1 92.94 8 GLN B O 1
ATOM 6156 N N . ILE B 1 9 ? 27.562 41.531 15.961 1 94.62 9 ILE B N 1
ATOM 6157 C CA . ILE B 1 9 ? 27.156 42.406 14.859 1 94.62 9 ILE B CA 1
ATOM 6158 C C . ILE B 1 9 ? 27.469 43.844 15.211 1 94.62 9 ILE B C 1
ATOM 6160 O O . ILE B 1 9 ? 27.953 44.625 14.367 1 94.62 9 ILE B O 1
ATOM 6164 N N . ASN B 1 10 ? 27.172 44.25 16.438 1 94.62 10 ASN B N 1
ATOM 6165 C CA . ASN B 1 10 ? 27.406 45.625 16.891 1 94.62 10 ASN B CA 1
ATOM 6166 C C . ASN B 1 10 ? 28.891 45.969 16.922 1 94.62 10 ASN B C 1
ATOM 6168 O O . ASN B 1 10 ? 29.266 47.125 16.875 1 94.62 10 ASN B O 1
ATOM 6172 N N . GLN B 1 11 ? 29.703 44.906 16.922 1 92.75 11 GLN B N 1
ATOM 6173 C CA . GLN B 1 11 ? 31.141 45.125 16.906 1 92.75 11 GLN B CA 1
ATOM 6174 C C . GLN B 1 11 ? 31.703 45.031 15.492 1 92.75 11 GLN B C 1
ATOM 6176 O O . GLN B 1 11 ? 32.844 45.469 15.242 1 92.75 11 GLN B O 1
ATOM 6181 N N . ASP B 1 12 ? 30.875 44.562 14.625 1 91.06 12 ASP B N 1
ATOM 6182 C CA . ASP B 1 12 ? 31.297 44.438 13.234 1 91.06 12 ASP B CA 1
ATOM 6183 C C . ASP B 1 12 ? 31.281 45.781 12.531 1 91.06 12 ASP B C 1
ATOM 6185 O O . ASP B 1 12 ? 30.266 46.469 12.547 1 91.06 12 ASP B O 1
ATOM 6189 N N . LYS B 1 13 ? 32.281 46.188 11.891 1 89.69 13 LYS B N 1
ATOM 6190 C CA . LYS B 1 13 ? 32.406 47.469 11.25 1 89.69 13 LYS B CA 1
ATOM 6191 C C . LYS B 1 13 ? 31.891 47.438 9.812 1 89.69 13 LYS B C 1
ATOM 6193 O O . LYS B 1 13 ? 31.641 48.5 9.211 1 89.69 13 LYS B O 1
ATOM 6198 N N . GLN B 1 14 ? 31.719 46.25 9.328 1 89.94 14 GLN B N 1
ATOM 6199 C CA . GLN B 1 14 ? 31.281 46.125 7.941 1 89.94 14 GLN B CA 1
ATOM 6200 C C . GLN B 1 14 ? 29.766 45.969 7.852 1 89.94 14 GLN B C 1
ATOM 6202 O O . GLN B 1 14 ? 29.141 46.406 6.887 1 89.94 14 GLN B O 1
ATOM 6207 N N . LEU B 1 15 ? 29.219 45.281 8.852 1 93.12 15 LEU B N 1
ATOM 6208 C CA . LEU B 1 15 ? 27.781 45.062 8.875 1 93.12 15 LEU B CA 1
ATOM 6209 C C . LEU B 1 15 ? 27.078 46.094 9.734 1 93.12 15 LEU B C 1
ATOM 6211 O O . LEU B 1 15 ? 27.266 46.156 10.953 1 93.12 15 LEU B O 1
ATOM 6215 N N . LEU B 1 16 ? 26.266 46.938 9.117 1 93.06 16 LEU B N 1
ATOM 6216 C CA . LEU B 1 16 ? 25.484 48 9.766 1 93.06 16 LEU B CA 1
ATOM 6217 C C . LEU B 1 16 ? 26.391 48.969 10.492 1 93.06 16 LEU B C 1
ATOM 6219 O O . LEU B 1 16 ? 26.234 49.188 11.695 1 93.06 16 LEU B O 1
ATOM 6223 N N . PRO B 1 17 ? 27.203 49.562 9.672 1 91.06 17 PRO B N 1
ATOM 6224 C CA . PRO B 1 17 ? 28.125 50.531 10.312 1 91.06 17 PRO B CA 1
ATOM 6225 C C . PRO B 1 17 ? 27.391 51.688 10.945 1 91.06 17 PRO B C 1
ATOM 6227 O O . PRO B 1 17 ? 26.469 52.25 10.344 1 91.06 17 PRO B O 1
ATOM 6230 N N . ASN B 1 18 ? 27.719 52.062 12.219 1 84.94 18 ASN B N 1
ATOM 6231 C CA . ASN B 1 18 ? 27.219 53.219 12.969 1 84.94 18 ASN B CA 1
ATOM 6232 C C . ASN B 1 18 ? 25.781 53 13.445 1 84.94 18 ASN B C 1
ATOM 6234 O O . ASN B 1 18 ? 25.094 53.938 13.828 1 84.94 18 ASN B O 1
ATOM 6238 N N . ILE B 1 19 ? 25.297 51.75 13.219 1 87.62 19 ILE B N 1
ATOM 6239 C CA . ILE B 1 19 ? 23.984 51.406 13.734 1 87.62 19 ILE B CA 1
ATOM 6240 C C . ILE B 1 19 ? 24.141 50.281 14.758 1 87.62 19 ILE B C 1
ATOM 6242 O O . ILE B 1 19 ? 24.797 49.25 14.492 1 87.62 19 ILE B O 1
ATOM 6246 N N . LYS B 1 20 ? 23.562 50.469 15.906 1 89.31 20 LYS B N 1
ATOM 6247 C CA . LYS B 1 20 ? 23.594 49.438 16.938 1 89.31 20 LYS B CA 1
ATOM 6248 C C . LYS B 1 20 ? 22.219 48.781 17.094 1 89.31 20 LYS B C 1
ATOM 6250 O O . LYS B 1 20 ? 21.203 49.469 17.141 1 89.31 20 LYS B O 1
ATOM 6255 N N . LEU B 1 21 ? 22.297 47.5 17.141 1 92.19 21 LEU B N 1
ATOM 6256 C CA . LEU B 1 21 ? 21.078 46.719 17.312 1 92.19 21 LEU B CA 1
ATOM 6257 C C . LEU B 1 21 ? 20.781 46.469 18.781 1 92.19 21 LEU B C 1
ATOM 6259 O O . LEU B 1 21 ? 21.703 46.25 19.578 1 92.19 21 LEU B O 1
ATOM 6263 N N . GLY B 1 22 ? 19.531 46.688 19.141 1 90.69 22 GLY B N 1
ATOM 6264 C CA . GLY B 1 22 ? 19.031 46.281 20.453 1 90.69 22 GLY B CA 1
ATOM 6265 C C . GLY B 1 22 ? 18.188 45.031 20.406 1 90.69 22 GLY B C 1
ATOM 6266 O O . GLY B 1 22 ? 18.078 44.375 19.359 1 90.69 22 GLY B O 1
ATOM 6267 N N . TYR B 1 23 ? 17.734 44.531 21.625 1 90.69 23 TYR B N 1
ATOM 6268 C CA . TYR B 1 23 ? 16.906 43.344 21.625 1 90.69 23 TYR B CA 1
ATOM 6269 C C . TYR B 1 23 ? 15.875 43.375 22.734 1 90.69 23 TYR B C 1
ATOM 6271 O O . TYR B 1 23 ? 16.094 44.031 23.766 1 90.69 23 TYR B O 1
ATOM 6279 N N . ASP B 1 24 ? 14.727 42.812 22.469 1 91 24 ASP B N 1
ATOM 6280 C CA . ASP B 1 24 ? 13.672 42.438 23.406 1 91 24 ASP B CA 1
ATOM 6281 C C . ASP B 1 24 ? 13.422 40.938 23.391 1 91 24 ASP B C 1
ATOM 6283 O O . ASP B 1 24 ? 12.859 40.406 22.438 1 91 24 ASP B O 1
ATOM 6287 N N . LEU B 1 25 ? 13.875 40.344 24.484 1 91.62 25 LEU B N 1
ATOM 6288 C CA . LEU B 1 25 ? 13.812 38.906 24.531 1 91.62 25 LEU B CA 1
ATOM 6289 C C . LEU B 1 25 ? 12.578 38.438 25.297 1 91.62 25 LEU B C 1
ATOM 6291 O O . LEU B 1 25 ? 12.289 38.938 26.391 1 91.62 25 LEU B O 1
ATOM 6295 N N . ARG B 1 26 ? 11.867 37.5 24.641 1 90.5 26 ARG B N 1
ATOM 6296 C CA . ARG B 1 26 ? 10.672 36.938 25.266 1 90.5 26 ARG B CA 1
ATOM 6297 C C . ARG B 1 26 ? 10.648 35.406 25.125 1 90.5 26 ARG B C 1
ATOM 6299 O O . ARG B 1 26 ? 11.148 34.875 24.141 1 90.5 26 ARG B O 1
ATOM 6306 N N . ASP B 1 27 ? 10.094 34.75 26.078 1 88.69 27 ASP B N 1
ATOM 6307 C CA . ASP B 1 27 ? 10.047 33.312 26.109 1 88.69 27 ASP B CA 1
ATOM 6308 C C . ASP B 1 27 ? 8.664 32.781 25.719 1 88.69 27 ASP B C 1
ATOM 6310 O O . ASP B 1 27 ? 7.648 33.25 26.234 1 88.69 27 ASP B O 1
ATOM 6314 N N . THR B 1 28 ? 8.648 31.875 24.781 1 88.19 28 THR B N 1
ATOM 6315 C CA . THR B 1 28 ? 7.391 31.281 24.359 1 88.19 28 THR B CA 1
ATOM 6316 C C . THR B 1 28 ? 6.98 30.156 25.297 1 88.19 28 THR B C 1
ATOM 6318 O O . THR B 1 28 ? 5.84 29.688 25.266 1 88.19 28 THR B O 1
ATOM 6321 N N . CYS B 1 29 ? 7.852 29.703 26.156 1 80.94 29 CYS B N 1
ATOM 6322 C CA . CYS B 1 29 ? 7.645 28.594 27.094 1 80.94 29 CYS B CA 1
ATOM 6323 C C . CYS B 1 29 ? 7.125 27.359 26.359 1 80.94 29 CYS B C 1
ATOM 6325 O O . CYS B 1 29 ? 6.262 26.656 26.891 1 80.94 29 CYS B O 1
ATOM 6327 N N . ASP B 1 30 ? 7.516 27.297 25.156 1 80.19 30 ASP B N 1
ATOM 6328 C CA . ASP B 1 30 ? 7.219 26.141 24.312 1 80.19 30 ASP B CA 1
ATOM 6329 C C . ASP B 1 30 ? 5.715 25.953 24.141 1 80.19 30 ASP B C 1
ATOM 6331 O O . ASP B 1 30 ? 5.219 24.828 24.125 1 80.19 30 ASP B O 1
ATOM 6335 N N . THR B 1 31 ? 4.992 27.031 24.141 1 78.19 31 THR B N 1
ATOM 6336 C CA . THR B 1 31 ? 3.557 26.969 23.891 1 78.19 31 THR B CA 1
ATOM 6337 C C . THR B 1 31 ? 3.154 27.906 22.766 1 78.19 31 THR B C 1
ATOM 6339 O O . THR B 1 31 ? 3.727 29 22.625 1 78.19 31 THR B O 1
ATOM 6342 N N . ALA B 1 32 ? 2.195 27.469 22.062 1 78.62 32 ALA B N 1
ATOM 6343 C CA . ALA B 1 32 ? 1.671 28.297 20.969 1 78.62 32 ALA B CA 1
ATOM 6344 C C . ALA B 1 32 ? 0.979 29.547 21.516 1 78.62 32 ALA B C 1
ATOM 6346 O O . ALA B 1 32 ? 1.065 30.625 20.922 1 78.62 32 ALA B O 1
ATOM 6347 N N . ASN B 1 33 ? 0.35 29.391 22.641 1 74 33 ASN B N 1
ATOM 6348 C CA . ASN B 1 33 ? -0.392 30.484 23.25 1 74 33 ASN B CA 1
ATOM 6349 C C . ASN B 1 33 ? 0.531 31.625 23.641 1 74 33 ASN B C 1
ATOM 6351 O O . ASN B 1 33 ? 0.266 32.781 23.312 1 74 33 ASN B O 1
ATOM 6355 N N . LEU B 1 34 ? 1.538 31.297 24.281 1 82.44 34 LEU B N 1
ATOM 6356 C CA . LEU B 1 34 ? 2.447 32.344 24.719 1 82.44 34 LEU B CA 1
ATOM 6357 C C . LEU B 1 34 ? 3.191 32.938 23.531 1 82.44 34 LEU B C 1
ATOM 6359 O O . LEU B 1 34 ? 3.523 34.125 23.547 1 82.44 34 LEU B O 1
ATOM 6363 N N . ALA B 1 35 ? 3.422 32.125 22.547 1 88.75 35 ALA B N 1
ATOM 6364 C CA . ALA B 1 35 ? 4.035 32.656 21.328 1 88.75 35 ALA B CA 1
ATOM 6365 C C . ALA B 1 35 ? 3.15 33.75 20.703 1 88.75 35 ALA B C 1
ATOM 6367 O O . ALA B 1 35 ? 3.648 34.75 20.219 1 88.75 35 ALA B O 1
ATOM 6368 N N . SER B 1 36 ? 1.895 33.562 20.656 1 83 36 SER B N 1
ATOM 6369 C CA . SER B 1 36 ? 0.948 34.531 20.109 1 83 36 SER B CA 1
ATOM 6370 C C . SER B 1 36 ? 0.928 35.812 20.922 1 83 36 SER B C 1
ATOM 6372 O O . SER B 1 36 ? 0.906 36.906 20.359 1 83 36 SER B O 1
ATOM 6374 N N . ILE B 1 37 ? 0.953 35.594 22.219 1 81.38 37 ILE B N 1
ATOM 6375 C CA . ILE B 1 37 ? 0.921 36.75 23.125 1 81.38 37 ILE B CA 1
ATOM 6376 C C . ILE B 1 37 ? 2.184 37.594 22.922 1 81.38 37 ILE B C 1
ATOM 6378 O O . ILE B 1 37 ? 2.117 38.812 22.875 1 81.38 37 ILE B O 1
ATOM 6382 N N . GLN B 1 38 ? 3.244 36.875 22.875 1 89.75 38 GLN B N 1
ATOM 6383 C CA . GLN B 1 38 ? 4.5 37.594 22.688 1 89.75 38 GLN B CA 1
ATOM 6384 C C . GLN B 1 38 ? 4.543 38.312 21.344 1 89.75 38 GLN B C 1
ATOM 6386 O O . GLN B 1 38 ? 5.109 39.406 21.219 1 89.75 38 GLN B O 1
ATOM 6391 N N . ALA B 1 39 ? 3.986 37.688 20.312 1 90.12 39 ALA B N 1
ATOM 6392 C CA . ALA B 1 39 ? 3.896 38.312 19 1 90.12 39 ALA B CA 1
ATOM 6393 C C . ALA B 1 39 ? 3.078 39.625 19.062 1 90.12 39 ALA B C 1
ATOM 6395 O O . ALA B 1 39 ? 3.434 40.625 18.438 1 90.12 39 ALA B O 1
ATOM 6396 N N . LEU B 1 40 ? 2.057 39.594 19.844 1 82.75 40 LEU B N 1
ATOM 6397 C CA . LEU B 1 40 ? 1.217 40.781 20 1 82.75 40 LEU B CA 1
ATOM 6398 C C . LEU B 1 40 ? 1.979 41.906 20.719 1 82.75 40 LEU B C 1
ATOM 6400 O O . LEU B 1 40 ? 1.81 43.094 20.391 1 82.75 40 LEU B O 1
ATOM 6404 N N . HIS B 1 41 ? 2.76 41.469 21.641 1 85.62 41 HIS B N 1
ATOM 6405 C CA . HIS B 1 41 ? 3.592 42.469 22.312 1 85.62 41 HIS B CA 1
ATOM 6406 C C . HIS B 1 41 ? 4.551 43.156 21.344 1 85.62 41 HIS B C 1
ATOM 6408 O O . HIS B 1 41 ? 4.758 44.344 21.406 1 85.62 41 HIS B O 1
ATOM 6414 N N . PHE B 1 42 ? 5.141 42.375 20.5 1 91.31 42 PHE B N 1
ATOM 6415 C CA . PHE B 1 42 ? 6.066 42.938 19.516 1 91.31 42 PHE B CA 1
ATOM 6416 C C . PHE B 1 42 ? 5.344 43.875 18.562 1 91.31 42 PHE B C 1
ATOM 6418 O O . PHE B 1 42 ? 5.906 44.875 18.141 1 91.31 42 PHE B O 1
ATOM 6425 N N . ILE B 1 43 ? 4.141 43.562 18.203 1 86.12 43 ILE B N 1
ATOM 6426 C CA . ILE B 1 43 ? 3.355 44.438 17.312 1 86.12 43 ILE B CA 1
ATOM 6427 C C . ILE B 1 43 ? 3.072 45.75 18 1 86.12 43 ILE B C 1
ATOM 6429 O O . ILE B 1 43 ? 3.217 46.812 17.391 1 86.12 43 ILE B O 1
ATOM 6433 N N . THR B 1 44 ? 2.682 45.656 19.234 1 81.94 44 THR B N 1
ATOM 6434 C CA . THR B 1 44 ? 2.393 46.875 19.984 1 81.94 44 THR B CA 1
ATOM 6435 C C . THR B 1 44 ? 3.635 47.75 20.094 1 81.94 44 THR B C 1
ATOM 6437 O O . THR B 1 44 ? 3.557 48.969 19.922 1 81.94 44 THR B O 1
ATOM 6440 N N . LYS B 1 45 ? 4.664 47.062 20.328 1 83.44 45 LYS B N 1
ATOM 6441 C CA . LYS B 1 45 ? 5.918 47.812 20.438 1 83.44 45 LYS B CA 1
ATOM 6442 C C . LYS B 1 45 ? 6.289 48.438 19.094 1 83.44 45 LYS B C 1
ATOM 6444 O O . LYS B 1 45 ? 6.832 49.531 19.047 1 83.44 45 LYS B O 1
ATOM 6449 N N . SER B 1 46 ? 6.094 47.719 18.047 1 84.12 46 SER B N 1
ATOM 6450 C CA . SER B 1 46 ? 6.391 48.219 16.703 1 84.12 46 SER B CA 1
ATOM 6451 C C . SER B 1 46 ? 5.539 49.438 16.375 1 84.12 46 SER B C 1
ATOM 6453 O O . SER B 1 46 ? 6.035 50.406 15.805 1 84.12 46 SER B O 1
ATOM 6455 N N . ILE B 1 47 ? 4.344 49.438 16.766 1 78 47 ILE B N 1
ATOM 6456 C CA . ILE B 1 47 ? 3.428 50.531 16.5 1 78 47 ILE B CA 1
ATOM 6457 C C . ILE B 1 47 ? 3.844 51.75 17.328 1 78 47 ILE B C 1
ATOM 6459 O O . ILE B 1 47 ? 3.828 52.875 16.828 1 78 47 ILE B O 1
ATOM 6463 N N . GLU B 1 48 ? 4.262 51.531 18.516 1 74.56 48 GLU B N 1
ATOM 6464 C CA . GLU B 1 48 ? 4.723 52.594 19.375 1 74.56 48 GLU B CA 1
ATOM 6465 C C . GLU B 1 48 ? 6.016 53.219 18.844 1 74.56 48 GLU B C 1
ATOM 6467 O O . GLU B 1 48 ? 6.211 54.438 18.922 1 74.56 48 GLU B O 1
ATOM 6472 N N . GLY B 1 49 ? 6.852 52.312 18.391 1 71.81 49 GLY B N 1
ATOM 6473 C CA . GLY B 1 49 ? 8.125 52.781 17.859 1 71.81 49 GLY B CA 1
ATOM 6474 C C . GLY B 1 49 ? 7.977 53.625 16.609 1 71.81 49 GLY B C 1
ATOM 6475 O O . GLY B 1 49 ? 8.789 54.5 16.359 1 71.81 49 GLY B O 1
ATOM 6476 N N . ASP B 1 50 ? 6.98 53.312 15.781 1 67.62 50 ASP B N 1
ATOM 6477 C CA . ASP B 1 50 ? 6.742 54.094 14.555 1 67.62 50 ASP B CA 1
ATOM 6478 C C . ASP B 1 50 ? 6.344 55.531 14.875 1 67.62 50 ASP B C 1
ATOM 6480 O O . ASP B 1 50 ? 6.582 56.438 14.07 1 67.62 50 ASP B O 1
ATOM 6484 N N . HIS B 1 51 ? 5.816 55.656 16.078 1 62.66 51 HIS B N 1
ATOM 6485 C CA . HIS B 1 51 ? 5.387 57 16.453 1 62.66 51 HIS B CA 1
ATOM 6486 C C . HIS B 1 51 ? 6.527 57.781 17.078 1 62.66 51 HIS B C 1
ATOM 6488 O O . HIS B 1 51 ? 6.434 59 17.234 1 62.66 51 HIS B O 1
ATOM 6494 N N . GLN B 1 52 ? 7.547 57.031 17.453 1 57.53 52 GLN B N 1
ATOM 6495 C CA . GLN B 1 52 ? 8.672 57.719 18.062 1 57.53 52 GLN B CA 1
ATOM 6496 C C . GLN B 1 52 ? 9.617 58.281 17 1 57.53 52 GLN B C 1
ATOM 6498 O O . GLN B 1 52 ? 10.359 57.5 16.375 1 57.53 52 GLN B O 1
ATOM 6503 N N . THR B 1 53 ? 9.18 59.219 16.156 1 53.19 53 THR B N 1
ATOM 6504 C CA . THR B 1 53 ? 9.844 59.812 15 1 53.19 53 THR B CA 1
ATOM 6505 C C . THR B 1 53 ? 11.195 60.406 15.391 1 53.19 53 THR B C 1
ATOM 6507 O O . THR B 1 53 ? 12.008 60.75 14.531 1 53.19 53 THR B O 1
ATOM 6510 N N . SER B 1 54 ? 11.43 60.875 16.641 1 50.88 54 SER B N 1
ATOM 6511 C CA . SER B 1 54 ? 12.523 61.812 16.859 1 50.88 54 SER B CA 1
ATOM 6512 C C . SER B 1 54 ? 13.523 61.25 17.859 1 50.88 54 SER B C 1
ATOM 6514 O O . SER B 1 54 ? 13.156 60.5 18.766 1 50.88 54 SER B O 1
ATOM 6516 N N . GLY B 1 55 ? 14.992 60.906 17.547 1 51.47 55 GLY B N 1
ATOM 6517 C CA . GLY B 1 55 ? 16.156 60.75 18.391 1 51.47 55 GLY B CA 1
ATOM 6518 C C . GLY B 1 55 ? 17.016 59.562 17.984 1 51.47 55 GLY B C 1
ATOM 6519 O O . GLY B 1 55 ? 16.656 58.812 17.078 1 51.47 55 GLY B O 1
ATOM 6520 N N . TYR B 1 56 ? 18.297 59.469 18.516 1 51.56 56 TYR B N 1
ATOM 6521 C CA . TYR B 1 56 ? 19.391 58.531 18.297 1 51.56 56 TYR B CA 1
ATOM 6522 C C . TYR B 1 56 ? 19 57.125 18.688 1 51.56 56 TYR B C 1
ATOM 6524 O O . TYR B 1 56 ? 19.531 56.125 18.156 1 51.56 56 TYR B O 1
ATOM 6532 N N . HIS B 1 57 ? 17.906 57.031 19.578 1 53.94 57 HIS B N 1
ATOM 6533 C CA . HIS B 1 57 ? 17.453 55.719 20.031 1 53.94 57 HIS B CA 1
ATOM 6534 C C . HIS B 1 57 ? 16.031 55.438 19.562 1 53.94 57 HIS B C 1
ATOM 6536 O O . HIS B 1 57 ? 15.086 56.094 20 1 53.94 57 HIS B O 1
ATOM 6542 N N . ARG B 1 58 ? 15.938 54.719 18.312 1 61.16 58 ARG B N 1
ATOM 6543 C CA . ARG B 1 58 ? 14.625 54.344 17.797 1 61.16 58 ARG B CA 1
ATOM 6544 C C . ARG B 1 58 ? 14.227 52.969 18.266 1 61.16 58 ARG B C 1
ATOM 6546 O O . ARG B 1 58 ? 15.023 52.031 18.203 1 61.16 58 ARG B O 1
ATOM 6553 N N . ASN B 1 59 ? 13.25 52.875 19.062 1 70.19 59 ASN B N 1
ATOM 6554 C CA . ASN B 1 59 ? 12.719 51.594 19.547 1 70.19 59 ASN B CA 1
ATOM 6555 C C . ASN B 1 59 ? 11.836 50.938 18.516 1 70.19 59 ASN B C 1
ATOM 6557 O O . ASN B 1 59 ? 10.68 50.594 18.781 1 70.19 59 ASN B O 1
ATOM 6561 N N . LYS B 1 60 ? 12.438 50.812 17.281 1 79.56 60 LYS B N 1
ATOM 6562 C CA . LYS B 1 60 ? 11.672 50.188 16.203 1 79.56 60 LYS B CA 1
ATOM 6563 C C . LYS B 1 60 ? 12.039 48.688 16.062 1 79.56 60 LYS B C 1
ATOM 6565 O O . LYS B 1 60 ? 13.219 48.344 16.141 1 79.56 60 LYS B O 1
ATOM 6570 N N . ILE B 1 61 ? 11.086 47.906 15.953 1 89.06 61 ILE B N 1
ATOM 6571 C CA . ILE B 1 61 ? 11.32 46.5 15.75 1 89.06 61 ILE B CA 1
ATOM 6572 C C . ILE B 1 61 ? 11.641 46.219 14.273 1 89.06 61 ILE B C 1
ATOM 6574 O O . ILE B 1 61 ? 10.828 46.531 13.398 1 89.06 61 ILE B O 1
ATOM 6578 N N . VAL B 1 62 ? 12.75 45.75 13.945 1 89.81 62 VAL B N 1
ATOM 6579 C CA . VAL B 1 62 ? 13.188 45.562 12.57 1 89.81 62 VAL B CA 1
ATOM 6580 C C . VAL B 1 62 ? 12.977 44.094 12.18 1 89.81 62 VAL B C 1
ATOM 6582 O O . VAL B 1 62 ? 12.906 43.75 11 1 89.81 62 VAL B O 1
ATOM 6585 N N . GLY B 1 63 ? 12.977 43.281 13.141 1 93.81 63 GLY B N 1
ATOM 6586 C CA . GLY B 1 63 ? 12.781 41.844 12.875 1 93.81 63 GLY B CA 1
ATOM 6587 C C . GLY B 1 63 ? 12.531 41.031 14.125 1 93.81 63 GLY B C 1
ATOM 6588 O O . GLY B 1 63 ? 12.914 41.438 15.227 1 93.81 63 GLY B O 1
ATOM 6589 N N . ILE B 1 64 ? 11.836 39.969 13.93 1 96.56 64 ILE B N 1
ATOM 6590 C CA . ILE B 1 64 ? 11.555 39.062 15.031 1 96.56 64 ILE B CA 1
ATOM 6591 C C . ILE B 1 64 ? 12.234 37.719 14.789 1 96.56 64 ILE B C 1
ATOM 6593 O O . ILE B 1 64 ? 12.062 37.125 13.727 1 96.56 64 ILE B O 1
ATOM 6597 N N . VAL B 1 65 ? 13.008 37.312 15.734 1 96.88 65 VAL B N 1
ATOM 6598 C CA . VAL B 1 65 ? 13.711 36.031 15.625 1 96.88 65 VAL B CA 1
ATOM 6599 C C . VAL B 1 65 ? 13.023 35 16.5 1 96.88 65 VAL B C 1
ATOM 6601 O O . VAL B 1 65 ? 12.789 35.219 17.688 1 96.88 65 VAL B O 1
ATOM 6604 N N . GLY B 1 66 ? 12.719 33.812 15.93 1 94.19 66 GLY B N 1
ATOM 6605 C CA . GLY B 1 66 ? 12.016 32.75 16.625 1 94.19 66 GLY B CA 1
ATOM 6606 C C . GLY B 1 66 ? 10.711 32.344 15.945 1 94.19 66 GLY B C 1
ATOM 6607 O O . GLY B 1 66 ? 10.422 32.812 14.836 1 94.19 66 GLY B O 1
ATOM 6608 N N . ALA B 1 67 ? 10.055 31.5 16.422 1 92.19 67 ALA B N 1
ATOM 6609 C CA . ALA B 1 67 ? 10.234 30.625 17.578 1 92.19 67 ALA B CA 1
ATOM 6610 C C . ALA B 1 67 ? 11.023 29.375 17.203 1 92.19 67 ALA B C 1
ATOM 6612 O O . ALA B 1 67 ? 11.492 29.25 16.062 1 92.19 67 ALA B O 1
ATOM 6613 N N . LEU B 1 68 ? 11.258 28.516 18.203 1 91 68 LEU B N 1
ATOM 6614 C CA . LEU B 1 68 ? 12.008 27.281 18.016 1 91 68 LEU B CA 1
ATOM 6615 C C . LEU B 1 68 ? 11.125 26.188 17.422 1 91 68 LEU B C 1
ATOM 6617 O O . LEU B 1 68 ? 11.5 25.531 16.453 1 91 68 LEU B O 1
ATOM 6621 N N . ARG B 1 69 ? 9.961 26.094 17.953 1 88.5 69 ARG B N 1
ATOM 6622 C CA . ARG B 1 69 ? 9.086 25 17.562 1 88.5 69 ARG B CA 1
ATOM 6623 C C . ARG B 1 69 ? 8.023 25.469 16.578 1 88.5 69 ARG B C 1
ATOM 6625 O O . ARG B 1 69 ? 7.594 26.625 16.625 1 88.5 69 ARG B O 1
ATOM 6632 N N . THR B 1 70 ? 7.609 24.547 15.805 1 87.19 70 THR B N 1
ATOM 6633 C CA . THR B 1 70 ? 6.641 24.828 14.75 1 87.19 70 THR B CA 1
ATOM 6634 C C . THR B 1 70 ? 5.363 25.422 15.336 1 87.19 70 THR B C 1
ATOM 6636 O O . THR B 1 70 ? 4.801 26.359 14.781 1 87.19 70 THR B O 1
ATOM 6639 N N . LYS B 1 71 ? 4.93 24.875 16.422 1 79.94 71 LYS B N 1
ATOM 6640 C CA . LYS B 1 71 ? 3.668 25.344 17 1 79.94 71 LYS B CA 1
ATOM 6641 C C . LYS B 1 71 ? 3.746 26.812 17.375 1 79.94 71 LYS B C 1
ATOM 6643 O O . LYS B 1 71 ? 2.799 27.562 17.141 1 79.94 71 LYS B O 1
ATOM 6648 N N . GLY B 1 72 ? 4.852 27.219 17.922 1 85.88 72 GLY B N 1
ATOM 6649 C CA . GLY B 1 72 ? 5.043 28.625 18.297 1 85.88 72 GLY B CA 1
ATOM 6650 C C . GLY B 1 72 ? 5.191 29.531 17.094 1 85.88 72 GLY B C 1
ATOM 6651 O O . GLY B 1 72 ? 4.613 30.625 17.062 1 85.88 72 GLY B O 1
ATOM 6652 N N . SER B 1 73 ? 5.93 29.062 16.094 1 91.06 73 SER B N 1
ATOM 6653 C CA . SER B 1 73 ? 6.145 29.859 14.883 1 91.06 73 SER B CA 1
ATOM 6654 C C . SER B 1 73 ? 4.848 30.016 14.094 1 91.06 73 SER B C 1
ATOM 6656 O O . SER B 1 73 ? 4.605 31.062 13.5 1 91.06 73 SER B O 1
ATOM 6658 N N . PHE B 1 74 ? 4.16 29.016 14.102 1 82.62 74 PHE B N 1
ATOM 6659 C CA . PHE B 1 74 ? 2.885 29.047 13.398 1 82.62 74 PHE B CA 1
ATOM 6660 C C . PHE B 1 74 ? 1.952 30.078 14.016 1 82.62 74 PHE B C 1
ATOM 6662 O O . PHE B 1 74 ? 1.344 30.891 13.297 1 82.62 74 PHE B O 1
ATOM 6669 N N . ALA B 1 75 ? 1.839 30.047 15.281 1 81.44 75 ALA B N 1
ATOM 6670 C CA . ALA B 1 75 ? 0.973 30.984 16 1 81.44 75 ALA B CA 1
ATOM 6671 C C . ALA B 1 75 ? 1.433 32.406 15.812 1 81.44 75 ALA B C 1
ATOM 6673 O O . ALA B 1 75 ? 0.617 33.312 15.562 1 81.44 75 ALA B O 1
ATOM 6674 N N . ALA B 1 76 ? 2.684 32.625 15.898 1 89.75 76 ALA B N 1
ATOM 6675 C CA . ALA B 1 76 ? 3.236 33.969 15.758 1 89.75 76 ALA B CA 1
ATOM 6676 C C . ALA B 1 76 ? 3.105 34.469 14.32 1 89.75 76 ALA B C 1
ATOM 6678 O O . ALA B 1 76 ? 2.723 35.625 14.086 1 89.75 76 ALA B O 1
ATOM 6679 N N . ALA B 1 77 ? 3.412 33.594 13.391 1 89.81 77 ALA B N 1
ATOM 6680 C CA . ALA B 1 77 ? 3.404 33.969 11.977 1 89.81 77 ALA B CA 1
ATOM 6681 C C . ALA B 1 77 ? 1.997 34.344 11.516 1 89.81 77 ALA B C 1
ATOM 6683 O O . ALA B 1 77 ? 1.829 35.219 10.664 1 89.81 77 ALA B O 1
ATOM 6684 N N . THR B 1 78 ? 1.08 33.688 12.055 1 80 78 THR B N 1
ATOM 6685 C CA . THR B 1 78 ? -0.31 33.969 11.703 1 80 78 THR B CA 1
ATOM 6686 C C . THR B 1 78 ? -0.682 35.406 12.023 1 80 78 THR B C 1
ATOM 6688 O O . THR B 1 78 ? -1.454 36.031 11.297 1 80 78 THR B O 1
ATOM 6691 N N . ILE B 1 79 ? -0.087 35.906 13.07 1 81.12 79 ILE B N 1
ATOM 6692 C CA . ILE B 1 79 ? -0.394 37.25 13.531 1 81.12 79 ILE B CA 1
ATOM 6693 C C . ILE B 1 79 ? 0.527 38.25 12.836 1 81.12 79 ILE B C 1
ATOM 6695 O O . ILE B 1 79 ? 0.067 39.281 12.312 1 81.12 79 ILE B O 1
ATOM 6699 N N . LEU B 1 80 ? 1.721 37.938 12.711 1 89.12 80 LEU B N 1
ATOM 6700 C CA . LEU B 1 80 ? 2.744 38.875 12.266 1 89.12 80 LEU B CA 1
ATOM 6701 C C . LEU B 1 80 ? 2.604 39.156 10.773 1 89.12 80 LEU B C 1
ATOM 6703 O O . LEU B 1 80 ? 2.965 40.25 10.305 1 89.12 80 LEU B O 1
ATOM 6707 N N . SER B 1 81 ? 2.121 38.219 10.094 1 85.19 81 SER B N 1
ATOM 6708 C CA . SER B 1 81 ? 1.965 38.375 8.648 1 85.19 81 SER B CA 1
ATOM 6709 C C . SER B 1 81 ? 1.06 39.562 8.312 1 85.19 81 SER B C 1
ATOM 6711 O O . SER B 1 81 ? 1.227 40.188 7.27 1 85.19 81 SER B O 1
ATOM 6713 N N . ASN B 1 82 ? 0.226 39.938 9.172 1 78.75 82 ASN B N 1
ATOM 6714 C CA . ASN B 1 82 ? -0.746 41 8.938 1 78.75 82 ASN B CA 1
ATOM 6715 C C . ASN B 1 82 ? -0.138 42.375 9.172 1 78.75 82 ASN B C 1
ATOM 6717 O O . ASN B 1 82 ? -0.696 43.375 8.734 1 78.75 82 ASN B O 1
ATOM 6721 N N . PHE B 1 83 ? 0.951 42.406 9.75 1 83 83 PHE B N 1
ATOM 6722 C CA . PHE B 1 83 ? 1.561 43.656 10.102 1 83 83 PHE B CA 1
ATOM 6723 C C . PHE B 1 83 ? 2.885 43.844 9.367 1 83 83 PHE B C 1
ATOM 6725 O O . PHE B 1 83 ? 3.662 44.75 9.703 1 83 83 PHE B O 1
ATOM 6732 N N . ASP B 1 84 ? 3.168 42.906 8.445 1 88.44 84 ASP B N 1
ATOM 6733 C CA . ASP B 1 84 ? 4.375 42.938 7.625 1 88.44 84 ASP B CA 1
ATOM 6734 C C . ASP B 1 84 ? 5.633 42.938 8.492 1 88.44 84 ASP B C 1
ATOM 6736 O O . ASP B 1 84 ? 6.598 43.656 8.219 1 88.44 84 ASP B O 1
ATOM 6740 N N . LEU B 1 85 ? 5.551 42.312 9.609 1 92.56 85 LEU B N 1
ATOM 6741 C CA . LEU B 1 85 ? 6.715 42.094 10.469 1 92.56 85 LEU B CA 1
ATOM 6742 C C . LEU B 1 85 ? 7.406 40.781 10.148 1 92.56 85 LEU B C 1
ATOM 6744 O O . LEU B 1 85 ? 6.773 39.719 10.164 1 92.56 85 LEU B O 1
ATOM 6748 N N . ALA B 1 86 ? 8.68 40.875 9.906 1 94.94 86 ALA B N 1
ATOM 6749 C CA . ALA B 1 86 ? 9.438 39.688 9.508 1 94.94 86 ALA B CA 1
ATOM 6750 C C . ALA B 1 86 ? 9.719 38.781 10.703 1 94.94 86 ALA B C 1
ATOM 6752 O O . ALA B 1 86 ? 10.102 39.25 11.773 1 94.94 86 ALA B O 1
ATOM 6753 N N . GLN B 1 87 ? 9.43 37.562 10.516 1 96.19 87 GLN B N 1
ATOM 6754 C CA . GLN B 1 87 ? 9.742 36.5 11.492 1 96.19 87 GLN B CA 1
ATOM 6755 C C . GLN B 1 87 ? 10.734 35.5 10.922 1 96.19 87 GLN B C 1
ATOM 6757 O O . GLN B 1 87 ? 10.492 34.906 9.867 1 96.19 87 GLN B O 1
ATOM 6762 N N . VAL B 1 88 ? 11.867 35.344 11.586 1 95.62 88 VAL B N 1
ATOM 6763 C CA . VAL B 1 88 ? 12.859 34.375 11.148 1 95.62 88 VAL B CA 1
ATOM 6764 C C . VAL B 1 88 ? 13.031 33.312 12.227 1 95.62 88 VAL B C 1
ATOM 6766 O O . VAL B 1 88 ? 13.625 33.562 13.281 1 95.62 88 VAL B O 1
ATOM 6769 N N . SER B 1 89 ? 12.555 32.125 11.891 1 94.88 89 SER B N 1
ATOM 6770 C CA . SER B 1 89 ? 12.664 31.031 12.844 1 94.88 89 SER B CA 1
ATOM 6771 C C . SER B 1 89 ? 13.992 30.297 12.68 1 94.88 89 SER B C 1
ATOM 6773 O O . SER B 1 89 ? 14.562 30.266 11.586 1 94.88 89 SER B O 1
ATOM 6775 N N . TYR B 1 90 ? 14.453 29.688 13.773 1 92.5 90 TYR B N 1
ATOM 6776 C CA . TYR B 1 90 ? 15.703 28.938 13.734 1 92.5 90 TYR B CA 1
ATOM 6777 C C . TYR B 1 90 ? 15.477 27.469 14.078 1 92.5 90 TYR B C 1
ATOM 6779 O O . TYR B 1 90 ? 16.438 26.703 14.25 1 92.5 90 TYR B O 1
ATOM 6787 N N . GLY B 1 91 ? 14.188 27.094 14.109 1 91.19 91 GLY B N 1
ATOM 6788 C CA . GLY B 1 91 ? 13.984 25.703 14.484 1 91.19 91 GLY B CA 1
ATOM 6789 C C . GLY B 1 91 ? 12.695 25.109 13.953 1 91.19 91 GLY B C 1
ATOM 6790 O O . GLY B 1 91 ? 12.461 23.906 14.047 1 91.19 91 GLY B O 1
ATOM 6791 N N . SER B 1 92 ? 11.836 25.922 13.352 1 91 92 SER B N 1
ATOM 6792 C CA . SER B 1 92 ? 10.555 25.438 12.859 1 91 92 SER B CA 1
ATOM 6793 C C . SER B 1 92 ? 10.68 24.859 11.461 1 91 92 SER B C 1
ATOM 6795 O O . SER B 1 92 ? 10.656 25.594 10.469 1 91 92 SER B O 1
ATOM 6797 N N . SER B 1 93 ? 10.539 23.531 11.398 1 90.12 93 SER B N 1
ATOM 6798 C CA . SER B 1 93 ? 10.891 22.875 10.148 1 90.12 93 SER B CA 1
ATOM 6799 C C . SER B 1 93 ? 9.641 22.438 9.375 1 90.12 93 SER B C 1
ATOM 6801 O O . SER B 1 93 ? 9.727 22.047 8.211 1 90.12 93 SER B O 1
ATOM 6803 N N . SER B 1 94 ? 8.508 22.594 9.891 1 85.88 94 SER B N 1
ATOM 6804 C CA . SER B 1 94 ? 7.301 22.047 9.281 1 85.88 94 SER B CA 1
ATOM 6805 C C . SER B 1 94 ? 7.023 22.672 7.926 1 85.88 94 SER B C 1
ATOM 6807 O O . SER B 1 94 ? 7.203 23.891 7.754 1 85.88 94 SER B O 1
ATOM 6809 N N . ARG B 1 95 ? 6.492 21.891 7.043 1 82.69 95 ARG B N 1
ATOM 6810 C CA . ARG B 1 95 ? 6.176 22.328 5.684 1 82.69 95 ARG B CA 1
ATOM 6811 C C . ARG B 1 95 ? 4.98 23.266 5.676 1 82.69 95 ARG B C 1
ATOM 6813 O O . ARG B 1 95 ? 4.801 24.047 4.734 1 82.69 95 ARG B O 1
ATOM 6820 N N . ILE B 1 96 ? 4.223 23.188 6.691 1 76.75 96 ILE B N 1
ATOM 6821 C CA . ILE B 1 96 ? 3.016 24.016 6.75 1 76.75 96 ILE B CA 1
ATOM 6822 C C . ILE B 1 96 ? 3.393 25.484 6.668 1 76.75 96 ILE B C 1
ATOM 6824 O O . ILE B 1 96 ? 2.637 26.297 6.129 1 76.75 96 ILE B O 1
ATOM 6828 N N . LEU B 1 97 ? 4.57 25.844 7.109 1 83.62 97 LEU B N 1
ATOM 6829 C CA . LEU B 1 97 ? 5.012 27.234 7.172 1 83.62 97 LEU B CA 1
ATOM 6830 C C . LEU B 1 97 ? 5.582 27.688 5.836 1 83.62 97 LEU B C 1
ATOM 6832 O O . LEU B 1 97 ? 5.918 28.859 5.664 1 83.62 97 LEU B O 1
ATOM 6836 N N . ASP B 1 98 ? 5.598 26.781 4.875 1 80.75 98 ASP B N 1
ATOM 6837 C CA . ASP B 1 98 ? 6.082 27.125 3.539 1 80.75 98 ASP B CA 1
ATOM 6838 C C . ASP B 1 98 ? 5.023 27.875 2.738 1 80.75 98 ASP B C 1
ATOM 6840 O O . ASP B 1 98 ? 5.324 28.469 1.701 1 80.75 98 ASP B O 1
ATOM 6844 N N . ASP B 1 99 ? 3.854 27.922 3.248 1 76.56 99 ASP B N 1
ATOM 6845 C CA . ASP B 1 99 ? 2.758 28.594 2.553 1 76.56 99 ASP B CA 1
ATOM 6846 C C . ASP B 1 99 ? 2.926 30.109 2.598 1 76.56 99 ASP B C 1
ATOM 6848 O O . ASP B 1 99 ? 2.551 30.75 3.58 1 76.56 99 ASP B O 1
ATOM 6852 N N . LYS B 1 100 ? 3.332 30.734 1.521 1 78.06 100 LYS B N 1
ATOM 6853 C CA . LYS B 1 100 ? 3.646 32.156 1.511 1 78.06 100 LYS B CA 1
ATOM 6854 C C . LYS B 1 100 ? 2.391 33 1.298 1 78.06 100 LYS B C 1
ATOM 6856 O O . LYS B 1 100 ? 2.416 34.219 1.465 1 78.06 100 LYS B O 1
ATOM 6861 N N . GLU B 1 101 ? 1.41 32.375 0.967 1 69.94 101 GLU B N 1
ATOM 6862 C CA . GLU B 1 101 ? 0.152 33.094 0.896 1 69.94 101 GLU B CA 1
ATOM 6863 C C . GLU B 1 101 ? -0.386 33.406 2.289 1 69.94 101 GLU B C 1
ATOM 6865 O O . GLU B 1 101 ? -0.939 34.5 2.521 1 69.94 101 GLU B O 1
ATOM 6870 N N . ARG B 1 102 ? -0.109 32.469 3.086 1 73.25 102 ARG B N 1
ATOM 6871 C CA . ARG B 1 102 ? -0.594 32.625 4.453 1 73.25 102 ARG B CA 1
ATOM 6872 C C . ARG B 1 102 ? 0.463 33.281 5.336 1 73.25 102 ARG B C 1
ATOM 6874 O O . ARG B 1 102 ? 0.138 34.094 6.199 1 73.25 102 ARG B O 1
ATOM 6881 N N . PHE B 1 103 ? 1.65 32.781 5.098 1 83.69 103 PHE B N 1
ATOM 6882 C CA . PHE B 1 103 ? 2.746 33.25 5.945 1 83.69 103 PHE B CA 1
ATOM 6883 C C . PHE B 1 103 ? 3.793 34 5.129 1 83.69 103 PHE B C 1
ATOM 6885 O O . PHE B 1 103 ? 4.957 33.594 5.082 1 83.69 103 PHE B O 1
ATOM 6892 N N . LYS B 1 104 ? 3.449 35.125 4.676 1 83.56 104 LYS B N 1
ATOM 6893 C CA . LYS B 1 104 ? 4.281 35.906 3.76 1 83.56 104 LYS B CA 1
ATOM 6894 C C . LYS B 1 104 ? 5.523 36.438 4.465 1 83.56 104 LYS B C 1
ATOM 6896 O O . LYS B 1 104 ? 6.551 36.688 3.83 1 83.56 104 LYS B O 1
ATOM 6901 N N . THR B 1 105 ? 5.449 36.656 5.789 1 92.44 105 THR B N 1
ATOM 6902 C CA . THR B 1 105 ? 6.543 37.312 6.492 1 92.44 105 THR B CA 1
ATOM 6903 C C . THR B 1 105 ? 7.348 36.312 7.305 1 92.44 105 THR B C 1
ATOM 6905 O O . THR B 1 105 ? 8.172 36.688 8.141 1 92.44 105 THR B O 1
ATOM 6908 N N . PHE B 1 106 ? 7.055 35.031 7.074 1 93.06 106 PHE B N 1
ATOM 6909 C CA . PHE B 1 106 ? 7.77 34 7.809 1 93.06 106 PHE B CA 1
ATOM 6910 C C . PHE B 1 106 ? 8.984 33.531 7.02 1 93.06 106 PHE B C 1
ATOM 6912 O O . PHE B 1 106 ? 8.883 33.219 5.828 1 93.06 106 PHE B O 1
ATOM 6919 N N . PHE B 1 107 ? 10.109 33.438 7.711 1 93.19 107 PHE B N 1
ATOM 6920 C CA . PHE B 1 107 ? 11.359 32.906 7.16 1 93.19 107 PHE B CA 1
ATOM 6921 C C . PHE B 1 107 ? 12.047 31.984 8.164 1 93.19 107 PHE B C 1
ATOM 6923 O O . PHE B 1 107 ? 11.695 31.984 9.344 1 93.19 107 PHE B O 1
ATOM 6930 N N . ARG B 1 108 ? 12.93 31.188 7.652 1 91.12 108 ARG B N 1
ATOM 6931 C CA . ARG B 1 108 ? 13.648 30.297 8.562 1 91.12 108 ARG B CA 1
ATOM 6932 C C . ARG B 1 108 ? 15.07 30.047 8.07 1 91.12 108 ARG B C 1
ATOM 6934 O O . ARG B 1 108 ? 15.367 30.234 6.887 1 91.12 108 ARG B O 1
ATOM 6941 N N . THR B 1 109 ? 15.891 29.641 8.992 1 89.19 109 THR B N 1
ATOM 6942 C CA . THR B 1 109 ? 17.281 29.359 8.672 1 89.19 109 THR B CA 1
ATOM 6943 C C . THR B 1 109 ? 17.531 27.859 8.648 1 89.19 109 THR B C 1
ATOM 6945 O O . THR B 1 109 ? 18.625 27.406 8.273 1 89.19 109 THR B O 1
ATOM 6948 N N . ILE B 1 110 ? 16.516 27.062 9.031 1 87.75 110 ILE B N 1
ATOM 6949 C CA . ILE B 1 110 ? 16.609 25.609 8.953 1 87.75 110 ILE B CA 1
ATOM 6950 C C . ILE B 1 110 ? 15.867 25.109 7.715 1 87.75 110 ILE B C 1
ATOM 6952 O O . ILE B 1 110 ? 14.992 25.797 7.191 1 87.75 110 ILE B O 1
ATOM 6956 N N . PRO B 1 111 ? 16.25 23.938 7.289 1 86.75 111 PRO B N 1
ATOM 6957 C CA . PRO B 1 111 ? 15.547 23.406 6.117 1 86.75 111 PRO B CA 1
ATOM 6958 C C . PRO B 1 111 ? 14.102 23.016 6.414 1 86.75 111 PRO B C 1
ATOM 6960 O O . PRO B 1 111 ? 13.773 22.656 7.547 1 86.75 111 PRO B O 1
ATOM 6963 N N . SER B 1 112 ? 13.273 23.062 5.359 1 88.69 112 SER B N 1
ATOM 6964 C CA . SER B 1 112 ? 11.891 22.594 5.438 1 88.69 112 SER B CA 1
ATOM 6965 C C . SER B 1 112 ? 11.82 21.078 5.543 1 88.69 112 SER B C 1
ATOM 6967 O O . SER B 1 112 ? 12.703 20.375 5.039 1 88.69 112 SER B O 1
ATOM 6969 N N . ASP B 1 113 ? 10.773 20.609 6.113 1 90.94 113 ASP B N 1
ATOM 6970 C CA . ASP B 1 113 ? 10.578 19.172 6.305 1 90.94 113 ASP B CA 1
ATOM 6971 C C . ASP B 1 113 ? 10.398 18.469 4.969 1 90.94 113 ASP B C 1
ATOM 6973 O O . ASP B 1 113 ? 10.469 17.234 4.898 1 90.94 113 ASP B O 1
ATOM 6977 N N . ILE B 1 114 ? 10.211 19.188 3.934 1 88.62 114 ILE B N 1
ATOM 6978 C CA . ILE B 1 114 ? 10.156 18.531 2.629 1 88.62 114 ILE B CA 1
ATOM 6979 C C . ILE B 1 114 ? 11.484 17.828 2.352 1 88.62 114 ILE B C 1
ATOM 6981 O O . ILE B 1 114 ? 11.508 16.734 1.769 1 88.62 114 ILE B O 1
ATOM 6985 N N . TYR B 1 115 ? 12.539 18.469 2.814 1 91.25 115 TYR B N 1
ATOM 6986 C CA . TYR B 1 115 ? 13.852 17.875 2.611 1 91.25 115 TYR B CA 1
ATOM 6987 C C . TYR B 1 115 ? 14.102 16.734 3.596 1 91.25 115 TYR B C 1
ATOM 6989 O O . TYR B 1 115 ? 14.773 15.758 3.27 1 91.25 115 TYR B O 1
ATOM 6997 N N . GLN B 1 116 ? 13.555 16.953 4.734 1 94.12 116 GLN B N 1
ATOM 6998 C CA . GLN B 1 116 ? 13.664 15.844 5.688 1 94.12 116 GLN B CA 1
ATOM 6999 C C . GLN B 1 116 ? 12.992 14.586 5.152 1 94.12 116 GLN B C 1
ATOM 7001 O O . GLN B 1 116 ? 13.539 13.484 5.262 1 94.12 116 GLN B O 1
ATOM 7006 N N . ALA B 1 117 ? 11.82 14.766 4.613 1 94.12 117 ALA B N 1
ATOM 7007 C CA . ALA B 1 117 ? 11.086 13.641 4.035 1 94.12 117 ALA B CA 1
ATOM 7008 C C . ALA B 1 117 ? 11.883 12.992 2.906 1 94.12 117 ALA B C 1
ATOM 7010 O O . ALA B 1 117 ? 11.938 11.758 2.805 1 94.12 117 ALA B O 1
ATOM 7011 N N . ARG B 1 118 ? 12.484 13.781 2.09 1 93.25 118 ARG B N 1
ATOM 7012 C CA . ARG B 1 118 ? 13.289 13.258 0.991 1 93.25 118 ARG B CA 1
ATOM 7013 C C . ARG B 1 118 ? 14.508 12.5 1.515 1 93.25 118 ARG B C 1
ATOM 7015 O O . ARG B 1 118 ? 14.891 11.469 0.955 1 93.25 118 ARG B O 1
ATOM 7022 N N . ALA B 1 119 ? 15.117 13.078 2.521 1 95.88 119 ALA B N 1
ATOM 7023 C CA . ALA B 1 119 ? 16.266 12.406 3.129 1 95.88 119 ALA B CA 1
ATOM 7024 C C . ALA B 1 119 ? 15.867 11.031 3.674 1 95.88 119 ALA B C 1
ATOM 7026 O O . ALA B 1 119 ? 16.594 10.055 3.5 1 95.88 119 ALA B O 1
ATOM 7027 N N . LEU B 1 120 ? 14.773 10.992 4.328 1 97.5 120 LEU B N 1
ATOM 7028 C CA . LEU B 1 120 ? 14.289 9.742 4.898 1 97.5 120 LEU B CA 1
ATOM 7029 C C . LEU B 1 120 ? 14.008 8.719 3.801 1 97.5 120 LEU B C 1
ATOM 7031 O O . LEU B 1 120 ? 14.344 7.543 3.945 1 97.5 120 LEU B O 1
ATOM 7035 N N . VAL B 1 121 ? 13.367 9.125 2.717 1 96.44 121 VAL B N 1
ATOM 7036 C CA . VAL B 1 121 ? 13.07 8.227 1.604 1 96.44 121 VAL B CA 1
ATOM 7037 C C . VAL B 1 121 ? 14.367 7.699 1.003 1 96.44 121 VAL B C 1
ATOM 7039 O O . VAL B 1 121 ? 14.477 6.512 0.679 1 96.44 121 VAL B O 1
ATOM 7042 N N . ASP B 1 122 ? 15.375 8.57 0.881 1 95.88 122 ASP B N 1
ATOM 7043 C CA . ASP B 1 122 ? 16.656 8.164 0.316 1 95.88 122 ASP B CA 1
ATOM 7044 C C . ASP B 1 122 ? 17.344 7.137 1.213 1 95.88 122 ASP B C 1
ATOM 7046 O O . ASP B 1 122 ? 18.016 6.223 0.72 1 95.88 122 ASP B O 1
ATOM 7050 N N . ILE B 1 123 ? 17.234 7.316 2.475 1 96.56 123 ILE B N 1
ATOM 7051 C CA . ILE B 1 123 ? 17.812 6.367 3.424 1 96.56 123 ILE B CA 1
ATOM 7052 C C . ILE B 1 123 ? 17.141 5.008 3.266 1 96.56 123 ILE B C 1
ATOM 7054 O O . ILE B 1 123 ? 17.812 3.973 3.244 1 96.56 123 ILE B O 1
ATOM 7058 N N . ILE B 1 124 ? 15.844 5.012 3.199 1 95.94 124 ILE B N 1
ATOM 7059 C CA . ILE B 1 124 ? 15.07 3.787 3.062 1 95.94 124 ILE B CA 1
ATOM 7060 C C . ILE B 1 124 ? 15.43 3.086 1.757 1 95.94 124 ILE B C 1
ATOM 7062 O O . ILE B 1 124 ? 15.586 1.862 1.724 1 95.94 124 ILE B O 1
ATOM 7066 N N . LYS B 1 125 ? 15.602 3.842 0.707 1 92.69 125 LYS B N 1
ATOM 7067 C CA . LYS B 1 125 ? 16 3.281 -0.581 1 92.69 125 LYS B CA 1
ATOM 7068 C C . LYS B 1 125 ? 17.406 2.705 -0.516 1 92.69 125 LYS B C 1
ATOM 7070 O O . LYS B 1 125 ? 17.688 1.653 -1.096 1 92.69 125 LYS B O 1
ATOM 7075 N N . TYR B 1 126 ? 18.234 3.443 0.186 1 93.38 126 TYR B N 1
ATOM 7076 C CA . TYR B 1 126 ? 19.625 3.021 0.313 1 93.38 126 TYR B CA 1
ATOM 7077 C C . TYR B 1 126 ? 19.719 1.63 0.927 1 93.38 126 TYR B C 1
ATOM 7079 O O . TYR B 1 126 ? 20.5 0.793 0.468 1 93.38 126 TYR B O 1
ATOM 7087 N N . PHE B 1 127 ? 18.969 1.363 1.932 1 92.62 127 PHE B N 1
ATOM 7088 C CA . PHE B 1 127 ? 19 0.082 2.627 1 92.62 127 PHE B CA 1
ATOM 7089 C C . PHE B 1 127 ? 18.016 -0.901 2.01 1 92.62 127 PHE B C 1
ATOM 7091 O O . PHE B 1 127 ? 17.828 -2 2.531 1 92.62 127 PHE B O 1
ATOM 7098 N N . GLN B 1 128 ? 17.234 -0.423 0.98 1 88.5 128 GLN B N 1
ATOM 7099 C CA . GLN B 1 128 ? 16.312 -1.242 0.205 1 88.5 128 GLN B CA 1
ATOM 7100 C C . GLN B 1 128 ? 15.141 -1.714 1.065 1 88.5 128 GLN B C 1
ATOM 7102 O O . GLN B 1 128 ? 14.773 -2.893 1.036 1 88.5 128 GLN B O 1
ATOM 7107 N N . TRP B 1 129 ? 14.695 -0.869 1.951 1 91.44 129 TRP B N 1
ATOM 7108 C CA . TRP B 1 129 ? 13.508 -1.118 2.764 1 91.44 129 TRP B CA 1
ATOM 7109 C C . TRP B 1 129 ? 12.25 -0.656 2.043 1 91.44 129 TRP B C 1
ATOM 7111 O O . TRP B 1 129 ? 11.805 0.482 2.219 1 91.44 129 TRP B O 1
ATOM 7121 N N . SER B 1 130 ? 11.547 -1.501 1.324 1 87.62 130 SER B N 1
ATOM 7122 C CA . SER B 1 130 ? 10.406 -1.104 0.51 1 87.62 130 SER B CA 1
ATOM 7123 C C . SER B 1 130 ? 9.094 -1.271 1.276 1 87.62 130 SER B C 1
ATOM 7125 O O . SER B 1 130 ? 8.023 -0.958 0.757 1 87.62 130 SER B O 1
ATOM 7127 N N . TYR B 1 131 ? 9.156 -1.77 2.484 1 89.12 131 TYR B N 1
ATOM 7128 C CA . TYR B 1 131 ? 7.996 -2.045 3.32 1 89.12 131 TYR B CA 1
ATOM 7129 C C . TYR B 1 131 ? 8.195 -1.492 4.727 1 89.12 131 TYR B C 1
ATOM 7131 O O . TYR B 1 131 ? 8.883 -2.102 5.551 1 89.12 131 TYR B O 1
ATOM 7139 N N . VAL B 1 132 ? 7.5 -0.362 4.988 1 93.19 132 VAL B N 1
ATOM 7140 C CA . VAL B 1 132 ? 7.809 0.302 6.25 1 93.19 132 VAL B CA 1
ATOM 7141 C C . VAL B 1 132 ? 6.516 0.709 6.953 1 93.19 132 VAL B C 1
ATOM 7143 O O . VAL B 1 132 ? 5.48 0.877 6.305 1 93.19 132 VAL B O 1
ATOM 7146 N N . GLY B 1 133 ? 6.543 0.744 8.305 1 93.31 133 GLY B N 1
ATOM 7147 C CA . GLY B 1 133 ? 5.453 1.276 9.109 1 93.31 133 GLY B CA 1
ATOM 7148 C C . GLY B 1 133 ? 5.656 2.727 9.5 1 93.31 133 GLY B C 1
ATOM 7149 O O . GLY B 1 133 ? 6.793 3.195 9.602 1 93.31 133 GLY B O 1
ATOM 7150 N N . LEU B 1 134 ? 4.527 3.465 9.68 1 95.31 134 LEU B N 1
ATOM 7151 C CA . LEU B 1 134 ? 4.586 4.887 10.008 1 95.31 134 LEU B CA 1
ATOM 7152 C C . LEU B 1 134 ? 3.812 5.188 11.281 1 95.31 134 LEU B C 1
ATOM 7154 O O . LEU B 1 134 ? 2.678 4.734 11.445 1 95.31 134 LEU B O 1
ATOM 7158 N N . LEU B 1 135 ? 4.438 5.809 12.203 1 95.69 135 LEU B N 1
ATOM 7159 C CA . LEU B 1 135 ? 3.854 6.293 13.453 1 95.69 135 LEU B CA 1
ATOM 7160 C C . LEU B 1 135 ? 4.133 7.777 13.641 1 95.69 135 LEU B C 1
ATOM 7162 O O . LEU B 1 135 ? 5.281 8.219 13.555 1 95.69 135 LEU B O 1
ATOM 7166 N N . ALA B 1 136 ? 3.092 8.617 13.859 1 94.19 136 ALA B N 1
ATOM 7167 C CA . ALA B 1 136 ? 3.277 10.062 13.953 1 94.19 136 ALA B CA 1
ATOM 7168 C C . ALA B 1 136 ? 2.352 10.656 15.008 1 94.19 136 ALA B C 1
ATOM 7170 O O . ALA B 1 136 ? 1.254 10.148 15.242 1 94.19 136 ALA B O 1
ATOM 7171 N N . ILE B 1 137 ? 2.838 11.703 15.648 1 89.25 137 ILE B N 1
ATOM 7172 C CA . ILE B 1 137 ? 1.998 12.469 16.562 1 89.25 137 ILE B CA 1
ATOM 7173 C C . ILE B 1 137 ? 1.022 13.336 15.766 1 89.25 137 ILE B C 1
ATOM 7175 O O . ILE B 1 137 ? 1.349 13.805 14.672 1 89.25 137 ILE B O 1
ATOM 7179 N N . ASP B 1 138 ? -0.137 13.414 16.406 1 80.56 138 ASP B N 1
ATOM 7180 C CA . ASP B 1 138 ? -1.219 14.125 15.719 1 80.56 138 ASP B CA 1
ATOM 7181 C C . ASP B 1 138 ? -1.095 15.633 15.906 1 80.56 138 ASP B C 1
ATOM 7183 O O . ASP B 1 138 ? -1.901 16.25 16.609 1 80.56 138 ASP B O 1
ATOM 7187 N N . ASP B 1 139 ? -0.107 16.281 15.273 1 77.38 139 ASP B N 1
ATOM 7188 C CA . ASP B 1 139 ? 0.062 17.734 15.328 1 77.38 139 ASP B CA 1
ATOM 7189 C C . ASP B 1 139 ? 0.583 18.281 14 1 77.38 139 ASP B C 1
ATOM 7191 O O . ASP B 1 139 ? 0.596 17.562 12.992 1 77.38 139 ASP B O 1
ATOM 7195 N N . GLY B 1 140 ? 0.819 19.562 13.992 1 74.69 140 GLY B N 1
ATOM 7196 C CA . GLY B 1 140 ? 1.22 20.219 12.758 1 74.69 140 GLY B CA 1
ATOM 7197 C C . GLY B 1 140 ? 2.609 19.812 12.297 1 74.69 140 GLY B C 1
ATOM 7198 O O . GLY B 1 140 ? 2.979 20.062 11.141 1 74.69 140 GLY B O 1
ATOM 7199 N N . TYR B 1 141 ? 3.307 19.141 13.133 1 81.75 141 TYR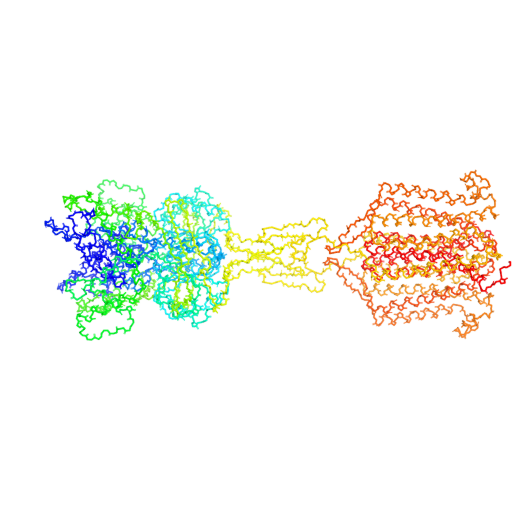 B N 1
ATOM 7200 C CA . TYR B 1 141 ? 4.648 18.703 12.773 1 81.75 141 TYR B CA 1
ATOM 7201 C C . TYR B 1 141 ? 4.641 17.234 12.328 1 81.75 141 TYR B C 1
ATOM 7203 O O . TYR B 1 141 ? 4.977 16.938 11.18 1 81.75 141 TYR B O 1
ATOM 7211 N N . GLY B 1 142 ? 4.219 16.359 13.188 1 87.94 142 GLY B N 1
ATOM 7212 C CA . GLY B 1 142 ? 4.285 14.93 12.945 1 87.94 142 GLY B CA 1
ATOM 7213 C C . GLY B 1 142 ? 3.412 14.484 11.789 1 87.94 142 GLY B C 1
ATOM 7214 O O . GLY B 1 142 ? 3.875 13.773 10.891 1 87.94 142 GLY B O 1
ATOM 7215 N N . GLU B 1 143 ? 2.229 14.836 11.852 1 85.31 143 GLU B N 1
ATOM 7216 C CA . GLU B 1 143 ? 1.282 14.398 10.836 1 85.31 143 GLU B CA 1
ATOM 7217 C C . GLU B 1 143 ? 1.63 14.984 9.469 1 85.31 143 GLU B C 1
ATOM 7219 O O . GLU B 1 143 ? 1.418 14.344 8.438 1 85.31 143 GLU B O 1
ATOM 7224 N N . MET B 1 144 ? 2.094 16.25 9.484 1 85.31 144 MET B N 1
ATOM 7225 C CA . MET B 1 144 ? 2.477 16.875 8.219 1 85.31 144 MET B CA 1
ATOM 7226 C C . MET B 1 144 ? 3.711 16.188 7.637 1 85.31 144 MET B C 1
ATOM 7228 O O . MET B 1 144 ? 3.82 16.031 6.418 1 85.31 144 MET B O 1
ATOM 7232 N N . LEU B 1 145 ? 4.625 15.891 8.492 1 91.56 145 LEU B N 1
ATOM 7233 C CA . LEU B 1 145 ? 5.805 15.172 8.023 1 91.56 145 LEU B CA 1
ATOM 7234 C C . LEU B 1 145 ? 5.43 13.797 7.496 1 91.56 145 LEU B C 1
ATOM 7236 O O . LEU B 1 145 ? 5.965 13.344 6.477 1 91.56 145 LEU B O 1
ATOM 7240 N N . ALA B 1 146 ? 4.5 13.156 8.172 1 93.25 146 ALA B N 1
ATOM 7241 C CA . ALA B 1 146 ? 4.043 11.836 7.75 1 93.25 146 ALA B CA 1
ATOM 7242 C C . ALA B 1 146 ? 3.373 11.906 6.379 1 93.25 146 ALA B C 1
ATOM 7244 O O . ALA B 1 146 ? 3.586 11.031 5.531 1 93.25 146 ALA B O 1
ATOM 7245 N N . SER B 1 147 ? 2.574 12.883 6.203 1 88.88 147 SER B N 1
ATOM 7246 C CA . SER B 1 147 ? 1.88 13.055 4.93 1 88.88 147 SER B CA 1
ATOM 7247 C C . SER B 1 147 ? 2.863 13.32 3.795 1 88.88 147 SER B C 1
ATOM 7249 O O . SER B 1 147 ? 2.744 12.742 2.715 1 88.88 147 SER B O 1
ATOM 7251 N N . THR B 1 148 ? 3.816 14.242 4.066 1 89.12 148 THR B N 1
ATOM 7252 C CA . THR B 1 148 ? 4.828 14.562 3.066 1 89.12 148 THR B CA 1
ATOM 7253 C C . THR B 1 148 ? 5.672 13.328 2.734 1 89.12 148 THR B C 1
ATOM 7255 O O . THR B 1 148 ? 5.945 13.062 1.563 1 89.12 148 THR B O 1
ATOM 7258 N N . PHE B 1 149 ? 6.027 12.617 3.738 1 94.75 149 PHE B N 1
ATOM 7259 C CA . PHE B 1 149 ? 6.789 11.391 3.551 1 94.75 149 PHE B CA 1
ATOM 7260 C C . PHE B 1 149 ? 6.012 10.391 2.703 1 94.75 149 PHE B C 1
ATOM 7262 O O . PHE B 1 149 ? 6.566 9.781 1.787 1 94.75 149 PHE B O 1
ATOM 7269 N N . THR B 1 150 ? 4.766 10.188 3.066 1 92.88 150 THR B N 1
ATOM 7270 C CA . THR B 1 150 ? 3.93 9.211 2.373 1 92.88 150 THR B CA 1
ATOM 7271 C C . THR B 1 150 ? 3.83 9.547 0.887 1 92.88 150 THR B C 1
ATOM 7273 O O . THR B 1 150 ? 3.945 8.664 0.037 1 92.88 150 THR B O 1
ATOM 7276 N N . SER B 1 151 ? 3.611 10.742 0.575 1 88.62 151 SER B N 1
ATOM 7277 C CA . SER B 1 151 ? 3.494 11.164 -0.816 1 88.62 151 SER B CA 1
ATOM 7278 C C . SER B 1 151 ? 4.77 10.867 -1.596 1 88.62 151 SER B C 1
ATOM 7280 O O . SER B 1 151 ? 4.715 10.312 -2.695 1 88.62 151 SER B O 1
ATOM 7282 N N . ILE B 1 152 ? 5.918 11.141 -0.995 1 90.94 152 ILE B N 1
ATOM 7283 C CA . ILE B 1 152 ? 7.195 10.938 -1.67 1 90.94 152 ILE B CA 1
ATOM 7284 C C . ILE B 1 152 ? 7.539 9.453 -1.692 1 90.94 152 ILE B C 1
ATOM 7286 O O . ILE B 1 152 ? 8.062 8.945 -2.686 1 90.94 152 ILE B O 1
ATOM 7290 N N . ALA B 1 153 ? 7.238 8.789 -0.61 1 93.88 153 ALA B N 1
ATOM 7291 C CA . ALA B 1 153 ? 7.543 7.363 -0.498 1 93.88 153 ALA B CA 1
ATOM 7292 C C . ALA B 1 153 ? 6.812 6.562 -1.572 1 93.88 153 ALA B C 1
ATOM 7294 O O . ALA B 1 153 ? 7.41 5.703 -2.225 1 93.88 153 ALA B O 1
ATOM 7295 N N . LEU B 1 154 ? 5.559 6.84 -1.774 1 87.88 154 LEU B N 1
ATOM 7296 C CA . LEU B 1 154 ? 4.75 6.102 -2.744 1 87.88 154 LEU B CA 1
ATOM 7297 C C . LEU B 1 154 ? 5.258 6.344 -4.164 1 87.88 154 LEU B C 1
ATOM 7299 O O . LEU B 1 154 ? 5.191 5.449 -5.008 1 87.88 154 LEU B O 1
ATOM 7303 N N . GLN B 1 155 ? 5.793 7.488 -4.367 1 86.56 155 GLN B N 1
ATOM 7304 C CA . GLN B 1 155 ? 6.355 7.801 -5.676 1 86.56 155 GLN B CA 1
ATOM 7305 C C . GLN B 1 155 ? 7.668 7.059 -5.902 1 86.56 155 GLN B C 1
ATOM 7307 O O . GLN B 1 155 ? 8.125 6.918 -7.039 1 86.56 155 GLN B O 1
ATOM 7312 N N . ASN B 1 156 ? 8.242 6.598 -4.82 1 89.5 156 ASN B N 1
ATOM 7313 C CA . ASN B 1 156 ? 9.523 5.898 -4.898 1 89.5 156 ASN B CA 1
ATOM 7314 C C . ASN B 1 156 ? 9.359 4.406 -4.629 1 89.5 156 ASN B C 1
ATOM 7316 O O . ASN B 1 156 ? 10.289 3.752 -4.152 1 89.5 156 ASN B O 1
ATOM 7320 N N . SER B 1 157 ? 8.188 3.891 -4.762 1 86.06 157 SER B N 1
ATOM 7321 C CA . SER B 1 157 ? 7.863 2.469 -4.691 1 86.06 157 SER B CA 1
ATOM 7322 C C . SER B 1 157 ? 8.086 1.921 -3.287 1 86.06 157 SER B C 1
ATOM 7324 O O . SER B 1 157 ? 8.648 0.836 -3.119 1 86.06 157 SER B O 1
ATOM 7326 N N . ILE B 1 158 ? 7.879 2.705 -2.332 1 90.56 158 ILE B N 1
ATOM 7327 C CA . ILE B 1 158 ? 7.867 2.287 -0.935 1 90.56 158 ILE B CA 1
ATOM 7328 C C . ILE B 1 158 ? 6.426 2.125 -0.456 1 90.56 158 ILE B C 1
ATOM 7330 O O . ILE B 1 158 ? 5.598 3.018 -0.648 1 90.56 158 ILE B O 1
ATOM 7334 N N . CYS B 1 159 ? 6.141 1.036 0.111 1 87.31 159 CYS B N 1
ATOM 7335 C CA . CYS B 1 159 ? 4.789 0.761 0.585 1 87.31 159 CYS B CA 1
ATOM 7336 C C . CYS B 1 159 ? 4.676 1.009 2.086 1 87.31 159 CYS B C 1
ATOM 7338 O O . CYS B 1 159 ? 5.605 0.717 2.838 1 87.31 159 CYS B O 1
ATOM 7340 N N . ILE B 1 160 ? 3.57 1.568 2.43 1 90.06 160 ILE B N 1
ATOM 7341 C CA . ILE B 1 160 ? 3.27 1.844 3.83 1 90.06 160 ILE B CA 1
ATOM 7342 C C . ILE B 1 160 ? 1.996 1.105 4.238 1 90.06 160 ILE B C 1
ATOM 7344 O O . ILE B 1 160 ? 0.908 1.687 4.242 1 90.06 160 ILE B O 1
ATOM 7348 N N . PRO B 1 161 ? 2.148 -0.074 4.668 1 86.19 161 PRO B N 1
ATOM 7349 C CA . PRO B 1 161 ? 0.966 -0.882 4.98 1 86.19 161 PRO B CA 1
ATOM 7350 C C . PRO B 1 161 ? 0.261 -0.427 6.258 1 86.19 161 PRO B C 1
ATOM 7352 O O . PRO B 1 161 ? -0.924 -0.712 6.445 1 86.19 161 PRO B O 1
ATOM 7355 N N . VAL B 1 162 ? 1.036 0.194 7.137 1 89.44 162 VAL B N 1
ATOM 7356 C CA . VAL B 1 162 ? 0.448 0.644 8.398 1 89.44 162 VAL B CA 1
ATOM 7357 C C . VAL B 1 162 ? 0.845 2.094 8.664 1 89.44 162 VAL B C 1
ATOM 7359 O O . VAL B 1 162 ? 2.025 2.445 8.586 1 89.44 162 VAL B O 1
ATOM 7362 N N . TYR B 1 163 ? -0.115 2.902 8.883 1 92.12 163 TYR B N 1
ATOM 7363 C CA . TYR B 1 163 ? 0.053 4.281 9.32 1 92.12 163 TYR B CA 1
ATOM 7364 C C . TYR B 1 163 ? -0.854 4.594 10.5 1 92.12 163 TYR B C 1
ATOM 7366 O O . TYR B 1 163 ? -2.08 4.523 10.391 1 92.12 163 TYR B O 1
ATOM 7374 N N . ARG B 1 164 ? -0.215 4.938 11.68 1 91.25 164 ARG B N 1
ATOM 7375 C CA . ARG B 1 164 ? -0.971 5.254 12.891 1 91.25 164 ARG B CA 1
ATOM 7376 C C . ARG B 1 164 ? -0.567 6.613 13.445 1 91.25 164 ARG B C 1
ATOM 7378 O O . ARG B 1 164 ? 0.595 7.012 13.344 1 91.25 164 ARG B O 1
ATOM 7385 N N . THR B 1 165 ? -1.523 7.27 13.977 1 88.75 165 THR B N 1
ATOM 7386 C CA . THR B 1 165 ? -1.281 8.531 14.672 1 88.75 165 THR B CA 1
ATOM 7387 C C . THR B 1 165 ? -1.696 8.422 16.141 1 88.75 165 THR B C 1
ATOM 7389 O O . THR B 1 165 ? -2.518 7.578 16.5 1 88.75 165 THR B O 1
ATOM 7392 N N . PHE B 1 166 ? -1.017 9.125 16.984 1 87.19 166 PHE B N 1
ATOM 7393 C CA . PHE B 1 166 ? -1.432 9.227 18.375 1 87.19 166 PHE B CA 1
ATOM 7394 C C . PHE B 1 166 ? -1.605 10.688 18.781 1 87.19 166 PHE B C 1
ATOM 7396 O O . PHE B 1 166 ? -0.907 11.57 18.281 1 87.19 166 PHE B O 1
ATOM 7403 N N . PRO B 1 167 ? -2.504 10.938 19.672 1 79.62 167 PRO B N 1
ATOM 7404 C CA . PRO B 1 167 ? -2.857 12.32 20.016 1 79.62 167 PRO B CA 1
ATOM 7405 C C . PRO B 1 167 ? -1.777 13.023 20.828 1 79.62 167 PRO B C 1
ATOM 7407 O O . PRO B 1 167 ? -0.919 12.367 21.422 1 79.62 167 PRO B O 1
ATOM 7410 N N . LEU B 1 168 ? -1.764 14.359 20.859 1 75.62 168 LEU B N 1
ATOM 7411 C CA . LEU B 1 168 ? -0.832 15.172 21.625 1 75.62 168 LEU B CA 1
ATOM 7412 C C . LEU B 1 168 ? -0.925 14.828 23.109 1 75.62 168 LEU B C 1
ATOM 7414 O O . LEU B 1 168 ? 0.097 14.719 23.797 1 75.62 168 LEU B O 1
ATOM 7418 N N . LYS B 1 169 ? -2.191 14.766 23.516 1 75.81 169 LYS B N 1
ATOM 7419 C CA . LYS B 1 169 ? -2.416 14.297 24.891 1 75.81 169 LYS B CA 1
ATOM 7420 C C . LYS B 1 169 ? -2.744 12.812 24.906 1 75.81 169 LYS B C 1
ATOM 7422 O O . LYS B 1 169 ? -3.893 12.43 25.141 1 75.81 169 LYS B O 1
ATOM 7427 N N . TRP B 1 170 ? -1.707 12.078 24.734 1 84.25 170 TRP B N 1
ATOM 7428 C CA . TRP B 1 170 ? -1.892 10.633 24.688 1 84.25 170 TRP B CA 1
ATOM 7429 C C . TRP B 1 170 ? -1.959 10.039 26.094 1 84.25 170 TRP B C 1
ATOM 7431 O O . TRP B 1 170 ? -1.433 10.625 27.031 1 84.25 170 TRP B O 1
ATOM 7441 N N . THR B 1 171 ? -2.723 8.953 26.172 1 86.62 171 THR B N 1
ATOM 7442 C CA . THR B 1 171 ? -2.752 8.133 27.391 1 86.62 171 THR B CA 1
ATOM 7443 C C . THR B 1 171 ? -1.948 6.852 27.188 1 86.62 171 THR B C 1
ATOM 7445 O O . THR B 1 171 ? -1.628 6.477 26.062 1 86.62 171 THR B O 1
ATOM 7448 N N . LYS B 1 172 ? -1.566 6.285 28.25 1 91.19 172 LYS B N 1
ATOM 7449 C CA . LYS B 1 172 ? -0.831 5.027 28.172 1 91.19 172 LYS B CA 1
ATOM 7450 C C . LYS B 1 172 ? -1.626 3.971 27.406 1 91.19 172 LYS B C 1
ATOM 7452 O O . LYS B 1 172 ? -1.047 3.125 26.719 1 91.19 172 LYS B O 1
ATOM 7457 N N . LYS B 1 173 ? -2.861 4.082 27.5 1 90.44 173 LYS B N 1
ATOM 7458 C CA . LYS B 1 173 ? -3.721 3.135 26.797 1 90.44 173 LYS B CA 1
ATOM 7459 C C . LYS B 1 173 ? -3.59 3.291 25.281 1 90.44 173 LYS B C 1
ATOM 7461 O O . LYS B 1 173 ? -3.529 2.299 24.547 1 90.44 173 LYS B O 1
ATOM 7466 N N . HIS B 1 174 ? -3.566 4.477 24.875 1 89.69 174 HIS B N 1
ATOM 7467 C CA . HIS B 1 174 ? -3.385 4.746 23.453 1 89.69 174 HIS B CA 1
ATOM 7468 C C . HIS B 1 174 ? -2.088 4.129 22.938 1 89.69 174 HIS B C 1
ATOM 7470 O O . HIS B 1 174 ? -2.08 3.461 21.891 1 89.69 174 HIS B O 1
ATOM 7476 N N . LEU B 1 175 ? -1.056 4.285 23.641 1 95.19 175 LEU B N 1
ATOM 7477 C CA . LEU B 1 175 ? 0.263 3.828 23.219 1 95.19 175 LEU B CA 1
ATOM 7478 C C . LEU B 1 175 ? 0.351 2.307 23.266 1 95.19 175 LEU B C 1
ATOM 7480 O O . LEU B 1 175 ? 0.967 1.691 22.391 1 95.19 175 LEU B O 1
ATOM 7484 N N . ARG B 1 176 ? -0.304 1.743 24.234 1 94.62 176 ARG B N 1
ATOM 7485 C CA . ARG B 1 176 ? -0.318 0.289 24.359 1 94.62 176 ARG B CA 1
ATOM 7486 C C . ARG B 1 176 ? -0.977 -0.358 23.141 1 94.62 176 ARG B C 1
ATOM 7488 O O . ARG B 1 176 ? -0.478 -1.354 22.609 1 94.62 176 ARG B O 1
ATOM 7495 N N . GLU B 1 177 ? -2.023 0.187 22.734 1 92.75 177 GLU B N 1
ATOM 7496 C CA . GLU B 1 177 ? -2.756 -0.367 21.594 1 92.75 177 GLU B CA 1
ATOM 7497 C C . GLU B 1 177 ? -1.944 -0.259 20.312 1 92.75 177 GLU B C 1
ATOM 7499 O O . GLU B 1 177 ? -1.954 -1.174 19.484 1 92.75 177 GLU B O 1
ATOM 7504 N N . ILE B 1 178 ? -1.319 0.817 20.188 1 93.31 178 ILE B N 1
ATOM 7505 C CA . ILE B 1 178 ? -0.536 1.054 18.984 1 93.31 178 ILE B CA 1
ATOM 7506 C C . ILE B 1 178 ? 0.63 0.07 18.922 1 93.31 178 ILE B C 1
ATOM 7508 O O . ILE B 1 178 ? 0.875 -0.55 17.875 1 93.31 178 ILE B O 1
ATOM 7512 N N . ILE B 1 179 ? 1.345 -0.12 20 1 95.25 179 ILE B N 1
ATOM 7513 C CA . ILE B 1 179 ? 2.52 -0.983 20.031 1 95.25 179 ILE B CA 1
ATOM 7514 C C . ILE B 1 179 ? 2.09 -2.441 19.891 1 95.25 179 ILE B C 1
ATOM 7516 O O . ILE B 1 179 ? 2.781 -3.242 19.25 1 95.25 179 ILE B O 1
ATOM 7520 N N . LYS B 1 180 ? 0.952 -2.773 20.438 1 93.69 180 LYS B N 1
ATOM 7521 C CA . LYS B 1 180 ? 0.42 -4.125 20.297 1 93.69 180 LYS B CA 1
ATOM 7522 C C . LYS B 1 180 ? 0.203 -4.477 18.828 1 93.69 180 LYS B C 1
ATOM 7524 O O . LYS B 1 180 ? 0.453 -5.609 18.422 1 93.69 180 LYS B O 1
ATOM 7529 N N . GLN B 1 181 ? -0.22 -3.557 18.125 1 89.56 181 GLN B N 1
ATOM 7530 C CA . GLN B 1 181 ? -0.433 -3.771 16.703 1 89.56 181 GLN B CA 1
ATOM 7531 C C . GLN B 1 181 ? 0.887 -4.035 15.977 1 89.56 181 GLN B C 1
ATOM 7533 O O . GLN B 1 181 ? 0.963 -4.906 15.109 1 89.56 181 GLN B O 1
ATOM 7538 N N . PHE B 1 182 ? 1.913 -3.328 16.281 1 90.69 182 PHE B N 1
ATOM 7539 C CA . PHE B 1 182 ? 3.201 -3.477 15.609 1 90.69 182 PHE B CA 1
ATOM 7540 C C . PHE B 1 182 ? 3.863 -4.793 16 1 90.69 182 PHE B C 1
ATOM 7542 O O . PHE B 1 182 ? 4.645 -5.352 15.227 1 90.69 182 PHE B O 1
ATOM 7549 N N . VAL B 1 183 ? 3.547 -5.27 17.188 1 89.81 183 VAL B N 1
ATOM 7550 C CA . VAL B 1 183 ? 4.078 -6.559 17.625 1 89.81 183 VAL B CA 1
ATOM 7551 C C . VAL B 1 183 ? 3.518 -7.672 16.75 1 89.81 183 VAL B C 1
ATOM 7553 O O . VAL B 1 183 ? 4.219 -8.633 16.422 1 89.81 183 VAL B O 1
ATOM 7556 N N . LYS B 1 184 ? 2.303 -7.477 16.281 1 85.88 184 LYS B N 1
ATOM 7557 C CA . LYS B 1 184 ? 1.621 -8.492 15.484 1 85.88 184 LYS B CA 1
ATOM 7558 C C . LYS B 1 184 ? 2.096 -8.461 14.031 1 85.88 184 LYS B C 1
ATOM 7560 O O . LYS B 1 184 ? 1.979 -9.453 13.312 1 85.88 184 LYS B O 1
ATOM 7565 N N . LEU B 1 185 ? 2.662 -7.348 13.672 1 84.25 185 LEU B N 1
ATOM 7566 C CA . LEU B 1 185 ? 3.123 -7.188 12.297 1 84.25 185 LEU B CA 1
ATOM 7567 C C . LEU B 1 185 ? 4.555 -7.684 12.148 1 84.25 185 LEU B C 1
ATOM 7569 O O . LEU B 1 185 ? 5.508 -6.934 12.375 1 84.25 185 LEU B O 1
ATOM 7573 N N . THR B 1 186 ? 4.773 -8.828 11.672 1 78.94 186 THR B N 1
ATOM 7574 C CA . THR B 1 186 ? 6.086 -9.469 11.688 1 78.94 186 THR B CA 1
ATOM 7575 C C . THR B 1 186 ? 6.879 -9.086 10.438 1 78.94 186 THR B C 1
ATOM 7577 O O . THR B 1 186 ? 8.109 -9.141 10.438 1 78.94 186 THR B O 1
ATOM 7580 N N . GLU B 1 187 ? 6.219 -8.633 9.406 1 79.38 187 GLU B N 1
ATOM 7581 C CA . GLU B 1 187 ? 6.93 -8.359 8.156 1 79.38 187 GLU B CA 1
ATOM 7582 C C . GLU B 1 187 ? 7.5 -6.941 8.148 1 79.38 187 GLU B C 1
ATOM 7584 O O . GLU B 1 187 ? 8.469 -6.66 7.441 1 79.38 187 GLU B O 1
ATOM 7589 N N . ILE B 1 188 ? 6.828 -6.125 8.883 1 87.56 188 ILE B N 1
ATOM 7590 C CA . ILE B 1 188 ? 7.34 -4.762 9 1 87.56 188 ILE B CA 1
ATOM 7591 C C . ILE B 1 188 ? 8.477 -4.719 10.016 1 87.56 188 ILE B C 1
ATOM 7593 O O . ILE B 1 188 ? 8.25 -4.938 11.211 1 87.56 188 ILE B O 1
ATOM 7597 N N . LYS B 1 189 ? 9.664 -4.449 9.586 1 90.94 189 LYS B N 1
ATOM 7598 C CA . LYS B 1 189 ? 10.812 -4.422 10.484 1 90.94 189 LYS B CA 1
ATOM 7599 C C . LYS B 1 189 ? 11.281 -2.992 10.734 1 90.94 189 LYS B C 1
ATOM 7601 O O . LYS B 1 189 ? 12.008 -2.729 11.695 1 90.94 189 LYS B O 1
ATOM 7606 N N . VAL B 1 190 ? 10.906 -2.139 9.836 1 94.38 190 VAL B N 1
ATOM 7607 C CA . VAL B 1 190 ? 11.328 -0.748 9.969 1 94.38 190 VAL B CA 1
ATOM 7608 C C . VAL B 1 190 ? 10.117 0.131 10.273 1 94.38 190 VAL B C 1
ATOM 7610 O O . VAL B 1 190 ? 9.102 0.06 9.578 1 94.38 190 VAL B O 1
ATOM 7613 N N . ILE B 1 191 ? 10.211 0.894 11.328 1 96.12 191 ILE B N 1
ATOM 7614 C CA . ILE B 1 191 ? 9.125 1.784 11.742 1 96.12 191 ILE B CA 1
ATOM 7615 C C . ILE B 1 191 ? 9.641 3.221 11.812 1 96.12 191 ILE B C 1
ATOM 7617 O O . ILE B 1 191 ? 10.602 3.51 12.531 1 96.12 191 ILE B O 1
ATOM 7621 N N . LEU B 1 192 ? 9.062 4.109 11.016 1 97.88 192 LEU B N 1
ATOM 7622 C CA . LEU B 1 192 ? 9.367 5.531 11.133 1 97.88 192 LEU B CA 1
ATOM 7623 C C . LEU B 1 192 ? 8.547 6.18 12.242 1 97.88 192 LEU B C 1
ATOM 7625 O O . LEU B 1 192 ? 7.336 5.953 12.344 1 97.88 192 LEU B O 1
ATOM 7629 N N . LEU B 1 193 ? 9.172 6.934 13.102 1 97.69 193 LEU B N 1
ATOM 7630 C CA . LEU B 1 193 ? 8.531 7.582 14.242 1 97.69 193 LEU B CA 1
ATOM 7631 C C . LEU B 1 193 ? 8.711 9.094 14.18 1 97.69 193 LEU B C 1
ATOM 7633 O O . LEU B 1 193 ? 9.82 9.602 14.367 1 97.69 193 LEU B O 1
ATOM 7637 N N . PHE B 1 194 ? 7.598 9.852 13.945 1 96.25 194 PHE B N 1
ATOM 7638 C CA . PHE B 1 194 ? 7.625 11.305 13.812 1 96.25 194 PHE B CA 1
ATOM 7639 C C . PHE B 1 194 ? 6.953 11.969 15.016 1 96.25 194 PHE B C 1
ATOM 7641 O O . PHE B 1 194 ? 5.734 12.172 15.016 1 96.25 194 PHE B O 1
ATOM 7648 N N . CYS B 1 195 ? 7.734 12.352 15.969 1 93.69 195 CYS B N 1
ATOM 7649 C CA . CYS B 1 195 ? 7.27 12.992 17.188 1 93.69 195 CYS B CA 1
ATOM 7650 C C . CYS B 1 195 ? 8.414 13.688 17.922 1 93.69 195 CYS B C 1
ATOM 7652 O O . CYS B 1 195 ? 9.547 13.711 17.422 1 93.69 195 CYS B O 1
ATOM 7654 N N . THR B 1 196 ? 8.125 14.344 19.016 1 90.12 196 THR B N 1
ATOM 7655 C CA . THR B 1 196 ? 9.156 14.984 19.828 1 90.12 196 THR B CA 1
ATOM 7656 C C . THR B 1 196 ? 9.938 13.945 20.625 1 90.12 196 THR B C 1
ATOM 7658 O O . THR B 1 196 ? 9.531 12.789 20.719 1 90.12 196 THR B O 1
ATOM 7661 N N . GLU B 1 197 ? 11.031 14.352 21.188 1 91.19 197 GLU B N 1
ATOM 7662 C CA . GLU B 1 197 ? 11.867 13.453 21.969 1 91.19 197 GLU B CA 1
ATOM 7663 C C . GLU B 1 197 ? 11.117 12.906 23.172 1 91.19 197 GLU B C 1
ATOM 7665 O O . GLU B 1 197 ? 11.258 11.727 23.516 1 91.19 197 GLU B O 1
ATOM 7670 N N . THR B 1 198 ? 10.336 13.773 23.781 1 89.44 198 THR B N 1
ATOM 7671 C CA . THR B 1 198 ? 9.562 13.359 24.938 1 89.44 198 THR B CA 1
ATOM 7672 C C . THR B 1 198 ? 8.547 12.289 24.562 1 89.44 198 THR B C 1
ATOM 7674 O O . THR B 1 198 ? 8.383 11.297 25.281 1 89.44 198 THR B O 1
ATOM 7677 N N . ASP B 1 199 ? 7.898 12.477 23.469 1 92.44 199 ASP B N 1
ATOM 7678 C CA . ASP B 1 199 ? 6.91 11.508 23 1 92.44 199 ASP B CA 1
ATOM 7679 C C . ASP B 1 199 ? 7.574 10.203 22.562 1 92.44 199 ASP B C 1
ATOM 7681 O O . ASP B 1 199 ? 7.023 9.125 22.766 1 92.44 199 ASP B O 1
ATOM 7685 N N . ALA B 1 200 ? 8.727 10.359 21.969 1 95.62 200 ALA B N 1
ATOM 7686 C CA . ALA B 1 200 ? 9.469 9.172 21.562 1 95.62 200 ALA B CA 1
ATOM 7687 C C . ALA B 1 200 ? 9.859 8.32 22.766 1 95.62 200 ALA B C 1
ATOM 7689 O O . ALA B 1 200 ? 9.797 7.086 22.703 1 95.62 200 ALA B O 1
ATOM 7690 N N . SER B 1 201 ? 10.273 8.992 23.797 1 94.81 201 SER B N 1
ATOM 7691 C CA . SER B 1 201 ? 10.633 8.281 25.016 1 94.81 201 SER B CA 1
ATOM 7692 C C . SER B 1 201 ? 9.477 7.438 25.531 1 94.81 201 SER B C 1
ATOM 7694 O O . SER B 1 201 ? 9.664 6.297 25.953 1 94.81 201 SER B O 1
ATOM 7696 N N . ALA B 1 202 ? 8.297 7.992 25.469 1 95.12 202 ALA B N 1
ATOM 7697 C CA . ALA B 1 202 ? 7.105 7.277 25.922 1 95.12 202 ALA B CA 1
ATOM 7698 C C . ALA B 1 202 ? 6.816 6.07 25.047 1 95.12 202 ALA B C 1
ATOM 7700 O O . ALA B 1 202 ? 6.418 5.012 25.531 1 95.12 202 ALA B O 1
ATOM 7701 N N . ILE B 1 203 ? 7.008 6.219 23.781 1 96.31 203 ILE B N 1
ATOM 7702 C CA . ILE B 1 203 ? 6.781 5.141 22.828 1 96.31 203 ILE B CA 1
ATOM 7703 C C . ILE B 1 203 ? 7.781 4.012 23.078 1 96.31 203 ILE B C 1
ATOM 7705 O O . ILE B 1 203 ? 7.41 2.836 23.094 1 96.31 203 ILE B O 1
ATOM 7709 N N . PHE B 1 204 ? 9.047 4.352 23.297 1 96.06 204 PHE B N 1
ATOM 7710 C CA . PHE B 1 204 ? 10.086 3.357 23.531 1 96.06 204 PHE B CA 1
ATOM 7711 C C . PHE B 1 204 ? 9.859 2.637 24.859 1 96.06 204 PHE B C 1
ATOM 7713 O O . PHE B 1 204 ? 10.125 1.437 24.969 1 96.06 204 PHE B O 1
ATOM 7720 N N . GLU B 1 205 ? 9.414 3.434 25.797 1 95.56 205 GLU B N 1
ATOM 7721 C CA . GLU B 1 205 ? 9.094 2.811 27.078 1 95.56 205 GLU B CA 1
ATOM 7722 C C . GLU B 1 205 ? 8.023 1.734 26.922 1 95.56 205 GLU B C 1
ATOM 7724 O O . GLU B 1 205 ? 8.18 0.621 27.438 1 95.56 205 GLU B O 1
ATOM 7729 N N . GLU B 1 206 ? 6.98 2.088 26.219 1 96.25 206 GLU B N 1
ATOM 7730 C CA . GLU B 1 206 ? 5.902 1.134 26 1 96.25 206 GLU B CA 1
ATOM 7731 C C . GLU B 1 206 ? 6.367 -0.038 25.141 1 96.25 206 GLU B C 1
ATOM 7733 O O . GLU B 1 206 ? 5.957 -1.179 25.359 1 96.25 206 GLU B O 1
ATOM 7738 N N . ALA B 1 207 ? 7.18 0.212 24.156 1 95.81 207 ALA B N 1
ATOM 7739 C CA . ALA B 1 207 ? 7.727 -0.833 23.297 1 95.81 207 ALA B CA 1
ATOM 7740 C C . ALA B 1 207 ? 8.586 -1.811 24.094 1 95.81 207 ALA B C 1
ATOM 7742 O O . ALA B 1 207 ? 8.539 -3.021 23.859 1 95.81 207 ALA B O 1
ATOM 7743 N N . SER B 1 208 ? 9.398 -1.25 24.969 1 94.19 208 SER B N 1
ATOM 7744 C CA . SER B 1 208 ? 10.227 -2.092 25.828 1 94.19 208 SER B CA 1
ATOM 7745 C C . SER B 1 208 ? 9.359 -2.961 26.734 1 94.19 208 SER B C 1
ATOM 7747 O O . SER B 1 208 ? 9.648 -4.145 26.938 1 94.19 208 SER B O 1
ATOM 7749 N N . ARG B 1 209 ? 8.344 -2.357 27.234 1 95.12 209 ARG B N 1
ATOM 7750 C CA . ARG B 1 209 ? 7.434 -3.062 28.141 1 95.12 209 ARG B CA 1
ATOM 7751 C C . ARG B 1 209 ? 6.766 -4.238 27.438 1 95.12 209 ARG B C 1
ATOM 7753 O O . ARG B 1 209 ? 6.586 -5.305 28.031 1 95.12 209 ARG B O 1
ATOM 7760 N N . GLN B 1 210 ? 6.453 -4.07 26.172 1 94.94 210 GLN B N 1
ATOM 7761 C CA . GLN B 1 210 ? 5.773 -5.113 25.422 1 94.94 210 GLN B CA 1
ATOM 7762 C C . GLN B 1 210 ? 6.777 -5.996 24.672 1 94.94 210 GLN B C 1
ATOM 7764 O O . GLN B 1 210 ? 6.387 -6.848 23.875 1 94.94 210 GLN B O 1
ATOM 7769 N N . ASN B 1 211 ? 7.988 -5.781 24.828 1 90.44 211 ASN B N 1
ATOM 7770 C CA . ASN B 1 211 ? 9.078 -6.57 24.266 1 90.44 211 ASN B CA 1
ATOM 7771 C C . ASN B 1 211 ? 9.047 -6.559 22.734 1 90.44 211 ASN B C 1
ATOM 7773 O O . ASN B 1 211 ? 9.062 -7.617 22.109 1 90.44 211 ASN B O 1
ATOM 7777 N N . LEU B 1 212 ? 8.875 -5.371 22.203 1 90.56 212 LEU B N 1
ATOM 7778 C CA . LEU B 1 212 ? 8.938 -5.234 20.75 1 90.56 212 LEU B CA 1
ATOM 7779 C C . LEU B 1 212 ? 10.344 -5.539 20.25 1 90.56 212 LEU B C 1
ATOM 7781 O O . LEU B 1 212 ? 11.289 -4.801 20.531 1 90.56 212 LEU B O 1
ATOM 7785 N N . LYS B 1 213 ? 10.469 -6.688 19.562 1 82.44 213 LYS B N 1
ATOM 7786 C CA . LYS B 1 213 ? 11.773 -7.117 19.078 1 82.44 213 LYS B CA 1
ATOM 7787 C C . LYS B 1 213 ? 11.805 -7.188 17.562 1 82.44 213 LYS B C 1
ATOM 7789 O O . LYS B 1 213 ? 10.75 -7.285 16.922 1 82.44 213 LYS B O 1
ATOM 7794 N N . GLY B 1 214 ? 12.945 -6.996 17.062 1 83.19 214 GLY B N 1
ATOM 7795 C CA . GLY B 1 214 ? 13.156 -7.199 15.633 1 83.19 214 GLY B CA 1
ATOM 7796 C C . GLY B 1 214 ? 12.75 -6 14.797 1 83.19 214 GLY B C 1
ATOM 7797 O O . GLY B 1 214 ? 12.438 -6.141 13.609 1 83.19 214 GLY B O 1
ATOM 7798 N N . LYS B 1 215 ? 12.594 -4.93 15.438 1 90.88 215 LYS B N 1
ATOM 7799 C CA . LYS B 1 215 ? 12.211 -3.73 14.703 1 90.88 215 LYS B CA 1
ATOM 7800 C C . LYS B 1 215 ? 13.305 -2.664 14.781 1 90.88 215 LYS B C 1
ATOM 7802 O O . LYS B 1 215 ? 14.039 -2.594 15.766 1 90.88 215 LYS B O 1
ATOM 7807 N N . ILE B 1 216 ? 13.453 -1.945 13.75 1 92.94 216 ILE B N 1
ATOM 7808 C CA . ILE B 1 216 ? 14.359 -0.8 13.703 1 92.94 216 ILE B CA 1
ATOM 7809 C C . ILE B 1 216 ? 13.547 0.487 13.555 1 92.94 216 ILE B C 1
ATOM 7811 O O . ILE B 1 216 ? 12.703 0.592 12.664 1 92.94 216 ILE B O 1
ATOM 7815 N N . PHE B 1 217 ? 13.859 1.413 14.414 1 95.38 217 PHE B N 1
ATOM 7816 C CA . PHE B 1 217 ? 13.18 2.703 14.336 1 95.38 217 PHE B CA 1
ATOM 7817 C C . PHE B 1 217 ? 14.016 3.703 13.547 1 95.38 217 PHE B C 1
ATOM 7819 O O . PHE B 1 217 ? 15.242 3.688 13.617 1 95.38 217 PHE B O 1
ATOM 7826 N N . ILE B 1 218 ? 13.336 4.504 12.734 1 97.06 218 ILE B N 1
ATOM 7827 C CA . ILE B 1 218 ? 13.961 5.652 12.086 1 97.06 218 ILE B CA 1
ATOM 7828 C C . ILE B 1 218 ? 13.344 6.941 12.617 1 97.06 218 ILE B C 1
ATOM 7830 O O . ILE B 1 218 ? 12.125 7.125 12.562 1 97.06 218 ILE B O 1
ATOM 7834 N N . GLY B 1 219 ? 14.133 7.77 13.102 1 95.94 219 GLY B N 1
ATOM 7835 C CA . GLY B 1 219 ? 13.672 8.977 13.758 1 95.94 219 GLY B CA 1
ATOM 7836 C C . GLY B 1 219 ? 13.797 10.219 12.891 1 95.94 219 GLY B C 1
ATOM 7837 O O . GLY B 1 219 ? 14.438 10.18 11.844 1 95.94 219 GLY B O 1
ATOM 7838 N N . CYS B 1 220 ? 13.156 11.289 13.32 1 95.19 220 CYS B N 1
ATOM 7839 C CA . CYS B 1 220 ? 13.172 12.602 12.672 1 95.19 220 CYS B CA 1
ATOM 7840 C C . CYS B 1 220 ? 14.094 13.562 13.414 1 95.19 220 CYS B C 1
ATOM 7842 O O . CYS B 1 220 ? 14.766 13.172 14.375 1 95.19 220 CYS B O 1
ATOM 7844 N N . ASP B 1 221 ? 14.172 14.75 12.969 1 92.44 221 ASP B N 1
ATOM 7845 C CA . ASP B 1 221 ? 15.102 15.734 13.516 1 92.44 221 ASP B CA 1
ATOM 7846 C C . ASP B 1 221 ? 14.742 16.078 14.961 1 92.44 221 ASP B C 1
ATOM 7848 O O . ASP B 1 221 ? 15.609 16.469 15.75 1 92.44 221 ASP B O 1
ATOM 7852 N N . ALA B 1 222 ? 13.484 15.883 15.375 1 90.19 222 ALA B N 1
ATOM 7853 C CA . ALA B 1 222 ? 13.008 16.281 16.703 1 90.19 222 ALA B CA 1
ATOM 7854 C C . ALA B 1 222 ? 13.664 15.438 17.781 1 90.19 222 ALA B C 1
ATOM 7856 O O . ALA B 1 222 ? 13.758 15.867 18.938 1 90.19 222 ALA B O 1
ATOM 7857 N N . TRP B 1 223 ? 14.094 14.289 17.453 1 89.31 223 TRP B N 1
ATOM 7858 C CA . TRP B 1 223 ? 14.828 13.492 18.422 1 89.31 223 TRP B CA 1
ATOM 7859 C C . TRP B 1 223 ? 16.047 12.844 17.781 1 89.31 223 TRP B C 1
ATOM 7861 O O . TRP B 1 223 ? 16.453 11.742 18.172 1 89.31 223 TRP B O 1
ATOM 7871 N N . GLY B 1 224 ? 16.562 13.5 16.844 1 84.81 224 GLY B N 1
ATOM 7872 C CA . GLY B 1 224 ? 17.672 12.969 16.078 1 84.81 224 GLY B CA 1
ATOM 7873 C C . GLY B 1 224 ? 18.906 12.68 16.922 1 84.81 224 GLY B C 1
ATOM 7874 O O . GLY B 1 224 ? 19.5 11.602 16.812 1 84.81 224 GLY B O 1
ATOM 7875 N N . TYR B 1 225 ? 19.203 13.578 17.766 1 83.88 225 TYR B N 1
ATOM 7876 C CA . TYR B 1 225 ? 20.375 13.375 18.609 1 83.88 225 TYR B CA 1
ATOM 7877 C C . TYR B 1 225 ? 20.016 12.633 19.891 1 83.88 225 TYR B C 1
ATOM 7879 O O . TYR B 1 225 ? 20.875 12.07 20.562 1 83.88 225 TYR B O 1
ATOM 7887 N N . GLY B 1 226 ? 18.734 12.531 20.156 1 80.06 226 GLY B N 1
ATOM 7888 C CA . GLY B 1 226 ? 18.141 11.727 21.219 1 80.06 226 GLY B CA 1
ATOM 7889 C C . GLY B 1 226 ? 18.969 11.719 22.484 1 80.06 226 GLY B C 1
ATOM 7890 O O . GLY B 1 226 ? 19.25 10.664 23.047 1 80.06 226 GLY B O 1
ATOM 7891 N N . ARG B 1 227 ? 19.391 12.781 22.969 1 75.75 227 ARG B N 1
ATOM 7892 C CA . ARG B 1 227 ? 20.312 12.836 24.094 1 75.75 227 ARG B CA 1
ATOM 7893 C C . ARG B 1 227 ? 19.641 12.352 25.391 1 75.75 227 ARG B C 1
ATOM 7895 O O . ARG B 1 227 ? 20.297 11.734 26.234 1 75.75 227 ARG B O 1
ATOM 7902 N N . ASN B 1 228 ? 18.391 12.586 25.438 1 80.5 228 ASN B N 1
ATOM 7903 C CA . ASN B 1 228 ? 17.672 12.234 26.672 1 80.5 228 ASN B CA 1
ATOM 7904 C C . ASN B 1 228 ? 17.078 10.836 26.594 1 80.5 228 ASN B C 1
ATOM 7906 O O . ASN B 1 228 ? 16.594 10.305 27.594 1 80.5 228 ASN B O 1
ATOM 7910 N N . ILE B 1 229 ? 17.219 10.227 25.438 1 88.5 229 ILE B N 1
ATOM 7911 C CA . ILE B 1 229 ? 16.531 8.945 25.297 1 88.5 229 ILE B CA 1
ATOM 7912 C C . ILE B 1 229 ? 17.547 7.852 24.953 1 88.5 229 ILE B C 1
ATOM 7914 O O . ILE B 1 229 ? 17.25 6.664 25.094 1 88.5 229 ILE B O 1
ATOM 7918 N N . ALA B 1 230 ? 18.703 8.172 24.641 1 86.25 230 ALA B N 1
ATOM 7919 C CA . ALA B 1 230 ? 19.672 7.234 24.078 1 86.25 230 ALA B CA 1
ATOM 7920 C C . ALA B 1 230 ? 19.984 6.105 25.062 1 86.25 230 ALA B C 1
ATOM 7922 O O . ALA B 1 230 ? 20.125 4.949 24.672 1 86.25 230 ALA B O 1
ATOM 7923 N N . ASN B 1 231 ? 19.938 6.434 26.359 1 88.75 231 ASN B N 1
ATOM 7924 C CA . ASN B 1 231 ? 20.375 5.438 27.328 1 88.75 231 ASN B CA 1
ATOM 7925 C C . ASN B 1 231 ? 19.172 4.828 28.078 1 88.75 231 ASN B C 1
ATOM 7927 O O . ASN B 1 231 ? 19.344 3.916 28.891 1 88.75 231 ASN B O 1
ATOM 7931 N N . LYS B 1 232 ? 18.125 5.238 27.844 1 89.12 232 LYS B N 1
ATOM 7932 C CA . LYS B 1 232 ? 16.969 4.824 28.641 1 89.12 232 LYS B CA 1
ATOM 7933 C C . LYS B 1 232 ? 16.453 3.467 28.172 1 89.12 232 LYS B C 1
ATOM 7935 O O . LYS B 1 232 ? 16.141 2.6 29 1 89.12 232 LYS B O 1
ATOM 7940 N N . PHE B 1 233 ? 16.359 3.219 26.891 1 89.75 233 PHE B N 1
ATOM 7941 C CA . PHE B 1 233 ? 15.766 1.981 26.391 1 89.75 233 PHE B CA 1
ATOM 7942 C C . PHE B 1 233 ? 16.609 1.408 25.25 1 89.75 233 PHE B C 1
ATOM 7944 O O . PHE B 1 233 ? 16.094 1.182 24.156 1 89.75 233 PHE B O 1
ATOM 7951 N N . PRO B 1 234 ? 17.75 1 25.531 1 89.19 234 PRO B N 1
ATOM 7952 C CA . PRO B 1 234 ? 18.625 0.515 24.469 1 89.19 234 PRO B CA 1
ATOM 7953 C C . PRO B 1 234 ? 18.109 -0.776 23.828 1 89.19 234 PRO B C 1
ATOM 7955 O O . PRO B 1 234 ? 18.438 -1.066 22.672 1 89.19 234 PRO B O 1
ATOM 7958 N N . ASP B 1 235 ? 17.328 -1.517 24.469 1 88.44 235 ASP B N 1
ATOM 7959 C CA . ASP B 1 235 ? 16.797 -2.771 23.938 1 88.44 235 ASP B CA 1
ATOM 7960 C C . ASP B 1 235 ? 15.898 -2.525 22.734 1 88.44 235 ASP B C 1
ATOM 7962 O O . ASP B 1 235 ? 15.781 -3.385 21.859 1 88.44 235 ASP B O 1
ATOM 7966 N N . VAL B 1 236 ? 15.305 -1.364 22.734 1 91.62 236 VAL B N 1
ATOM 7967 C CA . VAL B 1 236 ? 14.367 -1.058 21.656 1 91.62 236 VAL B CA 1
ATOM 7968 C C . VAL B 1 236 ? 15.023 -0.105 20.656 1 91.62 236 VAL B C 1
ATOM 7970 O O . VAL B 1 236 ? 14.797 -0.211 19.438 1 91.62 236 VAL B O 1
ATOM 7973 N N . ILE B 1 237 ? 15.938 0.757 21.125 1 93.38 237 ILE B N 1
ATOM 7974 C CA . ILE B 1 237 ? 16.422 1.876 20.312 1 93.38 237 ILE B CA 1
ATOM 7975 C C . ILE B 1 237 ? 17.672 1.468 19.562 1 93.38 237 ILE B C 1
ATOM 7977 O O . ILE B 1 237 ? 18.016 2.059 18.531 1 93.38 237 ILE B O 1
ATOM 7981 N N . GLU B 1 238 ? 18.359 0.5 20.078 1 91.69 238 GLU B N 1
ATOM 7982 C CA . GLU B 1 238 ? 19.625 0.124 19.453 1 91.69 238 GLU B CA 1
ATOM 7983 C C . GLU B 1 238 ? 19.453 -0.179 17.969 1 91.69 238 GLU B C 1
ATOM 7985 O O . GLU B 1 238 ? 18.562 -0.926 17.594 1 91.69 238 GLU B O 1
ATOM 7990 N N . GLY B 1 239 ? 20.312 0.431 17.156 1 92.12 239 GLY B N 1
ATOM 7991 C CA . GLY B 1 239 ? 20.266 0.234 15.711 1 92.12 239 GLY B CA 1
ATOM 7992 C C . GLY B 1 239 ? 19.391 1.259 15 1 92.12 239 GLY B C 1
ATOM 7993 O O . GLY B 1 239 ? 19.406 1.331 13.773 1 92.12 239 GLY B O 1
ATOM 7994 N N . ALA B 1 240 ? 18.703 2.062 15.781 1 94.44 240 ALA B N 1
ATOM 7995 C CA . ALA B 1 240 ? 17.828 3.082 15.211 1 94.44 240 ALA B CA 1
ATOM 7996 C C . ALA B 1 240 ? 18.641 4.094 14.391 1 94.44 240 ALA B C 1
ATOM 7998 O O . ALA B 1 240 ? 19.812 4.336 14.672 1 94.44 240 ALA B O 1
ATOM 7999 N N . LEU B 1 241 ? 18.047 4.531 13.352 1 96.12 241 LEU B N 1
ATOM 8000 C CA . LEU B 1 241 ? 18.594 5.621 12.555 1 96.12 241 LEU B CA 1
ATOM 8001 C C . LEU B 1 241 ? 17.812 6.91 12.789 1 96.12 241 LEU B C 1
ATOM 8003 O O . LEU B 1 241 ? 16.656 6.875 13.195 1 96.12 241 LEU B O 1
ATOM 8007 N N . SER B 1 242 ? 18.438 7.996 12.656 1 96.5 242 SER B N 1
ATOM 8008 C CA . SER B 1 242 ? 17.766 9.289 12.758 1 96.5 242 SER B CA 1
ATOM 8009 C C . SER B 1 242 ? 18.453 10.344 11.898 1 96.5 242 SER B C 1
ATOM 8011 O O . SER B 1 242 ? 19.562 10.125 11.414 1 96.5 242 SER B O 1
ATOM 8013 N N . VAL B 1 243 ? 17.703 11.336 11.609 1 96 243 VAL B N 1
ATOM 8014 C CA . VAL B 1 243 ? 18.266 12.469 10.883 1 96 243 VAL B CA 1
ATOM 8015 C C . VAL B 1 243 ? 18.297 13.703 11.789 1 96 243 VAL B C 1
ATOM 8017 O O . VAL B 1 243 ? 17.422 13.875 12.641 1 96 243 VAL B O 1
ATOM 8020 N N . ALA B 1 244 ? 19.312 14.461 11.688 1 92.88 244 ALA B N 1
ATOM 8021 C CA . ALA B 1 244 ? 19.469 15.688 12.469 1 92.88 244 ALA B CA 1
ATOM 8022 C C . ALA B 1 244 ? 20.172 16.766 11.656 1 92.88 244 ALA B C 1
ATOM 8024 O O . ALA B 1 244 ? 20.812 16.469 10.641 1 92.88 244 ALA B O 1
ATOM 8025 N N . PHE B 1 245 ? 19.984 17.938 12.109 1 88.94 245 PHE B N 1
ATOM 8026 C CA . PHE B 1 245 ? 20.719 19.031 11.484 1 88.94 245 PHE B CA 1
ATOM 8027 C C . PHE B 1 245 ? 22.203 18.938 11.805 1 88.94 245 PHE B C 1
ATOM 8029 O O . PHE B 1 245 ? 22.578 18.5 12.891 1 88.94 245 PHE B O 1
ATOM 8036 N N . PRO B 1 246 ? 23 19.281 10.773 1 83.38 246 PRO B N 1
ATOM 8037 C CA . PRO B 1 246 ? 24.438 19.234 11.055 1 83.38 246 PRO B CA 1
ATOM 8038 C C . PRO B 1 246 ? 24.844 20.125 12.234 1 83.38 246 PRO B C 1
ATOM 8040 O O . PRO B 1 246 ? 24.312 21.219 12.383 1 83.38 246 PRO B O 1
ATOM 8043 N N . PHE B 1 247 ? 25.656 19.484 13.039 1 74.31 247 PHE B N 1
ATOM 8044 C CA . PHE B 1 247 ? 26.156 20.219 14.203 1 74.31 247 PHE B CA 1
ATOM 8045 C C . PHE B 1 247 ? 27.578 20.719 13.969 1 74.31 247 PHE B C 1
ATOM 8047 O O . PHE B 1 247 ? 28.469 19.922 13.664 1 74.31 247 PHE B O 1
ATOM 8054 N N . ASN B 1 248 ? 27.703 21.969 13.906 1 71.19 248 ASN B N 1
ATOM 8055 C CA . ASN B 1 248 ? 29.031 22.562 13.836 1 71.19 248 ASN B CA 1
ATOM 8056 C C . ASN B 1 248 ? 29.422 23.219 15.164 1 71.19 248 ASN B C 1
ATOM 8058 O O . ASN B 1 248 ? 28.656 23.984 15.727 1 71.19 248 ASN B O 1
ATOM 8062 N N . PRO B 1 249 ? 30.578 22.766 15.688 1 74.12 249 PRO B N 1
ATOM 8063 C CA . PRO B 1 249 ? 31 23.391 16.938 1 74.12 249 PRO B CA 1
ATOM 8064 C C . PRO B 1 249 ? 31.219 24.906 16.797 1 74.12 249 PRO B C 1
ATOM 8066 O O . PRO B 1 249 ? 31.812 25.359 15.82 1 74.12 249 PRO B O 1
ATOM 8069 N N . LEU B 1 250 ? 30.625 25.594 17.672 1 82.38 250 LEU B N 1
ATOM 8070 C CA . LEU B 1 250 ? 30.766 27.047 17.719 1 82.38 250 LEU B CA 1
ATOM 8071 C C . LEU B 1 250 ? 31.781 27.453 18.781 1 82.38 250 LEU B C 1
ATOM 8073 O O . LEU B 1 250 ? 31.391 27.875 19.875 1 82.38 250 LEU B O 1
ATOM 8077 N N . LEU B 1 251 ? 33.031 27.453 18.438 1 81.31 251 LEU B N 1
ATOM 8078 C CA . LEU B 1 251 ? 34.125 27.688 19.391 1 81.31 251 LEU B CA 1
ATOM 8079 C C . LEU B 1 251 ? 34.031 29.109 19.938 1 81.31 251 LEU B C 1
ATOM 8081 O O . LEU B 1 251 ? 34.219 29.328 21.141 1 81.31 251 LEU B O 1
ATOM 8085 N N . ALA B 1 252 ? 33.844 30.047 19 1 84.88 252 ALA B N 1
ATOM 8086 C CA . ALA B 1 252 ? 33.75 31.438 19.438 1 84.88 252 ALA B CA 1
ATOM 8087 C C . ALA B 1 252 ? 32.625 31.656 20.406 1 84.88 252 ALA B C 1
ATOM 8089 O O . ALA B 1 252 ? 32.75 32.438 21.359 1 84.88 252 ALA B O 1
ATOM 8090 N N . PHE B 1 253 ? 31.547 31.016 20.203 1 88.75 253 PHE B N 1
ATOM 8091 C CA . PHE B 1 253 ? 30.391 31.125 21.094 1 88.75 253 PHE B CA 1
ATOM 8092 C C . PHE B 1 253 ? 30.688 30.5 22.438 1 88.75 253 PHE B C 1
ATOM 8094 O O . PHE B 1 253 ? 30.297 31.047 23.484 1 88.75 253 PHE B O 1
ATOM 8101 N N . ARG B 1 254 ? 31.359 29.406 22.391 1 84.38 254 ARG B N 1
ATOM 8102 C CA . ARG B 1 254 ? 31.719 28.734 23.641 1 84.38 254 ARG B CA 1
ATOM 8103 C C . ARG B 1 254 ? 32.656 29.625 24.484 1 84.38 254 ARG B C 1
ATOM 8105 O O . ARG B 1 254 ? 32.531 29.672 25.703 1 84.38 254 ARG B O 1
ATOM 8112 N N . ARG B 1 255 ? 33.562 30.219 23.797 1 86 255 ARG B N 1
ATOM 8113 C CA . ARG B 1 255 ? 34.469 31.125 24.5 1 86 255 ARG B CA 1
ATOM 8114 C C . ARG B 1 255 ? 33.719 32.312 25.094 1 86 255 ARG B C 1
ATOM 8116 O O . ARG B 1 255 ? 34.031 32.75 26.203 1 86 255 ARG B O 1
ATOM 8123 N N . TYR B 1 256 ? 32.844 32.719 24.328 1 88.31 256 TYR B N 1
ATOM 8124 C CA . TYR B 1 256 ? 32 33.812 24.812 1 88.31 256 TYR B CA 1
ATOM 8125 C C . TYR B 1 256 ? 31.25 33.406 26.078 1 88.31 256 TYR B C 1
ATOM 8127 O O . TYR B 1 256 ? 31.203 34.156 27.047 1 88.31 256 TYR B O 1
ATOM 8135 N N . LEU B 1 257 ? 30.719 32.219 26.094 1 85.69 257 LEU B N 1
ATOM 8136 C CA . LEU B 1 257 ? 29.984 31.734 27.266 1 85.69 257 LEU B CA 1
ATOM 8137 C C . LEU B 1 257 ? 30.906 31.562 28.453 1 85.69 257 LEU B C 1
ATOM 8139 O O . LEU B 1 257 ? 30.5 31.781 29.609 1 85.69 257 LEU B O 1
ATOM 8143 N N . GLN B 1 258 ? 32.125 31.188 28.156 1 84.12 258 GLN B N 1
ATOM 8144 C CA . GLN B 1 258 ? 33.094 30.953 29.234 1 84.12 258 GLN B CA 1
ATOM 8145 C C . GLN B 1 258 ? 33.531 32.281 29.859 1 84.12 258 GLN B C 1
ATOM 8147 O O . GLN B 1 258 ? 33.875 32.312 31.047 1 84.12 258 GLN B O 1
ATOM 8152 N N . ARG B 1 259 ? 33.406 33.312 29.109 1 84.31 259 ARG B N 1
ATOM 8153 C CA . ARG B 1 259 ? 33.906 34.594 29.594 1 84.31 259 ARG B CA 1
ATOM 8154 C C . ARG B 1 259 ? 32.781 35.406 30.25 1 84.31 259 ARG B C 1
ATOM 8156 O O . ARG B 1 259 ? 33 36.406 30.922 1 84.31 259 ARG B O 1
ATOM 8163 N N . LEU B 1 260 ? 31.594 34.906 30.094 1 84.12 260 LEU B N 1
ATOM 8164 C CA . LEU B 1 260 ? 30.453 35.625 30.625 1 84.12 260 LEU B CA 1
ATOM 8165 C C . LEU B 1 260 ? 30.422 35.562 32.156 1 84.12 260 LEU B C 1
ATOM 8167 O O . LEU B 1 260 ? 30.656 34.5 32.719 1 84.12 260 LEU B O 1
ATOM 8171 N N . ASN B 1 261 ? 30.359 36.75 32.75 1 79.31 261 ASN B N 1
ATOM 8172 C CA . ASN B 1 261 ? 30.156 36.812 34.188 1 79.31 261 ASN B CA 1
ATOM 8173 C C . ASN B 1 261 ? 28.656 36.844 34.531 1 79.31 261 ASN B C 1
ATOM 8175 O O . ASN B 1 261 ? 28 37.875 34.344 1 79.31 261 ASN B O 1
ATOM 8179 N N . ILE B 1 262 ? 28.188 35.844 35.094 1 76.38 262 ILE B N 1
ATOM 8180 C CA . ILE B 1 262 ? 26.75 35.719 35.281 1 76.38 262 ILE B CA 1
ATOM 8181 C C . ILE B 1 262 ? 26.312 36.531 36.5 1 76.38 262 ILE B C 1
ATOM 8183 O O . ILE B 1 262 ? 25.125 36.781 36.688 1 76.38 262 ILE B O 1
ATOM 8187 N N . CYS B 1 263 ? 27.25 36.875 37.375 1 69.25 263 CYS B N 1
ATOM 8188 C CA . CYS B 1 263 ? 26.906 37.656 38.562 1 69.25 263 CYS B CA 1
ATOM 8189 C C . CYS B 1 263 ? 26.797 39.156 38.219 1 69.25 263 CYS B C 1
ATOM 8191 O O . CYS B 1 263 ? 26.266 39.906 39.031 1 69.25 263 CYS B O 1
ATOM 8193 N N . GLU B 1 264 ? 27.469 39.625 37.25 1 64.19 264 GLU B N 1
ATOM 8194 C CA . GLU B 1 264 ? 27.422 41.062 36.938 1 64.19 264 GLU B CA 1
ATOM 8195 C C . GLU B 1 264 ? 26.031 41.469 36.5 1 64.19 264 GLU B C 1
ATOM 8197 O O . GLU B 1 264 ? 25.328 40.688 35.844 1 64.19 264 GLU B O 1
ATOM 8202 N N . LYS B 1 265 ? 25.344 42.375 37.25 1 55.56 265 LYS B N 1
ATOM 8203 C CA . LYS B 1 265 ? 24.016 42.969 37.188 1 55.56 265 LYS B CA 1
ATOM 8204 C C . LYS B 1 265 ? 23.578 43.188 35.75 1 55.56 265 LYS B C 1
ATOM 8206 O O . LYS B 1 265 ? 22.375 43.219 35.469 1 55.56 265 LYS B O 1
ATOM 8211 N N . GLU B 1 266 ? 24.5 43.812 34.969 1 52.47 266 GLU B N 1
ATOM 8212 C CA . GLU B 1 266 ? 23.969 44.188 33.656 1 52.47 266 GLU B CA 1
ATOM 8213 C C . GLU B 1 266 ? 23.375 42.969 32.969 1 52.47 266 GLU B C 1
ATOM 8215 O O . GLU B 1 266 ? 24.016 41.906 32.844 1 52.47 266 GLU B O 1
ATOM 8220 N N . ASN B 1 267 ? 22.109 42.781 33.188 1 53.19 267 ASN B N 1
ATOM 8221 C CA . ASN B 1 267 ? 21.047 41.812 33.062 1 53.19 267 ASN B CA 1
ATOM 8222 C C . ASN B 1 267 ? 21.203 40.938 31.828 1 53.19 267 ASN B C 1
ATOM 8224 O O . ASN B 1 267 ? 20.875 41.375 30.719 1 53.19 267 ASN B O 1
ATOM 8228 N N . LEU B 1 268 ? 22.266 40.219 31.75 1 60.78 268 LEU B N 1
ATOM 8229 C CA . LEU B 1 268 ? 22.391 39.188 30.75 1 60.78 268 LEU B CA 1
ATOM 8230 C C . LEU B 1 268 ? 21.172 38.281 30.75 1 60.78 268 LEU B C 1
ATOM 8232 O O . LEU B 1 268 ? 20.266 38.438 31.578 1 60.78 268 LEU B O 1
ATOM 8236 N N . ASN B 1 269 ? 21.266 37.125 30.062 1 69.88 269 ASN B N 1
ATOM 8237 C CA . ASN B 1 269 ? 20.266 36.062 29.828 1 69.88 269 ASN B CA 1
ATOM 8238 C C . ASN B 1 269 ? 19.844 35.375 31.125 1 69.88 269 ASN B C 1
ATOM 8240 O O . ASN B 1 269 ? 20.609 34.594 31.672 1 69.88 269 ASN B O 1
ATOM 8244 N N . PRO B 1 270 ? 18.719 35.969 31.797 1 70.5 270 PRO B N 1
ATOM 8245 C CA . PRO B 1 270 ? 18.266 35.375 33.062 1 70.5 270 PRO B CA 1
ATOM 8246 C C . PRO B 1 270 ? 17.984 33.875 32.969 1 70.5 270 PRO B C 1
ATOM 8248 O O . PRO B 1 270 ? 17.906 33.188 33.969 1 70.5 270 PRO B O 1
ATOM 8251 N N . TRP B 1 271 ? 17.984 33.406 31.828 1 78.06 271 TRP B N 1
ATOM 8252 C CA . TRP B 1 271 ? 17.531 32 31.641 1 78.06 271 TRP B CA 1
ATOM 8253 C C . TRP B 1 271 ? 18.734 31.078 31.516 1 78.06 271 TRP B C 1
ATOM 8255 O O . TRP B 1 271 ? 18.594 29.859 31.703 1 78.06 271 TRP B O 1
ATOM 8265 N N . LEU B 1 272 ? 19.875 31.594 31.266 1 76.81 272 LEU B N 1
ATOM 8266 C CA . LEU B 1 272 ? 21.016 30.766 30.906 1 76.81 272 LEU B CA 1
ATOM 8267 C C . LEU B 1 272 ? 21.406 29.859 32.062 1 76.81 272 LEU B C 1
ATOM 8269 O O . LEU B 1 272 ? 21.609 28.656 31.891 1 76.81 272 LEU B O 1
ATOM 8273 N N . PHE B 1 273 ? 21.469 30.5 33.219 1 74.06 273 PHE B N 1
ATOM 8274 C CA . PHE B 1 273 ? 21.875 29.719 34.375 1 74.06 273 PHE B CA 1
ATOM 8275 C C . PHE B 1 273 ? 20.844 28.656 34.719 1 74.06 273 PHE B C 1
ATOM 8277 O O . PHE B 1 273 ? 21.188 27.516 35.031 1 74.06 273 PHE B O 1
ATOM 8284 N N . GLN B 1 274 ? 19.641 29.062 34.656 1 73.44 274 GLN B N 1
ATOM 8285 C CA . GLN B 1 274 ? 18.562 28.109 34.938 1 73.44 274 GLN B CA 1
ATOM 8286 C C . GLN B 1 274 ? 18.562 26.969 33.906 1 73.44 274 GLN B C 1
ATOM 8288 O O . GLN B 1 274 ? 18.281 25.828 34.281 1 73.44 274 GLN B O 1
ATOM 8293 N N . PHE B 1 275 ? 18.828 27.25 32.781 1 75.88 275 PHE B N 1
ATOM 8294 C CA . PHE B 1 275 ? 18.891 26.25 31.719 1 75.88 275 PHE B CA 1
ATOM 8295 C C . PHE B 1 275 ? 19.984 25.234 31.984 1 75.88 275 PHE B C 1
ATOM 8297 O O . PHE B 1 275 ? 19.75 24.031 31.875 1 75.88 275 PHE B O 1
ATOM 8304 N N . LEU B 1 276 ? 21.094 25.656 32.375 1 73.12 276 LEU B N 1
ATOM 8305 C CA . LEU B 1 276 ? 22.219 24.766 32.625 1 73.12 276 LEU B CA 1
ATOM 8306 C C . LEU B 1 276 ? 21.953 23.891 33.844 1 73.12 276 LEU B C 1
ATOM 8308 O O . LEU B 1 276 ? 22.359 22.719 33.875 1 73.12 276 LEU B O 1
ATOM 8312 N N . LEU B 1 277 ? 21.219 24.5 34.719 1 72 277 LEU B N 1
ATOM 8313 C CA . LEU B 1 277 ? 20.859 23.75 35.906 1 72 277 LEU B CA 1
ATOM 8314 C C . LEU B 1 277 ? 19.891 22.625 35.562 1 72 277 LEU B C 1
ATOM 8316 O O . LEU B 1 277 ? 20 21.516 36.125 1 72 277 LEU B O 1
ATOM 8320 N N . GLN B 1 278 ? 18.984 22.938 34.688 1 69.94 278 GLN B N 1
ATOM 8321 C CA . GLN B 1 278 ? 17.953 21.953 34.344 1 69.94 278 GLN B CA 1
ATOM 8322 C C . GLN B 1 278 ? 18.547 20.797 33.562 1 69.94 278 GLN B C 1
ATOM 8324 O O . GLN B 1 278 ? 18.047 19.672 33.625 1 69.94 278 GLN B O 1
ATOM 8329 N N . GLN B 1 279 ? 19.484 21.062 32.844 1 64.38 279 GLN B N 1
ATOM 8330 C CA . GLN B 1 279 ? 20.109 20.016 32.062 1 64.38 279 GLN B CA 1
ATOM 8331 C C . GLN B 1 279 ? 20.812 18.984 32.969 1 64.38 279 GLN B C 1
ATOM 8333 O O . GLN B 1 279 ? 20.938 17.812 32.594 1 64.38 279 GLN B O 1
ATOM 8338 N N . GLN B 1 280 ? 21.156 19.547 34.156 1 60.31 280 GLN B N 1
ATOM 8339 C CA . GLN B 1 280 ? 21.812 18.625 35.062 1 60.31 280 GLN B CA 1
ATOM 8340 C C . GLN B 1 280 ? 20.859 18.172 36.156 1 60.31 280 GLN B C 1
ATOM 8342 O O . GLN B 1 280 ? 20.312 19 36.906 1 60.31 280 GLN B O 1
ATOM 8347 N N . ASN B 1 281 ? 19.922 17.188 35.938 1 57.09 281 ASN B N 1
ATOM 8348 C CA . ASN B 1 281 ? 18.844 16.656 36.781 1 57.09 281 ASN B CA 1
ATOM 8349 C C . ASN B 1 281 ? 19.188 16.797 38.2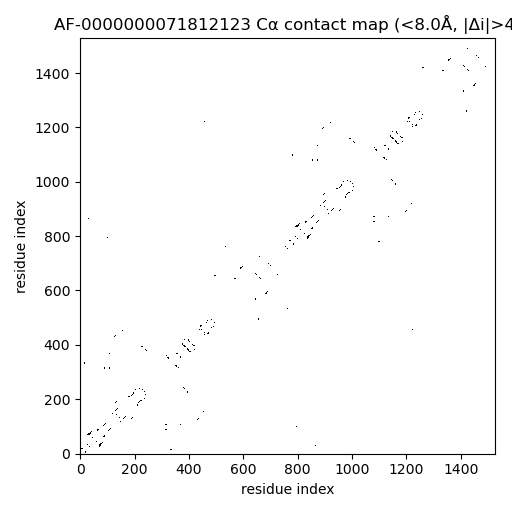5 1 57.09 281 ASN B C 1
ATOM 8351 O O . ASN B 1 281 ? 18.281 16.797 39.094 1 57.09 281 ASN B O 1
ATOM 8355 N N . ASN B 1 282 ? 20.391 16.875 38.625 1 54.28 282 ASN B N 1
ATOM 8356 C CA . ASN B 1 282 ? 20.688 16.562 40.031 1 54.28 282 ASN B CA 1
ATOM 8357 C C . ASN B 1 282 ? 20.984 17.812 40.844 1 54.28 282 ASN B C 1
ATOM 8359 O O . ASN B 1 282 ? 21.438 17.719 41.969 1 54.28 282 ASN B O 1
ATOM 8363 N N . ILE B 1 283 ? 20.891 18.891 40.219 1 53.91 283 ILE B N 1
ATOM 8364 C CA . ILE B 1 283 ? 21.406 19.938 41.094 1 53.91 283 ILE B CA 1
ATOM 8365 C C . ILE B 1 283 ? 20.25 20.812 41.594 1 53.91 283 ILE B C 1
ATOM 8367 O O . ILE B 1 283 ? 19.547 21.438 40.812 1 53.91 283 ILE B O 1
ATOM 8371 N N . THR B 1 284 ? 19.594 20.453 42.656 1 52.59 284 THR B N 1
ATOM 8372 C CA . THR B 1 284 ? 18.656 21.328 43.344 1 52.59 284 THR B CA 1
ATOM 8373 C C . THR B 1 284 ? 19.391 22.516 43.969 1 52.59 284 THR B C 1
ATOM 8375 O O . THR B 1 284 ? 20.328 22.344 44.75 1 52.59 284 THR B O 1
ATOM 8378 N N . LEU B 1 285 ? 19.281 23.641 43.344 1 53.88 285 LEU B N 1
ATOM 8379 C CA . LEU B 1 285 ? 19.906 24.828 43.906 1 53.88 285 LEU B CA 1
ATOM 8380 C C . LEU B 1 285 ? 19.234 25.203 45.219 1 53.88 285 LEU B C 1
ATOM 8382 O O . LEU B 1 285 ? 18.016 25.391 45.281 1 53.88 285 LEU B O 1
ATOM 8386 N N . GLY B 1 286 ? 19.609 24.719 46.25 1 45 286 GLY B N 1
ATOM 8387 C CA . GLY B 1 286 ? 19.125 25.266 47.5 1 45 286 GLY B CA 1
ATOM 8388 C C . GLY B 1 286 ? 19.125 26.781 47.531 1 45 286 GLY B C 1
ATOM 8389 O O . GLY B 1 286 ? 19.375 27.422 46.5 1 45 286 GLY B O 1
ATOM 8390 N N . LYS B 1 287 ? 19.469 27.422 48.781 1 51.25 287 LYS B N 1
ATOM 8391 C CA . LYS B 1 287 ? 19.469 28.797 49.312 1 51.25 287 LYS B CA 1
ATOM 8392 C C . LYS B 1 287 ? 20.281 29.719 48.406 1 51.25 287 LYS B C 1
ATOM 8394 O O . LYS B 1 287 ? 21.031 29.266 47.562 1 51.25 287 LYS B O 1
ATOM 8399 N N . GLU B 1 288 ? 20.5 30.938 48.781 1 53.88 288 GLU B N 1
ATOM 8400 C CA . GLU B 1 288 ? 21.203 32.156 48.344 1 53.88 288 GLU B CA 1
ATOM 8401 C C . GLU B 1 288 ? 22.625 31.828 47.906 1 53.88 288 GLU B C 1
ATOM 8403 O O . GLU B 1 288 ? 23.484 31.516 48.719 1 53.88 288 GLU B O 1
ATOM 8408 N N . LEU B 1 289 ? 22.75 31.266 46.781 1 59.06 289 LEU B N 1
ATOM 8409 C CA . LEU B 1 289 ? 24.125 31 46.344 1 59.06 289 LEU B CA 1
ATOM 8410 C C . LEU B 1 289 ? 24.891 32.312 46.125 1 59.06 289 LEU B C 1
ATOM 8412 O O . LEU B 1 289 ? 24.375 33.25 45.5 1 59.06 289 LEU B O 1
ATOM 8416 N N . ASP B 1 290 ? 25.906 32.594 46.875 1 69.38 290 ASP B N 1
ATOM 8417 C CA . ASP B 1 290 ? 26.859 33.688 46.656 1 69.38 290 ASP B CA 1
ATOM 8418 C C . ASP B 1 290 ? 27.312 33.719 45.188 1 69.38 290 ASP B C 1
ATOM 8420 O O . ASP B 1 290 ? 27.312 32.719 44.5 1 69.38 290 ASP B O 1
ATOM 8424 N N . CYS B 1 291 ? 27.391 34.844 44.562 1 74.19 291 CYS B N 1
ATOM 8425 C CA . CYS B 1 291 ? 27.75 35.125 43.156 1 74.19 291 CYS B CA 1
ATOM 8426 C C . CYS B 1 291 ? 28.984 34.312 42.75 1 74.19 291 CYS B C 1
ATOM 8428 O O . CYS B 1 291 ? 29.047 33.812 41.625 1 74.19 291 CYS B O 1
ATOM 8430 N N . LYS B 1 292 ? 29.859 34.219 43.625 1 77.31 292 LYS B N 1
ATOM 8431 C CA . LYS B 1 292 ? 31.094 33.5 43.281 1 77.31 292 LYS B CA 1
ATOM 8432 C C . LYS B 1 292 ? 30.844 32.031 43.062 1 77.31 292 LYS B C 1
ATOM 8434 O O . LYS B 1 292 ? 31.375 31.422 42.125 1 77.31 292 LYS B O 1
ATOM 8439 N N . LEU B 1 293 ? 30.109 31.5 43.844 1 76.75 293 LEU B N 1
ATOM 8440 C CA . LEU B 1 293 ? 29.797 30.094 43.75 1 76.75 293 LEU B CA 1
ATOM 8441 C C . LEU B 1 293 ? 28.969 29.797 42.5 1 76.75 293 LEU B C 1
ATOM 8443 O O . LEU B 1 293 ? 29.141 28.766 41.875 1 76.75 293 LEU B O 1
ATOM 8447 N N . MET B 1 294 ? 28.156 30.734 42.281 1 76.94 294 MET B N 1
ATOM 8448 C CA . MET B 1 294 ? 27.328 30.578 41.094 1 76.94 294 MET B CA 1
ATOM 8449 C C . MET B 1 294 ? 28.188 30.562 39.812 1 76.94 294 MET B C 1
ATOM 8451 O O . MET B 1 294 ? 27.922 29.797 38.906 1 76.94 294 MET B O 1
ATOM 8455 N N . GLN B 1 295 ? 29.141 31.406 39.812 1 82 295 GLN B N 1
ATOM 8456 C CA . GLN B 1 295 ? 30.031 31.484 38.656 1 82 295 GLN B CA 1
ATOM 8457 C C . GLN B 1 295 ? 30.844 30.203 38.5 1 82 295 GLN B C 1
ATOM 8459 O O . GLN B 1 295 ? 31.062 29.734 37.375 1 82 295 GLN B O 1
ATOM 8464 N N . GLU B 1 296 ? 31.266 29.703 39.562 1 80.81 296 GLU B N 1
ATOM 8465 C CA . GLU B 1 296 ? 32.031 28.469 39.531 1 80.81 296 GLU B CA 1
ATOM 8466 C C . GLU B 1 296 ? 31.188 27.312 39.031 1 80.81 296 GLU B C 1
ATOM 8468 O O . GLU B 1 296 ? 31.641 26.469 38.25 1 80.81 296 GLU B O 1
ATOM 8473 N N . LEU B 1 297 ? 30.031 27.312 39.531 1 77.44 297 LEU B N 1
ATOM 8474 C CA . LEU B 1 297 ? 29.109 26.25 39.094 1 77.44 297 LEU B CA 1
ATOM 8475 C C . LEU B 1 297 ? 28.797 26.391 37.625 1 77.44 297 LEU B C 1
ATOM 8477 O O . LEU B 1 297 ? 28.703 25.375 36.906 1 77.44 297 LEU B O 1
ATOM 8481 N N . TYR B 1 298 ? 28.594 27.594 37.219 1 79.19 298 TYR B N 1
ATOM 8482 C CA . TYR B 1 298 ? 28.328 27.875 35.812 1 79.19 298 TYR B CA 1
ATOM 8483 C C . TYR B 1 298 ? 29.453 27.344 34.938 1 79.19 298 TYR B C 1
ATOM 8485 O O . TYR B 1 298 ? 29.188 26.672 33.938 1 79.19 298 TYR B O 1
ATOM 8493 N N . LEU B 1 299 ? 30.594 27.609 35.312 1 80.62 299 LEU B N 1
ATOM 8494 C CA . LEU B 1 299 ? 31.75 27.188 34.531 1 80.62 299 LEU B CA 1
ATOM 8495 C C . LEU B 1 299 ? 31.906 25.672 34.562 1 80.62 299 LEU B C 1
ATOM 8497 O O . LEU B 1 299 ? 32.312 25.062 33.562 1 80.62 299 LEU B O 1
ATOM 8501 N N . GLN B 1 300 ? 31.547 25.094 35.594 1 78.38 300 GLN B N 1
ATOM 8502 C CA . GLN B 1 300 ? 31.609 23.625 35.719 1 78.38 300 GLN B CA 1
ATOM 8503 C C . GLN B 1 300 ? 30.578 22.969 34.781 1 78.38 300 GLN B C 1
ATOM 8505 O O . GLN B 1 300 ? 30.875 21.969 34.156 1 78.38 300 GLN B O 1
ATOM 8510 N N . LEU B 1 301 ? 29.453 23.578 34.812 1 75.19 301 LEU B N 1
ATOM 8511 C CA . LEU B 1 301 ? 28.375 23.031 33.969 1 75.19 301 LEU B CA 1
ATOM 8512 C C . LEU B 1 301 ? 28.719 23.156 32.5 1 75.19 301 LEU B C 1
ATOM 8514 O O . LEU B 1 301 ? 28.391 22.281 31.703 1 75.19 301 LEU B O 1
ATOM 8518 N N . LEU B 1 302 ? 29.359 24.25 32.188 1 76.69 302 LEU B N 1
ATOM 8519 C CA . LEU B 1 302 ? 29.734 24.484 30.797 1 76.69 302 LEU B CA 1
ATOM 8520 C C . LEU B 1 302 ? 30.812 23.484 30.359 1 76.69 302 LEU B C 1
ATOM 8522 O O . LEU B 1 302 ? 30.875 23.109 29.188 1 76.69 302 LEU B O 1
ATOM 8526 N N . GLN B 1 303 ? 31.609 23.141 31.266 1 72.62 303 GLN B N 1
ATOM 8527 C CA . GLN B 1 303 ? 32.688 22.234 30.969 1 72.62 303 GLN B CA 1
ATOM 8528 C C . GLN B 1 303 ? 32.188 20.797 30.812 1 72.62 303 GLN B C 1
ATOM 8530 O O . GLN B 1 303 ? 32.719 20.016 30.016 1 72.62 303 GLN B O 1
ATOM 8535 N N . GLN B 1 304 ? 31.297 20.422 31.641 1 62.47 304 GLN B N 1
ATOM 8536 C CA . GLN B 1 304 ? 30.766 19.078 31.578 1 62.47 304 GLN B CA 1
ATOM 8537 C C . GLN B 1 304 ? 29.984 18.844 30.297 1 62.47 304 GLN B C 1
ATOM 8539 O O . GLN B 1 304 ? 29.891 17.703 29.812 1 62.47 304 GLN B O 1
ATOM 8544 N N . ASP B 1 305 ? 29.375 19.812 30 1 55.28 305 ASP B N 1
ATOM 8545 C CA . ASP B 1 305 ? 28.547 19.656 28.812 1 55.28 305 ASP B CA 1
ATOM 8546 C C . ASP B 1 305 ? 29.422 19.547 27.562 1 55.28 305 ASP B C 1
ATOM 8548 O O . ASP B 1 305 ? 29.719 20.562 26.906 1 55.28 305 ASP B O 1
ATOM 8552 N N . SER B 1 306 ? 30.406 18.75 27.656 1 51.81 306 SER B N 1
ATOM 8553 C CA . SER B 1 306 ? 31.266 18.484 26.5 1 51.81 306 SER B CA 1
ATOM 8554 C C . SER B 1 306 ? 30.484 18.531 25.203 1 51.81 306 SER B C 1
ATOM 8556 O O . SER B 1 306 ? 31.047 18.812 24.141 1 51.81 306 SER B O 1
ATOM 8558 N N . GLN B 1 307 ? 29.422 17.844 25.172 1 49.41 307 GLN B N 1
ATOM 8559 C CA . GLN B 1 307 ? 28.672 17.75 23.938 1 49.41 307 GLN B CA 1
ATOM 8560 C C . GLN B 1 307 ? 27.828 19 23.688 1 49.41 307 GLN B C 1
ATOM 8562 O O . GLN B 1 307 ? 27.312 19.594 24.641 1 49.41 307 GLN B O 1
ATOM 8567 N N . ASP B 1 308 ? 28.344 19.812 22.891 1 50.84 308 ASP B N 1
ATOM 8568 C CA . ASP B 1 308 ? 27.828 21.109 22.484 1 50.84 308 ASP B CA 1
ATOM 8569 C C . ASP B 1 308 ? 26.312 21.203 22.719 1 50.84 308 ASP B C 1
ATOM 8571 O O . ASP B 1 308 ? 25.531 20.594 22 1 50.84 308 ASP B O 1
ATOM 8575 N N . PRO B 1 309 ? 25.891 21.359 24.031 1 52.34 309 PRO B N 1
ATOM 8576 C CA . PRO B 1 309 ? 24.531 21.516 24.516 1 52.34 309 PRO B CA 1
ATOM 8577 C C . PRO B 1 309 ? 23.688 22.438 23.641 1 52.34 309 PRO B C 1
ATOM 8579 O O . PRO B 1 309 ? 22.484 22.578 23.859 1 52.34 309 PRO B O 1
ATOM 8582 N N . LEU B 1 310 ? 24.188 23.031 22.719 1 66.56 310 LEU B N 1
ATOM 8583 C CA . LEU B 1 310 ? 23.328 24.141 22.297 1 66.56 310 LEU B CA 1
ATOM 8584 C C . LEU B 1 310 ? 22.734 23.875 20.922 1 66.56 310 LEU B C 1
ATOM 8586 O O . LEU B 1 310 ? 23.125 24.5 19.938 1 66.56 310 LEU B O 1
ATOM 8590 N N . GLU B 1 311 ? 21.938 22.828 21.078 1 73.88 311 GLU B N 1
ATOM 8591 C CA . GLU B 1 311 ? 21.203 22.5 19.875 1 73.88 311 GLU B CA 1
ATOM 8592 C C . GLU B 1 311 ? 20.531 23.75 19.281 1 73.88 311 GLU B C 1
ATOM 8594 O O . GLU B 1 311 ? 20.078 24.625 20.016 1 73.88 311 GLU B O 1
ATOM 8599 N N . TYR B 1 312 ? 20.766 24.141 18.094 1 84.69 312 TYR B N 1
ATOM 8600 C CA . TYR B 1 312 ? 20.094 25.141 17.281 1 84.69 312 TYR B CA 1
ATOM 8601 C C . TYR B 1 312 ? 20.766 26.5 17.438 1 84.69 312 TYR B C 1
ATOM 8603 O O . TYR B 1 312 ? 20.328 27.484 16.828 1 84.69 312 TYR B O 1
ATOM 8611 N N . SER B 1 313 ? 21.844 26.594 18.328 1 87.56 313 SER B N 1
ATOM 8612 C CA . SER B 1 313 ? 22.484 27.891 18.562 1 87.56 313 SER B CA 1
ATOM 8613 C C . SER B 1 313 ? 23.047 28.469 17.266 1 87.56 313 SER B C 1
ATOM 8615 O O . SER B 1 313 ? 23 29.672 17.062 1 87.56 313 SER B O 1
ATOM 8617 N N . ASP B 1 314 ? 23.562 27.625 16.453 1 87.88 314 ASP B N 1
ATOM 8618 C CA . ASP B 1 314 ? 24.109 28.094 15.188 1 87.88 314 ASP B CA 1
ATOM 8619 C C . ASP B 1 314 ? 23 28.688 14.312 1 87.88 314 ASP B C 1
ATOM 8621 O O . ASP B 1 314 ? 23.188 29.75 13.695 1 87.88 314 ASP B O 1
ATOM 8625 N N . PHE B 1 315 ? 21.875 28.062 14.352 1 89.81 315 PHE B N 1
ATOM 8626 C CA . PHE B 1 315 ? 20.766 28.531 13.539 1 89.81 315 PHE B CA 1
ATOM 8627 C C . PHE B 1 315 ? 20.172 29.812 14.125 1 89.81 315 PHE B C 1
ATOM 8629 O O . PHE B 1 315 ? 19.703 30.688 13.391 1 89.81 315 PHE B O 1
ATOM 8636 N N . ALA B 1 316 ? 20.203 29.875 15.445 1 92.38 316 ALA B N 1
ATOM 8637 C CA . ALA B 1 316 ? 19.734 31.094 16.094 1 92.38 316 ALA B CA 1
ATOM 8638 C C . ALA B 1 316 ? 20.641 32.281 15.742 1 92.38 316 ALA B C 1
ATOM 8640 O O . ALA B 1 316 ? 20.141 33.375 15.484 1 92.38 316 ALA B O 1
ATOM 8641 N N . ILE B 1 317 ? 21.906 32.031 15.797 1 92.69 317 ILE B N 1
ATOM 8642 C CA . ILE B 1 317 ? 22.875 33.062 15.422 1 92.69 317 ILE B CA 1
ATOM 8643 C C . ILE B 1 317 ? 22.656 33.469 13.969 1 92.69 317 ILE B C 1
ATOM 8645 O O . ILE B 1 317 ? 22.609 34.656 13.656 1 92.69 317 ILE B O 1
ATOM 8649 N N . ASP B 1 318 ? 22.453 32.531 13.148 1 92.5 318 ASP B N 1
ATOM 8650 C CA . ASP B 1 318 ? 22.219 32.781 11.727 1 92.5 318 ASP B CA 1
ATOM 8651 C C . ASP B 1 318 ? 20.938 33.594 11.531 1 92.5 318 ASP B C 1
ATOM 8653 O O . ASP B 1 318 ? 20.859 34.438 10.617 1 92.5 318 ASP B O 1
ATOM 8657 N N . ALA B 1 319 ? 19.953 33.281 12.32 1 94.75 319 ALA B N 1
ATOM 8658 C CA . ALA B 1 319 ? 18.688 34 12.195 1 94.75 319 ALA B CA 1
ATOM 8659 C C . ALA B 1 319 ? 18.875 35.5 12.5 1 94.75 319 ALA B C 1
ATOM 8661 O O . ALA B 1 319 ? 18.281 36.344 11.828 1 94.75 319 ALA B O 1
ATOM 8662 N N . VAL B 1 320 ? 19.656 35.844 13.484 1 96.25 320 VAL B N 1
ATOM 8663 C CA . VAL B 1 320 ? 19.922 37.25 13.812 1 96.25 320 VAL B CA 1
ATOM 8664 C C . VAL B 1 320 ? 20.703 37.906 12.68 1 96.25 320 VAL B C 1
ATOM 8666 O O . VAL B 1 320 ? 20.406 39.031 12.281 1 96.25 320 VAL B O 1
ATOM 8669 N N . TYR B 1 321 ? 21.656 37.188 12.203 1 95.38 321 TYR B N 1
ATOM 8670 C CA . TYR B 1 321 ? 22.453 37.688 11.094 1 95.38 321 TYR B CA 1
ATOM 8671 C C . TYR B 1 321 ? 21.578 37.906 9.859 1 95.38 321 TYR B C 1
ATOM 8673 O O . TYR B 1 321 ? 21.812 38.812 9.078 1 95.38 321 TYR B O 1
ATOM 8681 N N . ALA B 1 322 ? 20.625 37.031 9.648 1 94.75 322 ALA B N 1
ATOM 8682 C CA . ALA B 1 322 ? 19.703 37.188 8.523 1 94.75 322 ALA B CA 1
ATOM 8683 C C . ALA B 1 322 ? 18.969 38.531 8.617 1 94.75 322 ALA B C 1
ATOM 8685 O O . ALA B 1 322 ? 18.875 39.25 7.621 1 94.75 322 ALA B O 1
ATOM 8686 N N . VAL B 1 323 ? 18.5 38.844 9.758 1 96 323 VAL B N 1
ATOM 8687 C CA . VAL B 1 323 ? 17.797 40.094 9.969 1 96 323 VAL B CA 1
ATOM 8688 C C . VAL B 1 323 ? 18.766 41.25 9.766 1 96 323 VAL B C 1
ATOM 8690 O O . VAL B 1 323 ? 18.406 42.25 9.141 1 96 323 VAL B O 1
ATOM 8693 N N . ALA B 1 324 ? 19.969 41.156 10.266 1 95.5 324 ALA B N 1
ATOM 8694 C CA . ALA B 1 324 ? 20.953 42.219 10.148 1 95.5 324 ALA B CA 1
ATOM 8695 C C . ALA B 1 324 ? 21.328 42.469 8.688 1 95.5 324 ALA B C 1
ATOM 8697 O O . ALA B 1 324 ? 21.438 43.625 8.258 1 95.5 324 ALA B O 1
ATOM 8698 N N . HIS B 1 325 ? 21.609 41.406 7.977 1 94.88 325 HIS B N 1
ATOM 8699 C CA . HIS B 1 325 ? 21.938 41.531 6.562 1 94.88 325 HIS B CA 1
ATOM 8700 C C . HIS B 1 325 ? 20.781 42.125 5.773 1 94.88 325 HIS B C 1
ATOM 8702 O O . HIS B 1 325 ? 20.984 42.906 4.844 1 94.88 325 HIS B O 1
ATOM 8708 N N . ALA B 1 326 ? 19.562 41.688 6.086 1 94.81 326 ALA B N 1
ATOM 8709 C CA . ALA B 1 326 ? 18.375 42.25 5.434 1 94.81 326 ALA B CA 1
ATOM 8710 C C . ALA B 1 326 ? 18.25 43.75 5.715 1 94.81 326 ALA B C 1
ATOM 8712 O O . ALA B 1 326 ? 17.906 44.531 4.824 1 94.81 326 ALA B O 1
ATOM 8713 N N . LEU B 1 327 ? 18.516 44.125 6.969 1 93.81 327 LEU B N 1
ATOM 8714 C CA . LEU B 1 327 ? 18.484 45.531 7.34 1 93.81 327 LEU B CA 1
ATOM 8715 C C . LEU B 1 327 ? 19.562 46.312 6.605 1 93.81 327 LEU B C 1
ATOM 8717 O O . LEU B 1 327 ? 19.328 47.406 6.125 1 93.81 327 LEU B O 1
ATOM 8721 N N . HIS B 1 328 ? 20.703 45.719 6.555 1 94 328 HIS B N 1
ATOM 8722 C CA . HIS B 1 328 ? 21.812 46.344 5.84 1 94 328 HIS B CA 1
ATOM 8723 C C . HIS B 1 328 ? 21.453 46.625 4.387 1 94 328 HIS B C 1
ATOM 8725 O O . HIS B 1 328 ? 21.766 47.688 3.857 1 94 328 HIS B O 1
ATOM 8731 N N . GLN B 1 329 ? 20.812 45.688 3.797 1 92.5 329 GLN B N 1
ATOM 8732 C CA . GLN B 1 329 ? 20.391 45.812 2.406 1 92.5 329 GLN B CA 1
ATOM 8733 C C . GLN B 1 329 ? 19.25 46.844 2.268 1 92.5 329 GLN B C 1
ATOM 8735 O O . GLN B 1 329 ? 19.219 47.625 1.329 1 92.5 329 GLN B O 1
ATOM 8740 N N . SER B 1 330 ? 18.281 46.781 3.162 1 91.69 330 SER B N 1
ATOM 8741 C CA . SER B 1 330 ? 17.109 47.625 3.094 1 91.69 330 SER B CA 1
ATOM 8742 C C . SER B 1 330 ? 17.469 49.094 3.291 1 91.69 330 SER B C 1
ATOM 8744 O O . SER B 1 330 ? 16.828 50 2.73 1 91.69 330 SER B O 1
ATOM 8746 N N . LEU B 1 331 ? 18.516 49.344 4.035 1 91.06 331 LEU B N 1
ATOM 8747 C CA . LEU B 1 331 ? 18.953 50.719 4.301 1 91.06 331 LEU B CA 1
ATOM 8748 C C . LEU B 1 331 ? 19.984 51.188 3.273 1 91.06 331 LEU B C 1
ATOM 8750 O O . LEU B 1 331 ? 20.453 52.312 3.318 1 91.06 331 LEU B O 1
ATOM 8754 N N . HIS B 1 332 ? 20.344 50.312 2.336 1 90.38 332 HIS B N 1
ATOM 8755 C CA . HIS B 1 332 ? 21.344 50.594 1.312 1 90.38 332 HIS B CA 1
ATOM 8756 C C . HIS B 1 332 ? 22.672 51.031 1.938 1 90.38 332 HIS B C 1
ATOM 8758 O O . HIS B 1 332 ? 23.234 52.062 1.559 1 90.38 332 HIS B O 1
ATOM 8764 N N . CYS B 1 333 ? 22.984 50.188 2.906 1 91.19 333 CYS B N 1
ATOM 8765 C CA . CYS B 1 333 ? 24.25 50.469 3.574 1 91.19 333 CYS B CA 1
ATOM 8766 C C . CYS B 1 333 ? 25.422 50.062 2.693 1 91.19 333 CYS B C 1
ATOM 8768 O O . CYS B 1 333 ? 25.297 49.188 1.853 1 91.19 333 CYS B O 1
ATOM 8770 N N . ASN B 1 334 ? 26.5 50.844 2.812 1 86.5 334 ASN B N 1
ATOM 8771 C CA . ASN B 1 334 ? 27.766 50.406 2.242 1 86.5 334 ASN B CA 1
ATOM 8772 C C . ASN B 1 334 ? 28.719 49.875 3.316 1 86.5 334 ASN B C 1
ATOM 8774 O O . ASN B 1 334 ? 28.328 49.719 4.469 1 86.5 334 ASN B O 1
ATOM 8778 N N . HIS B 1 335 ? 29.891 49.562 2.996 1 83.19 335 HIS B N 1
ATOM 8779 C CA . HIS B 1 335 ? 30.812 48.938 3.939 1 83.19 335 HIS B CA 1
ATOM 8780 C C . HIS B 1 335 ? 31.344 49.938 4.945 1 83.19 335 HIS B C 1
ATOM 8782 O O . HIS B 1 335 ? 31.922 49.562 5.969 1 83.19 335 HIS B O 1
ATOM 8788 N N . THR B 1 336 ? 30.906 51.25 4.738 1 81.81 336 THR B N 1
ATOM 8789 C CA . THR B 1 336 ? 31.5 52.281 5.609 1 81.81 336 THR B CA 1
ATOM 8790 C C . THR B 1 336 ? 30.406 53.031 6.375 1 81.81 336 THR B C 1
ATOM 8792 O O . THR B 1 336 ? 30.641 53.5 7.484 1 81.81 336 THR B O 1
ATOM 8795 N N . ALA B 1 337 ? 29.25 53.219 5.727 1 85.31 337 ALA B N 1
ATOM 8796 C CA . ALA B 1 337 ? 28.219 53.969 6.414 1 85.31 337 ALA B CA 1
ATOM 8797 C C . ALA B 1 337 ? 26.828 53.562 5.941 1 85.31 337 ALA B C 1
ATOM 8799 O O . ALA B 1 337 ? 26.672 53.062 4.82 1 85.31 337 ALA B O 1
ATOM 8800 N N . CYS B 1 338 ? 25.906 53.625 6.902 1 87.31 338 CYS B N 1
ATOM 8801 C CA . CYS B 1 338 ? 24.5 53.469 6.574 1 87.31 338 CYS B CA 1
ATOM 8802 C C . CYS B 1 338 ? 23.812 54.844 6.547 1 87.31 338 CYS B C 1
ATOM 8804 O O . CYS B 1 338 ? 23.938 55.625 7.496 1 87.31 338 CYS B O 1
ATOM 8806 N N . PRO B 1 339 ? 23.281 55.188 5.422 1 82.38 339 PRO B N 1
ATOM 8807 C CA . PRO B 1 339 ? 22.594 56.469 5.395 1 82.38 339 PRO B CA 1
ATOM 8808 C C . PRO B 1 339 ? 21.469 56.562 6.43 1 82.38 339 PRO B C 1
ATOM 8810 O O . PRO B 1 339 ? 20.453 55.844 6.312 1 82.38 339 PRO B O 1
ATOM 8813 N N . LEU B 1 340 ? 21.625 57.406 7.371 1 74.19 340 LEU B N 1
ATOM 8814 C CA . LEU B 1 340 ? 20.719 57.5 8.508 1 74.19 340 LEU B CA 1
ATOM 8815 C C . LEU B 1 340 ? 19.344 58 8.078 1 74.19 340 LEU B C 1
ATOM 8817 O O . LEU B 1 340 ? 18.344 57.719 8.734 1 74.19 340 LEU B O 1
ATOM 8821 N N . HIS B 1 341 ? 19.328 58.75 6.988 1 72.44 341 HIS B N 1
ATOM 8822 C CA . HIS B 1 341 ? 18.047 59.281 6.508 1 72.44 341 HIS B CA 1
ATOM 8823 C C . HIS B 1 341 ? 17.125 58.125 6.094 1 72.44 341 HIS B C 1
ATOM 8825 O O . HIS B 1 341 ? 15.906 58.25 6.152 1 72.44 341 HIS B O 1
ATOM 8831 N N . ASN B 1 342 ? 17.719 57.031 5.84 1 74.5 342 ASN B N 1
ATOM 8832 C CA . ASN B 1 342 ? 16.922 55.906 5.402 1 74.5 342 ASN B CA 1
ATOM 8833 C C . ASN B 1 342 ? 16.234 55.188 6.582 1 74.5 342 ASN B C 1
ATOM 8835 O O . ASN B 1 342 ? 15.258 54.469 6.398 1 74.5 342 ASN B O 1
ATOM 8839 N N . LEU B 1 343 ? 16.703 55.5 7.715 1 76.38 343 LEU B N 1
ATOM 8840 C CA . LEU B 1 343 ? 16.109 54.906 8.906 1 76.38 343 LEU B CA 1
ATOM 8841 C C . LEU B 1 343 ? 14.742 55.531 9.203 1 76.38 343 LEU B C 1
ATOM 8843 O O . LEU B 1 343 ? 13.859 54.875 9.742 1 76.38 343 LEU B O 1
ATOM 8847 N N . ASP B 1 344 ? 14.641 56.812 8.766 1 73.31 344 ASP B N 1
ATOM 8848 C CA . ASP B 1 344 ? 13.375 57.5 8.984 1 73.31 344 ASP B CA 1
ATOM 8849 C C . ASP B 1 344 ? 12.297 57 8.039 1 73.31 344 ASP B C 1
ATOM 8851 O O . ASP B 1 344 ? 11.117 56.969 8.398 1 73.31 344 ASP B O 1
ATOM 8855 N N . GLU B 1 345 ? 12.703 56.562 6.918 1 77.12 345 GLU B N 1
ATOM 8856 C CA . GLU B 1 345 ? 11.758 56.125 5.906 1 77.12 345 GLU B CA 1
ATOM 8857 C C . GLU B 1 345 ? 11.594 54.594 5.934 1 77.12 345 GLU B C 1
ATOM 8859 O O . GLU B 1 345 ? 10.797 54.031 5.176 1 77.12 345 GLU B O 1
ATOM 8864 N N . PHE B 1 346 ? 12.227 54.062 6.879 1 83.06 346 PHE B N 1
ATOM 8865 C CA . PHE B 1 346 ? 12.289 52.594 6.945 1 83.06 346 PHE B CA 1
ATOM 8866 C C . PHE B 1 346 ? 10.93 52.031 7.324 1 83.06 346 PHE B C 1
ATOM 8868 O O . PHE B 1 346 ? 10.281 52.5 8.266 1 83.06 346 PHE B O 1
ATOM 8875 N N . LYS B 1 347 ? 10.469 51.094 6.434 1 85.88 347 LYS B N 1
ATOM 8876 C CA . LYS B 1 347 ? 9.242 50.344 6.715 1 85.88 347 LYS B CA 1
ATOM 8877 C C . LYS B 1 347 ? 9.539 48.844 6.953 1 85.88 347 LYS B C 1
ATOM 8879 O O . LYS B 1 347 ? 10.508 48.312 6.418 1 85.88 347 LYS B O 1
ATOM 8884 N N . SER B 1 348 ? 8.719 48.281 7.766 1 87.31 348 SER B N 1
ATOM 8885 C CA . SER B 1 348 ? 8.875 46.875 8.086 1 87.31 348 SER B CA 1
ATOM 8886 C C . SER B 1 348 ? 8.797 46 6.828 1 87.31 348 SER B C 1
ATOM 8888 O O . SER B 1 348 ? 9.438 44.938 6.746 1 87.31 348 SER B O 1
ATOM 8890 N N . SER B 1 349 ? 8.102 46.469 5.82 1 89.88 349 SER B N 1
ATOM 8891 C CA . SER B 1 349 ? 7.953 45.719 4.578 1 89.88 349 SER B CA 1
ATOM 8892 C C . SER B 1 349 ? 9.266 45.625 3.811 1 89.88 349 SER B C 1
ATOM 8894 O O . SER B 1 349 ? 9.484 44.688 3.027 1 89.88 349 SER B O 1
ATOM 8896 N N . ASP B 1 350 ? 10.109 46.562 4.105 1 91.69 350 ASP B N 1
ATOM 8897 C CA . ASP B 1 350 ? 11.391 46.594 3.41 1 91.69 350 ASP B CA 1
ATOM 8898 C C . ASP B 1 350 ? 12.266 45.406 3.838 1 91.69 350 ASP B C 1
ATOM 8900 O O . ASP B 1 350 ? 12.984 44.844 3.016 1 91.69 350 ASP B O 1
ATOM 8904 N N . ILE B 1 351 ? 12.195 45.125 5.062 1 92.88 351 ILE B N 1
ATOM 8905 C CA . ILE B 1 351 ? 12.969 44 5.574 1 92.88 351 ILE B CA 1
ATOM 8906 C C . ILE B 1 351 ? 12.422 42.688 5.012 1 92.88 351 ILE B C 1
ATOM 8908 O O . ILE B 1 351 ? 13.18 41.781 4.688 1 92.88 351 ILE B O 1
ATOM 8912 N N . VAL B 1 352 ? 11.094 42.594 4.941 1 93.5 352 VAL B N 1
ATOM 8913 C CA . VAL B 1 352 ? 10.445 41.406 4.41 1 93.5 352 VAL B CA 1
ATOM 8914 C C . VAL B 1 352 ? 10.891 41.156 2.969 1 93.5 352 VAL B C 1
ATOM 8916 O O . VAL B 1 352 ? 11.25 40.062 2.598 1 93.5 352 VAL B O 1
ATOM 8919 N N . ASN B 1 353 ? 10.938 42.188 2.201 1 92 353 ASN B N 1
ATOM 8920 C CA . ASN B 1 353 ? 11.352 42.094 0.805 1 92 353 ASN B CA 1
ATOM 8921 C C . ASN B 1 353 ? 12.82 41.688 0.681 1 92 353 ASN B C 1
ATOM 8923 O O . ASN B 1 353 ? 13.18 40.906 -0.211 1 92 353 ASN B O 1
ATOM 8927 N N . ALA B 1 354 ? 13.594 42.219 1.559 1 93.12 354 ALA B N 1
ATOM 8928 C CA . ALA B 1 354 ? 15.016 41.906 1.534 1 93.12 354 ALA B CA 1
ATOM 8929 C C . ALA B 1 354 ? 15.242 40.438 1.912 1 93.12 354 ALA B C 1
ATOM 8931 O O . ALA B 1 354 ? 16.156 39.781 1.395 1 93.12 354 ALA B O 1
ATOM 8932 N N . LEU B 1 355 ? 14.422 39.875 2.748 1 93.5 355 LEU B N 1
ATOM 8933 C CA . LEU B 1 355 ? 14.578 38.5 3.24 1 93.5 355 LEU B CA 1
ATOM 8934 C C . 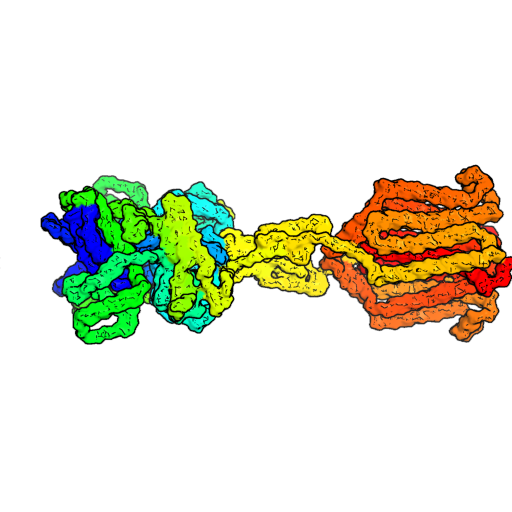LEU B 1 355 ? 14.164 37.5 2.178 1 93.5 355 LEU B C 1
ATOM 8936 O O . LEU B 1 355 ? 14.578 36.344 2.229 1 93.5 355 LEU B O 1
ATOM 8940 N N . TYR B 1 356 ? 13.367 37.875 1.228 1 90.31 356 TYR B N 1
ATOM 8941 C CA . TYR B 1 356 ? 12.906 36.938 0.184 1 90.31 356 TYR B CA 1
ATOM 8942 C C . TYR B 1 356 ? 14.07 36.5 -0.688 1 90.31 356 TYR B C 1
ATOM 8944 O O . TYR B 1 356 ? 14.031 35.406 -1.266 1 90.31 356 TYR B O 1
ATOM 8952 N N . ASN B 1 357 ? 15.062 37.312 -0.749 1 86.62 357 ASN B N 1
ATOM 8953 C CA . ASN B 1 357 ? 16.25 36.969 -1.513 1 86.62 357 ASN B CA 1
ATOM 8954 C C . ASN B 1 357 ? 17.531 37.344 -0.763 1 86.62 357 ASN B C 1
ATOM 8956 O O . ASN B 1 357 ? 18.188 38.344 -1.087 1 86.62 357 ASN B O 1
ATOM 8960 N N . LEU B 1 358 ? 17.828 36.5 0.179 1 90.5 358 LEU B N 1
ATOM 8961 C CA . LEU B 1 358 ? 18.984 36.812 1.003 1 90.5 358 LEU B CA 1
ATOM 8962 C C . LEU B 1 358 ? 19.953 35.625 1.068 1 90.5 358 LEU B C 1
ATOM 8964 O O . LEU B 1 358 ? 19.531 34.5 1.253 1 90.5 358 LEU B O 1
ATOM 8968 N N . THR B 1 359 ? 21.172 35.875 0.759 1 88.5 359 THR B N 1
ATOM 8969 C CA . THR B 1 359 ? 22.25 34.906 0.92 1 88.5 359 THR B CA 1
ATOM 8970 C C . THR B 1 359 ? 23.406 35.531 1.689 1 88.5 359 THR B C 1
ATOM 8972 O O . THR B 1 359 ? 23.828 36.656 1.412 1 88.5 359 THR B O 1
ATOM 8975 N N . PHE B 1 360 ? 23.812 34.844 2.678 1 89.56 360 PHE B N 1
ATOM 8976 C CA . PHE B 1 360 ? 24.953 35.344 3.438 1 89.56 360 PHE B CA 1
ATOM 8977 C C . PHE B 1 360 ? 25.766 34.188 3.992 1 89.56 360 PHE B C 1
ATOM 8979 O O . PHE B 1 360 ? 25.344 33.031 3.955 1 89.56 360 PHE B O 1
ATOM 8986 N N . LYS B 1 361 ? 26.906 34.438 4.406 1 85.5 361 LYS B N 1
ATOM 8987 C CA . LYS B 1 361 ? 27.797 33.438 4.977 1 85.5 361 LYS B CA 1
ATOM 8988 C C . LYS B 1 361 ? 27.562 33.281 6.473 1 85.5 361 LYS B C 1
ATOM 8990 O O . LYS B 1 361 ? 27.578 34.25 7.219 1 85.5 361 LYS B O 1
ATOM 8995 N N . SER B 1 362 ? 27.266 32.094 6.863 1 80.62 362 SER B N 1
ATOM 8996 C CA . SER B 1 362 ? 27 31.797 8.266 1 80.62 362 SER B CA 1
ATOM 8997 C C . SER B 1 362 ? 28.266 31.859 9.102 1 80.62 362 SER B C 1
ATOM 8999 O O . SER B 1 362 ? 29.375 31.906 8.562 1 80.62 362 SER B O 1
ATOM 9001 N N . VAL B 1 363 ? 28.062 31.922 10.352 1 72.88 363 VAL B N 1
ATOM 9002 C CA . VAL B 1 363 ? 29.172 31.906 11.281 1 72.88 363 VAL B CA 1
ATOM 9003 C C . VAL B 1 363 ? 29.875 30.547 11.227 1 72.88 363 VAL B C 1
ATOM 9005 O O . VAL B 1 363 ? 31.047 30.422 11.562 1 72.88 363 VAL B O 1
ATOM 9008 N N . THR B 1 364 ? 29.109 29.516 10.773 1 66.5 364 THR B N 1
ATOM 9009 C CA . THR B 1 364 ? 29.703 28.188 10.664 1 66.5 364 THR B CA 1
ATOM 9010 C C . THR B 1 364 ? 30.312 27.969 9.273 1 66.5 364 THR B C 1
ATOM 9012 O O . THR B 1 364 ? 30.688 26.859 8.922 1 66.5 364 THR B O 1
ATOM 9015 N N . SER B 1 365 ? 30.438 28.969 8.562 1 60.88 365 SER B N 1
ATOM 9016 C CA . SER B 1 365 ? 31.109 29.031 7.27 1 60.88 365 SER B CA 1
ATOM 9017 C C . SER B 1 365 ? 30.203 28.516 6.156 1 60.88 365 SER B C 1
ATOM 9019 O O . SER B 1 365 ? 30.547 28.594 4.977 1 60.88 365 SER B O 1
ATOM 9021 N N . ASN B 1 366 ? 29.141 28.047 6.508 1 72.38 366 ASN B N 1
ATOM 9022 C CA . ASN B 1 366 ? 28.234 27.625 5.441 1 72.38 366 ASN B CA 1
ATOM 9023 C C . ASN B 1 366 ? 27.344 28.781 4.992 1 72.38 366 ASN B C 1
ATOM 9025 O O . ASN B 1 366 ? 27.172 29.766 5.719 1 72.38 366 ASN B O 1
ATOM 9029 N N . TYR B 1 367 ? 27 28.703 3.77 1 79.19 367 TYR B N 1
ATOM 9030 C CA . TYR B 1 367 ? 26.109 29.75 3.262 1 79.19 367 TYR B CA 1
ATOM 9031 C C . TYR B 1 367 ? 24.672 29.469 3.648 1 79.19 367 TYR B C 1
ATOM 9033 O O . TYR B 1 367 ? 24.219 28.312 3.627 1 79.19 367 TYR B O 1
ATOM 9041 N N . VAL B 1 368 ? 24.062 30.531 4.148 1 84.62 368 VAL B N 1
ATOM 9042 C CA . VAL B 1 368 ? 22.641 30.469 4.445 1 84.62 368 VAL B CA 1
ATOM 9043 C C . VAL B 1 368 ? 21.844 31.094 3.305 1 84.62 368 VAL B C 1
ATOM 9045 O O . VAL B 1 368 ? 22.141 32.219 2.875 1 84.62 368 VAL B O 1
ATOM 9048 N N . TYR B 1 369 ? 21.031 30.312 2.709 1 80.56 369 TYR B N 1
ATOM 9049 C CA . TYR B 1 369 ? 20.188 30.766 1.615 1 80.56 369 TYR B CA 1
ATOM 9050 C C . TYR B 1 369 ? 18.734 30.859 2.053 1 80.56 369 TYR B C 1
ATOM 9052 O O . TYR B 1 369 ? 18.109 29.844 2.359 1 80.56 369 TYR B O 1
ATOM 9060 N N . ILE B 1 370 ? 18.188 32.062 2.115 1 82.5 370 ILE B N 1
ATOM 9061 C CA . ILE B 1 370 ? 16.766 32.219 2.389 1 82.5 370 ILE B CA 1
ATOM 9062 C C . ILE B 1 370 ? 16 32.438 1.079 1 82.5 370 ILE B C 1
ATOM 9064 O O . ILE B 1 370 ? 16.312 33.344 0.318 1 82.5 370 ILE B O 1
ATOM 9068 N N . ASP B 1 371 ? 15.297 31.422 0.65 1 68.75 371 ASP B N 1
ATOM 9069 C CA . ASP B 1 371 ? 14.453 31.531 -0.535 1 68.75 371 ASP B CA 1
ATOM 9070 C C . ASP B 1 371 ? 12.984 31.719 -0.149 1 68.75 371 ASP B C 1
ATOM 9072 O O . ASP B 1 371 ? 12.367 30.812 0.421 1 68.75 371 ASP B O 1
ATOM 9076 N N . GLY B 1 372 ? 12.539 32.969 -0.339 1 62.75 372 GLY B N 1
ATOM 9077 C CA . GLY B 1 372 ? 11.172 33.25 0.05 1 62.75 372 GLY B CA 1
ATOM 9078 C C . GLY B 1 372 ? 10.141 32.406 -0.68 1 62.75 372 GLY B C 1
ATOM 9079 O O . GLY B 1 372 ? 9.008 32.281 -0.223 1 62.75 372 GLY B O 1
ATOM 9080 N N . ASN B 1 373 ? 10.453 31.812 -1.864 1 58.06 373 ASN B N 1
ATOM 9081 C CA . ASN B 1 373 ? 9.422 31.109 -2.619 1 58.06 373 ASN B CA 1
ATOM 9082 C C . ASN B 1 373 ? 9.531 29.594 -2.432 1 58.06 373 ASN B C 1
ATOM 9084 O O . ASN B 1 373 ? 8.672 28.844 -2.91 1 58.06 373 ASN B O 1
ATOM 9088 N N . GLY B 1 374 ? 10.727 29.266 -1.757 1 60.44 374 GLY B N 1
ATOM 9089 C CA . GLY B 1 374 ? 10.906 27.828 -1.682 1 60.44 374 GLY B CA 1
ATOM 9090 C C . GLY B 1 374 ? 11.625 27.391 -0.422 1 60.44 374 GLY B C 1
ATOM 9091 O O . GLY B 1 374 ? 11.883 28.203 0.47 1 60.44 374 GLY B O 1
ATOM 9092 N N . PRO B 1 375 ? 11.711 26.031 -0.321 1 59.34 375 PRO B N 1
ATOM 9093 C CA . PRO B 1 375 ? 12.289 25.469 0.898 1 59.34 375 PRO B CA 1
ATOM 9094 C C . PRO B 1 375 ? 13.797 25.688 0.995 1 59.34 375 PRO B C 1
ATOM 9096 O O . PRO B 1 375 ? 14.375 25.578 2.08 1 59.34 375 PRO B O 1
ATOM 9099 N N . GLY B 1 376 ? 14.484 26.234 0.047 1 64.12 376 GLY B N 1
ATOM 9100 C CA . GLY B 1 376 ? 15.914 26.516 0.137 1 64.12 376 GLY B CA 1
ATOM 9101 C C . GLY B 1 376 ? 16.766 25.266 0.063 1 64.12 376 GLY B C 1
ATOM 9102 O O . GLY B 1 376 ? 16.516 24.375 -0.745 1 64.12 376 GLY B O 1
ATOM 9103 N N . HIS B 1 377 ? 17.938 25.266 0.753 1 73.5 377 HIS B N 1
ATOM 9104 C CA . HIS B 1 377 ? 18.922 24.203 0.841 1 73.5 377 HIS B CA 1
ATOM 9105 C C . HIS B 1 377 ? 18.672 23.312 2.057 1 73.5 377 HIS B C 1
ATOM 9107 O O . HIS B 1 377 ? 18.188 23.797 3.09 1 73.5 377 HIS B O 1
ATOM 9113 N N . GLY B 1 378 ? 18.688 22 1.729 1 83.56 378 GLY B N 1
ATOM 9114 C CA . GLY B 1 378 ? 18.516 21.094 2.85 1 83.56 378 GLY B CA 1
ATOM 9115 C C . GLY B 1 378 ? 19.719 20.188 3.082 1 83.56 378 GLY B C 1
ATOM 9116 O O . GLY B 1 378 ? 20.266 19.625 2.137 1 83.56 378 GLY B O 1
ATOM 9117 N N . GLU B 1 379 ? 20.219 20.203 4.355 1 87.81 379 GLU B N 1
ATOM 9118 C CA . GLU B 1 379 ? 21.297 19.312 4.773 1 87.81 379 GLU B CA 1
ATOM 9119 C C . GLU B 1 379 ? 20.953 18.609 6.082 1 87.81 379 GLU B C 1
ATOM 9121 O O . GLU B 1 379 ? 20.391 19.219 7 1 87.81 379 GLU B O 1
ATOM 9126 N N . TYR B 1 380 ? 21.266 17.312 6.066 1 93.12 380 TYR B N 1
ATOM 9127 C CA . TYR B 1 380 ? 21.016 16.531 7.273 1 93.12 380 TYR B CA 1
ATOM 9128 C C . TYR B 1 380 ? 22.172 15.594 7.578 1 93.12 380 TYR B C 1
ATOM 9130 O O . TYR B 1 380 ? 22.875 15.141 6.664 1 93.12 380 TYR B O 1
ATOM 9138 N N . THR B 1 381 ? 22.375 15.414 8.836 1 93.75 381 THR B N 1
ATOM 9139 C CA . THR B 1 381 ? 23.281 14.367 9.32 1 93.75 381 THR B CA 1
ATOM 9140 C C . THR B 1 381 ? 22.5 13.102 9.664 1 93.75 381 THR B C 1
ATOM 9142 O O . THR B 1 381 ? 21.422 13.172 10.242 1 93.75 381 THR B O 1
ATOM 9145 N N . ILE B 1 382 ? 23.047 12.016 9.195 1 96.88 382 ILE B N 1
ATOM 9146 C CA . ILE B 1 382 ? 22.422 10.734 9.508 1 96.88 382 ILE B CA 1
ATOM 9147 C C . ILE B 1 382 ? 23.109 10.117 10.734 1 96.88 382 ILE B C 1
ATOM 9149 O O . ILE B 1 382 ? 24.328 9.977 10.766 1 96.88 382 ILE B O 1
ATOM 9153 N N . LEU B 1 383 ? 22.281 9.742 11.727 1 96.25 383 LEU B N 1
ATOM 9154 C CA . LEU B 1 383 ? 22.812 9.211 12.969 1 96.25 383 LEU B CA 1
ATOM 9155 C C . LEU B 1 383 ? 22.344 7.773 13.188 1 96.25 383 LEU B C 1
ATOM 9157 O O . LEU B 1 383 ? 21.297 7.367 12.656 1 96.25 383 LEU B O 1
ATOM 9161 N N . ASN B 1 384 ? 23.141 7.016 13.891 1 95.56 384 ASN B N 1
ATOM 9162 C CA . ASN B 1 384 ? 22.844 5.641 14.266 1 95.56 384 ASN B CA 1
ATOM 9163 C C . ASN B 1 384 ? 23.031 5.418 15.766 1 95.56 384 ASN B C 1
ATOM 9165 O O . ASN B 1 384 ? 24.031 5.848 16.344 1 95.56 384 ASN B O 1
ATOM 9169 N N . HIS B 1 385 ? 22 4.895 16.359 1 94.81 385 HIS B N 1
ATOM 9170 C CA . HIS B 1 385 ? 22.078 4.59 17.781 1 94.81 385 HIS B CA 1
ATOM 9171 C C . HIS B 1 385 ? 22.922 3.346 18.031 1 94.81 385 HIS B C 1
ATOM 9173 O O . HIS B 1 385 ? 22.594 2.254 17.562 1 94.81 385 HIS B O 1
ATOM 9179 N N . GLN B 1 386 ? 24.016 3.535 18.734 1 92.38 386 GLN B N 1
ATOM 9180 C CA . GLN B 1 386 ? 24.953 2.434 18.969 1 92.38 386 GLN B CA 1
ATOM 9181 C C . GLN B 1 386 ? 25.703 2.611 20.281 1 92.38 386 GLN B C 1
ATOM 9183 O O . GLN B 1 386 ? 25.703 3.701 20.859 1 92.38 386 GLN B O 1
ATOM 9188 N N . TYR B 1 387 ? 26.203 1.489 20.672 1 89.75 387 TYR B N 1
ATOM 9189 C CA . TYR B 1 387 ? 27 1.501 21.906 1 89.75 387 TYR B CA 1
ATOM 9190 C C . TYR B 1 387 ? 28.406 2.02 21.641 1 89.75 387 TYR B C 1
ATOM 9192 O O . TYR B 1 387 ? 29.062 1.586 20.688 1 89.75 387 TYR B O 1
ATOM 9200 N N . ASP B 1 388 ? 28.734 3.041 22.359 1 86.88 388 ASP B N 1
ATOM 9201 C CA . ASP B 1 388 ? 30.078 3.584 22.266 1 86.88 388 ASP B CA 1
ATOM 9202 C C . ASP B 1 388 ? 30.984 3.012 23.359 1 86.88 388 ASP B C 1
ATOM 9204 O O . ASP B 1 388 ? 30.781 3.271 24.547 1 86.88 388 ASP B O 1
ATOM 9208 N N . SER B 1 389 ? 31.984 2.32 22.938 1 83.31 389 SER B N 1
ATOM 9209 C CA . SER B 1 389 ? 32.906 1.662 23.891 1 83.31 389 SER B CA 1
ATOM 9210 C C . SER B 1 389 ? 33.719 2.68 24.656 1 83.31 389 SER B C 1
ATOM 9212 O O . SER B 1 389 ? 34.156 2.422 25.781 1 83.31 389 SER B O 1
ATOM 9214 N N . LYS B 1 390 ? 34.031 3.742 24.188 1 82.56 390 LYS B N 1
ATOM 9215 C CA . LYS B 1 390 ? 34.844 4.766 24.844 1 82.56 390 LYS B CA 1
ATOM 9216 C C . LYS B 1 390 ? 34.094 5.422 25.984 1 82.56 390 LYS B C 1
ATOM 9218 O O . LYS B 1 390 ? 34.625 5.598 27.078 1 82.56 390 LYS B O 1
ATOM 9223 N N . SER B 1 391 ? 32.781 5.738 25.734 1 80.38 391 SER B N 1
ATOM 9224 C CA . SER B 1 391 ? 31.984 6.414 26.75 1 80.38 391 SER B CA 1
ATOM 9225 C C . SER B 1 391 ? 31.156 5.418 27.562 1 80.38 391 SER B C 1
ATOM 9227 O O . SER B 1 391 ? 30.609 5.762 28.609 1 80.38 391 SER B O 1
ATOM 9229 N N . ASN B 1 392 ? 31.156 4.215 27.219 1 84.69 392 ASN B N 1
ATOM 9230 C CA . ASN B 1 392 ? 30.375 3.156 27.844 1 84.69 392 ASN B CA 1
ATOM 9231 C C . ASN B 1 392 ? 28.891 3.521 27.922 1 84.69 392 ASN B C 1
ATOM 9233 O O . ASN B 1 392 ? 28.25 3.289 28.953 1 84.69 392 ASN B O 1
ATOM 9237 N N . GLN B 1 393 ? 28.484 4.312 26.953 1 89 393 GLN B N 1
ATOM 9238 C CA . GLN B 1 393 ? 27.078 4.715 26.875 1 89 393 GLN B CA 1
ATOM 9239 C C . GLN B 1 393 ? 26.547 4.578 25.453 1 89 393 GLN B C 1
ATOM 9241 O O . GLN B 1 393 ? 27.328 4.508 24.5 1 89 393 GLN B O 1
ATOM 9246 N N . PHE B 1 394 ? 25.281 4.379 25.422 1 90.75 394 PHE B N 1
ATOM 9247 C CA . PHE B 1 394 ? 24.641 4.41 24.109 1 90.75 394 PHE B CA 1
ATOM 9248 C C . PHE B 1 394 ? 24.484 5.844 23.609 1 90.75 394 PHE B C 1
ATOM 9250 O O . PHE B 1 394 ? 24.188 6.746 24.406 1 90.75 394 PHE B O 1
ATOM 9257 N N . GLN B 1 395 ? 24.781 6.078 22.359 1 90.5 395 GLN B N 1
ATOM 9258 C CA . GLN B 1 395 ? 24.641 7.406 21.766 1 90.5 395 GLN B CA 1
ATOM 9259 C C . GLN B 1 395 ? 24.266 7.316 20.297 1 90.5 395 GLN B C 1
ATOM 9261 O O . GLN B 1 395 ? 24.406 6.258 19.672 1 90.5 395 GLN B O 1
ATOM 9266 N N . PHE B 1 396 ? 23.766 8.375 19.812 1 92.31 396 PHE B N 1
ATOM 9267 C CA . PHE B 1 396 ? 23.562 8.508 18.375 1 92.31 396 PHE B CA 1
ATOM 9268 C C . PHE B 1 396 ? 24.828 9.047 17.703 1 92.31 396 PHE B C 1
ATOM 9270 O O . PHE B 1 396 ? 25.203 10.203 17.906 1 92.31 396 PHE B O 1
ATOM 9277 N N . LYS B 1 397 ? 25.422 8.242 16.922 1 92 397 LYS B N 1
ATOM 9278 C CA . LYS B 1 397 ? 26.672 8.594 16.266 1 92 397 LYS B CA 1
ATOM 9279 C C . LYS B 1 397 ? 26.438 8.961 14.805 1 92 397 LYS B C 1
ATOM 9281 O O . LYS B 1 397 ? 25.672 8.289 14.102 1 92 397 LYS B O 1
ATOM 9286 N N . PRO B 1 398 ? 27.109 10.062 14.344 1 93.12 398 PRO B N 1
ATOM 9287 C CA . PRO B 1 398 ? 26.984 10.398 12.922 1 93.12 398 PRO B CA 1
ATOM 9288 C C . PRO B 1 398 ? 27.625 9.352 12.008 1 93.12 398 PRO B C 1
ATOM 9290 O O . PRO B 1 398 ? 28.766 8.953 12.227 1 93.12 398 PRO B O 1
ATOM 9293 N N . ILE B 1 399 ? 26.891 8.836 11.039 1 95.31 399 ILE B N 1
ATOM 9294 C CA . ILE B 1 399 ? 27.406 7.793 10.156 1 95.31 399 ILE B CA 1
ATOM 9295 C C . ILE B 1 399 ? 27.328 8.258 8.703 1 95.31 399 ILE B C 1
ATOM 9297 O O . ILE B 1 399 ? 27.781 7.555 7.797 1 95.31 399 ILE B O 1
ATOM 9301 N N . GLY B 1 400 ? 26.688 9.352 8.469 1 95.31 400 GLY B N 1
ATOM 9302 C CA . GLY B 1 400 ? 26.531 9.812 7.102 1 95.31 400 GLY B CA 1
ATOM 9303 C C . GLY B 1 400 ? 25.984 11.227 7.004 1 95.31 400 GLY B C 1
ATOM 9304 O O . GLY B 1 400 ? 25.812 11.906 8.023 1 95.31 400 GLY B O 1
ATOM 9305 N N . ARG B 1 401 ? 25.766 11.68 5.699 1 94.56 401 ARG B N 1
ATOM 9306 C CA . ARG B 1 401 ? 25.281 13.016 5.414 1 94.56 401 ARG B CA 1
ATOM 9307 C C . ARG B 1 401 ? 24.375 13.016 4.188 1 94.56 401 ARG B C 1
ATOM 9309 O O . ARG B 1 401 ? 24.531 12.18 3.297 1 94.56 401 ARG B O 1
ATOM 9316 N N . TRP B 1 402 ? 23.359 13.82 4.258 1 94.56 402 TRP B N 1
ATOM 9317 C CA . TRP B 1 402 ? 22.453 14.039 3.141 1 94.56 402 TRP B CA 1
ATOM 9318 C C . TRP B 1 402 ? 22.406 15.508 2.744 1 94.56 402 TRP B C 1
ATOM 9320 O O . TRP B 1 402 ? 22.359 16.391 3.605 1 94.56 402 TRP B O 1
ATOM 9330 N N . GLU B 1 403 ? 22.516 15.781 1.398 1 89.62 403 GLU B N 1
ATOM 9331 C CA . GLU B 1 403 ? 22.484 17.156 0.911 1 89.62 403 GLU B CA 1
ATOM 9332 C C . GLU B 1 403 ? 21.609 17.281 -0.333 1 89.62 403 GLU B C 1
ATOM 9334 O O . GLU B 1 403 ? 21.609 16.391 -1.193 1 89.62 403 GLU B O 1
ATOM 9339 N N . TYR B 1 404 ? 20.688 18.25 -0.22 1 84.31 404 TYR B N 1
ATOM 9340 C CA . TYR B 1 404 ? 19.891 18.594 -1.388 1 84.31 404 TYR B CA 1
ATOM 9341 C C . TYR B 1 404 ? 20.234 19.984 -1.898 1 84.31 404 TYR B C 1
ATOM 9343 O O . TYR B 1 404 ? 20.172 20.969 -1.15 1 84.31 404 TYR B O 1
ATOM 9351 N N . ASP B 1 405 ? 20.766 20.047 -3.178 1 66.38 405 ASP B N 1
ATOM 9352 C CA . ASP B 1 405 ? 21.094 21.359 -3.738 1 66.38 405 ASP B CA 1
ATOM 9353 C C . ASP B 1 405 ? 20.141 21.719 -4.879 1 66.38 405 ASP B C 1
ATOM 9355 O O . ASP B 1 405 ? 20.156 21.078 -5.93 1 66.38 405 ASP B O 1
ATOM 9359 N N . LEU B 1 406 ? 19.172 22.562 -4.555 1 59.75 406 LEU B N 1
ATOM 9360 C CA . LEU B 1 406 ? 18.219 23 -5.574 1 59.75 406 LEU B CA 1
ATOM 9361 C C . LEU B 1 406 ? 18.953 23.625 -6.758 1 59.75 406 LEU B C 1
ATOM 9363 O O . LEU B 1 406 ? 18.422 23.672 -7.871 1 59.75 406 LEU B O 1
ATOM 9367 N N . ARG B 1 407 ? 20.016 24.453 -6.477 1 55.44 407 ARG B N 1
ATOM 9368 C CA . ARG B 1 407 ? 20.734 25.172 -7.523 1 55.44 407 ARG B CA 1
ATOM 9369 C C . ARG B 1 407 ? 21.359 24.203 -8.516 1 55.44 407 ARG B C 1
ATOM 9371 O O . ARG B 1 407 ? 21.516 24.516 -9.695 1 55.44 407 ARG B O 1
ATOM 9378 N N . HIS B 1 408 ? 21.781 23.047 -7.871 1 50.78 408 HIS B N 1
ATOM 9379 C CA . HIS B 1 408 ? 22.469 22.109 -8.75 1 50.78 408 HIS B CA 1
ATOM 9380 C C . HIS B 1 408 ? 21.578 20.891 -9.047 1 50.78 408 HIS B C 1
ATOM 9382 O O . HIS B 1 408 ? 21.656 19.875 -8.352 1 50.78 408 HIS B O 1
ATOM 9388 N N . GLU B 1 409 ? 20.75 20.859 -10 1 55.22 409 GLU B N 1
ATOM 9389 C CA . GLU B 1 409 ? 20.031 19.891 -10.812 1 55.22 409 GLU B CA 1
ATOM 9390 C C . GLU B 1 409 ? 19.062 19.078 -9.969 1 55.22 409 GLU B C 1
ATOM 9392 O O . GLU B 1 409 ? 18.719 17.953 -10.312 1 55.22 409 GLU B O 1
ATOM 9397 N N . ASN B 1 410 ? 18.531 19.531 -8.766 1 63.25 410 ASN B N 1
ATOM 9398 C CA . ASN B 1 410 ? 17.5 18.797 -8.047 1 63.25 410 ASN B CA 1
ATOM 9399 C C . ASN B 1 410 ? 17.938 17.375 -7.723 1 63.25 410 ASN B C 1
ATOM 9401 O O . ASN B 1 410 ? 17.188 16.422 -7.926 1 63.25 410 ASN B O 1
ATOM 9405 N N . ILE B 1 411 ? 19.328 17.297 -7.465 1 72 411 ILE B N 1
ATOM 9406 C CA . ILE B 1 411 ? 19.828 15.961 -7.176 1 72 411 ILE B CA 1
ATOM 9407 C C . ILE B 1 411 ? 20.172 15.844 -5.695 1 72 411 ILE B C 1
ATOM 9409 O O . ILE B 1 411 ? 20.781 16.75 -5.125 1 72 411 ILE B O 1
ATOM 9413 N N . SER B 1 412 ? 19.625 14.859 -5.07 1 85.62 412 SER B N 1
ATOM 9414 C CA . SER B 1 412 ? 19.953 14.547 -3.686 1 85.62 412 SER B CA 1
ATOM 9415 C C . SER B 1 412 ? 21.156 13.617 -3.609 1 85.62 412 SER B C 1
ATOM 9417 O O . SER B 1 412 ? 21.344 12.758 -4.473 1 85.62 412 SER B O 1
ATOM 9419 N N . LYS B 1 413 ? 22.141 13.984 -2.719 1 88.75 413 LYS B N 1
ATOM 9420 C CA . LYS B 1 413 ? 23.312 13.148 -2.475 1 88.75 413 LYS B CA 1
ATOM 9421 C C . LYS B 1 413 ? 23.281 12.562 -1.065 1 88.75 413 LYS B C 1
ATOM 9423 O O . LYS B 1 413 ? 23.172 13.305 -0.084 1 88.75 413 LYS B O 1
ATOM 9428 N N . LEU B 1 414 ? 23.266 11.312 -0.952 1 94.38 414 LEU B N 1
ATOM 9429 C CA . LEU B 1 414 ? 23.312 10.594 0.316 1 94.38 414 LEU B CA 1
ATOM 9430 C C . LEU B 1 414 ? 24.609 9.805 0.44 1 94.38 414 LEU B C 1
ATOM 9432 O O . LEU B 1 414 ? 24.953 9.023 -0.449 1 94.38 414 LEU B O 1
ATOM 9436 N N . ILE B 1 415 ? 25.391 10.086 1.479 1 94.75 415 ILE B N 1
ATOM 9437 C CA . ILE B 1 415 ? 26.609 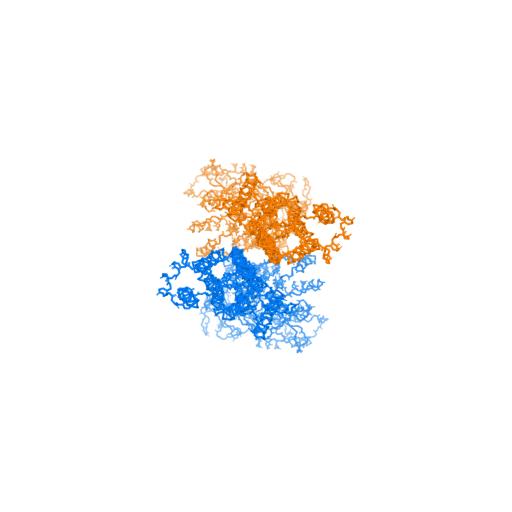9.359 1.771 1 94.75 415 ILE B CA 1
ATOM 9438 C C . ILE B 1 415 ? 26.5 8.68 3.137 1 94.75 415 ILE B C 1
ATOM 9440 O O . ILE B 1 415 ? 26.266 9.352 4.148 1 94.75 415 ILE B O 1
ATOM 9444 N N . ILE B 1 416 ? 26.578 7.414 3.15 1 94.88 416 ILE B N 1
ATOM 9445 C CA . ILE B 1 416 ? 26.547 6.66 4.398 1 94.88 416 ILE B CA 1
ATOM 9446 C C . ILE B 1 416 ? 27.797 5.781 4.492 1 94.88 416 ILE B C 1
ATOM 9448 O O . ILE B 1 416 ? 28.188 5.141 3.516 1 94.88 416 ILE B O 1
ATOM 9452 N N . ASN B 1 417 ? 28.406 5.832 5.609 1 94.06 417 ASN B N 1
ATOM 9453 C CA . ASN B 1 417 ? 29.516 4.914 5.891 1 94.06 417 ASN B CA 1
ATOM 9454 C C . ASN B 1 417 ? 29.016 3.594 6.465 1 94.06 417 ASN B C 1
ATOM 9456 O O . ASN B 1 417 ? 28.875 3.451 7.68 1 94.06 417 ASN B O 1
ATOM 9460 N N . ASN B 1 418 ? 29 2.578 5.699 1 89.75 418 ASN B N 1
ATOM 9461 C CA . ASN B 1 418 ? 28.375 1.306 6.062 1 89.75 418 ASN B CA 1
ATOM 9462 C C . ASN B 1 418 ? 29.156 0.609 7.176 1 89.75 418 ASN B C 1
ATOM 9464 O O . ASN B 1 418 ? 28.578 -0.131 7.973 1 89.75 418 ASN B O 1
ATOM 9468 N N . SER B 1 419 ? 30.422 0.865 7.262 1 88.19 419 SER B N 1
ATOM 9469 C CA . SER B 1 419 ? 31.25 0.191 8.258 1 88.19 419 SER B CA 1
ATOM 9470 C C . SER B 1 419 ? 30.953 0.712 9.664 1 88.19 419 SER B C 1
ATOM 9472 O O . SER B 1 419 ? 31.203 0.022 10.648 1 88.19 419 SER B O 1
ATOM 9474 N N . GLU B 1 420 ? 30.375 1.88 9.68 1 90.94 420 GLU B N 1
ATOM 9475 C CA . GLU B 1 420 ? 30.109 2.482 10.984 1 90.94 420 GLU B CA 1
ATOM 9476 C C . GLU B 1 420 ? 28.688 2.197 11.461 1 90.94 420 GLU B C 1
ATOM 9478 O O . GLU B 1 420 ? 28.328 2.504 12.594 1 90.94 420 GLU B O 1
ATOM 9483 N N . VAL B 1 421 ? 27.938 1.603 10.602 1 91.69 421 VAL B N 1
ATOM 9484 C CA . VAL B 1 421 ? 26.562 1.317 10.969 1 91.69 421 VAL B CA 1
ATOM 9485 C C . VAL B 1 421 ? 26.516 0.095 11.883 1 91.69 421 VAL B C 1
ATOM 9487 O O . VAL B 1 421 ? 27.188 -0.901 11.633 1 91.69 421 VAL B O 1
ATOM 9490 N N . SER B 1 422 ? 25.828 0.236 13 1 89.38 422 SER B N 1
ATOM 9491 C CA . SER B 1 422 ? 25.625 -0.875 13.922 1 89.38 422 SER B CA 1
ATOM 9492 C C . SER B 1 422 ? 24.141 -1.199 14.078 1 89.38 422 SER B C 1
ATOM 9494 O O . SER B 1 422 ? 23.328 -0.303 14.305 1 89.38 422 SER B O 1
ATOM 9496 N N . TRP B 1 423 ? 23.938 -2.424 13.875 1 88.19 423 TRP B N 1
ATOM 9497 C CA . TRP B 1 423 ? 22.547 -2.873 14.047 1 88.19 423 TRP B CA 1
ATOM 9498 C C . TRP B 1 423 ? 22.375 -3.572 15.383 1 88.19 423 TRP B C 1
ATOM 9500 O O . TRP B 1 423 ? 23.344 -3.926 16.047 1 88.19 423 TRP B O 1
ATOM 9510 N N . SER B 1 424 ? 21.188 -3.709 15.844 1 77.88 424 SER B N 1
ATOM 9511 C CA . SER B 1 424 ? 20.875 -4.18 17.188 1 77.88 424 SER B CA 1
ATOM 9512 C C . SER B 1 424 ? 21.344 -5.617 17.391 1 77.88 424 SER B C 1
ATOM 9514 O O . SER B 1 424 ? 20.922 -6.516 16.656 1 77.88 424 SER B O 1
ATOM 9516 N N . ARG B 1 425 ? 22.422 -5.852 18.219 1 65.62 425 ARG B N 1
ATOM 9517 C CA . ARG B 1 425 ? 22.906 -7.176 18.609 1 65.62 425 ARG B CA 1
ATOM 9518 C C . ARG B 1 425 ? 21.844 -7.914 19.422 1 65.62 425 ARG B C 1
ATOM 9520 O O . ARG B 1 425 ? 21.688 -9.133 19.297 1 65.62 425 ARG B O 1
ATOM 9527 N N . GLN B 1 426 ? 21.219 -7.047 20.188 1 61.59 426 GLN B N 1
ATOM 9528 C CA . GLN B 1 426 ? 20.234 -7.629 21.078 1 61.59 426 GLN B CA 1
ATOM 9529 C C . GLN B 1 426 ? 19.016 -8.133 20.312 1 61.59 426 GLN B C 1
ATOM 9531 O O . GLN B 1 426 ? 18.391 -9.125 20.688 1 61.59 426 GLN B O 1
ATOM 9536 N N . GLN B 1 427 ? 18.812 -7.367 19.281 1 58.72 427 GLN B N 1
ATOM 9537 C CA . GLN B 1 427 ? 17.609 -7.73 18.531 1 58.72 427 GLN B CA 1
ATOM 9538 C C . GLN B 1 427 ? 17.938 -8.773 17.469 1 58.72 427 GLN B C 1
ATOM 9540 O O . GLN B 1 427 ? 17.078 -9.117 16.641 1 58.72 427 GLN B O 1
ATOM 9545 N N . LYS B 1 428 ? 19.109 -9.344 17.547 1 54.47 428 LYS B N 1
ATOM 9546 C CA . LYS B 1 428 ? 19.516 -10.445 16.672 1 54.47 428 LYS B CA 1
ATOM 9547 C C . LYS B 1 428 ? 19.5 -10.016 15.211 1 54.47 428 LYS B C 1
ATOM 9549 O O . LYS B 1 428 ? 19.062 -10.766 14.344 1 54.47 428 LYS B O 1
ATOM 9554 N N . LEU B 1 429 ? 19.703 -8.727 15.086 1 58.81 429 LEU B N 1
ATOM 9555 C CA . LEU B 1 429 ? 19.766 -8.234 13.719 1 58.81 429 LEU B CA 1
ATOM 9556 C C . LEU B 1 429 ? 21.203 -7.926 13.312 1 58.81 429 LEU B C 1
ATOM 9558 O O . LEU B 1 429 ? 21.578 -6.758 13.195 1 58.81 429 LEU B O 1
ATOM 9562 N N . PRO B 1 430 ? 22.078 -8.891 13.188 1 56.38 430 PRO B N 1
ATOM 9563 C CA . PRO B 1 430 ? 23.469 -8.57 12.883 1 56.38 430 PRO B CA 1
ATOM 9564 C C . PRO B 1 430 ? 23.656 -8.078 11.445 1 56.38 430 PRO B C 1
ATOM 9566 O O . PRO B 1 430 ? 24.688 -7.473 11.133 1 56.38 430 PRO B O 1
ATOM 9569 N N . PHE B 1 431 ? 22.625 -8.297 10.672 1 71.19 431 PHE B N 1
ATOM 9570 C CA . PHE B 1 431 ? 22.656 -7.879 9.273 1 71.19 431 PHE B CA 1
ATOM 9571 C C . PHE B 1 431 ? 21.562 -6.867 8.977 1 71.19 431 PHE B C 1
ATOM 9573 O O . PHE B 1 431 ? 20.703 -6.598 9.82 1 71.19 431 PHE B O 1
ATOM 9580 N N . ILE B 1 432 ? 21.75 -6.188 7.945 1 78.56 432 ILE B N 1
ATOM 9581 C CA . ILE B 1 432 ? 20.734 -5.254 7.492 1 78.56 432 ILE B CA 1
ATOM 9582 C C . ILE B 1 432 ? 19.359 -5.93 7.52 1 78.56 432 ILE B C 1
ATOM 9584 O O . ILE B 1 432 ? 19.172 -6.977 6.895 1 78.56 432 ILE B O 1
ATOM 9588 N N . PRO B 1 433 ? 18.562 -5.449 8.422 1 80.69 433 PRO B N 1
ATOM 9589 C CA . PRO B 1 433 ? 17.219 -6.043 8.438 1 80.69 433 PRO B CA 1
ATOM 9590 C C . PRO B 1 433 ? 16.516 -5.957 7.082 1 80.69 433 PRO B C 1
ATOM 9592 O O . PRO B 1 433 ? 16.672 -4.965 6.367 1 80.69 433 PRO B O 1
ATOM 9595 N N . ILE B 1 434 ? 15.852 -6.988 6.773 1 79.56 434 ILE B N 1
ATOM 9596 C CA . ILE B 1 434 ? 15.109 -7.02 5.516 1 79.56 434 ILE B CA 1
ATOM 9597 C C . ILE B 1 434 ? 13.656 -6.602 5.762 1 79.56 434 ILE B C 1
ATOM 9599 O O . ILE B 1 434 ? 12.93 -7.273 6.492 1 79.56 434 ILE B O 1
ATOM 9603 N N . SER B 1 435 ? 13.328 -5.465 5.316 1 82.75 435 SER B N 1
ATOM 9604 C CA . SER B 1 435 ? 11.953 -4.977 5.383 1 82.75 435 SER B CA 1
ATOM 9605 C C . SER B 1 435 ? 11.383 -4.738 3.99 1 82.75 435 SER B C 1
ATOM 9607 O O . SER B 1 435 ? 11.297 -3.598 3.535 1 82.75 435 SER B O 1
ATOM 9609 N N . GLN B 1 436 ? 11.078 -5.777 3.385 1 80.69 436 GLN B N 1
ATOM 9610 C CA . GLN B 1 436 ? 10.578 -5.766 2.016 1 80.69 436 GLN B CA 1
ATOM 9611 C C . GLN B 1 436 ? 9.242 -6.496 1.911 1 80.69 436 GLN B C 1
ATOM 9613 O O . GLN B 1 436 ? 8.969 -7.406 2.693 1 80.69 436 GLN B O 1
ATOM 9618 N N . CYS B 1 437 ? 8.523 -5.992 1.017 1 74.12 437 CYS B N 1
ATOM 9619 C CA . CYS B 1 437 ? 7.199 -6.582 0.837 1 74.12 437 CYS B CA 1
ATOM 9620 C C . CYS B 1 437 ? 7.301 -7.961 0.2 1 74.12 437 CYS B C 1
ATOM 9622 O O . CYS B 1 437 ? 6.477 -8.836 0.471 1 74.12 437 CYS B O 1
ATOM 9624 N N . SER B 1 438 ? 8.234 -7.992 -0.716 1 76.31 438 SER B N 1
ATOM 9625 C CA . SER B 1 438 ? 8.375 -9.242 -1.46 1 76.31 438 SER B CA 1
ATOM 9626 C C . SER B 1 438 ? 9.828 -9.727 -1.447 1 76.31 438 SER B C 1
ATOM 9628 O O . SER B 1 438 ? 10.75 -8.922 -1.365 1 76.31 438 SER B O 1
ATOM 9630 N N . ARG B 1 439 ? 9.961 -11.039 -1.423 1 77 439 ARG B N 1
ATOM 9631 C CA . ARG B 1 439 ? 11.297 -11.625 -1.527 1 77 439 ARG B CA 1
ATOM 9632 C C . ARG B 1 439 ? 11.805 -11.578 -2.965 1 77 439 ARG B C 1
ATOM 9634 O O . ARG B 1 439 ? 11.016 -11.414 -3.9 1 77 439 ARG B O 1
ATOM 9641 N N . ASP B 1 440 ? 13.156 -11.656 -3.074 1 80.94 440 ASP B N 1
ATOM 9642 C CA . ASP B 1 440 ? 13.719 -11.805 -4.414 1 80.94 440 ASP B CA 1
ATOM 9643 C C . ASP B 1 440 ? 13.344 -13.148 -5.023 1 80.94 440 ASP B C 1
ATOM 9645 O O . ASP B 1 440 ? 13.406 -14.18 -4.352 1 80.94 440 ASP B O 1
ATOM 9649 N N . CYS B 1 441 ? 12.836 -13.039 -6.184 1 86.44 441 CYS B N 1
ATOM 9650 C CA . CYS B 1 441 ? 12.492 -14.273 -6.871 1 86.44 441 CYS B CA 1
ATOM 9651 C C . CYS B 1 441 ? 13.742 -15.039 -7.293 1 86.44 441 CYS B C 1
ATOM 9653 O O . CYS B 1 441 ? 14.672 -14.445 -7.855 1 86.44 441 CYS B O 1
ATOM 9655 N N . GLN B 1 442 ? 13.867 -16.312 -6.961 1 87.69 442 GLN B N 1
ATOM 9656 C CA . GLN B 1 442 ? 15 -17.172 -7.309 1 87.69 442 GLN B CA 1
ATOM 9657 C C . GLN B 1 442 ? 14.867 -17.703 -8.734 1 87.69 442 GLN B C 1
ATOM 9659 O O . GLN B 1 442 ? 13.781 -17.656 -9.32 1 87.69 442 GLN B O 1
ATOM 9664 N N . PRO B 1 443 ? 16.031 -18.156 -9.188 1 88.69 443 PRO B N 1
ATOM 9665 C CA . PRO B 1 443 ? 15.906 -18.781 -10.5 1 88.69 443 PRO B CA 1
ATOM 9666 C C . PRO B 1 443 ? 14.859 -19.906 -10.523 1 88.69 443 PRO B C 1
ATOM 9668 O O . PRO B 1 443 ? 14.758 -20.672 -9.57 1 88.69 443 PRO B O 1
ATOM 9671 N N . GLY B 1 444 ? 14.102 -19.969 -11.523 1 89.62 444 GLY B N 1
ATOM 9672 C CA . GLY B 1 444 ? 12.977 -20.875 -11.633 1 89.62 444 GLY B CA 1
ATOM 9673 C C . GLY B 1 444 ? 11.641 -20.203 -11.383 1 89.62 444 GLY B C 1
ATOM 9674 O O . GLY B 1 444 ? 10.586 -20.797 -11.641 1 89.62 444 GLY B O 1
ATOM 9675 N N . GLU B 1 445 ? 11.789 -19.078 -10.797 1 87.44 445 GLU B N 1
ATOM 9676 C CA . GLU B 1 445 ? 10.602 -18.266 -10.523 1 87.44 445 GLU B CA 1
ATOM 9677 C C . GLU B 1 445 ? 10.625 -16.969 -11.32 1 87.44 445 GLU B C 1
ATOM 9679 O O . GLU B 1 445 ? 11.68 -16.547 -11.812 1 87.44 445 GLU B O 1
ATOM 9684 N N . TYR B 1 446 ? 9.484 -16.375 -11.531 1 85.75 446 TYR B N 1
ATOM 9685 C CA . TYR B 1 446 ? 9.422 -15.062 -12.156 1 85.75 446 TYR B CA 1
ATOM 9686 C C . TYR B 1 446 ? 8.547 -14.117 -11.344 1 85.75 446 TYR B C 1
ATOM 9688 O O . TYR B 1 446 ? 7.629 -14.547 -10.656 1 85.75 446 TYR B O 1
ATOM 9696 N N . ARG B 1 447 ? 8.945 -12.789 -11.516 1 80.06 447 ARG B N 1
ATOM 9697 C CA . ARG B 1 447 ? 8.281 -11.742 -10.75 1 80.06 447 ARG B CA 1
ATOM 9698 C C . ARG B 1 447 ? 6.969 -11.328 -11.414 1 80.06 447 ARG B C 1
ATOM 9700 O O . ARG B 1 447 ? 6.941 -11.016 -12.609 1 80.06 447 ARG B O 1
ATOM 9707 N N . GLN B 1 448 ? 5.926 -11.406 -10.609 1 75 448 GLN B N 1
ATOM 9708 C CA . GLN B 1 448 ? 4.648 -10.859 -11.055 1 75 448 GLN B CA 1
ATOM 9709 C C . GLN B 1 448 ? 4.219 -9.688 -10.172 1 75 448 GLN B C 1
ATOM 9711 O O . GLN B 1 448 ? 3.988 -9.859 -8.977 1 75 448 GLN B O 1
ATOM 9716 N N . TYR B 1 449 ? 4.242 -8.461 -10.773 1 69.62 449 TYR B N 1
ATOM 9717 C CA . TYR B 1 449 ? 3.875 -7.258 -10.039 1 69.62 449 TYR B CA 1
ATOM 9718 C C . TYR B 1 449 ? 2.361 -7.094 -9.984 1 69.62 449 TYR B C 1
ATOM 9720 O O . TYR B 1 449 ? 1.644 -7.594 -10.852 1 69.62 449 TYR B O 1
ATOM 9728 N N . PHE B 1 450 ? 1.985 -6.461 -8.859 1 64.62 450 PHE B N 1
ATOM 9729 C CA . PHE B 1 450 ? 0.616 -5.961 -8.844 1 64.62 450 PHE B CA 1
ATOM 9730 C C . PHE B 1 450 ? 0.492 -4.691 -9.68 1 64.62 450 PHE B C 1
ATOM 9732 O O . PHE B 1 450 ? 1.44 -3.91 -9.773 1 64.62 450 PHE B O 1
ATOM 9739 N N . THR B 1 451 ? -0.495 -4.656 -10.406 1 61 451 THR B N 1
ATOM 9740 C CA . THR B 1 451 ? -0.664 -3.498 -11.273 1 61 451 THR B CA 1
ATOM 9741 C C . THR B 1 451 ? -0.627 -2.203 -10.469 1 61 451 THR B C 1
ATOM 9743 O O . THR B 1 451 ? -1.321 -2.076 -9.461 1 61 451 THR B O 1
ATOM 9746 N N . ASP B 1 452 ? 0.12 -1.279 -10.734 1 62.22 452 ASP B N 1
ATOM 9747 C CA . ASP B 1 452 ? 0.237 0.108 -10.297 1 62.22 452 ASP B CA 1
ATOM 9748 C C . ASP B 1 452 ? 0.949 0.2 -8.945 1 62.22 452 ASP B C 1
ATOM 9750 O O . ASP B 1 452 ? 1.23 1.298 -8.461 1 62.22 452 ASP B O 1
ATOM 9754 N N . MET B 1 453 ? 1.029 -0.976 -8.195 1 66.88 453 MET B N 1
ATOM 9755 C CA . MET B 1 453 ? 1.845 -0.973 -6.988 1 66.88 453 MET B CA 1
ATOM 9756 C C . MET B 1 453 ? 3.203 -1.615 -7.246 1 66.88 453 MET B C 1
ATOM 9758 O O . MET B 1 453 ? 3.289 -2.818 -7.492 1 66.88 453 MET B O 1
ATOM 9762 N N . ASN B 1 454 ? 4.195 -0.857 -7.344 1 68.06 454 ASN B N 1
ATOM 9763 C CA . ASN B 1 454 ? 5.512 -1.39 -7.684 1 68.06 454 ASN B CA 1
ATOM 9764 C C . ASN B 1 454 ? 6.324 -1.722 -6.438 1 68.06 454 ASN B C 1
ATOM 9766 O O . ASN B 1 454 ? 7.516 -2.018 -6.527 1 68.06 454 ASN B O 1
ATOM 9770 N N . CYS B 1 455 ? 5.66 -1.678 -5.379 1 75.31 455 CYS B N 1
ATOM 9771 C CA . CYS B 1 455 ? 6.434 -1.928 -4.168 1 75.31 455 CYS B CA 1
ATOM 9772 C C . CYS B 1 455 ? 6.422 -3.408 -3.811 1 75.31 455 CYS B C 1
ATOM 9774 O O . CYS B 1 455 ? 7.285 -3.879 -3.066 1 75.31 455 CYS B O 1
ATOM 9776 N N . CYS B 1 456 ? 5.426 -4.137 -4.297 1 75.62 456 CYS B N 1
ATOM 9777 C CA . CYS B 1 456 ? 5.312 -5.547 -3.938 1 75.62 456 CYS B CA 1
ATOM 9778 C C . CYS B 1 456 ? 5.098 -6.41 -5.172 1 75.62 456 CYS B C 1
ATOM 9780 O O . CYS B 1 456 ? 4.52 -5.957 -6.16 1 75.62 456 CYS B O 1
ATOM 9782 N N . TRP B 1 457 ? 5.699 -7.594 -5.203 1 76.81 457 TRP B N 1
ATOM 9783 C CA . TRP B 1 457 ? 5.531 -8.555 -6.289 1 76.81 457 TRP B CA 1
ATOM 9784 C C . TRP B 1 457 ? 5.441 -9.977 -5.742 1 76.81 457 TRP B C 1
ATOM 9786 O O . TRP B 1 457 ? 5.711 -10.219 -4.562 1 76.81 457 TRP B O 1
ATOM 9796 N N . ASN B 1 458 ? 4.91 -10.914 -6.527 1 75.06 458 ASN B N 1
ATOM 9797 C CA . ASN B 1 458 ? 4.891 -12.336 -6.215 1 75.06 458 ASN B CA 1
ATOM 9798 C C . ASN B 1 458 ? 5.887 -13.109 -7.074 1 75.06 458 ASN B C 1
ATOM 9800 O O . ASN B 1 458 ? 6.105 -12.773 -8.242 1 75.06 458 ASN B O 1
ATOM 9804 N N . CYS B 1 459 ? 6.527 -14.062 -6.344 1 79.62 459 CYS B N 1
ATOM 9805 C CA . CYS B 1 459 ? 7.395 -14.984 -7.082 1 79.62 459 CYS B CA 1
ATOM 9806 C C . CYS B 1 459 ? 6.641 -16.25 -7.469 1 79.62 459 CYS B C 1
ATOM 9808 O O . CYS B 1 459 ? 6.309 -17.062 -6.609 1 79.62 459 CYS B O 1
ATOM 9810 N N . LEU B 1 460 ? 6.293 -16.359 -8.719 1 78.25 460 LEU B N 1
ATOM 9811 C CA . LEU B 1 460 ? 5.582 -17.531 -9.211 1 78.25 460 LEU B CA 1
ATOM 9812 C C . LEU B 1 460 ? 6.539 -18.5 -9.906 1 78.25 460 LEU B C 1
ATOM 9814 O O . LEU B 1 460 ? 7.469 -18.078 -10.594 1 78.25 460 LEU B O 1
ATOM 9818 N N . PRO B 1 461 ? 6.293 -19.812 -9.609 1 83.31 461 PRO B N 1
ATOM 9819 C CA . PRO B 1 461 ? 7.113 -20.766 -10.359 1 83.31 461 PRO B CA 1
ATOM 9820 C C . PRO B 1 461 ? 6.84 -20.734 -11.859 1 83.31 461 PRO B C 1
ATOM 9822 O O . PRO B 1 461 ? 5.699 -20.516 -12.281 1 83.31 461 PRO B O 1
ATOM 9825 N N . CYS B 1 462 ? 7.918 -20.938 -12.508 1 84.25 462 CYS B N 1
ATOM 9826 C CA . CYS B 1 462 ? 7.766 -20.969 -13.961 1 84.25 462 CYS B CA 1
ATOM 9827 C C . CYS B 1 462 ? 6.809 -22.078 -14.383 1 84.25 462 CYS B C 1
ATOM 9829 O O . CYS B 1 462 ? 6.727 -23.125 -13.719 1 84.25 462 CYS B O 1
ATOM 9831 N N . PRO B 1 463 ? 5.996 -21.734 -15.453 1 75.5 463 PRO B N 1
ATOM 9832 C CA . PRO B 1 463 ? 5.129 -22.781 -15.984 1 75.5 463 PRO B CA 1
ATOM 9833 C C . PRO B 1 463 ? 5.898 -24.047 -16.359 1 75.5 463 PRO B C 1
ATOM 9835 O O . PRO B 1 463 ? 7.129 -24.031 -16.422 1 75.5 463 PRO B O 1
ATOM 9838 N N . ILE B 1 464 ? 5.086 -25.016 -16.531 1 74.12 464 ILE B N 1
ATOM 9839 C CA . ILE B 1 464 ? 5.68 -26.312 -16.875 1 74.12 464 ILE B CA 1
ATOM 9840 C C . ILE B 1 464 ? 6.535 -26.172 -18.141 1 74.12 464 ILE B C 1
ATOM 9842 O O . ILE B 1 464 ? 6.137 -25.5 -19.094 1 74.12 464 ILE B O 1
ATOM 9846 N N . ASN B 1 465 ? 7.777 -26.672 -18.125 1 76.62 465 ASN B N 1
ATOM 9847 C CA . ASN B 1 465 ? 8.727 -26.734 -19.234 1 76.62 465 ASN B CA 1
ATOM 9848 C C . ASN B 1 465 ? 9.414 -25.391 -19.453 1 76.62 465 ASN B C 1
ATOM 9850 O O . ASN B 1 465 ? 9.945 -25.125 -20.531 1 76.62 465 ASN B O 1
ATOM 9854 N N . SER B 1 466 ? 9.219 -24.594 -18.531 1 85.56 466 SER B N 1
ATOM 9855 C CA . SER B 1 466 ? 9.867 -23.297 -18.641 1 85.56 466 SER B CA 1
ATOM 9856 C C . SER B 1 466 ? 10.82 -23.047 -17.469 1 85.56 466 SER B C 1
ATOM 9858 O O . SER B 1 466 ? 10.734 -23.734 -16.438 1 85.56 466 SER B O 1
ATOM 9860 N N . ILE B 1 467 ? 11.867 -22.25 -17.812 1 89.69 467 ILE B N 1
ATOM 9861 C CA . ILE B 1 467 ? 12.859 -21.969 -16.781 1 89.69 467 ILE B CA 1
ATOM 9862 C C . ILE B 1 467 ? 13.094 -20.469 -16.688 1 89.69 467 ILE B C 1
ATOM 9864 O O . ILE B 1 467 ? 12.711 -19.719 -17.594 1 89.69 467 ILE B O 1
ATOM 9868 N N . SER B 1 468 ? 13.586 -19.938 -15.562 1 91.19 468 SER B N 1
ATOM 9869 C CA . SER B 1 468 ? 14.18 -18.625 -15.352 1 91.19 468 SER B CA 1
ATOM 9870 C C . SER B 1 468 ? 15.547 -18.734 -14.695 1 91.19 468 SER B C 1
ATOM 9872 O O . SER B 1 468 ? 15.695 -19.391 -13.664 1 91.19 468 SER B O 1
ATOM 9874 N N . ASN B 1 469 ? 16.609 -18.078 -15.336 1 86.62 469 ASN B N 1
ATOM 9875 C CA . ASN B 1 469 ? 17.969 -18.297 -14.867 1 86.62 469 ASN B CA 1
ATOM 9876 C C . ASN B 1 469 ? 18.484 -17.094 -14.062 1 86.62 469 ASN B C 1
ATOM 9878 O O . ASN B 1 469 ? 19.609 -17.125 -13.57 1 86.62 469 ASN B O 1
ATOM 9882 N N . ILE B 1 470 ? 17.703 -16.109 -14.008 1 86.75 470 ILE B N 1
ATOM 9883 C CA . ILE B 1 470 ? 18.172 -14.914 -13.312 1 86.75 470 ILE B CA 1
ATOM 9884 C C . ILE B 1 470 ? 17.312 -14.641 -12.094 1 86.75 470 ILE B C 1
ATOM 9886 O O . ILE B 1 470 ? 16.141 -15.039 -12.055 1 86.75 470 ILE B O 1
ATOM 9890 N N . THR B 1 471 ? 18.031 -14.062 -11.086 1 86.81 471 THR B N 1
ATOM 9891 C CA . THR B 1 471 ? 17.297 -13.602 -9.922 1 86.81 471 THR B CA 1
ATOM 9892 C C . THR B 1 471 ? 16.375 -12.438 -10.289 1 86.81 471 THR B C 1
ATOM 9894 O O . THR B 1 471 ? 16.797 -11.516 -10.984 1 86.81 471 THR B O 1
ATOM 9897 N N . ASN B 1 472 ? 15.117 -12.508 -9.883 1 82.75 472 ASN B N 1
ATOM 9898 C CA . ASN B 1 472 ? 14.102 -11.492 -10.133 1 82.75 472 ASN B CA 1
ATOM 9899 C C . ASN B 1 472 ? 13.773 -11.383 -11.625 1 82.75 472 ASN B C 1
ATOM 9901 O O . ASN B 1 472 ? 13.664 -10.273 -12.156 1 82.75 472 ASN B O 1
ATOM 9905 N N . ALA B 1 473 ? 13.656 -12.617 -12.227 1 86 473 ALA B N 1
ATOM 9906 C CA . ALA B 1 473 ? 13.281 -12.648 -13.641 1 86 473 ALA B CA 1
ATOM 9907 C C . ALA B 1 473 ? 11.859 -12.133 -13.844 1 86 473 ALA B C 1
ATOM 9909 O O . ALA B 1 473 ? 11 -12.328 -12.984 1 86 473 ALA B O 1
ATOM 9910 N N . HIS B 1 474 ? 11.594 -11.5 -14.938 1 83 474 HIS B N 1
ATOM 9911 C CA . HIS B 1 474 ? 10.273 -10.953 -15.227 1 83 474 HIS B CA 1
ATOM 9912 C C . HIS B 1 474 ? 9.445 -11.922 -16.062 1 83 474 HIS B C 1
ATOM 9914 O O . HIS B 1 474 ? 8.219 -11.797 -16.125 1 83 474 HIS B O 1
ATOM 9920 N N . MET B 1 475 ? 10.133 -12.875 -16.703 1 82.88 475 MET B N 1
ATOM 9921 C CA . MET B 1 475 ? 9.461 -13.875 -17.516 1 82.88 475 MET B CA 1
ATOM 9922 C C . MET B 1 475 ? 10.25 -15.18 -17.547 1 82.88 475 MET B C 1
ATOM 9924 O O . MET B 1 475 ? 11.445 -15.188 -17.234 1 82.88 475 MET B O 1
ATOM 9928 N N . CYS B 1 476 ? 9.477 -16.234 -17.797 1 87.81 476 CYS B N 1
ATOM 9929 C CA . CYS B 1 476 ? 10.109 -17.531 -17.984 1 87.81 476 CYS B CA 1
ATOM 9930 C C . CYS B 1 476 ? 10.258 -17.875 -19.453 1 87.81 476 CYS B C 1
ATOM 9932 O O . CYS B 1 476 ? 9.508 -17.359 -20.297 1 87.81 476 CYS B O 1
ATOM 9934 N N . TYR B 1 477 ? 11.297 -18.656 -19.734 1 87 477 TYR B N 1
ATOM 9935 C CA . TYR B 1 477 ? 11.5 -19.094 -21.109 1 87 477 TYR B CA 1
ATOM 9936 C C . TYR B 1 477 ? 11.375 -20.609 -21.203 1 87 477 TYR B C 1
ATOM 9938 O O . TYR B 1 477 ? 11.797 -21.344 -20.312 1 87 477 TYR B O 1
ATOM 9946 N N . THR B 1 478 ? 10.703 -21.062 -22.234 1 85.75 478 THR B N 1
ATOM 9947 C CA . THR B 1 478 ? 10.492 -22.484 -22.469 1 85.75 478 THR B CA 1
ATOM 9948 C C . THR B 1 478 ? 11.773 -23.156 -22.969 1 85.75 478 THR B C 1
ATOM 9950 O O . THR B 1 478 ? 12.5 -22.578 -23.797 1 85.75 478 THR B O 1
ATOM 9953 N N . CYS B 1 479 ? 11.992 -24.344 -22.391 1 83.06 479 CYS B N 1
ATOM 9954 C CA . CYS B 1 479 ? 13.156 -25.094 -22.828 1 83.06 479 CYS B CA 1
ATOM 9955 C C . CYS B 1 479 ? 12.977 -25.609 -24.25 1 83.06 479 CYS B C 1
ATOM 9957 O O . CYS B 1 479 ? 11.859 -25.938 -24.656 1 83.06 479 CYS B O 1
ATOM 9959 N N . ASP B 1 480 ? 14.094 -25.578 -24.984 1 76.5 480 ASP B N 1
ATOM 9960 C CA . ASP B 1 480 ? 14.07 -26.109 -26.344 1 76.5 480 ASP B CA 1
ATOM 9961 C C . ASP B 1 480 ? 13.75 -27.594 -26.359 1 76.5 480 ASP B C 1
ATOM 9963 O O . ASP B 1 480 ? 13.828 -28.266 -25.312 1 76.5 480 ASP B O 1
ATOM 9967 N N . VAL B 1 481 ? 13.352 -28 -27.469 1 66.88 481 VAL B N 1
ATOM 9968 C CA . VAL B 1 481 ? 13 -29.406 -27.641 1 66.88 481 VAL B CA 1
ATOM 9969 C C . VAL B 1 481 ? 14.188 -30.281 -27.234 1 66.88 481 VAL B C 1
ATOM 9971 O O . VAL B 1 481 ? 15.32 -30.031 -27.656 1 66.88 481 VAL B O 1
ATOM 9974 N N . GLY B 1 482 ? 14.031 -31.188 -26.406 1 63.03 482 GLY B N 1
ATOM 9975 C CA . GLY B 1 482 ? 15.086 -32.062 -25.953 1 63.03 482 GLY B CA 1
ATOM 9976 C C . GLY B 1 482 ? 15.625 -31.688 -24.578 1 63.03 482 GLY B C 1
ATOM 9977 O O . GLY B 1 482 ? 16.391 -32.438 -23.984 1 63.03 482 GLY B O 1
ATOM 9978 N N . LEU B 1 483 ? 15.273 -30.547 -24.328 1 77.69 483 LEU B N 1
ATOM 9979 C CA . LEU B 1 483 ? 15.711 -30.078 -23.016 1 77.69 483 LEU B CA 1
ATOM 9980 C C . LEU B 1 483 ? 14.539 -30 -22.031 1 77.69 483 LEU B C 1
ATOM 9982 O O . LEU B 1 483 ? 13.414 -29.719 -22.438 1 77.69 483 LEU B O 1
ATOM 9986 N N . ILE B 1 484 ? 14.844 -30.484 -20.891 1 77.31 484 ILE B N 1
ATOM 9987 C CA . ILE B 1 484 ? 13.844 -30.344 -19.828 1 77.31 484 ILE B CA 1
ATOM 9988 C C . ILE B 1 484 ? 14.406 -29.484 -18.703 1 77.31 484 ILE B C 1
ATOM 9990 O O . ILE B 1 484 ? 15.617 -29.438 -18.484 1 77.31 484 ILE B O 1
ATOM 9994 N N . PRO B 1 485 ? 13.477 -28.812 -18.016 1 83.81 485 PRO B N 1
ATOM 9995 C CA . PRO B 1 485 ? 13.953 -28 -16.891 1 83.81 485 PRO B CA 1
ATOM 9996 C C . PRO B 1 485 ? 14.445 -28.844 -15.719 1 83.81 485 PRO B C 1
ATOM 9998 O O . PRO B 1 485 ? 13.922 -29.938 -15.484 1 83.81 485 PRO B O 1
ATOM 10001 N N . ASP B 1 486 ? 15.461 -28.391 -15.125 1 82.38 486 ASP B N 1
ATOM 10002 C CA . ASP B 1 486 ? 15.891 -29.031 -13.891 1 82.38 486 ASP B CA 1
ATOM 10003 C C . ASP B 1 486 ? 14.812 -28.938 -12.82 1 82.38 486 ASP B C 1
ATOM 10005 O O . ASP B 1 486 ? 13.867 -28.172 -12.953 1 82.38 486 ASP B O 1
ATOM 10009 N N . PRO B 1 487 ? 14.891 -29.828 -11.898 1 80.06 487 PRO B N 1
ATOM 10010 C CA . PRO B 1 487 ? 13.852 -29.812 -10.867 1 80.06 487 PRO B CA 1
ATOM 10011 C C . PRO B 1 487 ? 13.633 -28.422 -10.273 1 80.06 487 PRO B C 1
ATOM 10013 O O . PRO B 1 487 ? 12.516 -28.109 -9.844 1 80.06 487 PRO B O 1
ATOM 10016 N N . THR B 1 488 ? 14.602 -27.547 -10.32 1 85.44 488 THR B N 1
ATOM 10017 C CA . THR B 1 488 ? 14.469 -26.203 -9.781 1 85.44 488 THR B CA 1
ATOM 10018 C C . THR B 1 488 ? 14.047 -25.219 -10.867 1 85.44 488 THR B C 1
ATOM 10020 O O . THR B 1 488 ? 13.758 -24.047 -10.586 1 85.44 488 THR B O 1
ATOM 10023 N N . GLN B 1 489 ? 13.969 -25.734 -12.062 1 87.94 489 GLN B N 1
ATOM 10024 C CA . GLN B 1 489 ? 13.594 -24.953 -13.234 1 87.94 489 GLN B CA 1
ATOM 10025 C C . GLN B 1 489 ? 14.547 -23.766 -13.422 1 87.94 489 GLN B C 1
ATOM 10027 O O . GLN B 1 489 ? 14.117 -22.672 -13.812 1 87.94 489 GLN B O 1
ATOM 10032 N N . SER B 1 490 ? 15.789 -23.891 -13.055 1 88.5 490 SER B N 1
ATOM 10033 C CA . SER B 1 490 ? 16.781 -22.828 -13.203 1 88.5 490 SER B CA 1
ATOM 10034 C C . SER B 1 490 ? 17.562 -22.969 -14.508 1 88.5 490 SER B C 1
ATOM 10036 O O . SER B 1 490 ? 18.094 -22 -15.031 1 88.5 490 SER B O 1
ATOM 10038 N N . GLN B 1 491 ? 17.703 -24.188 -14.945 1 88.25 491 GLN B N 1
ATOM 10039 C CA . GLN B 1 491 ? 18.438 -24.453 -16.172 1 88.25 491 GLN B CA 1
ATOM 10040 C C . GLN B 1 491 ? 17.797 -25.594 -16.969 1 88.25 491 GLN B C 1
ATOM 10042 O O . GLN B 1 491 ? 17.125 -26.453 -16.391 1 88.25 491 GLN B O 1
ATOM 10047 N N . CYS B 1 492 ? 17.859 -25.453 -18.219 1 86.19 492 CYS B N 1
ATOM 10048 C CA . CYS B 1 492 ? 17.453 -26.562 -19.078 1 86.19 492 CYS B CA 1
ATOM 10049 C C . CYS B 1 492 ? 18.547 -27.625 -19.156 1 86.19 492 CYS B C 1
ATOM 10051 O O . CYS B 1 492 ? 19.719 -27.297 -19.406 1 86.19 492 CYS B O 1
ATOM 10053 N N . ILE B 1 493 ? 18.219 -28.781 -18.734 1 83.5 493 ILE B N 1
ATOM 10054 C CA . ILE B 1 493 ? 19.188 -29.875 -18.766 1 83.5 493 ILE B CA 1
ATOM 10055 C C . ILE B 1 493 ? 18.797 -30.891 -19.844 1 83.5 493 ILE B C 1
ATOM 10057 O O . ILE B 1 493 ? 17.609 -30.984 -20.203 1 83.5 493 ILE B O 1
ATOM 10061 N N . LEU B 1 494 ? 19.812 -31.516 -20.297 1 73.12 494 LEU B N 1
ATOM 10062 C CA . LEU B 1 494 ? 19.578 -32.562 -21.297 1 73.12 494 LEU B CA 1
ATOM 10063 C C . LEU B 1 494 ? 18.922 -33.781 -20.656 1 73.12 494 LEU B C 1
ATOM 10065 O O . LEU B 1 494 ? 19.297 -34.188 -19.562 1 73.12 494 LEU B O 1
ATOM 10069 N N . VAL B 1 495 ? 17.75 -34.062 -21.062 1 64.94 495 VAL B N 1
ATOM 10070 C CA . VAL B 1 495 ? 17.047 -35.25 -20.562 1 64.94 495 VAL B CA 1
ATOM 10071 C C . VAL B 1 495 ? 17.938 -36.469 -20.703 1 64.94 495 VAL B C 1
ATOM 10073 O O . VAL B 1 495 ? 18.594 -36.656 -21.719 1 64.94 495 VAL B O 1
ATOM 10076 N N . ASN B 1 496 ? 18.172 -37.156 -19.453 1 59.78 496 ASN B N 1
ATOM 10077 C CA . ASN B 1 496 ? 18.922 -38.406 -19.5 1 59.78 496 ASN B CA 1
ATOM 10078 C C . ASN B 1 496 ? 18.172 -39.469 -20.312 1 59.78 496 ASN B C 1
ATOM 10080 O O . ASN B 1 496 ? 16.984 -39.719 -20.078 1 59.78 496 ASN B O 1
ATOM 10084 N N . ILE B 1 497 ? 18.625 -39.781 -21.344 1 58.53 497 ILE B N 1
ATOM 10085 C CA . ILE B 1 497 ? 18.109 -40.844 -22.188 1 58.53 497 ILE B CA 1
ATOM 10086 C C . ILE B 1 497 ? 18.125 -42.188 -21.422 1 58.53 497 ILE B C 1
ATOM 10088 O O . ILE B 1 497 ? 19.156 -42.594 -20.891 1 58.53 497 ILE B O 1
ATOM 10092 N N . THR B 1 498 ? 17 -42.469 -20.875 1 56.53 498 THR B N 1
ATOM 10093 C CA . THR B 1 498 ? 16.969 -43.75 -20.172 1 56.53 498 THR B CA 1
ATOM 10094 C C . THR B 1 498 ? 17.156 -44.875 -21.156 1 56.53 498 THR B C 1
ATOM 10096 O O . THR B 1 498 ? 16.453 -44.969 -22.172 1 56.53 498 THR B O 1
ATOM 10099 N N . TYR B 1 499 ? 18.406 -45.438 -21.141 1 53.41 499 TYR B N 1
ATOM 10100 C CA . TYR B 1 499 ? 18.703 -46.688 -21.844 1 53.41 499 TYR B CA 1
ATOM 10101 C C . TYR B 1 499 ? 18.359 -47.906 -20.969 1 53.41 499 TYR B C 1
ATOM 10103 O O . TYR B 1 499 ? 18.328 -47.781 -19.75 1 53.41 499 TYR B O 1
ATOM 10111 N N . LEU B 1 500 ? 17.656 -48.719 -21.438 1 52.38 500 LEU B N 1
ATOM 10112 C CA . LEU B 1 500 ? 17.625 -49.969 -20.688 1 52.38 500 LEU B CA 1
ATOM 10113 C C . LEU B 1 500 ? 19.031 -50.406 -20.281 1 52.38 500 LEU B C 1
ATOM 10115 O O . LEU B 1 500 ? 19.875 -50.688 -21.125 1 52.38 500 LEU B O 1
ATOM 10119 N N . THR B 1 501 ? 19.375 -49.969 -19.094 1 59.09 501 THR B N 1
ATOM 10120 C CA . THR B 1 501 ? 20.719 -50.344 -18.609 1 59.09 501 THR B CA 1
ATOM 10121 C C . THR B 1 501 ? 20.859 -51.844 -18.469 1 59.09 501 THR B C 1
ATOM 10123 O O . THR B 1 501 ? 19.875 -52.562 -18.375 1 59.09 501 THR B O 1
ATOM 10126 N N . ILE B 1 502 ? 22.094 -52.438 -18.719 1 62.06 502 ILE B N 1
ATOM 10127 C CA . ILE B 1 502 ? 22.484 -53.844 -18.625 1 62.06 502 ILE B CA 1
ATOM 10128 C C . ILE B 1 502 ? 22.062 -54.406 -17.281 1 62.06 502 ILE B C 1
ATOM 10130 O O . ILE B 1 502 ? 21.797 -55.594 -17.156 1 62.06 502 ILE B O 1
ATOM 10134 N N . SER B 1 503 ? 21.688 -53.438 -16.375 1 65.12 503 SER B N 1
ATOM 10135 C CA . SER B 1 503 ? 21.375 -53.938 -15.047 1 65.12 503 SER B CA 1
ATOM 10136 C C . SER B 1 503 ? 19.875 -54.188 -14.891 1 65.12 503 SER B C 1
ATOM 10138 O O . SER B 1 503 ? 19.438 -54.75 -13.875 1 65.12 503 SER B O 1
ATOM 10140 N N . HIS B 1 504 ? 19.234 -53.969 -15.914 1 67.56 504 HIS B N 1
ATOM 10141 C CA . HIS B 1 504 ? 17.812 -54.25 -15.82 1 67.56 504 HIS B CA 1
ATOM 10142 C C . HIS B 1 504 ? 17.547 -55.75 -15.852 1 67.56 504 HIS B C 1
ATOM 10144 O O . HIS B 1 504 ? 18.156 -56.469 -16.641 1 67.56 504 HIS B O 1
ATOM 10150 N N . PRO B 1 505 ? 16.859 -56.188 -14.906 1 64.56 505 PRO B N 1
ATOM 10151 C CA . PRO B 1 505 ? 16.609 -57.625 -14.805 1 64.56 505 PRO B CA 1
ATOM 10152 C C . PRO B 1 505 ? 16.125 -58.25 -16.125 1 64.56 505 PRO B C 1
ATOM 10154 O O . PRO B 1 505 ? 16.469 -59.375 -16.438 1 64.56 505 PRO B O 1
ATOM 10157 N N . LEU B 1 506 ? 15.492 -57.469 -16.875 1 66.94 506 LEU B N 1
ATOM 10158 C CA . LEU B 1 506 ? 15.031 -57.969 -18.156 1 66.94 506 LEU B CA 1
ATOM 10159 C C . LEU B 1 506 ? 16.203 -58.219 -19.109 1 66.94 506 LEU B C 1
ATOM 10161 O O . LEU B 1 506 ? 16.234 -59.188 -19.859 1 66.94 506 LEU B O 1
ATOM 10165 N N . ILE B 1 507 ? 17.109 -57.375 -19.031 1 70.56 507 ILE B N 1
ATOM 10166 C CA . ILE B 1 507 ? 18.266 -57.5 -19.906 1 70.56 507 ILE B CA 1
ATOM 10167 C C . ILE B 1 507 ? 19.188 -58.625 -19.422 1 70.56 507 ILE B C 1
ATOM 10169 O O . ILE B 1 507 ? 19.719 -59.375 -20.234 1 70.56 507 ILE B O 1
ATOM 10173 N N . ILE B 1 508 ? 19.219 -58.812 -18.172 1 74.69 508 ILE B N 1
ATOM 10174 C CA . ILE B 1 508 ? 20.031 -59.875 -17.609 1 74.69 508 ILE B CA 1
ATOM 10175 C C . ILE B 1 508 ? 19.438 -61.219 -17.969 1 74.69 508 ILE B C 1
ATOM 10177 O O . ILE B 1 508 ? 20.156 -62.156 -18.375 1 74.69 508 ILE B O 1
ATOM 10181 N N . THR B 1 509 ? 18.188 -61.344 -17.844 1 74.19 509 THR B N 1
ATOM 10182 C CA . THR B 1 509 ? 17.531 -62.594 -18.188 1 74.19 509 THR B CA 1
ATOM 10183 C C . THR B 1 509 ? 17.703 -62.906 -19.672 1 74.19 509 THR B C 1
ATOM 10185 O O . THR B 1 509 ? 17.938 -64.062 -20.047 1 74.19 509 THR B O 1
ATOM 10188 N N . LEU B 1 510 ? 17.719 -61.875 -20.406 1 74.88 510 LEU B N 1
ATOM 10189 C CA . LEU B 1 510 ? 17.875 -62.094 -21.844 1 74.88 510 LEU B CA 1
ATOM 10190 C C . LEU B 1 510 ? 19.297 -62.5 -22.188 1 74.88 510 LEU B C 1
ATOM 10192 O O . LEU B 1 510 ? 19.516 -63.375 -23.031 1 74.88 510 LEU B O 1
ATOM 10196 N N . ILE B 1 511 ? 20.203 -62 -21.5 1 80.94 511 ILE B N 1
ATOM 10197 C CA . ILE B 1 511 ? 21.609 -62.344 -21.75 1 80.94 511 ILE B CA 1
ATOM 10198 C C . ILE B 1 511 ? 21.875 -63.781 -21.328 1 80.94 511 ILE B C 1
ATOM 10200 O O . ILE B 1 511 ? 22.562 -64.5 -22.047 1 80.94 511 ILE B O 1
ATOM 10204 N N . VAL B 1 512 ? 21.25 -64.25 -20.312 1 82.62 512 VAL B N 1
ATOM 10205 C CA . VAL B 1 512 ? 21.469 -65.625 -19.828 1 82.62 512 VAL B CA 1
ATOM 10206 C C . VAL B 1 512 ? 20.812 -66.625 -20.766 1 82.62 512 VAL B C 1
ATOM 10208 O O . VAL B 1 512 ? 21.438 -67.562 -21.156 1 82.62 512 VAL B O 1
ATOM 10211 N N . ILE B 1 513 ? 19.672 -66.312 -21.203 1 82.06 513 ILE B N 1
ATOM 10212 C CA . ILE B 1 513 ? 18.953 -67.25 -22.047 1 82.06 513 ILE B CA 1
ATOM 10213 C C . ILE B 1 513 ? 19.625 -67.312 -23.422 1 82.06 513 ILE B C 1
ATOM 10215 O O . ILE B 1 513 ? 19.75 -68.375 -24 1 82.06 513 ILE B O 1
ATOM 10219 N N . ILE B 1 514 ? 20.156 -66.25 -23.875 1 86 514 ILE B N 1
ATOM 10220 C CA . ILE B 1 514 ? 20.812 -66.25 -25.172 1 86 514 ILE B CA 1
ATOM 10221 C C . ILE B 1 514 ? 22.141 -66.938 -25.094 1 86 514 ILE B C 1
ATOM 10223 O O . ILE B 1 514 ? 22.5 -67.688 -26.016 1 86 514 ILE B O 1
ATOM 10227 N N . SER B 1 515 ? 22.781 -66.875 -23.984 1 89.12 515 SER B N 1
ATOM 10228 C CA . SER B 1 515 ? 24.047 -67.562 -23.812 1 89.12 515 SER B CA 1
ATOM 10229 C C . SER B 1 515 ? 23.828 -69.062 -23.734 1 89.12 515 SER B C 1
ATOM 10231 O O . SER B 1 515 ? 24.594 -69.875 -24.297 1 89.12 515 SER B O 1
ATOM 10233 N N . ILE B 1 516 ? 22.797 -69.438 -23.141 1 87.44 516 ILE B N 1
ATOM 10234 C CA . ILE B 1 516 ? 22.453 -70.875 -23.078 1 87.44 516 ILE B CA 1
ATOM 10235 C C . ILE B 1 516 ? 22.125 -71.375 -24.484 1 87.44 516 ILE B C 1
ATOM 10237 O O . ILE B 1 516 ? 22.516 -72.5 -24.859 1 87.44 516 ILE B O 1
ATOM 10241 N N . GLY B 1 517 ? 21.484 -70.5 -25.188 1 88.19 517 GLY B N 1
ATOM 10242 C CA . GLY B 1 517 ? 21.156 -70.875 -26.562 1 88.19 517 GLY B CA 1
ATOM 10243 C C . GLY B 1 517 ? 22.391 -71.062 -27.438 1 88.19 517 GLY B C 1
ATOM 10244 O O . GLY B 1 517 ? 22.5 -72 -28.188 1 88.19 517 GLY B O 1
ATOM 10245 N N . ILE B 1 518 ? 23.297 -70.188 -27.297 1 91.5 518 ILE B N 1
ATOM 10246 C CA . ILE B 1 518 ? 24.516 -70.25 -28.078 1 91.5 518 ILE B CA 1
ATOM 10247 C C . ILE B 1 518 ? 25.328 -71.5 -27.688 1 91.5 518 ILE B C 1
ATOM 10249 O O . ILE B 1 518 ? 25.844 -72.25 -28.547 1 91.5 518 ILE B O 1
ATOM 10253 N N . ILE B 1 519 ? 25.266 -71.938 -26.453 1 92.75 519 ILE B N 1
ATOM 10254 C CA . ILE B 1 519 ? 26 -73.062 -25.969 1 92.75 519 ILE B CA 1
ATOM 10255 C C . ILE B 1 519 ? 25.328 -74.375 -26.5 1 92.75 519 ILE B C 1
ATOM 10257 O O . ILE B 1 519 ? 26.016 -75.312 -26.891 1 92.75 519 ILE B O 1
ATOM 10261 N N . CYS B 1 520 ? 24.109 -74.312 -26.594 1 91.31 520 CYS B N 1
ATOM 10262 C CA . CYS B 1 520 ? 23.375 -75.5 -27.094 1 91.31 520 CYS B CA 1
ATOM 10263 C C . CYS B 1 520 ? 23.672 -75.688 -28.578 1 91.31 520 CYS B C 1
ATOM 10265 O O . CYS B 1 520 ? 23.844 -76.812 -29 1 91.31 520 CYS B O 1
ATOM 10267 N N . VAL B 1 521 ? 23.812 -74.625 -29.297 1 93.5 521 VAL B N 1
ATOM 10268 C CA . VAL B 1 521 ? 24.094 -74.75 -30.719 1 93.5 521 VAL B CA 1
ATOM 10269 C C . VAL B 1 521 ? 25.516 -75.312 -30.922 1 93.5 521 VAL B C 1
ATOM 10271 O O . VAL B 1 521 ? 25.75 -76.188 -31.75 1 93.5 521 VAL B O 1
ATOM 10274 N N . LEU B 1 522 ? 26.344 -74.875 -30.109 1 93.94 522 LEU B N 1
ATOM 10275 C CA . LEU B 1 522 ? 27.734 -75.312 -30.219 1 93.94 522 LEU B CA 1
ATOM 10276 C C . LEU B 1 522 ? 27.891 -76.75 -29.781 1 93.94 522 LEU B C 1
ATOM 10278 O O . LEU B 1 522 ? 28.656 -77.5 -30.359 1 93.94 522 LEU B O 1
ATOM 10282 N N . ALA B 1 523 ? 27.078 -77.188 -28.875 1 93.25 523 ALA B N 1
ATOM 10283 C CA . ALA B 1 523 ? 27.078 -78.562 -28.422 1 93.25 523 ALA B CA 1
ATOM 10284 C C . ALA B 1 523 ? 26.547 -79.5 -29.5 1 93.25 523 ALA B C 1
ATOM 10286 O O . ALA B 1 523 ? 27.125 -80.562 -29.781 1 93.25 523 ALA B O 1
ATOM 10287 N N . VAL B 1 524 ? 25.531 -79 -30.125 1 92.5 524 VAL B N 1
ATOM 10288 C CA . VAL B 1 524 ? 24.953 -79.75 -31.203 1 92.5 524 VAL B CA 1
ATOM 10289 C C . VAL B 1 524 ? 25.938 -79.875 -32.375 1 92.5 524 VAL B C 1
ATOM 10291 O O . VAL B 1 524 ? 26.125 -80.938 -32.969 1 92.5 524 VAL B O 1
ATOM 10294 N N . TRP B 1 525 ? 26.562 -78.812 -32.625 1 92.31 525 TRP B N 1
ATOM 10295 C CA . TRP B 1 525 ? 27.531 -78.75 -33.719 1 92.31 525 TRP B CA 1
ATOM 10296 C C . TRP B 1 525 ? 28.703 -79.688 -33.469 1 92.31 525 TRP B C 1
ATOM 10298 O O . TRP B 1 525 ? 29.141 -80.438 -34.344 1 92.31 525 TRP B O 1
ATOM 10308 N N . SER B 1 526 ? 29.078 -79.875 -32.25 1 93.06 526 SER B N 1
ATOM 10309 C CA . SER B 1 526 ? 30.172 -80.75 -31.859 1 93.06 526 SER B CA 1
ATOM 10310 C C . SER B 1 526 ? 29.797 -82.188 -31.984 1 93.06 526 SER B C 1
ATOM 10312 O O . SER B 1 526 ? 30.594 -83 -32.438 1 93.06 526 SER B O 1
ATOM 10314 N N . VAL B 1 527 ? 28.609 -82.5 -31.719 1 91.31 527 VAL B N 1
ATOM 10315 C CA . VAL B 1 527 ? 28.125 -83.875 -31.828 1 91.31 527 VAL B CA 1
ATOM 10316 C C . VAL B 1 527 ? 28.078 -84.25 -33.281 1 91.31 527 VAL B C 1
ATOM 10318 O O . VAL B 1 527 ? 28.453 -85.375 -33.656 1 91.31 527 VAL B O 1
ATOM 10321 N N . PHE B 1 528 ? 27.703 -83.375 -34.125 1 90 528 PHE B N 1
ATOM 10322 C CA . PHE B 1 528 ? 27.578 -83.688 -35.531 1 90 528 PHE B CA 1
ATOM 10323 C C . PHE B 1 528 ? 28.953 -83.812 -36.188 1 90 528 PHE B C 1
ATOM 10325 O O . PHE B 1 528 ? 29.156 -84.625 -37.094 1 90 528 PHE B O 1
ATOM 10332 N N . ILE B 1 529 ? 29.938 -83.062 -35.656 1 88.81 529 ILE B N 1
ATOM 10333 C CA . ILE B 1 529 ? 31.281 -83.188 -36.188 1 88.81 529 ILE B CA 1
ATOM 10334 C C . ILE B 1 529 ? 31.938 -84.438 -35.719 1 88.81 529 ILE B C 1
ATOM 10336 O O . ILE B 1 529 ? 32.625 -85.125 -36.5 1 88.81 529 ILE B O 1
ATOM 10340 N N . LYS B 1 530 ? 31.641 -84.938 -34.562 1 88.94 530 LYS B N 1
ATOM 10341 C CA . LYS B 1 530 ? 32.25 -86.188 -34 1 88.94 530 LYS B CA 1
ATOM 10342 C C . LYS B 1 530 ? 31.641 -87.438 -34.625 1 88.94 530 LYS B C 1
ATOM 10344 O O . LYS B 1 530 ? 32.344 -88.438 -34.844 1 88.94 530 LYS B O 1
ATOM 10349 N N . HIS B 1 531 ? 30.422 -87.375 -35.062 1 87.62 531 HIS B N 1
ATOM 10350 C CA . HIS B 1 531 ? 29.766 -88.562 -35.625 1 87.62 531 HIS B CA 1
ATOM 10351 C C . HIS B 1 531 ? 29.484 -88.375 -37.125 1 87.62 531 HIS B C 1
ATOM 10353 O O . HIS B 1 531 ? 28.438 -88.812 -37.594 1 87.62 531 HIS B O 1
ATOM 10359 N N . GLN B 1 532 ? 30.344 -87.75 -37.812 1 83.44 532 GLN B N 1
ATOM 10360 C CA . GLN B 1 532 ? 30.172 -87.438 -39.219 1 83.44 532 GLN B CA 1
ATOM 10361 C C . GLN B 1 532 ? 30.094 -88.688 -40.094 1 83.44 532 GLN B C 1
ATOM 10363 O O . GLN B 1 532 ? 29.469 -88.688 -41.156 1 83.44 532 GLN B O 1
ATOM 10368 N N . GLN B 1 533 ? 30.531 -89.75 -39.594 1 79.38 533 GLN B N 1
ATOM 10369 C CA . GLN B 1 533 ? 30.625 -91 -40.406 1 79.38 533 GLN B CA 1
ATOM 10370 C C . GLN B 1 533 ? 29.391 -91.875 -40.219 1 79.38 533 GLN B C 1
ATOM 10372 O O . GLN B 1 533 ? 29.234 -92.875 -40.875 1 79.38 533 GLN B O 1
ATOM 10377 N N . THR B 1 534 ? 28.453 -91.438 -39.438 1 80.94 534 THR B N 1
ATOM 10378 C CA . THR B 1 534 ? 27.234 -92.25 -39.219 1 80.94 534 THR B CA 1
ATOM 10379 C C . THR B 1 534 ? 26.234 -92 -40.344 1 80.94 534 THR B C 1
ATOM 10381 O O . THR B 1 534 ? 26.266 -90.938 -41 1 80.94 534 THR B O 1
ATOM 10384 N N . ALA B 1 535 ? 25.422 -92.938 -40.719 1 79.5 535 ALA B N 1
ATOM 10385 C CA . ALA B 1 535 ? 24.516 -92.938 -41.875 1 79.5 535 ALA B CA 1
ATOM 10386 C C . ALA B 1 535 ? 23.516 -91.812 -41.781 1 79.5 535 ALA B C 1
ATOM 10388 O O . ALA B 1 535 ? 23.203 -91.188 -42.781 1 79.5 535 ALA B O 1
ATOM 10389 N N . ILE B 1 536 ? 23.172 -91.375 -40.656 1 78.69 536 ILE B N 1
ATOM 10390 C CA . ILE B 1 536 ? 22.156 -90.375 -40.469 1 78.69 536 ILE B CA 1
ATOM 10391 C C . ILE B 1 536 ? 22.75 -89 -40.812 1 78.69 536 ILE B C 1
ATOM 10393 O O . ILE B 1 536 ? 22.078 -88.188 -41.438 1 78.69 536 ILE B O 1
ATOM 10397 N N . VAL B 1 537 ? 23.969 -88.812 -40.438 1 80.19 537 VAL B N 1
ATOM 10398 C CA . VAL B 1 537 ? 24.625 -87.5 -40.688 1 80.19 537 VAL B CA 1
ATOM 10399 C C . VAL B 1 537 ? 25 -87.438 -42.156 1 80.19 537 VAL B C 1
ATOM 10401 O O . VAL B 1 537 ? 24.875 -86.312 -42.781 1 80.19 537 VAL B O 1
ATOM 10404 N N . ARG B 1 538 ? 25.328 -88.562 -42.75 1 78.31 538 ARG B N 1
ATOM 10405 C CA . ARG B 1 538 ? 25.688 -88.562 -44.156 1 78.31 538 ARG B CA 1
ATOM 10406 C C . ARG B 1 538 ? 24.453 -88.375 -45.031 1 78.31 538 ARG B C 1
ATOM 10408 O O . ARG B 1 538 ? 24.531 -87.75 -46.094 1 78.31 538 ARG B O 1
ATOM 10415 N N . ALA B 1 539 ? 23.359 -88.938 -44.531 1 75.88 539 ALA B N 1
ATOM 10416 C CA . ALA B 1 539 ? 22.109 -88.812 -45.281 1 75.88 539 ALA B CA 1
ATOM 10417 C C . ALA B 1 539 ? 21.641 -87.375 -45.312 1 75.88 539 ALA B C 1
ATOM 10419 O O . ALA B 1 539 ? 20.953 -86.938 -46.25 1 75.88 539 ALA B O 1
ATOM 10420 N N . SER B 1 540 ? 22.016 -86.562 -44.312 1 78.25 540 SER B N 1
ATOM 10421 C CA . SER B 1 540 ? 21.594 -85.188 -44.219 1 78.25 540 SER B CA 1
ATOM 10422 C C . SER B 1 540 ? 22.578 -84.25 -44.969 1 78.25 540 SER B C 1
ATOM 10424 O O . SER B 1 540 ? 22.359 -83.062 -45.031 1 78.25 540 SER B O 1
ATOM 10426 N N . ASN B 1 541 ? 23.344 -84.625 -45.75 1 80.69 541 ASN B N 1
ATOM 10427 C CA . ASN B 1 541 ? 24.359 -83.875 -46.438 1 80.69 541 ASN B CA 1
ATOM 10428 C C . ASN B 1 541 ? 25.125 -82.938 -45.5 1 80.69 541 ASN B C 1
ATOM 10430 O O . ASN B 1 541 ? 24.562 -82 -44.938 1 80.69 541 ASN B O 1
ATOM 10434 N N . ASN B 1 542 ? 26.359 -83.188 -45.25 1 83.56 542 ASN B N 1
ATOM 10435 C CA . ASN B 1 542 ? 27.219 -82.5 -44.281 1 83.56 542 ASN B CA 1
ATOM 10436 C C . ASN B 1 542 ? 27.312 -81 -44.594 1 83.56 542 ASN B C 1
ATOM 10438 O O . ASN B 1 542 ? 27.344 -80.188 -43.688 1 83.56 542 ASN B O 1
ATOM 10442 N N . LEU B 1 543 ? 27.281 -80.688 -45.812 1 84 543 LEU B N 1
ATOM 10443 C CA . LEU B 1 543 ? 27.422 -79.25 -46.188 1 84 543 LEU B CA 1
ATOM 10444 C C . LEU B 1 543 ? 26.203 -78.438 -45.75 1 84 543 LEU B C 1
ATOM 10446 O O . LEU B 1 543 ? 26.344 -77.375 -45.125 1 84 543 LEU B O 1
ATOM 10450 N N . PHE B 1 544 ? 25.016 -78.938 -45.938 1 87.81 544 PHE B N 1
ATOM 10451 C CA . PHE B 1 544 ? 23.797 -78.25 -45.594 1 87.81 544 PHE B CA 1
ATOM 10452 C C . PHE B 1 544 ? 23.578 -78.188 -44.094 1 87.81 544 PHE B C 1
ATOM 10454 O O . PHE B 1 544 ? 23.062 -77.25 -43.562 1 87.81 544 PHE B O 1
ATOM 10461 N N . THR B 1 545 ? 24.016 -79.188 -43.406 1 88.5 545 THR B N 1
ATOM 10462 C CA . THR B 1 545 ? 23.891 -79.25 -41.969 1 88.5 545 THR B CA 1
ATOM 10463 C C . THR B 1 545 ? 24.797 -78.188 -41.312 1 88.5 545 THR B C 1
ATOM 10465 O O . THR B 1 545 ? 24.375 -77.5 -40.375 1 88.5 545 THR B O 1
ATOM 10468 N N . ASN B 1 546 ? 25.969 -78.062 -41.844 1 90 546 ASN B N 1
ATOM 10469 C CA . ASN B 1 546 ? 26.875 -77.062 -41.281 1 90 546 ASN B CA 1
ATOM 10470 C C . ASN B 1 546 ? 26.391 -75.688 -41.594 1 90 546 ASN B C 1
ATOM 10472 O O . ASN B 1 546 ? 26.5 -74.75 -40.781 1 90 546 ASN B O 1
ATOM 10476 N N . CYS B 1 547 ? 25.781 -75.5 -42.781 1 90.94 547 CYS B N 1
ATOM 10477 C CA . CYS B 1 547 ? 25.266 -74.188 -43.125 1 90.94 547 CYS B CA 1
ATOM 10478 C C . CYS B 1 547 ? 24.062 -73.812 -42.281 1 90.94 547 CYS B C 1
ATOM 10480 O O . CYS B 1 547 ? 23.922 -72.688 -41.875 1 90.94 547 CYS B O 1
ATOM 10482 N N . LEU B 1 548 ? 23.297 -74.75 -41.969 1 91.38 548 LEU B N 1
ATOM 10483 C CA . LEU B 1 548 ? 22.109 -74.5 -41.125 1 91.38 548 LEU B CA 1
ATOM 10484 C C . LEU B 1 548 ? 22.516 -74.188 -39.688 1 91.38 548 LEU B C 1
ATOM 10486 O O . LEU B 1 548 ? 21.953 -73.25 -39.094 1 91.38 548 LEU B O 1
ATOM 10490 N N . LEU B 1 549 ? 23.469 -74.938 -39.156 1 93.12 549 LEU B N 1
ATOM 10491 C CA . LEU B 1 549 ? 23.922 -74.625 -37.812 1 93.12 549 LEU B CA 1
ATOM 10492 C C . LEU B 1 549 ? 24.609 -73.312 -37.719 1 93.12 549 LEU B C 1
ATOM 10494 O O . LEU B 1 549 ? 24.484 -72.562 -36.719 1 93.12 549 LEU B O 1
ATOM 10498 N N . ALA B 1 550 ? 25.312 -72.938 -38.781 1 92.62 550 ALA B N 1
ATOM 10499 C CA . ALA B 1 550 ? 25.922 -71.625 -38.844 1 92.62 550 ALA B CA 1
ATOM 10500 C C . ALA B 1 550 ? 24.859 -70.5 -38.875 1 92.62 550 ALA B C 1
ATOM 10502 O O . ALA B 1 550 ? 25 -69.5 -38.25 1 92.62 550 ALA B O 1
ATOM 10503 N N . GLY B 1 551 ? 23.828 -70.75 -39.625 1 92.38 551 GLY B N 1
ATOM 10504 C CA . GLY B 1 551 ? 22.719 -69.812 -39.688 1 92.38 551 GLY B CA 1
ATOM 10505 C C . GLY B 1 551 ? 22 -69.625 -38.344 1 92.38 551 GLY B C 1
ATOM 10506 O O . GLY B 1 551 ? 21.688 -68.562 -37.938 1 92.38 551 GLY B O 1
ATOM 10507 N N . ILE B 1 552 ? 21.75 -70.75 -37.688 1 92.69 552 ILE B N 1
ATOM 10508 C CA . ILE B 1 552 ? 21.078 -70.688 -36.375 1 92.69 552 ILE B CA 1
ATOM 10509 C C . ILE B 1 552 ? 21.969 -69.938 -35.375 1 92.69 552 ILE B C 1
ATOM 10511 O O . ILE B 1 552 ? 21.469 -69.188 -34.562 1 92.69 552 ILE B O 1
ATOM 10515 N N . LEU B 1 553 ? 23.266 -70.188 -35.438 1 93.56 553 LEU B N 1
ATOM 10516 C CA . LEU B 1 553 ? 24.188 -69.438 -34.562 1 93.56 553 LEU B CA 1
ATOM 10517 C C . LEU B 1 553 ? 24.125 -67.938 -34.844 1 93.56 553 LEU B C 1
ATOM 10519 O O . LEU B 1 553 ? 24.125 -67.188 -33.906 1 93.56 553 LEU B O 1
ATOM 10523 N N . LEU B 1 554 ? 23.938 -67.562 -36.062 1 91.94 554 LEU B N 1
ATOM 10524 C CA . LEU B 1 554 ? 23.844 -66.188 -36.406 1 91.94 554 LEU B CA 1
ATOM 10525 C C . LEU B 1 554 ? 22.547 -65.562 -35.875 1 91.94 554 LEU B C 1
ATOM 10527 O O . LEU B 1 554 ? 22.531 -64.375 -35.469 1 91.94 554 LEU B O 1
ATOM 10531 N N . THR B 1 555 ? 21.484 -66.25 -35.844 1 91.38 555 THR B N 1
ATOM 10532 C CA . THR B 1 555 ? 20.219 -65.688 -35.344 1 91.38 555 THR B CA 1
ATOM 10533 C C . THR B 1 555 ? 20.281 -65.5 -33.844 1 91.38 555 THR B C 1
ATOM 10535 O O . THR B 1 555 ? 19.625 -64.562 -33.312 1 91.38 555 THR B O 1
ATOM 10538 N N . TYR B 1 556 ? 21.125 -66.312 -33.156 1 91.12 556 TYR B N 1
ATOM 10539 C CA . TYR B 1 556 ? 21.266 -66.125 -31.703 1 91.12 556 TYR B CA 1
ATOM 10540 C C . TYR B 1 556 ? 22.094 -64.875 -31.391 1 91.12 556 TYR B C 1
ATOM 10542 O O . TYR B 1 556 ? 22.047 -64.375 -30.266 1 91.12 556 TYR B O 1
ATOM 10550 N N . THR B 1 557 ? 22.781 -64.312 -32.375 1 88.62 557 THR B N 1
ATOM 10551 C CA . THR B 1 557 ? 23.609 -63.125 -32.125 1 88.62 557 THR B CA 1
ATOM 10552 C C . THR B 1 557 ? 22.797 -61.844 -32.312 1 88.62 557 THR B C 1
ATOM 10554 O O . THR B 1 557 ? 23.172 -60.781 -31.797 1 88.62 557 THR B O 1
ATOM 10557 N N . VAL B 1 558 ? 21.703 -61.938 -32.969 1 89.88 558 VAL B N 1
ATOM 10558 C CA . VAL B 1 558 ? 20.906 -60.75 -33.25 1 89.88 558 VAL B CA 1
ATOM 10559 C C . VAL B 1 558 ? 20.375 -60.156 -31.953 1 89.88 558 VAL B C 1
ATOM 10561 O O . VAL B 1 558 ? 20.531 -58.938 -31.719 1 89.88 558 VAL B O 1
ATOM 10564 N N . PRO B 1 559 ? 19.828 -61 -31.031 1 87.12 559 PRO B N 1
ATOM 10565 C CA . PRO B 1 559 ? 19.328 -60.406 -29.781 1 87.12 559 PRO B CA 1
ATOM 10566 C C . PRO B 1 559 ? 20.438 -59.75 -28.953 1 87.12 559 PRO B C 1
ATOM 10568 O O . PRO B 1 559 ? 20.188 -58.812 -28.203 1 87.12 559 PRO B O 1
ATOM 10571 N N . VAL B 1 560 ? 21.672 -60.156 -29.109 1 86 560 VAL B N 1
ATOM 10572 C CA . VAL B 1 560 ? 22.797 -59.594 -28.375 1 86 560 VAL B CA 1
ATOM 10573 C C . VAL B 1 560 ? 23.047 -58.156 -28.859 1 86 560 VAL B C 1
ATOM 10575 O O . VAL B 1 560 ? 23.328 -57.25 -28.062 1 86 560 VAL B O 1
ATOM 10578 N N . ILE B 1 561 ? 22.812 -57.969 -30.109 1 86.31 561 ILE B N 1
ATOM 10579 C CA . ILE B 1 561 ? 23.031 -56.656 -30.703 1 86.31 561 ILE B CA 1
ATOM 10580 C C . ILE B 1 561 ? 21.891 -55.719 -30.312 1 86.31 561 ILE B C 1
ATOM 10582 O O . ILE B 1 561 ? 22.109 -54.531 -30.078 1 86.31 561 ILE B O 1
ATOM 10586 N N . ILE B 1 562 ? 20.734 -56.219 -30.156 1 81.44 562 ILE B N 1
ATOM 10587 C CA . ILE B 1 562 ? 19.547 -55.406 -29.859 1 81.44 562 ILE B CA 1
ATOM 10588 C C . ILE B 1 562 ? 19.641 -54.875 -28.438 1 81.44 562 ILE B C 1
ATOM 10590 O O . ILE B 1 562 ? 19.172 -53.75 -28.156 1 81.44 562 ILE B O 1
ATOM 10594 N N . ILE B 1 563 ? 20.234 -55.625 -27.578 1 78 563 ILE B N 1
ATOM 10595 C CA . ILE B 1 563 ? 20.281 -55.25 -26.156 1 78 563 ILE B CA 1
ATOM 10596 C C . ILE B 1 563 ? 21.391 -54.25 -25.922 1 78 563 ILE B C 1
ATOM 10598 O O . ILE B 1 563 ? 21.375 -53.531 -24.922 1 78 563 ILE B O 1
ATOM 10602 N N . LEU B 1 564 ? 22.203 -54.062 -26.891 1 78.81 564 LEU B N 1
ATOM 10603 C CA . LEU B 1 564 ? 23.297 -53.094 -26.734 1 78.81 564 LEU B CA 1
ATOM 10604 C C . LEU B 1 564 ? 22.766 -51.688 -26.766 1 78.81 564 LEU B C 1
ATOM 10606 O O . LEU B 1 564 ? 21.656 -51.438 -27.234 1 78.81 564 LEU B O 1
ATOM 10610 N N . PRO B 1 565 ? 23.469 -50.719 -26.078 1 77.5 565 PRO B N 1
ATOM 10611 C CA . PRO B 1 565 ? 23.031 -49.312 -26.062 1 77.5 565 PRO B CA 1
ATOM 10612 C C . PRO B 1 565 ? 22.812 -48.75 -27.453 1 77.5 565 PRO B C 1
ATOM 10614 O O . PRO B 1 565 ? 23.578 -49.062 -28.375 1 77.5 565 PRO B O 1
ATOM 10617 N N . ILE B 1 566 ? 21.828 -48.062 -27.578 1 77.5 566 ILE B N 1
ATOM 10618 C CA . ILE B 1 566 ? 21.375 -47.531 -28.875 1 77.5 566 ILE B CA 1
ATOM 10619 C C . ILE B 1 566 ? 22.391 -46.5 -29.391 1 77.5 566 ILE B C 1
ATOM 10621 O O . ILE B 1 566 ? 22.766 -45.562 -28.688 1 77.5 566 ILE B O 1
ATOM 10625 N N . SER B 1 567 ? 23.094 -46.781 -30.391 1 81.94 567 SER B N 1
ATOM 10626 C CA . SER B 1 567 ? 23.984 -45.906 -31.156 1 81.94 567 SER B CA 1
ATOM 10627 C C . SER B 1 567 ? 23.719 -46 -32.656 1 81.94 567 SER B C 1
ATOM 10629 O O . SER B 1 567 ? 22.922 -46.844 -33.094 1 81.94 567 SER B O 1
ATOM 10631 N N . SER B 1 568 ? 24.25 -45.094 -33.469 1 85 568 SER B N 1
ATOM 10632 C CA . SER B 1 568 ? 24.078 -45.188 -34.906 1 85 568 SER B CA 1
ATOM 10633 C C . SER B 1 568 ? 24.578 -46.531 -35.438 1 85 568 SER B C 1
ATOM 10635 O O . SER B 1 568 ? 23.953 -47.125 -36.312 1 85 568 SER B O 1
ATOM 10637 N N . LEU B 1 569 ? 25.594 -47.062 -34.875 1 86.69 569 LEU B N 1
ATOM 10638 C CA . LEU B 1 569 ? 26.156 -48.344 -35.281 1 86.69 569 LEU B CA 1
ATOM 10639 C C . LEU B 1 569 ? 25.25 -49.5 -34.875 1 86.69 569 LEU B C 1
ATOM 10641 O O . LEU B 1 569 ? 25 -50.406 -35.656 1 86.69 569 LEU B O 1
ATOM 10645 N N . THR B 1 570 ? 24.734 -49.438 -33.688 1 85.94 570 THR B N 1
ATOM 10646 C CA . THR B 1 570 ? 23.906 -50.531 -33.188 1 85.94 570 THR B CA 1
ATOM 10647 C C . THR B 1 570 ? 22.578 -50.594 -33.938 1 85.94 570 THR B C 1
ATOM 10649 O O . THR B 1 570 ? 22.031 -51.656 -34.188 1 85.94 570 THR B O 1
ATOM 10652 N N . CYS B 1 571 ? 22.094 -49.469 -34.312 1 82.38 571 CYS B N 1
ATOM 10653 C CA . CYS B 1 571 ? 20.828 -49.438 -35.031 1 82.38 571 CYS B CA 1
ATOM 10654 C C . CYS B 1 571 ? 20.969 -50.062 -36.406 1 82.38 571 CYS B C 1
ATOM 10656 O O . CYS B 1 571 ? 20.141 -50.844 -36.844 1 82.38 571 CYS B O 1
ATOM 10658 N N . ASN B 1 572 ? 22.031 -49.75 -37.094 1 87.44 572 ASN B N 1
ATOM 10659 C CA . ASN B 1 572 ? 22.25 -50.281 -38.438 1 87.44 572 ASN B CA 1
ATOM 10660 C C . ASN B 1 572 ? 22.656 -51.75 -38.375 1 87.44 572 ASN B C 1
ATOM 10662 O O . ASN B 1 572 ? 22.234 -52.562 -39.219 1 87.44 572 ASN B O 1
ATOM 10666 N N . LEU B 1 573 ? 23.453 -52.094 -37.375 1 87.31 573 LEU B N 1
ATOM 10667 C CA . LEU B 1 573 ? 23.859 -53.5 -37.25 1 87.31 573 LEU B CA 1
ATOM 10668 C C . LEU B 1 573 ? 22.656 -54.375 -36.906 1 87.31 573 LEU B C 1
ATOM 10670 O O . LEU B 1 573 ? 22.594 -55.531 -37.344 1 87.31 573 LEU B O 1
ATOM 10674 N N . THR B 1 574 ? 21.781 -53.875 -36.125 1 84.69 574 THR B N 1
ATOM 10675 C CA . THR B 1 574 ? 20.578 -54.656 -35.812 1 84.69 574 THR B CA 1
ATOM 10676 C C . THR B 1 574 ? 19.781 -54.938 -37.094 1 84.69 574 THR B C 1
ATOM 10678 O O . THR B 1 574 ? 19.328 -56.062 -37.281 1 84.69 574 THR B O 1
ATOM 10681 N N . TYR B 1 575 ? 19.703 -53.969 -37.906 1 84.25 575 TYR B N 1
ATOM 10682 C CA . TYR B 1 575 ? 18.984 -54.156 -39.156 1 84.25 575 TYR B CA 1
ATOM 10683 C C . TYR B 1 575 ? 19.703 -55.156 -40.062 1 84.25 575 TYR B C 1
ATOM 10685 O O . TYR B 1 575 ? 19.094 -56.062 -40.594 1 84.25 575 TYR B O 1
ATOM 10693 N N . ILE B 1 576 ? 21 -55.094 -40.156 1 88.12 576 ILE B N 1
ATOM 10694 C CA . ILE B 1 576 ? 21.797 -55.938 -41.062 1 88.12 576 ILE B CA 1
ATOM 10695 C C . ILE B 1 576 ? 21.797 -57.375 -40.562 1 88.12 576 ILE B C 1
ATOM 10697 O O . ILE B 1 576 ? 21.562 -58.312 -41.312 1 88.12 576 ILE B O 1
ATOM 10701 N N . THR B 1 577 ? 22 -57.531 -39.344 1 89.25 577 THR B N 1
ATOM 10702 C CA . THR B 1 577 ? 22.109 -58.875 -38.812 1 89.25 577 THR B CA 1
ATOM 10703 C C . THR B 1 577 ? 20.75 -59.594 -38.812 1 89.25 577 THR B C 1
ATOM 10705 O O . THR B 1 577 ? 20.672 -60.781 -39.062 1 89.25 577 THR B O 1
ATOM 10708 N N . PHE B 1 578 ? 19.734 -58.875 -38.531 1 85.81 578 PHE B N 1
ATOM 10709 C CA . PHE B 1 578 ? 18.391 -59.469 -38.531 1 85.81 578 PHE B CA 1
ATOM 10710 C C . PHE B 1 578 ? 18.047 -59.969 -39.938 1 85.81 578 PHE B C 1
ATOM 10712 O O . PHE B 1 578 ? 17.641 -61.125 -40.094 1 85.81 578 PHE B O 1
ATOM 10719 N N . MET B 1 579 ? 18.266 -59.188 -40.906 1 87.56 579 MET B N 1
ATOM 10720 C CA . MET B 1 579 ? 17.906 -59.562 -42.281 1 87.56 579 MET B CA 1
ATOM 10721 C C . MET B 1 579 ? 18.828 -60.656 -42.812 1 87.56 579 MET B C 1
ATOM 10723 O O . MET B 1 579 ? 18.359 -61.625 -43.406 1 87.56 579 MET B O 1
ATOM 10727 N N . THR B 1 580 ? 20.031 -60.531 -42.531 1 91.69 580 THR B N 1
ATOM 10728 C CA . THR B 1 580 ? 20.984 -61.5 -43.031 1 91.69 580 THR B CA 1
ATOM 10729 C C . THR B 1 580 ? 20.797 -62.875 -42.375 1 91.69 580 THR B C 1
ATOM 10731 O O . THR B 1 580 ? 20.859 -63.906 -43.062 1 91.69 580 THR B O 1
ATOM 10734 N N . SER B 1 581 ? 20.562 -62.844 -41.125 1 91.31 581 SER B N 1
ATOM 10735 C CA . SER B 1 581 ? 20.453 -64.125 -40.438 1 91.31 581 SER B CA 1
ATOM 10736 C C . SER B 1 581 ? 19.219 -64.938 -40.875 1 91.31 581 SER B C 1
ATOM 10738 O O . SER B 1 581 ? 19.312 -66.062 -41.219 1 91.31 581 SER B O 1
ATOM 10740 N N . PHE B 1 582 ? 18.125 -64.312 -41 1 88.69 582 PHE B N 1
ATOM 10741 C CA . PHE B 1 582 ? 16.891 -65 -41.375 1 88.69 582 PHE B CA 1
ATOM 10742 C C . PHE B 1 582 ? 16.891 -65.312 -42.844 1 88.69 582 PHE B C 1
ATOM 10744 O O . PHE B 1 582 ? 16.453 -66.438 -43.25 1 88.69 582 PHE B O 1
ATOM 10751 N N . ALA B 1 583 ? 17.406 -64.438 -43.625 1 92.12 583 ALA B N 1
ATOM 10752 C CA . ALA B 1 583 ? 17.516 -64.75 -45.031 1 92.12 583 ALA B CA 1
ATOM 10753 C C . ALA B 1 583 ? 18.453 -65.938 -45.312 1 92.12 583 ALA B C 1
ATOM 10755 O O . ALA B 1 583 ? 18.188 -66.75 -46.156 1 92.12 583 ALA B O 1
ATOM 10756 N N . TYR B 1 584 ? 19.516 -65.938 -44.531 1 93.56 584 TYR B N 1
ATOM 10757 C CA . TYR B 1 584 ? 20.484 -67 -44.688 1 93.56 584 TYR B CA 1
ATOM 10758 C C . TYR B 1 584 ? 19.859 -68.375 -44.344 1 93.56 584 TYR B C 1
ATOM 10760 O O . TYR B 1 584 ? 20 -69.312 -45.094 1 93.56 584 TYR B O 1
ATOM 10768 N N . ILE B 1 585 ? 19.156 -68.438 -43.312 1 91.81 585 ILE B N 1
ATOM 10769 C CA . ILE B 1 585 ? 18.516 -69.688 -42.906 1 91.81 585 ILE B CA 1
ATOM 10770 C C . ILE B 1 585 ? 17.469 -70.125 -43.938 1 91.81 585 ILE B C 1
ATOM 10772 O O . ILE B 1 585 ? 17.406 -71.25 -44.344 1 91.81 585 ILE B O 1
ATOM 10776 N N . MET B 1 586 ? 16.766 -69.188 -44.438 1 91.81 586 MET B N 1
ATOM 10777 C CA . MET B 1 586 ? 15.734 -69.5 -45.438 1 91.81 586 MET B CA 1
ATOM 10778 C C . MET B 1 586 ? 16.359 -69.938 -46.75 1 91.81 586 MET B C 1
ATOM 10780 O O . MET B 1 586 ? 15.828 -70.812 -47.438 1 91.81 586 MET B O 1
ATOM 10784 N N . ALA B 1 587 ? 17.453 -69.312 -47.031 1 92.88 587 ALA B N 1
ATOM 10785 C CA . ALA B 1 587 ? 18.156 -69.688 -48.25 1 92.88 587 ALA B CA 1
ATOM 10786 C C . ALA B 1 587 ? 18.688 -71.125 -48.188 1 92.88 587 ALA B C 1
ATOM 10788 O O . ALA B 1 587 ? 18.609 -71.875 -49.125 1 92.88 587 ALA B O 1
ATOM 10789 N N . VAL B 1 588 ? 19.203 -71.438 -47 1 92.31 588 VAL B N 1
ATOM 10790 C CA . VAL B 1 588 ? 19.734 -72.75 -46.812 1 92.31 588 VAL B CA 1
ATOM 10791 C C . VAL B 1 588 ? 18.594 -73.812 -46.844 1 92.31 588 VAL B C 1
ATOM 10793 O O . VAL B 1 588 ? 18.719 -74.875 -47.469 1 92.31 588 VAL B O 1
ATOM 10796 N N . ILE B 1 589 ? 17.547 -73.438 -46.25 1 89.62 589 ILE B N 1
ATOM 10797 C CA . ILE B 1 589 ? 16.391 -74.312 -46.25 1 89.62 589 ILE B CA 1
ATOM 10798 C C . ILE B 1 589 ? 15.867 -74.5 -47.688 1 89.62 589 ILE B C 1
ATOM 10800 O O . ILE B 1 589 ? 15.539 -75.625 -48.125 1 89.62 589 ILE B O 1
ATOM 10804 N N . LEU B 1 590 ? 15.867 -73.5 -48.438 1 89.69 590 LEU B N 1
ATOM 10805 C CA . LEU B 1 590 ? 15.406 -73.562 -49.812 1 89.69 590 LEU B CA 1
ATOM 10806 C C . LEU B 1 590 ? 16.328 -74.375 -50.656 1 89.69 590 LEU B C 1
ATOM 10808 O O . LEU B 1 590 ? 15.875 -75.188 -51.5 1 89.69 590 LEU B O 1
ATOM 10812 N N . ALA B 1 591 ? 17.594 -74.25 -50.438 1 89.5 591 ALA B N 1
ATOM 10813 C CA . ALA B 1 591 ? 18.562 -75.062 -51.188 1 89.5 591 ALA B CA 1
ATOM 10814 C C . ALA B 1 591 ? 18.469 -76.562 -50.844 1 89.5 591 ALA B C 1
ATOM 10816 O O . ALA B 1 591 ? 18.516 -77.375 -51.75 1 89.5 591 ALA B O 1
ATOM 10817 N N . LYS B 1 592 ? 18.297 -76.75 -49.625 1 87.44 592 LYS B N 1
ATOM 10818 C CA . LYS B 1 592 ? 18.188 -78.125 -49.188 1 87.44 592 LYS B CA 1
ATOM 10819 C C . LYS B 1 592 ? 16.922 -78.812 -49.719 1 87.44 592 LYS B C 1
ATOM 10821 O O . LYS B 1 592 ? 16.938 -79.938 -50.156 1 87.44 592 LYS B O 1
ATOM 10826 N N . THR B 1 593 ? 15.852 -78.125 -49.656 1 87 593 THR B N 1
ATOM 10827 C CA . THR B 1 593 ? 14.594 -78.688 -50.125 1 87 593 THR B CA 1
ATOM 10828 C C . THR B 1 593 ? 14.594 -78.812 -51.656 1 87 593 THR B C 1
ATOM 10830 O O . THR B 1 593 ? 14.016 -79.75 -52.219 1 87 593 THR B O 1
ATOM 10833 N N . TYR B 1 594 ? 15.289 -77.938 -52.25 1 87.69 594 TYR B N 1
ATOM 10834 C CA . TYR B 1 594 ? 15.406 -78.062 -53.719 1 87.69 594 TYR B CA 1
ATOM 10835 C C . TYR B 1 594 ? 16.234 -79.25 -54.094 1 87.69 594 TYR B C 1
ATOM 10837 O O . TYR B 1 594 ? 15.93 -79.938 -55.094 1 87.69 594 TYR B O 1
ATOM 10845 N N . LEU B 1 595 ? 17.281 -79.5 -53.312 1 85.19 595 LEU B N 1
ATOM 10846 C CA . LEU B 1 595 ? 18.062 -80.688 -53.562 1 85.19 595 LEU B CA 1
ATOM 10847 C C . LEU B 1 595 ? 17.188 -81.938 -53.469 1 85.19 595 LEU B C 1
ATOM 10849 O O . LEU B 1 595 ? 17.297 -82.875 -54.281 1 85.19 595 LEU B O 1
ATOM 10853 N N . LEU B 1 596 ? 16.297 -81.938 -52.562 1 83.25 596 LEU B N 1
ATOM 10854 C CA . LEU B 1 596 ? 15.406 -83.062 -52.406 1 83.25 596 LEU B CA 1
ATOM 10855 C C . LEU B 1 596 ? 14.414 -83.188 -53.562 1 83.25 596 LEU B C 1
ATOM 10857 O O . LEU B 1 596 ? 14.086 -84.25 -54 1 83.25 596 LEU B O 1
ATOM 10861 N N . ILE B 1 597 ? 14.062 -82.125 -54.094 1 84.69 597 ILE B N 1
ATOM 10862 C CA . ILE B 1 597 ? 13.141 -82.125 -55.219 1 84.69 597 ILE B CA 1
ATOM 10863 C C . ILE B 1 597 ? 13.852 -82.562 -56.469 1 84.69 597 ILE B C 1
ATOM 10865 O O . ILE B 1 597 ? 13.289 -83.312 -57.281 1 84.69 597 ILE B O 1
ATOM 10869 N N . LYS B 1 598 ? 15.055 -82.25 -56.594 1 82.88 598 LYS B N 1
ATOM 10870 C CA . LYS B 1 598 ? 15.844 -82.625 -57.75 1 82.88 598 LYS B CA 1
ATOM 10871 C C . LYS B 1 598 ? 16.109 -84.125 -57.75 1 82.88 598 LYS B C 1
ATOM 10873 O O . LYS B 1 598 ? 16.094 -84.812 -58.812 1 82.88 598 LYS B O 1
ATOM 10878 N N . ILE B 1 599 ? 16.234 -84.688 -56.531 1 81.62 599 ILE B N 1
ATOM 10879 C CA . ILE B 1 599 ? 16.562 -86.125 -56.438 1 81.62 599 ILE B CA 1
ATOM 10880 C C . ILE B 1 599 ? 15.297 -86.938 -56.531 1 81.62 599 ILE B C 1
ATOM 10882 O O . ILE B 1 599 ? 15.258 -87.938 -57.281 1 81.62 599 ILE B O 1
ATOM 10886 N N . PHE B 1 600 ? 14.258 -86.625 -55.906 1 82 600 PHE B N 1
ATOM 10887 C CA . PHE B 1 600 ? 13.109 -87.5 -55.781 1 82 600 PHE B CA 1
ATOM 10888 C C . PHE B 1 600 ? 12.016 -87.125 -56.781 1 82 600 PHE B C 1
ATOM 10890 O O . PHE B 1 600 ? 11.188 -87.938 -57.156 1 82 600 PHE B O 1
ATOM 10897 N N . PHE B 1 601 ? 12.07 -85.875 -57.188 1 83.06 601 PHE B N 1
ATOM 10898 C CA . PHE B 1 601 ? 11.062 -85.438 -58.156 1 83.06 601 PHE B CA 1
ATOM 10899 C C . PHE B 1 601 ? 11.719 -84.75 -59.344 1 83.06 601 PHE B C 1
ATOM 10901 O O . PHE B 1 601 ? 11.453 -83.562 -59.594 1 83.06 601 PHE B O 1
ATOM 10908 N N . PRO B 1 602 ? 12.422 -85.688 -60.062 1 77.38 602 PRO B N 1
ATOM 10909 C CA . PRO B 1 602 ? 13.102 -85.062 -61.188 1 77.38 602 PRO B CA 1
ATOM 10910 C C . PRO B 1 602 ? 12.148 -84.625 -62.312 1 77.38 602 PRO B C 1
ATOM 10912 O O . PRO B 1 602 ? 11.164 -85.312 -62.594 1 77.38 602 PRO B O 1
ATOM 10915 N N . GLN B 1 603 ? 12.133 -83.375 -62.906 1 79 603 GLN B N 1
ATOM 10916 C CA . GLN B 1 603 ? 11.383 -82.875 -64.062 1 79 603 GLN B CA 1
ATOM 10917 C C . GLN B 1 603 ? 10.016 -82.375 -63.594 1 79 603 GLN B C 1
ATOM 10919 O O . GLN B 1 603 ? 9.102 -82.25 -64.438 1 79 603 GLN B O 1
ATOM 10924 N N . SER B 1 604 ? 9.82 -82.125 -62.25 1 81.38 604 SER B N 1
ATOM 10925 C CA . SER B 1 604 ? 8.602 -81.5 -61.781 1 81.38 604 SER B CA 1
ATOM 10926 C C . SER B 1 604 ? 8.523 -80.062 -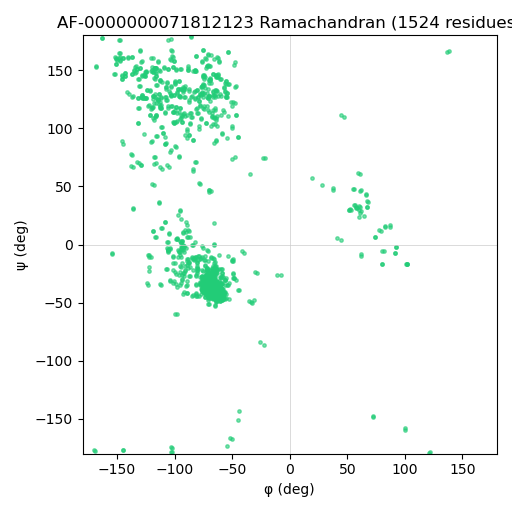62.219 1 81.38 604 SER B C 1
ATOM 10928 O O . SER B 1 604 ? 9.508 -79.5 -62.688 1 81.38 604 SER B O 1
ATOM 10930 N N . ARG B 1 605 ? 7.312 -79.375 -62.188 1 81.62 605 ARG B N 1
ATOM 10931 C CA . ARG B 1 605 ? 7.137 -78 -62.562 1 81.62 605 ARG B CA 1
ATOM 10932 C C . ARG B 1 605 ? 8.094 -77.062 -61.812 1 81.62 605 ARG B C 1
ATOM 10934 O O . ARG B 1 605 ? 8.68 -76.188 -62.375 1 81.62 605 ARG B O 1
ATOM 10941 N N . LEU B 1 606 ? 8.414 -77.375 -60.531 1 79.94 606 LEU B N 1
ATOM 10942 C CA . LEU B 1 606 ? 9.289 -76.562 -59.719 1 79.94 606 LEU B CA 1
ATOM 10943 C C . LEU B 1 606 ? 10.742 -76.75 -60.125 1 79.94 606 LEU B C 1
ATOM 10945 O O . LEU B 1 606 ? 11.516 -75.812 -60.094 1 79.94 606 LEU B O 1
ATOM 10949 N N . ASP B 1 607 ? 11.055 -77.938 -60.406 1 83.25 607 ASP B N 1
ATOM 10950 C CA . ASP B 1 607 ? 12.406 -78.188 -60.875 1 83.25 607 ASP B CA 1
ATOM 10951 C C . ASP B 1 607 ? 12.688 -77.5 -62.188 1 83.25 607 ASP B C 1
ATOM 10953 O O . ASP B 1 607 ? 13.773 -76.938 -62.406 1 83.25 607 ASP B O 1
ATOM 10957 N N . LYS B 1 608 ? 11.594 -77.5 -63.094 1 83.12 608 LYS B N 1
ATOM 10958 C CA . LYS B 1 608 ? 11.75 -76.812 -64.375 1 83.12 608 LYS B CA 1
ATOM 10959 C C . LYS B 1 608 ? 11.953 -75.312 -64.188 1 83.12 608 LYS B C 1
ATOM 10961 O O . LYS B 1 608 ? 12.812 -74.688 -64.812 1 83.12 608 LYS B O 1
ATOM 10966 N N . ILE B 1 609 ? 11.234 -74.75 -63.25 1 82.38 609 ILE B N 1
ATOM 10967 C CA . ILE B 1 609 ? 11.312 -73.312 -62.969 1 82.38 609 ILE B CA 1
ATOM 10968 C C . ILE B 1 609 ? 12.672 -73 -62.375 1 82.38 609 ILE B C 1
ATOM 10970 O O . ILE B 1 609 ? 13.312 -72 -62.75 1 82.38 609 ILE B O 1
ATOM 10974 N N . MET B 1 610 ? 13.133 -73.812 -61.438 1 81.69 610 MET B N 1
ATOM 10975 C CA . MET B 1 610 ? 14.391 -73.562 -60.75 1 81.69 610 MET B CA 1
ATOM 10976 C C . MET B 1 610 ? 15.578 -73.75 -61.688 1 81.69 610 MET B C 1
ATOM 10978 O O . MET B 1 610 ? 16.578 -73 -61.594 1 81.69 610 MET B O 1
ATOM 10982 N N . ARG B 1 611 ? 15.398 -74.625 -62.656 1 81.5 611 ARG B N 1
ATOM 10983 C CA . ARG B 1 611 ? 16.453 -74.875 -63.625 1 81.5 611 ARG B CA 1
ATOM 10984 C C . ARG B 1 611 ? 16.578 -73.625 -64.562 1 81.5 611 ARG B C 1
ATOM 10986 O O . ARG B 1 611 ? 17.688 -73.25 -64.938 1 81.5 611 ARG B O 1
ATOM 10993 N N . LYS B 1 612 ? 15.383 -73.062 -64.812 1 79.06 612 LYS B N 1
ATOM 10994 C CA . LYS B 1 612 ? 15.406 -71.875 -65.688 1 79.06 612 LYS B CA 1
ATOM 10995 C C . LYS B 1 612 ? 16.062 -70.688 -64.938 1 79.06 612 LYS B C 1
ATOM 10997 O O . LYS B 1 612 ? 16.797 -69.938 -65.562 1 79.06 612 LYS B O 1
ATOM 11002 N N . ILE B 1 613 ? 15.859 -70.625 -63.594 1 77 613 ILE B N 1
ATOM 11003 C CA . ILE B 1 613 ? 16.391 -69.5 -62.781 1 77 613 ILE B CA 1
ATOM 11004 C C . ILE B 1 613 ? 17.891 -69.688 -62.594 1 77 613 ILE B C 1
ATOM 11006 O O . ILE B 1 613 ? 18.656 -68.75 -62.625 1 77 613 ILE B O 1
ATOM 11010 N N . LEU B 1 614 ? 18.344 -71 -62.406 1 77.94 614 LEU B N 1
ATOM 11011 C CA . LEU B 1 614 ? 19.734 -71.312 -62.125 1 77.94 614 LEU B CA 1
ATOM 11012 C C . LEU B 1 614 ? 20.516 -71.5 -63.438 1 77.94 614 LEU B C 1
ATOM 11014 O O . LEU B 1 614 ? 21.75 -71.562 -63.406 1 77.94 614 LEU B O 1
ATOM 11018 N N . CYS B 1 615 ? 19.938 -71.25 -64.688 1 64.75 615 CYS B N 1
ATOM 11019 C CA . CYS B 1 615 ? 20.484 -71.25 -66.062 1 64.75 615 CYS B CA 1
ATOM 11020 C C . CYS B 1 615 ? 21.391 -72.5 -66.25 1 64.75 615 CYS B C 1
ATOM 11022 O O . CYS B 1 615 ? 22.344 -72.438 -67 1 64.75 615 CYS B O 1
ATOM 11024 N N . SER B 1 616 ? 21.578 -73.5 -65.312 1 65.19 616 SER B N 1
ATOM 11025 C CA . SER B 1 616 ? 22.453 -74.625 -65.562 1 65.19 616 SER B CA 1
ATOM 11026 C C . SER B 1 616 ? 21.859 -75.875 -65 1 65.19 616 SER B C 1
ATOM 11028 O O . SER B 1 616 ? 21.25 -75.875 -63.906 1 65.19 616 SER B O 1
ATOM 11030 N N . ARG B 1 617 ? 21.766 -77 -65.688 1 61.62 617 ARG B N 1
ATOM 11031 C CA . ARG B 1 617 ? 21.281 -78.312 -65.312 1 61.62 617 ARG B CA 1
ATOM 11032 C C . ARG B 1 617 ? 22.172 -78.938 -64.25 1 61.62 617 ARG B C 1
ATOM 11034 O O . ARG B 1 617 ? 21.703 -79.688 -63.406 1 61.62 617 ARG B O 1
ATOM 11041 N N . SER B 1 618 ? 23.469 -78.5 -64.188 1 62.25 618 SER B N 1
ATOM 11042 C CA . SER B 1 618 ? 24.422 -79.188 -63.281 1 62.25 618 SER B CA 1
ATOM 11043 C C . SER B 1 618 ? 24.812 -78.25 -62.125 1 62.25 618 SER B C 1
ATOM 11045 O O . SER B 1 618 ? 25.766 -78.5 -61.375 1 62.25 618 SER B O 1
ATOM 11047 N N . ALA B 1 619 ? 24.141 -77.188 -61.906 1 67.69 619 ALA B N 1
ATOM 11048 C CA . ALA B 1 619 ? 24.578 -76.25 -60.875 1 67.69 619 ALA B CA 1
ATOM 11049 C C . ALA B 1 619 ? 24.359 -76.812 -59.5 1 67.69 619 ALA B C 1
ATOM 11051 O O . ALA B 1 619 ? 23.328 -77.438 -59.188 1 67.69 619 ALA B O 1
ATOM 11052 N N . PRO B 1 620 ? 25.516 -76.625 -58.656 1 74.5 620 PRO B N 1
ATOM 11053 C CA . PRO B 1 620 ? 25.359 -77.125 -57.281 1 74.5 620 PRO B CA 1
ATOM 11054 C C . PRO B 1 620 ? 24.281 -76.375 -56.5 1 74.5 620 PRO B C 1
ATOM 11056 O O . PRO B 1 620 ? 24.062 -75.188 -56.75 1 74.5 620 PRO B O 1
ATOM 11059 N N . GLN B 1 621 ? 23.422 -76.938 -55.844 1 79 621 GLN B N 1
ATOM 11060 C CA . GLN B 1 621 ? 22.312 -76.375 -55.062 1 79 621 GLN B CA 1
ATOM 11061 C C . GLN B 1 621 ? 22.797 -75.25 -54.125 1 79 621 GLN B C 1
ATOM 11063 O O . GLN B 1 621 ? 22.016 -74.438 -53.688 1 79 621 GLN B O 1
ATOM 11068 N N . SER B 1 622 ? 24.094 -75.188 -53.969 1 83.38 622 SER B N 1
ATOM 11069 C CA . SER B 1 622 ? 24.672 -74.188 -53.094 1 83.38 622 SER B CA 1
ATOM 11070 C C . SER B 1 622 ? 24.656 -72.812 -53.812 1 83.38 622 SER B C 1
ATOM 11072 O O . SER B 1 622 ? 24.781 -71.75 -53.156 1 83.38 622 SER B O 1
ATOM 11074 N N . THR B 1 623 ? 24.359 -72.812 -55.125 1 86.75 623 THR B N 1
ATOM 11075 C CA . THR B 1 623 ? 24.297 -71.562 -55.875 1 86.75 623 THR B CA 1
ATOM 11076 C C . THR B 1 623 ? 23.062 -70.75 -55.5 1 86.75 623 THR B C 1
ATOM 11078 O O . THR B 1 623 ? 23.047 -69.562 -55.562 1 86.75 623 THR B O 1
ATOM 11081 N N . ILE B 1 624 ? 22.047 -71.438 -54.969 1 89.06 624 ILE B N 1
ATOM 11082 C CA . ILE B 1 624 ? 20.812 -70.75 -54.531 1 89.06 624 ILE B CA 1
ATOM 11083 C C . ILE B 1 624 ? 21.109 -69.875 -53.312 1 89.06 624 ILE B C 1
ATOM 11085 O O . ILE B 1 624 ? 20.625 -68.75 -53.219 1 89.06 624 ILE B O 1
ATOM 11089 N N . ILE B 1 625 ? 21.953 -70.312 -52.438 1 91.44 625 ILE B N 1
ATOM 11090 C CA . ILE B 1 625 ? 22.297 -69.562 -51.219 1 91.44 625 ILE B CA 1
ATOM 11091 C C . ILE B 1 625 ? 23.062 -68.312 -51.594 1 91.44 625 ILE B C 1
ATOM 11093 O O . ILE B 1 625 ? 22.75 -67.188 -51.094 1 91.44 625 ILE B O 1
ATOM 11097 N N . VAL B 1 626 ? 23.922 -68.5 -52.594 1 90.06 626 VAL B N 1
ATOM 11098 C CA . VAL B 1 626 ? 24.75 -67.375 -52.969 1 90.06 626 VAL B CA 1
ATOM 11099 C C . VAL B 1 626 ? 23.891 -66.312 -53.688 1 90.06 626 VAL B C 1
ATOM 11101 O O . VAL B 1 626 ? 24.031 -65.125 -53.438 1 90.06 626 VAL B O 1
ATOM 11104 N N . ILE B 1 627 ? 22.953 -66.75 -54.5 1 90 627 ILE B N 1
ATOM 11105 C CA . ILE B 1 627 ? 22.109 -65.812 -55.25 1 90 627 ILE B CA 1
ATOM 11106 C C . ILE B 1 627 ? 21.188 -65.062 -54.281 1 90 627 ILE B C 1
ATOM 11108 O O . ILE B 1 627 ? 21.094 -63.844 -54.344 1 90 627 ILE B O 1
ATOM 11112 N N . ILE B 1 628 ? 20.594 -65.75 -53.312 1 92.5 628 ILE B N 1
ATOM 11113 C CA . ILE B 1 628 ? 19.672 -65.125 -52.406 1 92.5 628 ILE B CA 1
ATOM 11114 C C . ILE B 1 628 ? 20.438 -64.125 -51.469 1 92.5 628 ILE B C 1
ATOM 11116 O O . ILE B 1 628 ? 19.984 -63.031 -51.219 1 92.5 628 ILE B O 1
ATOM 11120 N N . MET B 1 629 ? 21.578 -64.5 -50.969 1 93.25 629 MET B N 1
ATOM 11121 C CA . MET B 1 629 ? 22.344 -63.688 -50.062 1 93.25 629 MET B CA 1
ATOM 11122 C C . MET B 1 629 ? 22.859 -62.438 -50.781 1 93.25 629 MET B C 1
ATOM 11124 O O . MET B 1 629 ? 22.969 -61.375 -50.188 1 93.25 629 MET B O 1
ATOM 11128 N N . THR B 1 630 ? 23.141 -62.625 -52.125 1 92.38 630 THR B N 1
ATOM 11129 C CA . THR B 1 630 ? 23.578 -61.469 -52.906 1 92.38 630 THR B CA 1
ATOM 11130 C C . THR B 1 630 ? 22.438 -60.5 -53.094 1 92.38 630 THR B C 1
ATOM 11132 O O . THR B 1 630 ? 22.625 -59.281 -52.969 1 92.38 630 THR B O 1
ATOM 11135 N N . ILE B 1 631 ? 21.25 -61 -53.281 1 90.31 631 ILE B N 1
ATOM 11136 C CA . ILE B 1 631 ? 20.094 -60.125 -53.438 1 90.31 631 ILE B CA 1
ATOM 11137 C C . ILE B 1 631 ? 19.797 -59.406 -52.125 1 90.31 631 ILE B C 1
ATOM 11139 O O . ILE B 1 631 ? 19.531 -58.219 -52.125 1 90.31 631 ILE B O 1
ATOM 11143 N N . VAL B 1 632 ? 19.875 -60.125 -51.031 1 92.06 632 VAL B N 1
ATOM 11144 C CA . VAL B 1 632 ? 19.578 -59.562 -49.719 1 92.06 632 VAL B CA 1
ATOM 11145 C C . VAL B 1 632 ? 20.609 -58.5 -49.375 1 92.06 632 VAL B C 1
ATOM 11147 O O . VAL B 1 632 ? 20.281 -57.438 -48.844 1 92.06 632 VAL B O 1
ATOM 11150 N N . THR B 1 633 ? 21.859 -58.75 -49.656 1 91.75 633 THR B N 1
ATOM 11151 C CA . THR B 1 633 ? 22.906 -57.781 -49.375 1 91.75 633 THR B CA 1
ATOM 11152 C C . THR B 1 633 ? 22.734 -56.531 -50.25 1 91.75 633 THR B C 1
ATOM 11154 O O . THR B 1 633 ? 22.953 -55.406 -49.781 1 91.75 633 THR B O 1
ATOM 11157 N N . LEU B 1 634 ? 22.312 -56.719 -51.5 1 90.38 634 LEU B N 1
ATOM 11158 C CA . LEU B 1 634 ? 22.078 -55.562 -52.375 1 90.38 634 LEU B CA 1
ATOM 11159 C C . LEU B 1 634 ? 20.922 -54.719 -51.844 1 90.38 634 LEU B C 1
ATOM 11161 O O . LEU B 1 634 ? 21 -53.5 -51.875 1 90.38 634 LEU B O 1
ATOM 11165 N N . VAL B 1 635 ? 19.938 -55.375 -51.375 1 88.25 635 VAL B N 1
ATOM 11166 C CA . VAL B 1 635 ? 18.781 -54.656 -50.844 1 88.25 635 VAL B CA 1
ATOM 11167 C C . VAL B 1 635 ? 19.172 -53.906 -49.562 1 88.25 635 VAL B C 1
ATOM 11169 O O . VAL B 1 635 ? 18.75 -52.75 -49.375 1 88.25 635 VAL B O 1
ATOM 11172 N N . GLN B 1 636 ? 19.938 -54.5 -48.719 1 88.62 636 GLN B N 1
ATOM 11173 C CA . GLN B 1 636 ? 20.391 -53.844 -47.5 1 88.62 636 GLN B CA 1
ATOM 11174 C C . GLN B 1 636 ? 21.234 -52.625 -47.781 1 88.62 636 GLN B C 1
ATOM 11176 O O . GLN B 1 636 ? 21.094 -51.594 -47.125 1 88.62 636 GLN B O 1
ATOM 11181 N N . VAL B 1 637 ? 22.062 -52.75 -48.781 1 88 637 VAL B N 1
ATOM 11182 C CA . VAL B 1 637 ? 22.922 -51.625 -49.125 1 88 637 VAL B CA 1
ATOM 11183 C C . VAL B 1 637 ? 22.078 -50.469 -49.656 1 88 637 VAL B C 1
ATOM 11185 O O . VAL B 1 637 ? 22.297 -49.312 -49.312 1 88 637 VAL B O 1
ATOM 11188 N N . VAL B 1 638 ? 21.062 -50.781 -50.406 1 86.44 638 VAL B N 1
ATOM 11189 C CA . VAL B 1 638 ? 20.203 -49.75 -51 1 86.44 638 VAL B CA 1
ATOM 11190 C C . VAL B 1 638 ? 19.391 -49.062 -49.875 1 86.44 638 VAL B C 1
ATOM 11192 O O . VAL B 1 638 ? 19.266 -47.844 -49.844 1 86.44 638 VAL B O 1
ATOM 11195 N N . VAL B 1 639 ? 18.906 -49.875 -48.969 1 83 639 VAL B N 1
ATOM 11196 C CA . VAL B 1 639 ? 18.047 -49.312 -47.906 1 83 639 VAL B CA 1
ATOM 11197 C C . VAL B 1 639 ? 18.875 -48.5 -46.938 1 83 639 VAL B C 1
ATOM 11199 O O . VAL B 1 639 ? 18.453 -47.406 -46.531 1 83 639 VAL B O 1
ATOM 11202 N N . LEU B 1 640 ? 20.047 -48.906 -46.562 1 85.12 640 LEU B N 1
ATOM 11203 C CA . LEU B 1 640 ? 20.859 -48.219 -45.562 1 85.12 640 LEU B CA 1
ATOM 11204 C C . LEU B 1 640 ? 21.5 -46.969 -46.156 1 85.12 640 LEU B C 1
ATOM 11206 O O . LEU B 1 640 ? 21.797 -46 -45.438 1 85.12 640 LEU B O 1
ATOM 11210 N N . THR B 1 641 ? 21.75 -46.969 -47.469 1 84.81 641 THR B N 1
ATOM 11211 C CA . THR B 1 641 ? 22.281 -45.781 -48.094 1 84.81 641 THR B CA 1
ATOM 11212 C C . THR B 1 641 ? 21.203 -44.75 -48.312 1 84.81 641 THR B C 1
ATOM 11214 O O . THR B 1 641 ? 21.453 -43.531 -48.219 1 84.81 641 THR B O 1
ATOM 11217 N N . ALA B 1 642 ? 20.016 -45.156 -48.562 1 81 642 ALA B N 1
ATOM 11218 C CA . ALA B 1 642 ? 18.906 -44.25 -48.781 1 81 642 ALA B CA 1
ATOM 11219 C C . ALA B 1 642 ? 18.469 -43.625 -47.438 1 81 642 ALA B C 1
ATOM 11221 O O . ALA B 1 642 ? 18.219 -42.406 -47.375 1 81 642 ALA B O 1
ATOM 11222 N N . ASP B 1 643 ? 18.359 -44.406 -46.438 1 77.12 643 ASP B N 1
ATOM 11223 C CA . ASP B 1 643 ? 17.859 -43.938 -45.156 1 77.12 643 ASP B CA 1
ATOM 11224 C C . ASP B 1 643 ? 18.547 -44.625 -44 1 77.12 643 ASP B C 1
ATOM 11226 O O . ASP B 1 643 ? 18.016 -45.594 -43.469 1 77.12 643 ASP B O 1
ATOM 11230 N N . PRO B 1 644 ? 19.656 -44.094 -43.594 1 78.62 644 PRO B N 1
ATOM 11231 C CA . PRO B 1 644 ? 20.297 -44.719 -42.438 1 78.62 644 PRO B CA 1
ATOM 11232 C C . PRO B 1 644 ? 19.516 -44.531 -41.156 1 78.62 644 PRO B C 1
ATOM 11234 O O . PRO B 1 644 ? 18.875 -43.5 -40.969 1 78.62 644 PRO B O 1
ATOM 11237 N N . LEU B 1 645 ? 19.484 -45.656 -40.375 1 77.56 645 LEU B N 1
ATOM 11238 C CA . LEU B 1 645 ? 18.781 -45.594 -39.094 1 77.56 645 LEU B CA 1
ATOM 11239 C C . LEU B 1 645 ? 19.578 -44.812 -38.062 1 77.56 645 LEU B C 1
ATOM 11241 O O . LEU B 1 645 ? 20.781 -45 -37.906 1 77.56 645 LEU B O 1
ATOM 11245 N N . MET B 1 646 ? 18.969 -43.719 -37.594 1 79.25 646 MET B N 1
ATOM 11246 C CA . MET B 1 646 ? 19.578 -42.844 -36.594 1 79.25 646 MET B CA 1
ATOM 11247 C C . MET B 1 646 ? 18.844 -42.938 -35.25 1 79.25 646 MET B C 1
ATOM 11249 O O . MET B 1 646 ? 17.656 -43.219 -35.219 1 79.25 646 MET B O 1
ATOM 11253 N N . PRO B 1 647 ? 19.703 -42.938 -34.25 1 76.44 647 PRO B N 1
ATOM 11254 C CA . PRO B 1 647 ? 19.047 -42.906 -32.938 1 76.44 647 PRO B CA 1
ATOM 11255 C C . PRO B 1 647 ? 18.219 -41.656 -32.719 1 76.44 647 PRO B C 1
ATOM 11257 O O . PRO B 1 647 ? 18.609 -40.562 -33.156 1 76.44 647 PRO B O 1
ATOM 11260 N N . ALA B 1 648 ? 16.984 -41.812 -32.344 1 72.06 648 ALA B N 1
ATOM 11261 C CA . ALA B 1 648 ? 16.094 -40.719 -32 1 72.06 648 ALA B CA 1
ATOM 11262 C C . ALA B 1 648 ? 15.633 -40.781 -30.547 1 72.06 648 ALA B C 1
ATOM 11264 O O . ALA B 1 648 ? 15.812 -41.812 -29.891 1 72.06 648 ALA B O 1
ATOM 11265 N N . ARG B 1 649 ? 15.359 -39.594 -30.062 1 67.94 649 ARG B N 1
ATOM 11266 C CA . ARG B 1 649 ? 14.922 -39.531 -28.672 1 67.94 649 ARG B CA 1
ATOM 11267 C C . ARG B 1 649 ? 13.422 -39.25 -28.594 1 67.94 649 ARG B C 1
ATOM 11269 O O . ARG B 1 649 ? 12.875 -38.5 -29.422 1 67.94 649 ARG B O 1
ATOM 11276 N N . TYR B 1 650 ? 12.734 -40.188 -28 1 60.22 650 TYR B N 1
ATOM 11277 C CA . TYR B 1 650 ? 11.32 -40 -27.75 1 60.22 650 TYR B CA 1
ATOM 11278 C C . TYR B 1 650 ? 11.078 -39.594 -26.297 1 60.22 650 TYR B C 1
ATOM 11280 O O . TYR B 1 650 ? 11.641 -40.188 -25.375 1 60.22 650 TYR B O 1
ATOM 11288 N N . VAL B 1 651 ? 10.594 -38.375 -26.141 1 55.09 651 VAL B N 1
ATOM 11289 C CA . VAL B 1 651 ? 10.297 -37.875 -24.812 1 55.09 651 VAL B CA 1
ATOM 11290 C C . VAL B 1 651 ? 8.914 -38.344 -24.375 1 55.09 651 VAL B C 1
ATOM 11292 O O . VAL B 1 651 ? 7.914 -38.062 -25.047 1 55.09 651 VAL B O 1
ATOM 11295 N N . SER B 1 652 ? 8.938 -39.5 -23.734 1 49.31 652 SER B N 1
ATOM 11296 C CA . SER B 1 652 ? 7.668 -39.875 -23.109 1 49.31 652 SER B CA 1
ATOM 11297 C C . SER B 1 652 ? 7.418 -39.062 -21.844 1 49.31 652 SER B C 1
ATOM 11299 O O . SER B 1 652 ? 8.266 -39 -20.953 1 49.31 652 SER B O 1
ATOM 11301 N N . ASN B 1 653 ? 6.156 -38.594 -21.656 1 49.16 653 ASN B N 1
ATOM 11302 C CA . ASN B 1 653 ? 5.586 -37.875 -20.531 1 49.16 653 ASN B CA 1
ATOM 11303 C C . ASN B 1 653 ? 6.648 -37.062 -19.797 1 49.16 653 ASN B C 1
ATOM 11305 O O . ASN B 1 653 ? 6.926 -37.312 -18.625 1 49.16 653 ASN B O 1
ATOM 11309 N N . ASN B 1 654 ? 7.457 -36.219 -20.5 1 51.25 654 ASN B N 1
ATOM 11310 C CA . ASN B 1 654 ? 8.32 -35.125 -20.078 1 51.25 654 ASN B CA 1
ATOM 11311 C C . ASN B 1 654 ? 9.43 -35.594 -19.141 1 51.25 654 ASN B C 1
ATOM 11313 O O . ASN B 1 654 ? 10.266 -34.812 -18.703 1 51.25 654 ASN B O 1
ATOM 11317 N N . GLU B 1 655 ? 9.328 -36.969 -18.688 1 55.88 655 GLU B N 1
ATOM 11318 C CA . GLU B 1 655 ? 10.383 -37.281 -17.734 1 55.88 655 GLU B CA 1
ATOM 11319 C C . GLU B 1 655 ? 11.375 -38.281 -18.312 1 55.88 655 GLU B C 1
ATOM 11321 O O . GLU B 1 655 ? 12.562 -38.25 -17.969 1 55.88 655 GLU B O 1
ATOM 11326 N N . LEU B 1 656 ? 10.734 -39.125 -19.078 1 55 656 LEU B N 1
ATOM 11327 C CA . LEU B 1 656 ? 11.656 -40.156 -19.531 1 55 656 LEU B CA 1
ATOM 11328 C C . LEU B 1 656 ? 11.891 -40.062 -21.047 1 55 656 LEU B C 1
ATOM 11330 O O . LEU B 1 656 ? 10.945 -39.875 -21.812 1 55 656 LEU B O 1
ATOM 11334 N N . VAL B 1 657 ? 13.172 -39.812 -21.359 1 62.09 657 VAL B N 1
ATOM 11335 C CA . VAL B 1 657 ? 13.547 -39.812 -22.766 1 62.09 657 VAL B CA 1
ATOM 11336 C C . VAL B 1 657 ? 14.078 -41.188 -23.172 1 62.09 657 VAL B C 1
ATOM 11338 O O . VAL B 1 657 ? 14.961 -41.719 -22.516 1 62.09 657 VAL B O 1
ATOM 11341 N N . TYR B 1 658 ? 13.312 -41.781 -23.953 1 62.84 658 TYR B N 1
ATOM 11342 C CA . TYR B 1 658 ? 13.758 -43.062 -24.484 1 62.84 658 TYR B CA 1
ATOM 11343 C C . TYR B 1 658 ? 14.398 -42.906 -25.844 1 62.84 658 TYR B C 1
ATOM 11345 O O . TYR B 1 658 ? 13.945 -42.125 -26.672 1 62.84 658 TYR B O 1
ATOM 11353 N N . ALA B 1 659 ? 15.648 -43.531 -25.828 1 67.81 659 ALA B N 1
ATOM 11354 C CA . ALA B 1 659 ? 16.297 -43.562 -27.141 1 67.81 659 ALA B CA 1
ATOM 11355 C C . ALA B 1 659 ? 15.734 -44.688 -28 1 67.81 659 ALA B C 1
ATOM 11357 O O . ALA B 1 659 ? 15.445 -45.781 -27.5 1 67.81 659 ALA B O 1
ATOM 11358 N N . TYR B 1 660 ? 15.297 -44.469 -29.125 1 68.81 660 TYR B N 1
ATOM 11359 C CA . TYR B 1 660 ? 14.844 -45.5 -30.047 1 68.81 660 TYR B CA 1
ATOM 11360 C C . TYR B 1 660 ? 15.43 -45.281 -31.438 1 68.81 660 TYR B C 1
ATOM 11362 O O . TYR B 1 660 ? 15.938 -44.188 -31.734 1 68.81 660 TYR B O 1
ATOM 11370 N N . CYS B 1 661 ? 15.586 -46.312 -32.094 1 67.38 661 CYS B N 1
ATOM 11371 C CA . CYS B 1 661 ? 16.078 -46.219 -33.469 1 67.38 661 CYS B CA 1
ATOM 11372 C C . CYS B 1 661 ? 14.984 -45.781 -34.406 1 67.38 661 CYS B C 1
ATOM 11374 O O . CYS B 1 661 ? 13.852 -46.25 -34.344 1 67.38 661 CYS B O 1
ATOM 11376 N N . THR B 1 662 ? 15.102 -44.469 -34.906 1 63.62 662 THR B N 1
ATOM 11377 C CA . THR B 1 662 ? 14.109 -43.906 -35.812 1 63.62 662 THR B CA 1
ATOM 11378 C C . THR B 1 662 ? 13.836 -44.875 -36.969 1 63.62 662 THR B C 1
ATOM 11380 O O . THR B 1 662 ? 14.75 -45.531 -37.469 1 63.62 662 THR B O 1
ATOM 11383 N N . ALA B 1 663 ? 12.773 -45.562 -36.844 1 53.97 663 ALA B N 1
ATOM 11384 C CA . ALA B 1 663 ? 12.422 -46.25 -38.094 1 53.97 663 ALA B CA 1
ATOM 11385 C C . ALA B 1 663 ? 11.992 -45.281 -39.156 1 53.97 663 ALA B C 1
ATOM 11387 O O . ALA B 1 663 ? 10.875 -44.75 -39.125 1 53.97 663 ALA B O 1
ATOM 11388 N N . ASN B 1 664 ? 12.734 -44.156 -39.375 1 48.75 664 ASN B N 1
ATOM 11389 C CA . ASN B 1 664 ? 12.156 -43.188 -40.281 1 48.75 664 ASN B CA 1
ATOM 11390 C C . ASN B 1 664 ? 11.125 -43.812 -41.219 1 48.75 664 ASN B C 1
ATOM 11392 O O . ASN B 1 664 ? 10.023 -43.312 -41.375 1 48.75 664 ASN B O 1
ATOM 11396 N N . THR B 1 665 ? 11.547 -44.438 -42.5 1 47.28 665 THR B N 1
ATOM 11397 C CA . THR B 1 665 ? 10.594 -44.719 -43.562 1 47.28 665 THR B CA 1
ATOM 11398 C C . THR B 1 665 ? 10.023 -46.125 -43.406 1 47.28 665 THR B C 1
ATOM 11400 O O . THR B 1 665 ? 10.773 -47.094 -43.25 1 47.28 665 THR B O 1
ATOM 11403 N N . MET B 1 666 ? 8.875 -46.344 -42.75 1 52.25 666 MET B N 1
ATOM 11404 C CA . MET B 1 666 ? 7.984 -47.469 -42.938 1 52.25 666 MET B CA 1
ATOM 11405 C C . MET B 1 666 ? 8.398 -48.312 -44.125 1 52.25 666 MET B C 1
ATOM 11407 O O . MET B 1 666 ? 8.219 -49.531 -44.156 1 52.25 666 MET B O 1
ATOM 11411 N N . SER B 1 667 ? 9.055 -47.625 -45 1 58.72 667 SER B N 1
ATOM 11412 C CA . SER B 1 667 ? 9.211 -48.25 -46.312 1 58.72 667 SER B CA 1
ATOM 11413 C C . SER B 1 667 ? 10.336 -49.312 -46.281 1 58.72 667 SER B C 1
ATOM 11415 O O . SER B 1 667 ? 10.18 -50.406 -46.812 1 58.72 667 SER B O 1
ATOM 11417 N N . GLY B 1 668 ? 11.516 -48.969 -45.625 1 61.75 668 GLY B N 1
ATOM 11418 C CA . GLY B 1 668 ? 12.594 -49.938 -45.656 1 61.75 668 GLY B CA 1
ATOM 11419 C C . GLY B 1 668 ? 12.328 -51.156 -44.812 1 61.75 668 GLY B C 1
ATOM 11420 O O . GLY B 1 668 ? 12.555 -52.281 -45.25 1 61.75 668 GLY B O 1
ATOM 11421 N N . PHE B 1 669 ? 11.773 -50.969 -43.625 1 66.38 669 PHE B N 1
ATOM 11422 C CA . PHE B 1 669 ? 11.461 -52.094 -42.75 1 66.38 669 PHE B CA 1
ATOM 11423 C C . PHE B 1 669 ? 10.32 -52.906 -43.344 1 66.38 669 PHE B C 1
ATOM 11425 O O . PHE B 1 669 ? 10.352 -54.156 -43.25 1 66.38 669 PHE B O 1
ATOM 11432 N N . GLY B 1 670 ? 9.539 -52.156 -43.906 1 70.19 670 GLY B N 1
ATOM 11433 C CA . GLY B 1 670 ? 8.461 -52.875 -44.562 1 70.19 670 GLY B CA 1
ATOM 11434 C C . GLY B 1 670 ? 8.93 -53.719 -45.719 1 70.19 670 GLY B C 1
ATOM 11435 O O . GLY B 1 670 ? 8.469 -54.844 -45.906 1 70.19 670 GLY B O 1
ATOM 11436 N N . LEU B 1 671 ? 9.852 -53.219 -46.438 1 75.38 671 LEU B N 1
ATOM 11437 C CA . LEU B 1 671 ? 10.398 -53.969 -47.562 1 75.38 671 LEU B CA 1
ATOM 11438 C C . LEU B 1 671 ? 11.172 -55.188 -47.094 1 75.38 671 LEU B C 1
ATOM 11440 O O . LEU B 1 671 ? 11.078 -56.281 -47.688 1 75.38 671 LEU B O 1
ATOM 11444 N N . THR B 1 672 ? 11.898 -55.062 -46.094 1 75.94 672 THR B N 1
ATOM 11445 C CA . THR B 1 672 ? 12.672 -56.188 -45.531 1 75.94 672 THR B CA 1
ATOM 11446 C C . THR B 1 672 ? 11.758 -57.281 -45.031 1 75.94 672 THR B C 1
ATOM 11448 O O . THR B 1 672 ? 11.977 -58.469 -45.312 1 75.94 672 THR B O 1
ATOM 11451 N N . ILE B 1 673 ? 10.789 -56.875 -44.406 1 75.06 673 ILE B N 1
ATOM 11452 C CA . ILE B 1 673 ? 9.867 -57.875 -43.875 1 75.06 673 ILE B CA 1
ATOM 11453 C C . ILE B 1 673 ? 9.125 -58.562 -45 1 75.06 673 ILE B C 1
ATOM 11455 O O . ILE B 1 673 ? 8.875 -59.75 -44.969 1 75.06 673 ILE B O 1
ATOM 11459 N N . SER B 1 674 ? 8.883 -57.75 -46 1 79.25 674 SER B N 1
ATOM 11460 C CA . SER B 1 674 ? 8.188 -58.344 -47.156 1 79.25 674 SER B CA 1
ATOM 11461 C C . SER B 1 674 ? 9.062 -59.375 -47.875 1 79.25 674 SER B C 1
ATOM 11463 O O . SER B 1 674 ? 8.578 -60.406 -48.312 1 79.25 674 SER B O 1
ATOM 11465 N N . ILE B 1 675 ? 10.281 -59.125 -48 1 84.94 675 ILE B N 1
ATOM 11466 C CA . ILE B 1 675 ? 11.203 -60.062 -48.625 1 84.94 675 ILE B CA 1
ATOM 11467 C C . ILE B 1 675 ? 11.352 -61.312 -47.781 1 84.94 675 ILE B C 1
ATOM 11469 O O . ILE B 1 675 ? 11.344 -62.438 -48.312 1 84.94 675 ILE B O 1
ATOM 11473 N N . LEU B 1 676 ? 11.43 -61.125 -46.5 1 85.38 676 LEU B N 1
ATOM 11474 C CA . LEU B 1 676 ? 11.555 -62.281 -45.625 1 85.38 676 LEU B CA 1
ATOM 11475 C C . LEU B 1 676 ? 10.297 -63.125 -45.656 1 85.38 676 LEU B C 1
ATOM 11477 O O . LEU B 1 676 ? 10.367 -64.375 -45.625 1 85.38 676 LEU B O 1
ATOM 11481 N N . LEU B 1 677 ? 9.18 -62.469 -45.781 1 82.31 677 LEU B N 1
ATOM 11482 C CA . LEU B 1 677 ? 7.922 -63.188 -45.844 1 82.31 677 LEU B CA 1
ATOM 11483 C C . LEU B 1 677 ? 7.793 -63.938 -47.188 1 82.31 677 LEU B C 1
ATOM 11485 O O . LEU B 1 677 ? 7.289 -65.062 -47.219 1 82.31 677 LEU B O 1
ATOM 11489 N N . ALA B 1 678 ? 8.258 -63.344 -48.188 1 86.31 678 ALA B N 1
ATOM 11490 C CA . ALA B 1 678 ? 8.227 -63.969 -49.5 1 86.31 678 ALA B CA 1
ATOM 11491 C C . ALA B 1 678 ? 9.148 -65.188 -49.531 1 86.31 678 ALA B C 1
ATOM 11493 O O . ALA B 1 678 ? 8.766 -66.25 -50.031 1 86.31 678 ALA B O 1
ATOM 11494 N N . LEU B 1 679 ? 10.32 -65 -49 1 88.75 679 LEU B N 1
ATOM 11495 C CA . LEU B 1 679 ? 11.25 -66.125 -48.938 1 88.75 679 LEU B CA 1
ATOM 11496 C C . LEU B 1 679 ? 10.695 -67.25 -48.094 1 88.75 679 LEU B C 1
ATOM 11498 O O . LEU B 1 679 ? 10.82 -68.375 -48.438 1 88.75 679 LEU B O 1
ATOM 11502 N N . ASN B 1 680 ? 10.094 -66.875 -47 1 88.5 680 ASN B N 1
ATOM 11503 C CA . ASN B 1 680 ? 9.523 -67.875 -46.125 1 88.5 680 ASN B CA 1
ATOM 11504 C C . ASN B 1 680 ? 8.352 -68.625 -46.781 1 88.5 680 ASN B C 1
ATOM 11506 O O . ASN B 1 680 ? 8.18 -69.812 -46.594 1 88.5 680 ASN B O 1
ATOM 11510 N N . THR B 1 681 ? 7.605 -67.938 -47.531 1 85.5 681 THR B N 1
ATOM 11511 C CA . THR B 1 681 ? 6.504 -68.562 -48.25 1 85.5 681 THR B CA 1
ATOM 11512 C C . THR B 1 681 ? 7.027 -69.562 -49.312 1 85.5 681 THR B C 1
ATOM 11514 O O . THR B 1 681 ? 6.457 -70.625 -49.469 1 85.5 681 THR B O 1
ATOM 11517 N N . MET B 1 682 ? 8.07 -69.25 -49.906 1 87 682 MET B N 1
ATOM 11518 C CA . MET B 1 682 ? 8.688 -70.125 -50.875 1 87 682 MET B CA 1
ATOM 11519 C C . MET B 1 682 ? 9.211 -71.375 -50.156 1 87 682 MET B C 1
ATOM 11521 O O . MET B 1 682 ? 9.094 -72.5 -50.656 1 87 682 MET B O 1
ATOM 11525 N N . CYS B 1 683 ? 9.781 -71.125 -48.969 1 87.5 683 CYS B N 1
ATOM 11526 C CA . CYS B 1 683 ? 10.258 -72.25 -48.188 1 87.5 683 CYS B CA 1
ATOM 11527 C C . CYS B 1 683 ? 9.109 -73.188 -47.812 1 87.5 683 CYS B C 1
ATOM 11529 O O . CYS B 1 683 ? 9.25 -74.438 -47.844 1 87.5 683 CYS B O 1
ATOM 11531 N N . ILE B 1 684 ? 7.992 -72.625 -47.531 1 82.62 684 ILE B N 1
ATOM 11532 C CA . ILE B 1 684 ? 6.824 -73.438 -47.188 1 82.62 684 ILE B CA 1
ATOM 11533 C C . ILE B 1 684 ? 6.348 -74.25 -48.375 1 82.62 684 ILE B C 1
ATOM 11535 O O . ILE B 1 684 ? 6.043 -75.438 -48.281 1 82.62 684 ILE B O 1
ATOM 11539 N N . ILE B 1 685 ? 6.418 -73.688 -49.5 1 84.38 685 ILE B N 1
ATOM 11540 C CA . ILE B 1 685 ? 5.941 -74.312 -50.719 1 84.38 685 ILE B CA 1
ATOM 11541 C C . ILE B 1 685 ? 6.871 -75.5 -51.094 1 84.38 685 ILE B C 1
ATOM 11543 O O . ILE B 1 685 ? 6.41 -76.625 -51.375 1 84.38 685 ILE B O 1
ATOM 11547 N N . PHE B 1 686 ? 8.156 -75.25 -51.031 1 85.75 686 PHE B N 1
ATOM 11548 C CA . PHE B 1 686 ? 9.117 -76.312 -51.375 1 85.75 686 PHE B CA 1
ATOM 11549 C C . PHE B 1 686 ? 9.055 -77.438 -50.344 1 85.75 686 PHE B C 1
ATOM 11551 O O . PHE B 1 686 ? 9.086 -78.625 -50.719 1 85.75 686 PHE B O 1
ATOM 11558 N N . ALA B 1 687 ? 8.945 -77 -49.125 1 82.5 687 ALA B N 1
ATOM 11559 C CA . ALA B 1 687 ? 8.906 -78 -48.062 1 82.5 687 ALA B CA 1
ATOM 11560 C C . ALA B 1 687 ? 7.617 -78.812 -48.156 1 82.5 687 ALA B C 1
ATOM 11562 O O . ALA B 1 687 ? 7.617 -80.062 -47.844 1 82.5 687 ALA B O 1
ATOM 11563 N N . TYR B 1 688 ? 6.582 -78.188 -48.562 1 76.81 688 TYR B N 1
ATOM 11564 C CA . TYR B 1 688 ? 5.309 -78.938 -48.719 1 76.81 688 TYR B CA 1
ATOM 11565 C C . TYR B 1 688 ? 5.383 -79.938 -49.844 1 76.81 688 TYR B C 1
ATOM 11567 O O . TYR B 1 688 ? 4.855 -81.062 -49.688 1 76.81 688 TYR B O 1
ATOM 11575 N N . LYS B 1 689 ? 6.086 -79.75 -50.844 1 78 689 LYS B N 1
ATOM 11576 C CA . LYS B 1 689 ? 6.199 -80.625 -52 1 78 689 LYS B CA 1
ATOM 11577 C C . LYS B 1 689 ? 7.066 -81.812 -51.656 1 78 689 LYS B C 1
ATOM 11579 O O . LYS B 1 689 ? 6.855 -82.938 -52.188 1 78 689 LYS B O 1
ATOM 11584 N N . THR B 1 690 ? 7.957 -81.688 -50.75 1 77.19 690 THR B N 1
ATOM 11585 C CA . THR B 1 690 ? 8.875 -82.75 -50.406 1 77.19 690 THR B CA 1
ATOM 11586 C C . THR B 1 690 ? 8.391 -83.5 -49.188 1 77.19 690 THR B C 1
ATOM 11588 O O . THR B 1 690 ? 9.07 -84.438 -48.719 1 77.19 690 THR B O 1
ATOM 11591 N N . ARG B 1 691 ? 7.336 -83.312 -48.625 1 70.44 691 ARG B N 1
ATOM 11592 C CA . ARG B 1 691 ? 6.883 -83.875 -47.344 1 70.44 691 ARG B CA 1
ATOM 11593 C C . ARG B 1 691 ? 6.562 -85.375 -47.5 1 70.44 691 ARG B C 1
ATOM 11595 O O . ARG B 1 691 ? 6.598 -86.125 -46.5 1 70.44 691 ARG B O 1
ATOM 11602 N N . ARG B 1 692 ? 6.262 -85.938 -48.75 1 63.97 692 ARG B N 1
ATOM 11603 C CA . ARG B 1 692 ? 5.836 -87.312 -48.906 1 63.97 692 ARG B CA 1
ATOM 11604 C C . ARG B 1 692 ? 7.02 -88.188 -49.281 1 63.97 692 ARG B C 1
ATOM 11606 O O . ARG B 1 692 ? 6.84 -89.25 -49.875 1 63.97 692 ARG B O 1
ATOM 11613 N N . LEU B 1 693 ? 8.172 -87.812 -48.938 1 66 693 LEU B N 1
ATOM 11614 C CA . LEU B 1 693 ? 9.32 -88.625 -49.312 1 66 693 LEU B CA 1
ATOM 11615 C C . LEU B 1 693 ? 9.391 -89.875 -48.406 1 66 693 LEU B C 1
ATOM 11617 O O . LEU B 1 693 ? 8.883 -89.875 -47.281 1 66 693 LEU B O 1
ATOM 11621 N N . PRO B 1 694 ? 9.836 -91.062 -49 1 58.31 694 PRO B N 1
ATOM 11622 C CA . PRO B 1 694 ? 9.867 -92.312 -48.25 1 58.31 694 PRO B CA 1
ATOM 11623 C C . PRO B 1 694 ? 10.523 -92.188 -46.875 1 58.31 694 PRO B C 1
ATOM 11625 O O . PRO B 1 694 ? 11.227 -91.188 -46.625 1 58.31 694 PRO B O 1
ATOM 11628 N N . GLN B 1 695 ? 10.195 -93.062 -45.875 1 53.41 695 GLN B N 1
ATOM 11629 C CA . GLN B 1 695 ? 10.406 -93.062 -44.438 1 53.41 695 GLN B CA 1
ATOM 11630 C C . GLN B 1 695 ? 11.844 -92.688 -44.094 1 53.41 695 GLN B C 1
ATOM 11632 O O . GLN B 1 695 ? 12.094 -92.062 -43.062 1 53.41 695 GLN B O 1
ATOM 11637 N N . ASN B 1 696 ? 12.773 -93 -44.938 1 53.31 696 ASN B N 1
ATOM 11638 C CA . ASN B 1 696 ? 14.18 -92.75 -44.562 1 53.31 696 ASN B CA 1
ATOM 11639 C C . ASN B 1 696 ? 14.578 -91.312 -44.688 1 53.31 696 ASN B C 1
ATOM 11641 O O . ASN B 1 696 ? 15.641 -90.938 -44.188 1 53.31 696 ASN B O 1
ATOM 11645 N N . PHE B 1 697 ? 13.727 -90.5 -45.344 1 57.38 697 PHE B N 1
ATOM 11646 C CA . PHE B 1 697 ? 14.086 -89.062 -45.5 1 57.38 697 PHE B CA 1
ATOM 11647 C C . PHE B 1 697 ? 13.07 -88.188 -44.812 1 57.38 697 PHE B C 1
ATOM 11649 O O . PHE B 1 697 ? 12.461 -87.312 -45.438 1 57.38 697 PHE B O 1
ATOM 11656 N N . ASN B 1 698 ? 12.789 -88.5 -43.531 1 62.41 698 ASN B N 1
ATOM 11657 C CA . ASN B 1 698 ? 11.82 -87.812 -42.688 1 62.41 698 ASN B CA 1
ATOM 11658 C C . ASN B 1 698 ? 12.234 -86.375 -42.406 1 62.41 698 ASN B C 1
ATOM 11660 O O . ASN B 1 698 ? 11.477 -85.625 -41.781 1 62.41 698 ASN B O 1
ATOM 11664 N N . GLU B 1 699 ? 13.32 -85.938 -42.906 1 72.25 699 GLU B N 1
ATOM 11665 C CA . GLU B 1 699 ? 13.82 -84.625 -42.594 1 72.25 699 GLU B CA 1
ATOM 11666 C C . GLU B 1 699 ? 12.969 -83.5 -43.25 1 72.25 699 GLU B C 1
ATOM 11668 O O . GLU B 1 699 ? 12.773 -82.438 -42.688 1 72.25 699 GLU B O 1
ATOM 11673 N N . ALA B 1 700 ? 12.383 -83.812 -44.344 1 74.81 700 ALA B N 1
ATOM 11674 C CA . ALA B 1 700 ? 11.609 -82.812 -45.094 1 74.81 700 ALA B CA 1
ATOM 11675 C C . ALA B 1 700 ? 10.344 -82.438 -44.344 1 74.81 700 ALA B C 1
ATOM 11677 O O . ALA B 1 700 ? 9.883 -81.312 -44.438 1 74.81 700 ALA B O 1
ATOM 11678 N N . ARG B 1 701 ? 9.859 -83.312 -43.594 1 72.81 701 ARG B N 1
ATOM 11679 C CA . ARG B 1 701 ? 8.672 -83 -42.812 1 72.81 701 ARG B CA 1
ATOM 11680 C C . ARG B 1 701 ? 8.984 -82 -41.688 1 72.81 701 ARG B C 1
ATOM 11682 O O . ARG B 1 701 ? 8.195 -81.062 -41.438 1 72.81 701 ARG B O 1
ATOM 11689 N N . TYR B 1 702 ? 10.117 -82.125 -41.125 1 74.56 702 TYR B N 1
ATOM 11690 C CA . TYR B 1 702 ? 10.523 -81.188 -40.062 1 74.56 702 TYR B CA 1
ATOM 11691 C C . TYR B 1 702 ? 10.836 -79.812 -40.625 1 74.56 702 TYR B C 1
ATOM 11693 O O . TYR B 1 702 ? 10.555 -78.812 -40 1 74.56 702 TYR B O 1
ATOM 11701 N N . ILE B 1 703 ? 11.328 -79.75 -41.844 1 79.31 703 ILE B N 1
ATOM 11702 C CA . ILE B 1 703 ? 11.617 -78.5 -42.5 1 79.31 703 ILE B CA 1
ATOM 11703 C C . ILE B 1 703 ? 10.32 -77.75 -42.781 1 79.31 703 ILE B C 1
ATOM 11705 O O . ILE B 1 703 ? 10.25 -76.5 -42.625 1 79.31 703 ILE B O 1
ATOM 11709 N N . TYR B 1 704 ? 9.32 -78.5 -43.125 1 76.62 704 TYR B N 1
ATOM 11710 C CA . TYR B 1 704 ? 8.016 -77.875 -43.375 1 76.62 704 TYR B CA 1
ATOM 11711 C C . TYR B 1 704 ? 7.449 -77.25 -42.094 1 76.62 704 TYR B C 1
ATOM 11713 O O . TYR B 1 704 ? 6.965 -76.125 -42.094 1 76.62 704 TYR B O 1
ATOM 11721 N N . PHE B 1 705 ? 7.68 -77.938 -41.031 1 72.12 705 PHE B N 1
ATOM 11722 C CA . PHE B 1 705 ? 7.148 -77.438 -39.781 1 72.12 705 PHE B CA 1
ATOM 11723 C C . PHE B 1 705 ? 7.902 -76.188 -39.312 1 72.12 705 PHE B C 1
ATOM 11725 O O . PHE B 1 705 ? 7.293 -75.25 -38.812 1 72.12 705 PHE B O 1
ATOM 11732 N N . VAL B 1 706 ? 9.102 -76.188 -39.469 1 77.12 706 VAL B N 1
ATOM 11733 C CA . VAL B 1 706 ? 9.906 -75 -39.031 1 77.12 706 VAL B CA 1
ATOM 11734 C C . VAL B 1 706 ? 9.602 -73.812 -39.875 1 77.12 706 VAL B C 1
ATOM 11736 O O . VAL B 1 706 ? 9.555 -72.688 -39.375 1 77.12 706 VAL B O 1
ATOM 11739 N N . SER B 1 707 ? 9.328 -74 -41.125 1 79.75 707 SER B N 1
ATOM 11740 C CA . SER B 1 707 ? 9.016 -72.875 -42 1 79.75 707 SER B CA 1
ATOM 11741 C C . SER B 1 707 ? 7.668 -72.25 -41.656 1 79.75 707 SER B C 1
ATOM 11743 O O . SER B 1 707 ? 7.5 -71.062 -41.719 1 79.75 707 SER B O 1
ATOM 11745 N N . ILE B 1 708 ? 6.797 -73.062 -41.188 1 74.31 708 ILE B N 1
ATOM 11746 C CA . ILE B 1 708 ? 5.492 -72.562 -40.781 1 74.31 708 ILE B CA 1
ATOM 11747 C C . ILE B 1 708 ? 5.621 -71.812 -39.438 1 74.31 708 ILE B C 1
ATOM 11749 O O . ILE B 1 708 ? 5.016 -70.75 -39.25 1 74.31 708 ILE B O 1
ATOM 11753 N N . THR B 1 709 ? 6.391 -72.312 -38.594 1 71.31 709 THR B N 1
ATOM 11754 C CA . THR B 1 709 ? 6.586 -71.688 -37.312 1 71.31 709 THR B CA 1
ATOM 11755 C C . THR B 1 709 ? 7.281 -70.312 -37.469 1 71.31 709 THR B C 1
ATOM 11757 O O . THR B 1 709 ? 6.938 -69.375 -36.812 1 71.31 709 THR B O 1
ATOM 11760 N N . MET B 1 710 ? 8.203 -70.25 -38.312 1 75.12 710 MET B N 1
ATOM 11761 C CA . MET B 1 710 ? 8.898 -69 -38.562 1 75.12 710 MET B CA 1
ATOM 11762 C C . MET B 1 710 ? 7.953 -67.938 -39.125 1 75.12 710 MET B C 1
ATOM 11764 O O . MET B 1 710 ? 8.039 -66.812 -38.781 1 75.12 710 MET B O 1
ATOM 11768 N N . CYS B 1 711 ? 7.059 -68.375 -39.906 1 74.56 711 CYS B N 1
ATOM 11769 C CA . CYS B 1 711 ? 6.082 -67.5 -40.469 1 74.56 711 CYS B CA 1
ATOM 11770 C C . CYS B 1 711 ? 5.141 -66.938 -39.375 1 74.56 711 CYS B C 1
ATOM 11772 O O . CYS B 1 711 ? 4.84 -65.75 -39.344 1 74.56 711 CYS B O 1
ATOM 11774 N N . LEU B 1 712 ? 4.812 -67.75 -38.5 1 69.56 712 LEU B N 1
ATOM 11775 C CA . LEU B 1 712 ? 3.889 -67.375 -37.438 1 69.56 712 LEU B CA 1
ATOM 11776 C C . LEU B 1 712 ? 4.551 -66.375 -36.469 1 69.56 712 LEU B C 1
ATOM 11778 O O . LEU B 1 712 ? 3.938 -65.438 -36.062 1 69.56 712 LEU B O 1
ATOM 11782 N N . VAL B 1 713 ? 5.688 -66.625 -36.188 1 68.56 713 VAL B N 1
ATOM 11783 C CA . VAL B 1 713 ? 6.375 -65.75 -35.219 1 68.56 713 VAL B CA 1
ATOM 11784 C C . VAL B 1 713 ? 6.66 -64.438 -35.844 1 68.56 713 VAL B C 1
ATOM 11786 O O . VAL B 1 713 ? 6.527 -63.375 -35.188 1 68.56 713 VAL B O 1
ATOM 11789 N N . LEU B 1 714 ? 6.98 -64.438 -37.156 1 69.44 714 LEU B N 1
ATOM 11790 C CA . LEU B 1 714 ? 7.23 -63.188 -37.844 1 69.44 714 LEU B CA 1
ATOM 11791 C C . LEU B 1 714 ? 5.957 -62.344 -37.938 1 69.44 714 LEU B C 1
ATOM 11793 O O . LEU B 1 714 ? 6.008 -61.125 -37.844 1 69.44 714 LEU B O 1
ATOM 11797 N N . CYS B 1 715 ? 4.828 -62.938 -37.906 1 66.81 715 CYS B N 1
ATOM 11798 C CA . CYS B 1 715 ? 3.559 -62.25 -38 1 66.81 715 CYS B CA 1
ATOM 11799 C C . CYS B 1 715 ? 3.15 -61.656 -36.656 1 66.81 715 CYS B C 1
ATOM 11801 O O . CYS B 1 715 ? 2.408 -60.656 -36.594 1 66.81 715 CYS B O 1
ATOM 11803 N N . VAL B 1 716 ? 3.693 -62.219 -35.625 1 64.31 716 VAL B N 1
ATOM 11804 C CA . VAL B 1 716 ? 3.35 -61.688 -34.312 1 64.31 716 VAL B CA 1
ATOM 11805 C C . VAL B 1 716 ? 4.316 -60.594 -33.938 1 64.31 716 VAL B C 1
ATOM 11807 O O . VAL B 1 716 ? 3.914 -59.594 -33.344 1 64.31 716 VAL B O 1
ATOM 11810 N N . ILE B 1 717 ? 5.523 -60.688 -34.281 1 63.62 717 ILE B N 1
ATOM 11811 C CA . ILE B 1 717 ? 6.559 -59.75 -33.875 1 63.62 717 ILE B CA 1
ATOM 11812 C C . ILE B 1 717 ? 6.355 -58.406 -34.562 1 63.62 717 ILE B C 1
ATOM 11814 O O . ILE B 1 717 ? 6.527 -57.344 -33.969 1 63.62 717 ILE B O 1
ATOM 11818 N N . PHE B 1 718 ? 5.859 -58.469 -35.719 1 63.41 718 PHE B N 1
ATOM 11819 C CA . PHE B 1 718 ? 5.828 -57.25 -36.5 1 63.41 718 PHE B CA 1
ATOM 11820 C C . PHE B 1 718 ? 4.801 -56.25 -35.938 1 63.41 718 PHE B C 1
ATOM 11822 O O . PHE B 1 718 ? 5.125 -55.094 -35.656 1 63.41 718 PHE B O 1
ATOM 11829 N N . PRO B 1 719 ? 3.686 -56.594 -35.719 1 60.09 719 PRO B N 1
ATOM 11830 C CA . PRO B 1 719 ? 2.73 -55.656 -35.156 1 60.09 719 PRO B CA 1
ATOM 11831 C C . PRO B 1 719 ? 3.072 -55.219 -33.719 1 60.09 719 PRO B C 1
ATOM 11833 O O . PRO B 1 719 ? 2.832 -54.062 -33.344 1 60.09 719 PRO B O 1
ATOM 11836 N N . SER B 1 720 ? 3.607 -56.062 -33 1 61.19 720 SER B N 1
ATOM 11837 C CA . SER B 1 720 ? 3.98 -55.719 -31.625 1 61.19 720 SER B CA 1
ATOM 11838 C C . SER B 1 720 ? 5.09 -54.656 -31.594 1 61.19 720 SER B C 1
ATOM 11840 O O . SER B 1 720 ? 5.098 -53.781 -30.734 1 61.19 720 SER B O 1
ATOM 11842 N N . TYR B 1 721 ? 5.941 -54.812 -32.531 1 61.78 721 TYR B N 1
ATOM 11843 C CA . TYR B 1 721 ? 7.055 -53.844 -32.594 1 61.78 721 TYR B CA 1
ATOM 11844 C C . TYR B 1 721 ? 6.566 -52.469 -33 1 61.78 721 TYR B C 1
ATOM 11846 O O . TYR B 1 721 ? 7.109 -51.469 -32.531 1 61.78 721 TYR B O 1
ATOM 11854 N N . LEU B 1 722 ? 5.527 -52.438 -33.719 1 59.12 722 LEU B N 1
ATOM 11855 C CA . LEU B 1 722 ? 5.051 -51.125 -34.188 1 59.12 722 LEU B CA 1
ATOM 11856 C C . LEU B 1 722 ? 4.266 -50.406 -33.125 1 59.12 722 LEU B C 1
ATOM 11858 O O . LEU B 1 722 ? 4.23 -49.156 -33.094 1 59.12 722 LEU B O 1
ATOM 11862 N N . VAL B 1 723 ? 3.771 -51.219 -32.312 1 57.88 723 VAL B N 1
ATOM 11863 C CA . VAL B 1 723 ? 2.867 -50.562 -31.359 1 57.88 723 VAL B CA 1
ATOM 11864 C C . VAL B 1 723 ? 3.627 -50.219 -30.078 1 57.88 723 VAL B C 1
ATOM 11866 O O . VAL B 1 723 ? 3.26 -49.281 -29.375 1 57.88 723 VAL B O 1
ATOM 11869 N N . THR B 1 724 ? 4.625 -50.906 -29.859 1 57.25 724 THR B N 1
ATOM 11870 C CA . THR B 1 724 ? 5.352 -50.656 -28.625 1 57.25 724 THR B CA 1
ATOM 11871 C C . THR B 1 724 ? 6.48 -49.656 -28.844 1 57.25 724 THR B C 1
ATOM 11873 O O . THR B 1 724 ? 7.043 -49.594 -29.938 1 57.25 724 THR B O 1
ATOM 11876 N N . ARG B 1 725 ? 6.531 -48.812 -27.969 1 58.38 725 ARG B N 1
ATOM 11877 C CA . ARG B 1 725 ? 7.605 -47.844 -28.031 1 58.38 725 ARG B CA 1
ATOM 11878 C C . ARG B 1 725 ? 8.523 -47.938 -26.828 1 58.38 725 ARG B C 1
ATOM 11880 O O . ARG B 1 725 ? 8.125 -48.469 -25.781 1 58.38 725 ARG B O 1
ATOM 11887 N N . GLY B 1 726 ? 9.883 -47.719 -27.062 1 60.44 726 GLY B N 1
ATOM 11888 C CA . GLY B 1 726 ? 10.82 -47.656 -25.953 1 60.44 726 GLY B CA 1
ATOM 11889 C C . GLY B 1 726 ? 11.602 -48.938 -25.734 1 60.44 726 GLY B C 1
ATOM 11890 O O . GLY B 1 726 ? 11.742 -49.75 -26.656 1 60.44 726 GLY B O 1
ATOM 11891 N N . PRO B 1 727 ? 12.102 -49.062 -24.594 1 61.88 727 PRO B N 1
ATOM 11892 C CA . PRO B 1 727 ? 12.922 -50.25 -24.281 1 61.88 727 PRO B CA 1
ATOM 11893 C C . PRO B 1 727 ? 12.125 -51.562 -24.297 1 61.88 727 PRO B C 1
ATOM 11895 O O . PRO B 1 727 ? 12.695 -52.625 -24.547 1 61.88 727 PRO B O 1
ATOM 11898 N N . ILE B 1 728 ? 10.945 -51.406 -24.172 1 62.59 728 ILE B N 1
ATOM 11899 C CA . ILE B 1 728 ? 10.117 -52.594 -24.172 1 62.59 728 ILE B CA 1
ATOM 11900 C C . ILE B 1 728 ? 10.008 -53.156 -25.594 1 62.59 728 ILE B C 1
ATOM 11902 O O . ILE B 1 728 ? 9.938 -54.375 -25.797 1 62.59 728 ILE B O 1
ATOM 11906 N N . GLN B 1 729 ? 10.148 -52.25 -26.453 1 69.75 729 GLN B N 1
ATOM 11907 C CA . GLN B 1 729 ? 10.133 -52.656 -27.859 1 69.75 729 GLN B CA 1
ATOM 11908 C C . GLN B 1 729 ? 11.328 -53.562 -28.172 1 69.75 729 GLN B C 1
ATOM 11910 O O . GLN B 1 729 ? 11.18 -54.594 -28.828 1 69.75 729 GLN B O 1
ATOM 11915 N N . ASN B 1 730 ? 12.43 -53.219 -27.672 1 71.62 730 ASN B N 1
ATOM 11916 C CA . ASN B 1 730 ? 13.641 -53.969 -27.922 1 71.62 730 ASN B CA 1
ATOM 11917 C C . ASN B 1 730 ? 13.625 -55.312 -27.188 1 71.62 730 ASN B C 1
ATOM 11919 O O . ASN B 1 730 ? 14.102 -56.312 -27.719 1 71.62 730 ASN B O 1
ATOM 11923 N N . ALA B 1 731 ? 13.078 -55.344 -26.109 1 70.06 731 ALA B N 1
ATOM 11924 C CA . ALA B 1 731 ? 13.023 -56.594 -25.344 1 70.06 731 ALA B CA 1
ATOM 11925 C C . ALA B 1 731 ? 12.086 -57.594 -26.016 1 70.06 731 ALA B C 1
ATOM 11927 O O . ALA B 1 731 ? 12.414 -58.781 -26.109 1 70.06 731 ALA B O 1
ATOM 11928 N N . ILE B 1 732 ? 11.062 -57.125 -26.5 1 69.12 732 ILE B N 1
ATOM 11929 C CA . ILE B 1 732 ? 10.102 -58 -27.172 1 69.12 732 ILE B CA 1
ATOM 11930 C C . ILE B 1 732 ? 10.711 -58.562 -28.453 1 69.12 732 ILE B C 1
ATOM 11932 O O . ILE B 1 732 ? 10.562 -59.75 -28.75 1 69.12 732 ILE B O 1
ATOM 11936 N N . ALA B 1 733 ? 11.352 -57.656 -29.078 1 75.75 733 ALA B N 1
ATOM 11937 C CA . ALA B 1 733 ? 12 -58.094 -30.312 1 75.75 733 ALA B CA 1
ATOM 11938 C C . ALA B 1 733 ? 13.086 -59.125 -30.016 1 75.75 733 ALA B C 1
ATOM 11940 O O . ALA B 1 733 ? 13.188 -60.156 -30.703 1 75.75 733 ALA B O 1
ATOM 11941 N N . ALA B 1 734 ? 13.859 -59 -29.016 1 78.5 734 ALA B N 1
ATOM 11942 C CA . ALA B 1 734 ? 14.938 -59.906 -28.672 1 78.5 734 ALA B CA 1
ATOM 11943 C C . ALA B 1 734 ? 14.391 -61.25 -28.219 1 78.5 734 ALA B C 1
ATOM 11945 O O . ALA B 1 734 ? 14.898 -62.312 -28.609 1 78.5 734 ALA B O 1
ATOM 11946 N N . PHE B 1 735 ? 13.344 -61.281 -27.562 1 75.31 735 PHE B N 1
ATOM 11947 C CA . PHE B 1 735 ? 12.742 -62.5 -27.078 1 75.31 735 PHE B CA 1
ATOM 11948 C C . PHE B 1 735 ? 12.117 -63.281 -28.234 1 75.31 735 PHE B C 1
ATOM 11950 O O . PHE B 1 735 ? 12.195 -64.5 -28.266 1 75.31 735 PHE B O 1
ATOM 11957 N N . SER B 1 736 ? 11.562 -62.562 -29.094 1 73.94 736 SER B N 1
ATOM 11958 C CA . SER B 1 736 ? 10.938 -63.25 -30.234 1 73.94 736 SER B CA 1
ATOM 11959 C C . SER B 1 736 ? 11.984 -63.906 -31.109 1 73.94 736 SER B C 1
ATOM 11961 O O . SER B 1 736 ? 11.789 -65.062 -31.562 1 73.94 736 SER B O 1
ATOM 11963 N N . ILE B 1 737 ? 13.031 -63.281 -31.344 1 81.44 737 ILE B N 1
ATOM 11964 C CA . ILE B 1 737 ? 14.086 -63.844 -32.188 1 81.44 737 ILE B CA 1
ATOM 11965 C C . ILE B 1 737 ? 14.719 -65 -31.484 1 81.44 737 ILE B C 1
ATOM 11967 O O . ILE B 1 737 ? 15.031 -66.062 -32.125 1 81.44 737 ILE B O 1
ATOM 11971 N N . PHE B 1 738 ? 14.836 -64.938 -30.203 1 82.56 738 PHE B N 1
ATOM 11972 C CA . PHE B 1 738 ? 15.352 -66.062 -29.438 1 82.56 738 PHE B CA 1
ATOM 11973 C C . PHE B 1 738 ? 14.422 -67.25 -29.531 1 82.56 738 PHE B C 1
ATOM 11975 O O . PHE B 1 738 ? 14.883 -68.438 -29.688 1 82.56 738 PHE B O 1
ATOM 11982 N N . ALA B 1 739 ? 13.242 -67.062 -29.469 1 75.19 739 ALA B N 1
ATOM 11983 C CA . ALA B 1 739 ? 12.266 -68.125 -29.516 1 75.19 739 ALA B CA 1
ATOM 11984 C C . ALA B 1 739 ? 12.289 -68.812 -30.875 1 75.19 739 ALA B C 1
ATOM 11986 O O . ALA B 1 739 ? 12.227 -70.062 -30.953 1 75.19 739 ALA B O 1
ATOM 11987 N N . ILE B 1 740 ? 12.414 -68.062 -31.891 1 78.25 740 ILE B N 1
ATOM 11988 C CA . ILE B 1 740 ? 12.453 -68.625 -33.219 1 78.25 740 ILE B CA 1
ATOM 11989 C C . ILE B 1 740 ? 13.734 -69.438 -33.406 1 78.25 740 ILE B C 1
ATOM 11991 O O . ILE B 1 740 ? 13.703 -70.5 -33.969 1 78.25 740 ILE B O 1
ATOM 11995 N N . SER B 1 741 ? 14.805 -68.938 -32.875 1 84.69 741 SER B N 1
ATOM 11996 C CA . SER B 1 741 ? 16.078 -69.625 -33 1 84.69 741 SER B CA 1
ATOM 11997 C C . SER B 1 741 ? 16.078 -70.938 -32.219 1 84.69 741 SER B C 1
ATOM 11999 O O . SER B 1 741 ? 16.594 -71.938 -32.719 1 84.69 741 SER B O 1
ATOM 12001 N N . THR B 1 742 ? 15.43 -70.938 -31.188 1 81.81 742 THR B N 1
ATOM 12002 C CA . THR B 1 742 ? 15.359 -72.188 -30.375 1 81.81 742 THR B CA 1
ATOM 12003 C C . THR B 1 742 ? 14.43 -73.188 -31.016 1 81.81 742 THR B C 1
ATOM 12005 O O . THR B 1 742 ? 14.695 -74.375 -30.984 1 81.81 742 THR B O 1
ATOM 12008 N N . ALA B 1 743 ? 13.453 -72.688 -31.609 1 75.25 743 ALA B N 1
ATOM 12009 C CA . ALA B 1 743 ? 12.539 -73.562 -32.312 1 75.25 743 ALA B CA 1
ATOM 12010 C C . ALA B 1 743 ? 13.227 -74.25 -33.5 1 75.25 743 ALA B C 1
ATOM 12012 O O . ALA B 1 743 ? 13.031 -75.438 -33.781 1 75.25 743 ALA B O 1
ATOM 12013 N N . LEU B 1 744 ? 14.008 -73.5 -34.156 1 82.81 744 LEU B N 1
ATOM 12014 C CA . LEU B 1 744 ? 14.758 -74 -35.281 1 82.81 744 LEU B CA 1
ATOM 12015 C C . LEU B 1 744 ? 15.742 -75.062 -34.844 1 82.81 744 LEU B C 1
ATOM 12017 O O . LEU B 1 744 ? 15.828 -76.125 -35.469 1 82.81 744 LEU B O 1
ATOM 12021 N N . LEU B 1 745 ? 16.391 -74.875 -33.781 1 84.88 745 LEU B N 1
ATOM 12022 C CA . LEU B 1 745 ? 17.375 -75.812 -33.281 1 84.88 745 LEU B CA 1
ATOM 12023 C C . LEU B 1 745 ? 16.688 -77.062 -32.781 1 84.88 745 LEU B C 1
ATOM 12025 O O . LEU B 1 745 ? 17.156 -78.188 -33.094 1 84.88 745 LEU B O 1
ATOM 12029 N N . ALA B 1 746 ? 15.602 -76.938 -32.156 1 77.19 746 ALA B N 1
ATOM 12030 C CA . ALA B 1 746 ? 14.922 -78.125 -31.547 1 77.19 746 ALA B CA 1
ATOM 12031 C C . ALA B 1 746 ? 14.25 -78.938 -32.594 1 77.19 746 ALA B C 1
ATOM 12033 O O . ALA B 1 746 ? 14.367 -80.188 -32.562 1 77.19 746 ALA B O 1
ATOM 12034 N N . CYS B 1 747 ? 13.695 -78.375 -33.594 1 74.62 747 CYS B N 1
ATOM 12035 C CA . CYS B 1 747 ? 12.922 -79.125 -34.562 1 74.62 747 CYS B CA 1
ATOM 12036 C C . CYS B 1 747 ? 13.828 -79.812 -35.594 1 74.62 747 CYS B C 1
ATOM 12038 O O . CYS B 1 747 ? 13.578 -80.938 -36 1 74.62 747 CYS B O 1
ATOM 12040 N N . LEU B 1 748 ? 14.836 -79.188 -35.906 1 81.62 748 LEU B N 1
ATOM 12041 C CA . LEU B 1 748 ? 15.648 -79.688 -37 1 81.62 748 LEU B CA 1
ATOM 12042 C C . LEU B 1 748 ? 16.719 -80.688 -36.469 1 81.62 748 LEU B C 1
ATOM 12044 O O . LEU B 1 748 ? 17.109 -81.625 -37.156 1 81.62 748 LEU B O 1
ATOM 12048 N N . PHE B 1 749 ? 17.203 -80.5 -35.219 1 85.81 749 PHE B N 1
ATOM 12049 C CA . PHE B 1 749 ? 18.406 -81.25 -34.875 1 85.81 749 PHE B CA 1
ATOM 12050 C C . PHE B 1 749 ? 18.172 -82.125 -33.656 1 85.81 749 PHE B C 1
ATOM 12052 O O . PHE B 1 749 ? 18.875 -83.125 -33.469 1 85.81 749 PHE B O 1
ATOM 12059 N N . VAL B 1 750 ? 17.203 -81.875 -32.875 1 77.88 750 VAL B N 1
ATOM 12060 C CA . VAL B 1 750 ? 17 -82.688 -31.672 1 77.88 750 VAL B CA 1
ATOM 12061 C C . VAL B 1 750 ? 16.656 -84.125 -32.031 1 77.88 750 VAL B C 1
ATOM 12063 O O . VAL B 1 750 ? 17.219 -85.062 -31.469 1 77.88 750 VAL B O 1
ATOM 12066 N N . PRO B 1 751 ? 15.781 -84.312 -33.031 1 74.5 751 PRO B N 1
ATOM 12067 C CA . PRO B 1 751 ? 15.508 -85.75 -33.375 1 74.5 751 PRO B CA 1
ATOM 12068 C C . PRO B 1 751 ? 16.75 -86.438 -33.906 1 74.5 751 PRO B C 1
ATOM 12070 O O . PRO B 1 751 ? 16.906 -87.688 -33.656 1 74.5 751 PRO B O 1
ATOM 12073 N N . LYS B 1 752 ? 17.547 -85.812 -34.5 1 81.06 752 LYS B N 1
ATOM 12074 C CA . LYS B 1 752 ? 18.766 -86.438 -35.031 1 81.06 752 LYS B CA 1
ATOM 12075 C C . LYS B 1 752 ? 19.766 -86.75 -33.906 1 81.06 752 LYS B C 1
ATOM 12077 O O . LYS B 1 752 ? 20.375 -87.812 -33.906 1 81.06 752 LYS B O 1
ATOM 12082 N N . ILE B 1 753 ? 19.859 -85.812 -33.031 1 84.56 753 ILE B N 1
ATOM 12083 C CA . ILE B 1 753 ? 20.781 -86 -31.906 1 84.56 753 ILE B CA 1
ATOM 12084 C C . ILE B 1 753 ? 20.297 -87.125 -31.016 1 84.56 753 ILE B C 1
ATOM 12086 O O . ILE B 1 753 ? 21.109 -87.875 -30.484 1 84.56 753 ILE B O 1
ATOM 12090 N N . TYR B 1 754 ? 19.062 -87.25 -30.938 1 78.81 754 TYR B N 1
ATOM 12091 C CA . TYR B 1 754 ? 18.484 -88.312 -30.141 1 78.81 754 TYR B CA 1
ATOM 12092 C C . TYR B 1 754 ? 18.844 -89.688 -30.703 1 78.81 754 TYR B C 1
ATOM 12094 O O . TYR B 1 754 ? 19.188 -90.562 -29.953 1 78.81 754 TYR B O 1
ATOM 12102 N N . ILE B 1 755 ? 18.875 -89.75 -32 1 79.75 755 ILE B N 1
ATOM 12103 C CA . ILE B 1 755 ? 19.219 -91 -32.656 1 79.75 755 ILE B CA 1
ATOM 12104 C C . ILE B 1 755 ? 20.719 -91.25 -32.531 1 79.75 755 ILE B C 1
ATOM 12106 O O . ILE B 1 755 ? 21.156 -92.375 -32.25 1 79.75 755 ILE B O 1
ATOM 12110 N N . ILE B 1 756 ? 21.469 -90.25 -32.594 1 84.5 756 ILE B N 1
ATOM 12111 C CA . ILE B 1 756 ? 22.922 -90.438 -32.594 1 84.5 756 ILE B CA 1
ATOM 12112 C C . ILE B 1 756 ? 23.422 -90.812 -31.203 1 84.5 756 ILE B C 1
ATOM 12114 O O . ILE B 1 756 ? 24.281 -91.688 -31.062 1 84.5 756 ILE B O 1
ATOM 12118 N N . ILE B 1 757 ? 22.781 -90.25 -30.219 1 82.06 757 ILE B N 1
ATOM 12119 C CA . ILE B 1 757 ? 23.312 -90.438 -28.875 1 82.06 757 ILE B CA 1
ATOM 12120 C C . ILE B 1 757 ? 22.562 -91.562 -28.188 1 82.06 757 ILE B C 1
ATOM 12122 O O . ILE B 1 757 ? 23.172 -92.438 -27.531 1 82.06 757 ILE B O 1
ATOM 12126 N N . CYS B 1 758 ? 21.25 -91.75 -28.375 1 77.69 758 CYS B N 1
ATOM 12127 C CA . CYS B 1 758 ? 20.469 -92.688 -27.562 1 77.69 758 CYS B CA 1
ATOM 12128 C C . CYS B 1 758 ? 20.25 -94 -28.312 1 77.69 758 CYS B C 1
ATOM 12130 O O . CYS B 1 758 ? 20.125 -95.062 -27.703 1 77.69 758 CYS B O 1
ATOM 12132 N N . TYR B 1 759 ? 20.156 -93.938 -29.656 1 78.06 759 TYR B N 1
ATOM 12133 C CA . TYR B 1 759 ? 19.906 -95.125 -30.406 1 78.06 759 TYR B CA 1
ATOM 12134 C C . TYR B 1 759 ? 20.891 -95.312 -31.562 1 78.06 759 TYR B C 1
ATOM 12136 O O . TYR B 1 759 ? 20.5 -95.25 -32.719 1 78.06 759 TYR B O 1
ATOM 12144 N N . PRO B 1 760 ? 22.109 -95.562 -31.328 1 76.69 760 PRO B N 1
ATOM 12145 C CA . PRO B 1 760 ? 23.109 -95.688 -32.406 1 76.69 760 PRO B CA 1
ATOM 12146 C C . PRO B 1 760 ? 22.844 -96.875 -33.312 1 76.69 760 PRO B C 1
ATOM 12148 O O . PRO B 1 760 ? 23.328 -96.875 -34.438 1 76.69 760 PRO B O 1
ATOM 12151 N N . GLU B 1 761 ? 21.984 -97.812 -32.875 1 75.31 761 GLU B N 1
ATOM 12152 C CA . GLU B 1 761 ? 21.703 -99 -33.688 1 75.31 761 GLU B CA 1
ATOM 12153 C C . GLU B 1 761 ? 20.844 -98.625 -34.906 1 75.31 761 GLU B C 1
ATOM 12155 O O . GLU B 1 761 ? 20.891 -99.312 -35.938 1 75.31 761 GLU B O 1
ATOM 12160 N N . LEU B 1 762 ? 20.109 -97.688 -34.812 1 66.5 762 LEU B N 1
ATOM 12161 C CA . LEU B 1 762 ? 19.25 -97.25 -35.906 1 66.5 762 LEU B CA 1
ATOM 12162 C C . LEU B 1 762 ? 20 -96.375 -36.906 1 66.5 762 LEU B C 1
ATOM 12164 O O . LEU B 1 762 ? 19.469 -96.062 -37.969 1 66.5 762 LEU B O 1
ATOM 12168 N N . ASN B 1 763 ? 21.25 -96.188 -36.688 1 66.44 763 ASN B N 1
ATOM 12169 C CA . ASN B 1 763 ? 22.094 -95.312 -37.469 1 66.44 763 ASN B CA 1
ATOM 12170 C C . ASN B 1 763 ? 22.828 -96.062 -38.562 1 66.44 763 ASN B C 1
ATOM 12172 O O . ASN B 1 763 ? 24.047 -96.062 -38.656 1 66.44 763 ASN B O 1
ATOM 12176 N N . THR B 1 764 ? 22.156 -97.25 -39.125 1 58.41 764 THR B N 1
ATOM 12177 C CA . THR B 1 764 ? 22.734 -98.062 -40.188 1 58.41 764 THR B CA 1
ATOM 12178 C C . THR B 1 764 ? 22.094 -97.688 -41.531 1 58.41 764 THR B C 1
ATOM 12180 O O . THR B 1 764 ? 20.922 -97.312 -41.594 1 58.41 764 THR B O 1
#

Solvent-accessible surface area (backbone atoms only — not comparable to full-atom values): 80490 Å² total; per-residue (Å²): 82,56,65,58,40,45,54,51,43,53,66,32,60,54,54,46,18,98,49,76,74,83,86,86,89,81,77,38,83,90,30,35,47,43,19,27,52,52,42,49,50,52,50,53,42,32,57,54,20,67,67,50,77,76,72,97,75,64,66,57,67,73,58,41,77,38,33,54,45,46,61,23,31,51,36,22,30,44,54,31,34,69,69,37,39,26,28,27,13,28,48,42,30,39,56,76,64,67,41,48,87,67,24,64,22,50,45,50,63,50,39,30,36,65,45,51,32,51,48,51,45,50,51,34,56,71,68,58,40,24,21,34,32,41,37,23,31,58,45,77,50,19,40,48,47,49,44,53,28,49,34,53,27,36,75,65,36,31,39,64,56,42,50,49,70,43,56,82,85,61,49,72,66,58,53,50,55,54,47,54,52,54,62,69,39,75,60,49,22,34,36,38,44,31,48,47,44,72,57,45,45,53,51,45,50,53,31,51,74,70,61,50,67,58,48,34,40,36,39,36,58,62,34,21,64,33,79,87,42,34,68,74,43,48,82,42,44,33,30,16,36,20,31,24,67,73,81,72,87,54,63,70,57,50,52,49,60,72,65,56,61,74,62,49,80,86,46,85,61,86,53,56,65,56,50,57,39,60,73,41,84,77,60,76,78,70,76,89,70,55,53,67,58,48,44,52,48,50,53,48,52,57,59,67,45,66,63,78,76,55,79,52,37,68,29,34,26,40,24,52,49,49,47,50,53,16,45,29,57,58,39,61,40,47,66,73,44,42,53,66,74,40,64,76,70,58,51,49,54,43,33,37,60,30,44,37,68,33,72,47,73,34,94,85,69,45,73,45,58,32,38,60,89,50,67,47,53,29,61,33,27,30,24,33,23,36,77,36,80,90,75,73,40,46,38,49,41,80,38,32,42,35,42,37,38,64,91,57,80,74,44,74,47,77,48,71,44,71,85,68,62,50,52,23,67,87,41,69,28,84,50,85,72,77,10,45,60,38,77,82,17,46,44,12,16,19,42,44,67,46,82,85,35,78,32,40,48,41,64,41,69,35,56,90,58,17,22,11,73,37,73,55,18,72,57,60,44,69,45,55,91,74,34,34,42,37,97,61,13,38,44,67,35,72,53,63,56,52,60,74,49,76,78,35,66,68,47,44,53,49,52,53,54,44,51,52,48,53,50,50,51,52,51,52,52,50,52,52,64,74,45,48,86,36,46,61,43,52,73,56,39,62,68,60,50,53,52,46,55,51,22,46,55,42,36,52,48,35,39,58,45,53,64,42,73,87,37,53,63,39,41,43,46,39,54,50,44,48,52,49,21,54,49,47,40,44,27,47,50,41,24,52,39,46,50,49,36,55,70,78,40,65,82,36,74,64,49,51,52,49,37,63,74,62,73,39,95,79,60,61,52,65,54,50,36,54,52,49,51,50,52,52,50,51,50,49,51,53,42,47,69,74,55,62,42,39,64,35,76,42,72,44,90,88,68,45,21,26,56,38,63,42,70,75,60,67,58,54,60,46,48,53,51,48,52,51,50,51,49,38,50,49,33,35,51,45,20,58,71,43,46,80,49,63,83,90,50,59,61,32,46,39,52,28,52,47,35,51,50,50,52,52,51,53,63,54,50,51,59,50,48,71,71,39,70,45,62,61,26,48,52,52,53,30,51,50,46,45,51,51,36,49,50,48,50,48,56,68,42,44,67,54,49,45,36,61,71,75,36,54,79,74,44,108,81,57,65,57,37,47,53,52,43,55,68,33,60,53,54,45,19,100,50,76,74,84,86,84,89,81,78,37,82,89,29,36,48,44,19,28,53,52,41,51,49,52,50,52,43,33,57,53,19,67,67,50,77,76,72,98,74,66,64,56,66,72,58,40,76,38,33,55,46,44,61,22,31,50,37,23,30,45,55,30,35,67,68,37,39,30,29,26,14,28,48,42,30,38,55,75,63,67,41,48,87,67,24,63,24,51,44,48,63,48,38,32,37,66,46,51,31,50,49,52,46,50,51,32,56,70,67,57,41,25,21,34,31,41,38,23,30,59,46,76,49,20,40,48,44,50,44,54,27,49,34,54,27,36,76,66,37,31,38,64,55,43,48,48,70,43,56,81,84,61,51,71,65,58,53,48,55,55,47,52,52,54,61,70,39,75,60,49,22,35,35,39,45,31,49,47,45,71,57,45,46,54,52,45,52,51,30,50,73,69,60,50,68,60,48,35,40,36,38,36,60,63,34,20,63,30,80,86,43,35,67,73,42,48,83,43,44,33,30,15,35,19,30,23,68,71,82,71,89,54,63,69,57,52,51,50,61,70,66,54,63,78,63,55,73,81,76,62,74,83,55,54,64,56,50,58,40,62,74,41,84,79,59,76,80,70,77,88,68,55,55,66,58,47,47,53,49,49,53,49,52,58,58,67,45,66,62,78,76,56,79,51,36,67,30,34,26,40,24,53,48,49,48,51,53,16,45,28,57,59,39,61,40,46,64,74,44,42,54,66,73,40,62,76,70,58,50,46,55,43,34,37,60,31,44,38,67,34,73,48,74,33,94,83,68,45,74,45,57,33,38,59,90,49,66,46,56,28,64,34,26,29,22,34,23,36,76,35,80,88,75,72,40,44,39,48,41,81,39,32,42,35,41,38,38,64,90,59,79,73,44,74,49,76,47,71,46,71,87,68,61,48,52,22,69,87,43,69,28,84,52,84,71,78,10,45,60,38,76,81,17,47,45,12,16,18,43,43,67,45,81,85,35,78,32,40,48,42,65,40,71,35,56,91,56,18,23,11,73,37,72,55,18,73,56,61,44,69,45,55,92,72,34,33,44,36,99,62,13,38,45,67,35,73,56,64,59,52,61,73,50,75,79,36,66,68,48,44,52,49,52,52,54,44,51,51,49,52,50,51,51,52,51,51,52,49,52,52,64,75,45,49,85,35,46,60,46,51,72,57,38,62,68,59,50,52,51,44,53,50,23,46,54,43,37,50,47,37,39,60,44,54,64,41,75,87,35,52,64,39,41,43,47,39,55,50,43,49,53,49,21,53,49,47,38,45,27,48,51,40,24,53,40,46,50,48,35,55,70,76,40,65,83,35,75,66,48,51,52,50,35,63,73,63,74,39,94,79,61,61,51,68,54,50,35,53,53,49,52,50,51,52,51,52,50,48,53,53,42,47,69,74,54,62,42,39,65,35,77,42,71,47,88,87,68,46,20,26,56,39,61,39,70,76,61,68,58,54,61,46,48,51,51,48,51,52,50,52,49,39,52,50,34,34,53,46,19,59,72,43,45,81,49,63,82,89,51,59,61,33,47,42,51,28,50,46,35,50,51,52,52,53,51,55,64,53,50,52,60,51,47,71,70,39,70,47,63,60,26,48,52,52,53,29,50,50,46,47,52,50,37,49,50,48,50,50,58,68,43,44,68,54,48,46,36,62,71,76,38,54,81,74,45,110

Foldseek 3Di:
DLVVLQVVQQPALQFAHPDHDDDDDDDCVPALVSLLVVLVVLVVQQVVLLVVLDDPDRSHDQAAEDDQEQSSLVSNQQPVQVQLHAYEYLHYAECVCLPCVRRVRYWYQAFHLLVVLVVVLVVCVVLPQQEAEEEFEDDRFTVRSVVSNVVVSQVVLRDYPYYDYAYPPHDLVRLLVVLVVVLPVPLHAEYEYYDALVVVQSNLVSNVVVVPFRHEYEYEQRCQFVPVRLFPRCLRHALHKYKHADDDDDPVVLVVQLPDQCLPVVRDDPCLLVVLVVVVVPDDDDDDDDSVVSSVVSNVSSVVCVPRPPPSVQRSSVSSVLSSVLVCVLQVHGSRHRDVVSVSVDDSNSSSVSQCADWDAGPSRDIGGIHSNDSAKHKIFMWGWHQDPVVRGTTTHGFWMWIAHPVPPRDIDTDGHPVPRQHNVSSVPRDSRHNAQEDWAAKQWEWADDPPNNRHTDTHGAPAQWIGQDTHHHHTHHDDPQWGADPSRNDTDGAPADQPPCPPPLNVVLVVLLVVLLVVLVVLVVLCVVPVPFQLNVVQPVVLVVQLSVLLNLLSCLLVLLSDTDALVSLLVNVVSNLLSLLSNLQSLLLSLLVLCCVPPNPPPVVVVVCVVVVHPPDRSVVSSVVSSVVSVVLSVVLCVVPRWGWDWDDDPSRHTHIDTCPPDPPSVVVSLVSSLVSLVSSLVSLVVNCPDPPSPNLSVLSNVLSVVVNVLSVVLVVVLVVDDHPVSSSSNSVSSSVSSVSSCCSRRVVVSCCVPVPSVVRD/DLVVLQVVQQPALQFAHPDHDDDDDDDCVPALVSLLVVLVVLLVQQVVQLVVLDDPDRSHQQAAEDDQEQSSLVSNQQPVQVQLHAYEYLHYAECVCLPCVRRVRYWYQAFHLLVVLVQVLVVCVVLPQQEAEEEFEDDRFTVRSVVSNVVVSQVVLRDYPYYDYAYPPHDLVRLLVVLVVVLPVPLHAEYEYYDALVVVLSNLVSNVVVVPFRHEYEYEQRCQFVPVRLFPRCLRHALHKYKHADDDDDVVVLVVQLPDQPLPPPDDDPCLLVVLVVVVVPDDDDDDDDSVNSSVVSNVSSVVCVPRPPVSVQRSSVSSVLSSVLVCVLQVHGSRHRDVVSVSVDDSNSSSVSQCADWDAGPSRDIGGIHSNDSAKHKIFMWGFHQDPVVRGTTTHGFWMWIAHPVPPRDIDTDGHPVPRQHDVSSVPRDSRHNAQEDWAAKQWEWADDPPNSRHTDTHGAPAQWIGQDTHHHHTHHDPPQWGADPSRNDTDGADADQPDCPPPLNVVLVVLLVVLLVVLVVLVVLCVVPVPFQLSVVQPVVLVVQLSVLLNLLSCLLVLLSDTDALVSLLVNVVSNLLSLLSNLQSLLLSLLVLCCVPPNPPPVVVVVCVVVVHPPDRSVVSSVVSSVVSVVLSVVLCVVDRWGWDWDQDPSRHTHIDTCPPDPPSVVVSLVSSLVSLVSSLVSLVVNCPPPPSPNQSVLSNVLSVVVNVLSVVLVVLLVVDDHPVSSSSNSVSSSVSSVSSCCSRRVVVVCCVPVPSVVRD